Protein 3JU8 (pdb70)

Radius of gyration: 29.82 Å; Cα contacts (8 Å, |Δi|>4): 2513; chains: 2; bounding box: 71×50×90 Å

B-factor: mean 33.15, std 13.59, range [12.82, 121.82]

Secondary structure (DSSP, 8-state):
--EEETTEEE---S-EEEEE-TTT--EEEEEEPP-HHHHHHHHHHHHHHHHHHHHS-HHHHHHHHHHHHHHHHHTHHHHHHHHHHHH---HHHHHHHHH--HHHHHHHHHHHHHS--EEEEETTEEEEEEEEE-SEEEEE--SSSTTHHHHHHHHHHHHHT-EEEEE--TT-HHHHHHHHHHHHHTTPPTTTEEE---SHHHHHHHHT-TT-SEEEE-S-HHHHHHHHHHTTT-TTSEEEE----EEEEE---S-HHHHHHHHHHHHHGGGG-STTSEEEEEEESSHHHHHHHHHHHHHHHH-----TT-SSPP----S-HHHHHHHHHHHHHHHHTT-EEEE----STTS-----EEEE-TT-SS-------SSEEEEEEESSHHHHHHHHH-SS--SEEEEE-S-HHHHHHHHHH--SSEEEESS-SS---TTSEE---GGG-SS--EETTHHHHHEEEEEEEE-SS----SSPPTT-/--EEETTEEE---S-EEEEE-TTT--EEEEEEPP-HHHHHHHHHHHHHHHHHHHHS-HHHHHHHHHHHHHHHHHTHHHHHHHHHHHH---HHHHHHHHH--HHHHHHHHHHHHHS--EEEEETTEEEEEEEEE-SEEEEE--SSSTTHHHHHHHHHHHHHT-EEEEE--TT-HHHHHHHHHHHHHTTPPTTSEEE---SHHHHHHHHT-TT-SEEEE-S-HHHHHHHHHHHTT-TTSEEEE----EEEEE---S-HHHHHHHHHHHHTGGGG-STT-EEEEEEESSHHHHHHHHHHHHHHTT-----TT-SSPP----S-HHHHHHHHHHHHHHHHTT-EEEE----STTS-----EEEE-TT-SS-------SSEEEEEEESSHHHHHHHHH-SS--SEEEEE-S-HHHHHHHHHH--SSEEEESS-SS---TTSEE---GGG-SS--EETTHHHHHEEEEEEEE-SS----SSPPTT-

GO terms:
  GO:0006527 L-arginine catabolic process (P, IDA)

InterPro domains:
  IPR015590 Aldehyde dehydrogenase domain [PF00171] (10-461)
  IPR016160 Aldehyde dehydrogenase, cysteine active site [PS00070] (271-282)
  IPR016161 Aldehyde/histidinol dehydrogenase [SSF53720] (3-456)
  IPR016162 Aldehyde dehydrogenase, N-terminal [G3DSA:3.40.605.10] (8-450)
  IPR016163 Aldehyde dehydrogenase, C-terminal [G3DSA:3.40.309.10] (248-438)
  IPR017649 Succinylglutamate-semialdehyde dehydrogenase [MF_01174] (2-487)
  IPR017649 Succinylglutamate-semialdehyde dehydrogenase [TIGR03240] (4-486)
  IPR017649 Succinylglutamate-semialdehyde dehydrogenase [cd07095] (39-470)
  IPR029510 Aldehyde dehydrogenase, glutamic acid active site [PS00687] (243-250)

Nearest PDB structures (foldseek):
  3vz2-assembly1_A  TM=9.328E-01  e=5.223E-36  Picosynechococcus sp. PCC 7002
  4ita-assembly1_A  TM=9.342E-01  e=5.526E-36  Picosynechococcus sp. PCC 7002
  3vz3-assembly1_B  TM=9.394E-01  e=2.023E-35  Picosynechococcus sp. PCC 7002
  3vz0-assembly2_D  TM=9.300E-01  e=1.912E-35  Gluconobacter oxydans 621H
  8qms-assembly1_B  TM=9.326E-01  e=7.491E-34  Escherichia coli K-12

Solvent-accessible surface area: 33726 Å² total

CATH classification: 3.40.605.10 (+1 more: 3.40.309.10)

Structure (mmCIF, N/CA/C/O backbone):
data_3JU8
#
_entry.id   3JU8
#
_cell.length_a   137.117
_cell.length_b   48.033
_cell.length_c   187.130
_cell.angle_alpha   90.00
_cell.angle_beta   107.43
_cell.angle_gamma   90.00
#
_symmetry.space_group_name_H-M   'C 1 2 1'
#
loop_
_entity.id
_entity.type
_entity.pdbx_description
1 polymer 'Succinylglutamic semialdehyde dehydrogenase'
2 non-polymer NICOTINAMIDE-ADENINE-DINUCLEOTIDE
3 non-polymer 'SULFATE ION'
4 non-polymer 'SUCCINIC ACID'
5 non-polymer GLYCEROL
6 non-polymer 'CHLORIDE ION'
7 non-polymer 'MAGNESIUM ION'
8 water water
#
loop_
_atom_site.group_PDB
_atom_site.id
_atom_site.type_symbol
_atom_site.label_atom_id
_atom_site.label_alt_id
_atom_site.label_comp_id
_atom_site.label_asym_id
_atom_site.label_entity_id
_atom_site.label_seq_id
_atom_site.pdbx_PDB_ins_code
_atom_site.Cartn_x
_atom_site.Cartn_y
_atom_site.Cartn_z
_atom_site.occupancy
_atom_site.B_iso_or_equiv
_atom_site.auth_seq_id
_atom_site.auth_comp_id
_atom_site.auth_asym_id
_atom_site.auth_atom_id
_atom_site.pdbx_PDB_model_num
ATOM 17 N N . SER A 1 6 ? 35.894 34.100 55.472 1.00 27.58 3 SER A N 1
ATOM 18 C CA . SER A 1 6 ? 35.335 33.694 54.219 1.00 25.00 3 SER A CA 1
ATOM 19 C C . SER A 1 6 ? 33.841 33.963 54.402 1.00 27.59 3 SER A C 1
ATOM 20 O O . SER A 1 6 ? 33.239 33.402 55.315 1.00 28.28 3 SER A O 1
ATOM 23 N N . THR A 1 7 ? 33.268 34.851 53.589 1.00 22.31 4 THR A N 1
ATOM 24 C CA . THR A 1 7 ? 31.919 35.329 53.882 1.00 20.59 4 THR A CA 1
ATOM 25 C C . THR A 1 7 ? 30.925 34.817 52.878 1.00 22.14 4 THR A C 1
ATOM 26 O O . THR A 1 7 ? 30.254 33.835 53.150 1.00 23.43 4 THR A O 1
ATOM 30 N N . HIS A 1 8 ? 30.829 35.453 51.705 1.00 22.41 5 HIS A N 1
ATOM 31 C CA . HIS A 1 8 ? 29.852 35.006 50.708 1.00 18.56 5 HIS A CA 1
ATOM 32 C C . HIS A 1 8 ? 30.565 34.251 49.621 1.00 21.46 5 HIS A C 1
ATOM 33 O O . HIS A 1 8 ? 31.723 34.559 49.314 1.00 21.94 5 HIS A O 1
ATOM 40 N N . TYR A 1 9 ? 29.885 33.276 49.028 1.00 22.50 6 TYR A N 1
ATOM 41 C CA . TYR A 1 9 ? 30.479 32.537 47.897 1.00 20.29 6 TYR A CA 1
ATOM 42 C C . TYR A 1 9 ? 29.541 32.679 46.731 1.00 21.28 6 TYR A C 1
ATOM 43 O O . TYR A 1 9 ? 28.417 32.150 46.741 1.00 21.86 6 TYR A O 1
ATOM 52 N N . ILE A 1 10 ? 29.977 33.453 45.746 1.00 22.61 7 ILE A N 1
ATOM 53 C CA . ILE A 1 10 ? 29.110 33.841 44.642 1.00 21.64 7 ILE A CA 1
ATOM 54 C C . ILE A 1 10 ? 29.865 33.680 43.346 1.00 21.38 7 ILE A C 1
ATOM 55 O O . ILE A 1 10 ? 30.994 34.180 43.215 1.00 22.28 7 ILE A O 1
ATOM 60 N N . ALA A 1 11 ? 29.255 32.959 42.415 1.00 18.00 8 ALA A N 1
ATOM 61 C CA . ALA A 1 11 ? 29.872 32.710 41.087 1.00 21.85 8 ALA A CA 1
ATOM 62 C C . ALA A 1 11 ? 31.312 32.182 41.226 1.00 25.88 8 ALA A C 1
ATOM 63 O O . ALA A 1 11 ? 32.242 32.614 40.515 1.00 21.91 8 ALA A O 1
ATOM 65 N N . GLY A 1 12 ? 31.513 31.237 42.131 1.00 24.29 9 GLY A N 1
ATOM 66 C CA . GLY A 1 12 ? 32.823 30.623 42.254 1.00 24.17 9 GLY A CA 1
ATOM 67 C C . GLY A 1 12 ? 33.880 31.436 42.983 1.00 27.75 9 GLY A C 1
ATOM 68 O O . GLY A 1 12 ? 35.041 31.065 42.929 1.00 27.27 9 GLY A O 1
ATOM 69 N N . GLN A 1 13 ? 33.518 32.536 43.634 1.00 22.31 10 GLN A N 1
ATOM 70 C CA . GLN A 1 13 ? 34.520 33.329 44.369 1.00 22.71 10 GLN A CA 1
ATOM 71 C C . GLN A 1 13 ? 34.026 33.715 45.782 1.00 19.60 10 GLN A C 1
ATOM 72 O O . GLN A 1 13 ? 32.834 33.942 45.982 1.00 20.67 10 GLN A O 1
ATOM 78 N N . TRP A 1 14 ? 34.964 33.839 46.717 1.00 19.63 11 TRP A N 1
ATOM 79 C CA . TRP A 1 14 ? 34.669 34.322 48.056 1.00 21.12 11 TRP A CA 1
ATOM 80 C C . TRP A 1 14 ? 34.645 35.848 48.001 1.00 24.26 11 TRP A C 1
ATOM 81 O O . TRP A 1 14 ? 35.548 36.464 47.442 1.00 24.61 11 TRP A O 1
ATOM 92 N N A LEU A 1 15 ? 33.573 36.455 48.508 0.70 20.77 12 LEU A N 1
ATOM 93 N N B LEU A 1 15 ? 33.644 36.424 48.658 0.30 22.55 12 LEU A N 1
ATOM 94 C CA A LEU A 1 15 ? 33.444 37.918 48.554 0.70 23.90 12 LEU A CA 1
ATOM 95 C CA B LEU A 1 15 ? 33.355 37.849 48.600 0.30 25.77 12 LEU A CA 1
ATOM 96 C C A LEU A 1 15 ? 33.139 38.391 49.976 0.70 26.01 12 LEU A C 1
ATOM 97 C C B LEU A 1 15 ? 33.102 38.396 50.006 0.30 25.87 12 LEU A C 1
ATOM 98 O O A LEU A 1 15 ? 32.366 37.760 50.700 0.70 24.35 12 LEU A O 1
ATOM 99 O O B LEU A 1 15 ? 32.340 37.799 50.768 0.30 25.15 12 LEU A O 1
ATOM 108 N N . ALA A 1 16 ? 33.711 39.530 50.352 1.00 24.01 13 ALA A N 1
ATOM 109 C CA . ALA A 1 16 ? 33.407 40.168 51.626 1.00 24.18 13 ALA A CA 1
ATOM 110 C C . ALA A 1 16 ? 32.004 40.780 51.565 1.00 25.36 13 ALA A C 1
ATOM 111 O O . ALA A 1 16 ? 31.540 41.152 50.476 1.00 23.74 13 ALA A O 1
ATOM 113 N N . GLY A 1 17 ? 31.340 40.917 52.718 1.00 22.45 14 GLY A N 1
ATOM 114 C CA . GLY A 1 17 ? 29.954 41.383 52.718 1.00 21.42 14 GLY A CA 1
ATOM 115 C C . GLY A 1 17 ? 29.931 42.904 52.717 1.00 23.07 14 GLY A C 1
ATOM 116 O O . GLY A 1 17 ? 30.909 43.530 53.115 1.00 24.37 14 GLY A O 1
ATOM 117 N N . GLN A 1 18 ? 28.851 43.489 52.225 1.00 24.51 15 GLN A N 1
ATOM 118 C CA . GLN A 1 18 ? 28.667 44.946 52.230 1.00 25.76 15 GLN A CA 1
ATOM 119 C C . GLN A 1 18 ? 27.519 45.331 53.167 1.00 31.63 15 GLN A C 1
ATOM 120 O O . GLN A 1 18 ? 27.304 46.507 53.441 1.00 30.90 15 GLN A O 1
ATOM 126 N N . GLY A 1 19 ? 26.791 44.340 53.675 1.00 26.23 16 GLY A N 1
ATOM 127 C CA . GLY A 1 19 ? 25.692 44.617 54.606 1.00 30.90 16 GLY A CA 1
ATOM 128 C C . GLY A 1 19 ? 26.109 44.757 56.077 1.00 32.92 16 GLY A C 1
ATOM 129 O O . GLY A 1 19 ? 27.260 45.028 56.414 1.00 31.13 16 GLY A O 1
ATOM 130 N N . GLU A 1 20 ? 25.155 44.560 56.984 1.00 34.50 17 GLU A N 1
ATOM 131 C CA . GLU A 1 20 ? 25.408 44.755 58.416 1.00 38.83 17 GLU A CA 1
ATOM 132 C C . GLU A 1 20 ? 26.348 43.695 58.978 1.00 36.10 17 GLU A C 1
ATOM 133 O O . GLU A 1 20 ? 26.259 42.536 58.592 1.00 27.65 17 GLU A O 1
ATOM 139 N N . THR A 1 21 ? 27.189 44.073 59.933 1.00 34.57 18 THR A N 1
ATOM 140 C CA . THR A 1 21 ? 28.013 43.117 60.660 1.00 37.34 18 THR A CA 1
ATOM 141 C C . THR A 1 21 ? 27.145 42.015 61.276 1.00 36.38 18 THR A C 1
ATOM 142 O O . THR A 1 21 ? 26.038 42.278 61.730 1.00 37.23 18 THR A O 1
ATOM 146 N N . LEU A 1 22 ? 27.630 40.778 61.256 1.00 30.54 19 LEU A N 1
ATOM 147 C CA . LEU A 1 22 ? 26.911 39.649 61.854 1.00 30.25 19 LEU A CA 1
ATOM 148 C C . LEU A 1 22 ? 27.977 38.864 62.591 1.00 30.02 19 LEU A C 1
ATOM 149 O O . LEU A 1 22 ? 29.026 38.606 62.028 1.00 27.21 19 LEU A O 1
ATOM 154 N N . GLU A 1 23 ? 27.738 38.520 63.858 1.00 28.39 20 GLU A N 1
ATOM 155 C CA . GLU A 1 23 ? 28.628 37.642 64.597 1.00 27.33 20 GLU A CA 1
ATOM 156 C C . GLU A 1 23 ? 27.812 36.478 65.098 1.00 26.25 20 GLU A C 1
ATOM 157 O O . GLU A 1 23 ? 26.658 36.676 65.492 1.00 27.15 20 GLU A O 1
ATOM 163 N N . SER A 1 24 ? 28.381 35.272 65.093 1.00 23.99 21 SER A N 1
ATOM 164 C CA . SER A 1 24 ? 27.737 34.194 65.851 1.00 24.83 21 SER A CA 1
ATOM 165 C C . SER A 1 24 ? 28.581 33.940 67.092 1.00 28.88 21 SER A C 1
ATOM 166 O O . SER A 1 24 ? 29.800 34.027 67.050 1.00 24.81 21 SER A O 1
ATOM 169 N N . LEU A 1 25 ? 27.911 33.625 68.190 1.00 21.86 22 LEU A N 1
ATOM 170 C CA . LEU A 1 25 ? 28.571 33.503 69.491 1.00 24.42 22 LEU A CA 1
ATOM 171 C C . LEU A 1 25 ? 28.383 32.102 70.038 1.00 28.43 22 LEU A C 1
ATOM 172 O O . LEU A 1 25 ? 27.317 31.511 69.887 1.00 23.50 22 LEU A O 1
ATOM 177 N N . ASP A 1 26 ? 29.421 31.578 70.677 1.00 24.64 23 ASP A N 1
ATOM 178 C CA . ASP A 1 26 ? 29.349 30.313 71.401 1.00 25.34 23 ASP A CA 1
ATOM 179 C C . ASP A 1 26 ? 28.215 30.453 72.439 1.00 25.85 23 ASP A C 1
ATOM 180 O O . ASP A 1 26 ? 28.233 31.364 73.277 1.00 26.60 23 ASP A O 1
ATOM 185 N N . PRO A 1 27 ? 27.224 29.548 72.399 1.00 22.46 24 PRO A N 1
ATOM 186 C CA . PRO A 1 27 ? 26.070 29.802 73.286 1.00 20.62 24 PRO A CA 1
ATOM 187 C C . PRO A 1 27 ? 26.416 29.700 74.777 1.00 25.64 24 PRO A C 1
ATOM 188 O O . PRO A 1 27 ? 25.652 30.177 75.626 1.00 24.31 24 PRO A O 1
ATOM 192 N N . VAL A 1 28 ? 27.545 29.086 75.110 1.00 22.20 25 VAL A N 1
ATOM 193 C CA . VAL A 1 28 ? 27.940 29.042 76.530 1.00 23.17 25 VAL A CA 1
ATOM 194 C C . VAL A 1 28 ? 28.862 30.204 76.876 1.00 28.11 25 VAL A C 1
ATOM 195 O O . VAL A 1 28 ? 28.482 31.108 77.626 1.00 29.19 25 VAL A O 1
ATOM 199 N N . GLY A 1 29 ? 30.062 30.191 76.309 1.00 26.89 26 GLY A N 1
ATOM 200 C CA . GLY A 1 29 ? 31.076 31.177 76.660 1.00 29.59 26 GLY A CA 1
ATOM 201 C C . GLY A 1 29 ? 30.885 32.557 76.044 1.00 33.34 26 GLY A C 1
ATOM 202 O O . GLY A 1 29 ? 31.508 33.524 76.508 1.00 29.43 26 GLY A O 1
ATOM 203 N N . GLN A 1 30 ? 30.064 32.638 74.986 1.00 24.85 27 GLN A N 1
ATOM 204 C CA . GLN A 1 30 ? 29.757 33.893 74.278 1.00 26.60 27 GLN A CA 1
ATOM 205 C C . GLN A 1 30 ? 30.895 34.437 73.415 1.00 30.24 27 GLN A C 1
ATOM 206 O O . GLN A 1 30 ? 30.792 35.547 72.896 1.00 31.29 27 GLN A O 1
ATOM 212 N N . GLY A 1 31 ? 31.970 33.669 73.270 1.00 25.85 28 GLY A N 1
ATOM 213 C CA . GLY A 1 31 ? 33.073 34.061 72.390 1.00 33.62 28 GLY A CA 1
ATOM 214 C C . GLY A 1 31 ? 32.627 34.107 70.939 1.00 29.25 28 GLY A C 1
ATOM 215 O O . GLY A 1 31 ? 31.788 33.302 70.541 1.00 26.48 28 GLY A O 1
ATOM 216 N N . VAL A 1 32 ? 33.181 35.033 70.143 1.00 25.62 29 VAL A N 1
ATOM 217 C CA . VAL A 1 32 ? 32.850 35.080 68.725 1.00 24.75 29 VAL A CA 1
ATOM 218 C C . VAL A 1 32 ? 33.369 33.853 67.981 1.00 30.30 29 VAL A C 1
ATOM 219 O O . VAL A 1 32 ? 34.558 33.528 68.021 1.00 31.94 29 VAL A O 1
ATOM 223 N N . VAL A 1 33 ? 32.462 33.163 67.312 1.00 24.30 30 VAL A N 1
ATOM 224 C CA . VAL A 1 33 ? 32.791 31.943 66.590 1.00 27.07 30 VAL A CA 1
ATOM 225 C C . VAL A 1 33 ? 32.979 32.269 65.114 1.00 29.03 30 VAL A C 1
ATOM 226 O O . VAL A 1 33 ? 33.770 31.626 64.412 1.00 29.15 30 VAL A O 1
ATOM 230 N N . TRP A 1 34 ? 32.240 33.268 64.645 1.00 27.45 31 TRP A N 1
ATOM 231 C CA . TRP A 1 34 ? 32.261 33.618 63.221 1.00 25.64 31 TRP A CA 1
ATOM 232 C C . TRP A 1 34 ? 31.886 35.082 63.104 1.00 27.03 31 TRP A C 1
ATOM 233 O O . TRP A 1 34 ? 31.094 35.594 63.891 1.00 24.58 31 TRP A O 1
ATOM 244 N N . SER A 1 35 ? 32.463 35.771 62.131 1.00 23.39 32 SER A N 1
ATOM 245 C CA . SER A 1 35 ? 32.152 37.165 62.007 1.00 23.82 32 SER A CA 1
ATOM 246 C C . SER A 1 35 ? 32.295 37.563 60.547 1.00 25.60 32 SER A C 1
ATOM 247 O O . SER A 1 35 ? 33.196 37.084 59.851 1.00 27.42 32 SER A O 1
ATOM 250 N N . GLY A 1 36 ? 31.413 38.452 60.097 1.00 23.74 33 GLY A N 1
ATOM 251 C CA . GLY A 1 36 ? 31.441 38.981 58.732 1.00 27.37 33 GLY A CA 1
ATOM 252 C C . GLY A 1 36 ? 30.370 40.052 58.550 1.00 30.75 33 GLY A C 1
ATOM 253 O O . GLY A 1 36 ? 29.643 40.377 59.510 1.00 31.19 33 GLY A O 1
ATOM 254 N N . ARG A 1 37 ? 30.270 40.611 57.340 1.00 26.13 34 ARG A N 1
ATOM 255 C CA . ARG A 1 37 ? 29.151 41.482 56.996 1.00 25.20 34 ARG A CA 1
ATOM 256 C C . ARG A 1 37 ? 28.154 40.713 56.160 1.00 23.90 34 ARG A C 1
ATOM 257 O O . ARG A 1 37 ? 28.542 39.961 55.256 1.00 25.73 34 ARG A O 1
ATOM 265 N N . GLY A 1 38 ? 26.876 40.934 56.422 1.00 24.35 35 GLY A N 1
ATOM 266 C CA . GLY A 1 38 ? 25.827 40.297 55.654 1.00 22.80 35 GLY A CA 1
ATOM 267 C C . GLY A 1 38 ? 25.827 40.686 54.182 1.00 27.30 35 GLY A C 1
ATOM 268 O O . GLY A 1 38 ? 26.443 41.678 53.775 1.00 25.67 35 GLY A O 1
ATOM 269 N N . ALA A 1 39 ? 25.149 39.898 53.358 1.00 23.42 36 ALA A N 1
ATOM 270 C CA . ALA A 1 39 ? 25.030 40.226 51.943 1.00 21.39 36 ALA A CA 1
ATOM 271 C C . ALA A 1 39 ? 23.967 41.293 51.763 1.00 28.11 36 ALA A C 1
ATOM 272 O O . ALA A 1 39 ? 22.830 41.111 52.218 1.00 29.24 36 ALA A O 1
ATOM 274 N N . ASP A 1 40 ? 24.315 42.417 51.137 1.00 27.20 37 ASP A N 1
ATOM 275 C CA . ASP A 1 40 ? 23.295 43.441 50.960 1.00 28.34 37 ASP A CA 1
ATOM 276 C C . ASP A 1 40 ? 22.456 43.060 49.728 1.00 31.67 37 ASP A C 1
ATOM 277 O O . ASP A 1 40 ? 22.674 42.005 49.124 1.00 24.86 37 ASP A O 1
ATOM 282 N N . ALA A 1 41 ? 21.502 43.900 49.353 1.00 29.40 38 ALA A N 1
ATOM 283 C CA . ALA A 1 41 ? 20.588 43.534 48.259 1.00 31.14 38 ALA A CA 1
ATOM 284 C C . ALA A 1 41 ? 21.332 43.327 46.922 1.00 30.05 38 ALA A C 1
ATOM 285 O O . ALA A 1 41 ? 20.980 42.440 46.119 1.00 24.69 38 ALA A O 1
ATOM 287 N N A THR A 1 42 ? 22.356 44.136 46.660 0.59 27.38 39 THR A N 1
ATOM 288 N N B THR A 1 42 ? 22.339 44.158 46.684 0.41 27.55 39 THR A N 1
ATOM 289 C CA A THR A 1 42 ? 23.084 43.990 45.400 0.59 25.89 39 THR A CA 1
ATOM 290 C CA B THR A 1 42 ? 23.144 44.043 45.480 0.41 28.56 39 THR A CA 1
ATOM 291 C C A THR A 1 42 ? 23.946 42.727 45.360 0.59 29.11 39 THR A C 1
ATOM 292 C C B THR A 1 42 ? 23.806 42.675 45.410 0.41 28.74 39 THR A C 1
ATOM 293 O O A THR A 1 42 ? 24.200 42.180 44.287 0.59 24.75 39 THR A O 1
ATOM 294 O O B THR A 1 42 ? 23.782 42.003 44.380 0.41 28.87 39 THR A O 1
ATOM 301 N N . GLN A 1 43 ? 24.400 42.268 46.524 1.00 25.13 40 GLN A N 1
ATOM 302 C CA . GLN A 1 43 ? 25.118 41.000 46.592 1.00 25.62 40 GLN A CA 1
ATOM 303 C C . GLN A 1 43 ? 24.135 39.823 46.466 1.00 24.39 40 GLN A C 1
ATOM 304 O O . GLN A 1 43 ? 24.431 38.806 45.847 1.00 24.85 40 GLN A O 1
ATOM 310 N N . VAL A 1 44 ? 22.948 39.966 47.039 1.00 24.56 41 VAL A N 1
ATOM 311 C CA . VAL A 1 44 ? 21.929 38.933 46.852 1.00 22.36 41 VAL A CA 1
ATOM 312 C C . VAL A 1 44 ? 21.580 38.827 45.365 1.00 23.68 41 VAL A C 1
ATOM 313 O O . VAL A 1 44 ? 21.493 37.731 44.816 1.00 24.26 41 VAL A O 1
ATOM 317 N N A ASP A 1 45 ? 21.397 39.962 44.704 0.68 22.84 42 ASP A N 1
ATOM 318 N N B ASP A 1 45 ? 21.399 39.985 44.728 0.32 23.45 42 ASP A N 1
ATOM 319 C CA A ASP A 1 45 ? 21.153 39.941 43.266 0.68 24.86 42 ASP A CA 1
ATOM 320 C CA B ASP A 1 45 ? 21.220 40.072 43.279 0.32 24.56 42 ASP A CA 1
ATOM 321 C C A ASP A 1 45 ? 22.302 39.258 42.509 0.68 25.48 42 ASP A C 1
ATOM 322 C C B ASP A 1 45 ? 22.293 39.269 42.554 0.32 25.04 42 ASP A C 1
ATOM 323 O O A ASP A 1 45 ? 22.063 38.526 41.524 0.68 23.52 42 ASP A O 1
ATOM 324 O O B ASP A 1 45 ? 22.001 38.478 41.648 0.32 25.63 42 ASP A O 1
ATOM 333 N N . ALA A 1 46 ? 23.544 39.505 42.939 1.00 25.09 43 ALA A N 1
ATOM 334 C CA . ALA A 1 46 ? 24.695 38.881 42.273 1.00 25.75 43 ALA A CA 1
ATOM 335 C C . ALA A 1 46 ? 24.649 37.360 42.426 1.00 23.86 43 ALA A C 1
ATOM 336 O O . ALA A 1 46 ? 24.943 36.626 41.487 1.00 25.60 43 ALA A O 1
ATOM 338 N N . ALA A 1 47 ? 24.203 36.896 43.588 1.00 22.86 44 ALA A N 1
ATOM 339 C CA . ALA A 1 47 ? 24.144 35.458 43.846 1.00 22.22 44 ALA A CA 1
ATOM 340 C C . ALA A 1 47 ? 23.038 34.806 43.012 1.00 24.23 44 ALA A C 1
ATOM 341 O O . ALA A 1 47 ? 23.230 33.732 42.466 1.00 21.62 44 ALA A O 1
ATOM 343 N N . VAL A 1 48 ? 21.880 35.457 42.925 1.00 19.02 45 VAL A N 1
ATOM 344 C CA . VAL A 1 48 ? 20.803 34.924 42.100 1.00 18.87 45 VAL A CA 1
ATOM 345 C C . VAL A 1 48 ? 21.232 34.894 40.625 1.00 24.30 45 VAL A C 1
ATOM 346 O O . VAL A 1 48 ? 21.039 33.896 39.920 1.00 24.81 45 VAL A O 1
ATOM 350 N N A CYS A 1 49 ? 21.828 35.981 40.162 0.71 23.72 46 CYS A N 1
ATOM 351 N N B CYS A 1 49 ? 21.845 35.983 40.167 0.29 24.18 46 CYS A N 1
ATOM 352 C CA A CYS A 1 49 ? 22.331 36.012 38.787 0.71 24.55 46 CYS A CA 1
ATOM 353 C CA B CYS A 1 49 ? 22.369 36.043 38.798 0.29 24.64 46 CYS A CA 1
ATOM 354 C C A CYS A 1 49 ? 23.391 34.937 38.501 0.71 26.47 46 CYS A C 1
ATOM 355 C C B CYS A 1 49 ? 23.363 34.918 38.520 0.29 25.96 46 CYS A C 1
ATOM 356 O O A CYS A 1 49 ? 23.444 34.368 37.388 0.71 25.07 46 CYS A O 1
ATOM 357 O O B CYS A 1 49 ? 23.355 34.314 37.439 0.29 26.21 46 CYS A O 1
ATOM 362 N N . ALA A 1 50 ? 24.233 34.652 39.490 1.00 26.10 47 ALA A N 1
ATOM 363 C CA . ALA A 1 50 ? 25.268 33.627 39.321 1.00 22.71 47 ALA A CA 1
ATOM 364 C C . ALA A 1 50 ? 24.649 32.257 39.111 1.00 23.93 47 ALA A C 1
ATOM 365 O O . ALA A 1 50 ? 25.091 31.485 38.237 1.00 25.71 47 ALA A O 1
ATOM 367 N N . ALA A 1 51 ? 23.652 31.953 39.937 1.00 22.50 48 ALA A N 1
ATOM 368 C CA . ALA A 1 51 ? 22.901 30.699 39.819 1.00 22.96 48 ALA A CA 1
ATOM 369 C C . ALA A 1 51 ? 22.218 30.645 38.471 1.00 23.89 48 ALA A C 1
ATOM 370 O O . ALA A 1 51 ? 22.216 29.606 37.836 1.00 22.32 48 ALA A O 1
ATOM 372 N N . ARG A 1 52 ? 21.615 31.764 38.049 1.00 18.54 49 ARG A N 1
ATOM 373 C CA . ARG A 1 52 ? 20.923 31.809 36.766 1.00 20.83 49 ARG A CA 1
ATOM 374 C C . ARG A 1 52 ? 21.892 31.535 35.600 1.00 25.87 49 ARG A C 1
ATOM 375 O O . ARG A 1 52 ? 21.579 30.785 34.675 1.00 23.52 49 ARG A O 1
ATOM 383 N N A GLU A 1 53 ? 23.068 32.149 35.645 0.50 27.60 50 GLU A N 1
ATOM 384 N N B GLU A 1 53 ? 23.064 32.152 35.679 0.50 27.73 50 GLU A N 1
ATOM 385 C CA A GLU A 1 53 ? 24.041 31.982 34.573 0.50 26.09 50 GLU A CA 1
ATOM 386 C CA B GLU A 1 53 ? 24.101 32.026 34.666 0.50 26.32 50 GLU A CA 1
ATOM 387 C C A GLU A 1 53 ? 24.538 30.540 34.539 0.50 27.50 50 GLU A C 1
ATOM 388 C C B GLU A 1 53 ? 24.543 30.574 34.560 0.50 27.37 50 GLU A C 1
ATOM 389 O O A GLU A 1 53 ? 24.796 30.010 33.468 0.50 26.78 50 GLU A O 1
ATOM 390 O O B GLU A 1 53 ? 24.750 30.069 33.466 0.50 26.29 50 GLU A O 1
ATOM 401 N N . ALA A 1 54 ? 24.687 29.911 35.704 1.00 23.81 51 ALA A N 1
ATOM 402 C CA . ALA A 1 54 ? 25.207 28.535 35.761 1.00 22.64 51 ALA A CA 1
ATOM 403 C C . ALA A 1 54 ? 24.173 27.466 35.403 1.00 24.15 51 ALA A C 1
ATOM 404 O O . ALA A 1 54 ? 24.537 26.333 35.069 1.00 25.13 51 ALA A O 1
ATOM 406 N N . PHE A 1 55 ? 22.890 27.810 35.514 1.00 24.89 52 PHE A N 1
ATOM 407 C CA . PHE A 1 55 ? 21.826 26.814 35.416 1.00 26.03 52 PHE A CA 1
ATOM 408 C C . PHE A 1 55 ? 21.760 26.030 34.093 1.00 24.88 52 PHE A C 1
ATOM 409 O O . PHE A 1 55 ? 21.705 24.784 34.109 1.00 23.19 52 PHE A O 1
ATOM 417 N N . PRO A 1 56 ? 21.822 26.730 32.932 1.00 25.72 53 PRO A N 1
ATOM 418 C CA . PRO A 1 56 ? 21.639 25.931 31.719 1.00 28.12 53 PRO A CA 1
ATOM 419 C C . PRO A 1 56 ? 22.658 24.814 31.587 1.00 27.45 53 PRO A C 1
ATOM 420 O O . PRO A 1 56 ? 22.241 23.691 31.293 1.00 26.99 53 PRO A O 1
ATOM 424 N N . ALA A 1 57 ? 23.938 25.099 31.838 1.00 23.26 54 ALA A N 1
ATOM 425 C CA . ALA A 1 57 ? 24.991 24.101 31.692 1.00 30.53 54 ALA A CA 1
ATOM 426 C C . ALA A 1 57 ? 24.874 22.992 32.721 1.00 28.30 54 ALA A C 1
ATOM 427 O O . ALA A 1 57 ? 25.163 21.825 32.434 1.00 27.22 54 ALA A O 1
ATOM 429 N N . TRP A 1 58 ? 24.487 23.361 33.940 1.00 26.29 55 TRP A N 1
ATOM 430 C CA . TRP A 1 58 ? 24.418 22.397 35.023 1.00 25.10 55 TRP A CA 1
ATOM 431 C C . TRP A 1 58 ? 23.230 21.460 34.766 1.00 26.18 55 TRP A C 1
ATOM 432 O O . TRP A 1 58 ? 23.324 20.238 34.908 1.00 25.82 55 TRP A O 1
ATOM 443 N N . ALA A 1 59 ? 22.134 22.036 34.320 1.00 22.57 56 ALA A N 1
ATOM 444 C CA . ALA A 1 59 ? 20.935 21.221 34.044 1.00 24.88 56 ALA A CA 1
ATOM 445 C C . ALA A 1 59 ? 21.135 20.269 32.824 1.00 31.36 56 ALA A C 1
ATOM 446 O O . ALA A 1 59 ? 20.613 19.153 32.829 1.00 29.54 56 ALA A O 1
ATOM 448 N N A ARG A 1 60 ? 21.865 20.761 31.813 0.67 33.33 57 ARG A N 1
ATOM 449 N N B ARG A 1 60 ? 21.889 20.688 31.811 0.33 34.11 57 ARG A N 1
ATOM 450 C CA A ARG A 1 60 ? 22.260 20.022 30.592 0.67 37.54 57 ARG A CA 1
ATOM 451 C CA B ARG A 1 60 ? 22.100 19.842 30.625 0.33 36.44 57 ARG A CA 1
ATOM 452 C C A ARG A 1 60 ? 23.102 18.794 30.874 0.67 37.56 57 ARG A C 1
ATOM 453 C C B ARG A 1 60 ? 23.200 18.794 30.793 0.33 37.33 57 ARG A C 1
ATOM 454 O O A ARG A 1 60 ? 22.992 17.793 30.167 0.67 40.53 57 ARG A O 1
ATOM 455 O O B ARG A 1 60 ? 23.329 17.896 29.963 0.33 38.48 57 ARG A O 1
ATOM 470 N N . ARG A 1 61 ? 24.010 18.925 31.835 1.00 30.63 58 ARG A N 1
ATOM 471 C CA . ARG A 1 61 ? 24.995 17.883 32.166 1.00 37.85 58 ARG A CA 1
ATOM 472 C C . ARG A 1 61 ? 24.284 16.569 32.322 1.00 39.18 58 ARG A C 1
ATOM 473 O O . ARG A 1 61 ? 23.165 16.543 32.819 1.00 36.06 58 ARG A O 1
ATOM 481 N N . PRO A 1 62 ? 24.946 15.468 31.952 1.00 34.17 59 PRO A N 1
ATOM 482 C CA . PRO A 1 62 ? 24.400 14.144 32.250 1.00 27.96 59 PRO A CA 1
ATOM 483 C C . PRO A 1 62 ? 24.201 13.949 33.762 1.00 26.03 59 PRO A C 1
ATOM 484 O O . PRO A 1 62 ? 25.038 14.375 34.570 1.00 31.77 59 PRO A O 1
ATOM 488 N N . LEU A 1 63 ? 23.091 13.326 34.124 1.00 31.52 60 LEU A N 1
ATOM 489 C CA . LEU A 1 63 ? 22.773 13.060 35.535 1.00 27.18 60 LEU A CA 1
ATOM 490 C C . LEU A 1 63 ? 23.971 12.427 36.221 1.00 28.48 60 LEU A C 1
ATOM 491 O O . LEU A 1 63 ? 24.296 12.741 37.358 1.00 28.07 60 LEU A O 1
ATOM 496 N N . GLU A 1 64 ? 24.630 11.503 35.530 1.00 29.25 61 GLU A N 1
ATOM 497 C CA . GLU A 1 64 ? 25.723 10.773 36.163 1.00 31.43 61 GLU A CA 1
ATOM 498 C C . GLU A 1 64 ? 26.862 11.702 36.603 1.00 30.97 61 GLU A C 1
ATOM 499 O O . GLU A 1 64 ? 27.579 11.418 37.581 1.00 30.30 61 GLU A O 1
ATOM 505 N N . GLN A 1 65 ? 27.024 12.816 35.894 1.00 26.17 62 GLN A N 1
ATOM 506 C CA . GLN A 1 65 ? 28.069 13.774 36.249 1.00 26.26 62 GLN A CA 1
ATOM 507 C C . GLN A 1 65 ? 27.663 14.586 37.460 1.00 25.54 62 GLN A C 1
ATOM 508 O O . GLN A 1 65 ? 28.523 14.944 38.255 1.00 26.83 62 GLN A O 1
ATOM 514 N N . ARG A 1 66 ? 26.359 14.894 37.599 1.00 23.51 63 ARG A N 1
ATOM 515 C CA . ARG A 1 66 ? 25.915 15.540 38.839 1.00 21.48 63 ARG A CA 1
ATOM 516 C C . ARG A 1 66 ? 26.054 14.570 40.001 1.00 24.07 63 ARG A C 1
ATOM 517 O O . ARG A 1 66 ? 26.467 14.966 41.070 1.00 24.12 63 ARG A O 1
ATOM 525 N N . ILE A 1 67 ? 25.735 13.291 39.784 1.00 26.45 64 ILE A N 1
ATOM 526 C CA . ILE A 1 67 ? 25.895 12.298 40.842 1.00 27.36 64 ILE A CA 1
ATOM 527 C C . ILE A 1 67 ? 27.365 12.223 41.325 1.00 26.16 64 ILE A C 1
ATOM 528 O O . ILE A 1 67 ? 27.634 12.204 42.529 1.00 26.74 64 ILE A O 1
ATOM 533 N N A GLU A 1 68 ? 28.310 12.220 40.392 0.55 26.48 65 GLU A N 1
ATOM 534 N N B GLU A 1 68 ? 28.287 12.213 40.366 0.45 26.51 65 GLU A N 1
ATOM 535 C CA A GLU A 1 68 ? 29.720 12.088 40.750 0.55 25.09 65 GLU A CA 1
ATOM 536 C CA B GLU A 1 68 ? 29.719 12.133 40.637 0.45 26.87 65 GLU A CA 1
ATOM 537 C C A GLU A 1 68 ? 30.175 13.254 41.624 0.55 24.34 65 GLU A C 1
ATOM 538 C C B GLU A 1 68 ? 30.157 13.241 41.588 0.45 24.58 65 GLU A C 1
ATOM 539 O O A GLU A 1 68 ? 30.947 13.083 42.576 0.55 26.21 65 GLU A O 1
ATOM 540 O O B GLU A 1 68 ? 30.902 13.015 42.547 0.45 27.06 65 GLU A O 1
ATOM 551 N N . LEU A 1 69 ? 29.690 14.453 41.323 1.00 22.85 66 LEU A N 1
ATOM 552 C CA . LEU A 1 69 ? 30.018 15.595 42.176 1.00 25.55 66 LEU A CA 1
ATOM 553 C C . LEU A 1 69 ? 29.441 15.426 43.590 1.00 26.14 66 LEU A C 1
ATOM 554 O O . LEU A 1 69 ? 30.124 15.686 44.605 1.00 24.21 66 LEU A O 1
ATOM 559 N N . LEU A 1 70 ? 28.173 15.015 43.664 1.00 25.20 67 LEU A N 1
ATOM 560 C CA . LEU A 1 70 ? 27.530 14.829 44.971 1.00 24.04 67 LEU A CA 1
ATOM 561 C C . LEU A 1 70 ? 28.225 13.741 45.779 1.00 21.48 67 LEU A C 1
ATOM 562 O O . LEU A 1 70 ? 28.378 13.854 46.995 1.00 25.57 67 LEU A O 1
ATOM 567 N N . GLU A 1 71 ? 28.640 12.666 45.111 1.00 24.19 68 GLU A N 1
ATOM 568 C CA . GLU A 1 71 ? 29.374 11.610 45.801 1.00 26.38 68 GLU A CA 1
ATOM 569 C C . GLU A 1 71 ? 30.740 12.097 46.280 1.00 22.02 68 GLU A C 1
ATOM 570 O O . GLU A 1 71 ? 31.152 11.759 47.377 1.00 27.53 68 GLU A O 1
ATOM 576 N N . ARG A 1 72 ? 31.432 12.894 45.467 1.00 25.93 69 ARG A N 1
ATOM 577 C CA . ARG A 1 72 ? 32.712 13.462 45.925 1.00 21.11 69 ARG A CA 1
ATOM 578 C C . ARG A 1 72 ? 32.473 14.359 47.145 1.00 23.00 69 ARG A C 1
ATOM 579 O O . ARG A 1 72 ? 33.278 14.393 48.063 1.00 24.88 69 ARG A O 1
ATOM 587 N N . PHE A 1 73 ? 31.350 15.067 47.154 1.00 22.86 70 PHE A N 1
ATOM 588 C CA . PHE A 1 73 ? 30.993 15.914 48.303 1.00 23.27 70 PHE A CA 1
ATOM 589 C C . PHE A 1 73 ? 30.799 15.080 49.577 1.00 25.68 70 PHE A C 1
ATOM 590 O O . PHE A 1 73 ? 31.341 15.410 50.647 1.00 24.04 70 PHE A O 1
ATOM 598 N N . ALA A 1 74 ? 30.055 13.980 49.464 1.00 24.61 71 ALA A N 1
ATOM 599 C CA . ALA A 1 74 ? 29.847 13.099 50.619 1.00 26.26 71 ALA A CA 1
ATOM 600 C C . ALA A 1 74 ? 31.176 12.564 51.127 1.00 24.28 71 ALA A C 1
ATOM 601 O O . ALA A 1 74 ? 31.424 12.481 52.345 1.00 24.71 71 ALA A O 1
ATOM 603 N N . ALA A 1 75 ? 32.042 12.175 50.201 1.00 27.38 72 ALA A N 1
ATOM 604 C CA . ALA A 1 75 ? 33.331 11.618 50.593 1.00 26.37 72 ALA A CA 1
ATOM 605 C C . ALA A 1 75 ? 34.196 12.688 51.266 1.00 27.97 72 ALA A C 1
ATOM 606 O O . ALA A 1 75 ? 35.024 12.382 52.135 1.00 27.17 72 ALA A O 1
ATOM 608 N N . THR A 1 76 ? 34.017 13.945 50.847 1.00 23.50 73 THR A N 1
ATOM 609 C CA . THR A 1 76 ? 34.756 15.064 51.440 1.00 26.76 73 THR A CA 1
ATOM 610 C C . THR A 1 76 ? 34.262 15.369 52.838 1.00 26.60 73 THR A C 1
ATOM 611 O O . THR A 1 76 ? 35.048 15.619 53.757 1.00 25.81 73 THR A O 1
ATOM 615 N N . LEU A 1 77 ? 32.944 15.325 53.034 1.00 21.75 74 LEU A N 1
ATOM 616 C CA . LEU A 1 77 ? 32.425 15.461 54.391 1.00 22.93 74 LEU A CA 1
ATOM 617 C C . LEU A 1 77 ? 32.988 14.367 55.258 1.00 25.32 74 LEU A C 1
ATOM 618 O O . LEU A 1 77 ? 33.371 14.627 56.391 1.00 27.54 74 LEU A O 1
ATOM 623 N N . LYS A 1 78 ? 33.026 13.131 54.752 1.00 25.86 75 LYS A N 1
ATOM 624 C CA . LYS A 1 78 ? 33.537 12.046 55.602 1.00 28.97 75 LYS A CA 1
ATOM 625 C C . LYS A 1 78 ? 34.978 12.303 56.030 1.00 30.47 75 LYS A C 1
ATOM 626 O O . LYS A 1 78 ? 35.342 12.044 57.175 1.00 30.11 75 LYS A O 1
ATOM 632 N N A SER A 1 79 ? 35.801 12.792 55.111 0.58 28.75 76 SER A N 1
ATOM 633 N N B SER A 1 79 ? 35.778 12.811 55.097 0.42 29.05 76 SER A N 1
ATOM 634 C CA A SER A 1 79 ? 37.204 13.038 55.430 0.58 29.68 76 SER A CA 1
ATOM 635 C CA B SER A 1 79 ? 37.191 13.094 55.336 0.42 29.93 76 SER A CA 1
ATOM 636 C C A SER A 1 79 ? 37.362 14.188 56.425 0.58 32.26 76 SER A C 1
ATOM 637 C C B SER A 1 79 ? 37.391 14.224 56.340 0.42 31.72 76 SER A C 1
ATOM 638 O O A SER A 1 79 ? 38.309 14.226 57.186 0.58 34.20 76 SER A O 1
ATOM 639 O O B SER A 1 79 ? 38.405 14.292 57.012 0.42 33.71 76 SER A O 1
ATOM 644 N N . ARG A 1 80 ? 36.416 15.114 56.437 1.00 27.93 77 ARG A N 1
ATOM 645 C CA . ARG A 1 80 ? 36.525 16.256 57.314 1.00 27.00 77 ARG A CA 1
ATOM 646 C C . ARG A 1 80 ? 35.529 16.143 58.463 1.00 28.30 77 ARG A C 1
ATOM 647 O O . ARG A 1 80 ? 35.148 17.143 59.063 1.00 26.87 77 ARG A O 1
ATOM 655 N N . ALA A 1 81 ? 35.146 14.915 58.800 1.00 24.59 78 ALA A N 1
ATOM 656 C CA . ALA A 1 81 ? 34.001 14.732 59.705 1.00 27.24 78 ALA A CA 1
ATOM 657 C C . ALA A 1 81 ? 34.287 15.297 61.095 1.00 26.71 78 ALA A C 1
ATOM 658 O O . ALA A 1 81 ? 33.401 15.914 61.718 1.00 27.59 78 ALA A O 1
ATOM 660 N N . ASP A 1 82 ? 35.511 15.089 61.597 1.00 27.66 79 ASP A N 1
ATOM 661 C CA . ASP A 1 82 ? 35.829 15.562 62.952 1.00 30.46 79 ASP A CA 1
ATOM 662 C C . ASP A 1 82 ? 35.784 17.076 62.972 1.00 29.72 79 ASP A C 1
ATOM 663 O O . ASP A 1 82 ? 35.210 17.657 63.869 1.00 28.35 79 ASP A O 1
ATOM 668 N N . GLU A 1 83 ? 36.407 17.706 61.972 1.00 28.05 80 GLU A N 1
ATOM 669 C CA . GLU A 1 83 ? 36.435 19.161 61.890 1.00 27.32 80 GLU A CA 1
ATOM 670 C C . GLU A 1 83 ? 35.003 19.738 61.862 1.00 26.82 80 GLU A C 1
ATOM 671 O O . GLU A 1 83 ? 34.692 20.710 62.567 1.00 27.33 80 GLU A O 1
ATOM 677 N N . LEU A 1 84 ? 34.141 19.152 61.027 1.00 24.08 81 LEU A N 1
ATOM 678 C CA . LEU A 1 84 ? 32.772 19.637 60.885 1.00 25.45 81 LEU A CA 1
ATOM 679 C C . LEU A 1 84 ? 31.964 19.405 62.171 1.00 24.02 81 LEU A C 1
ATOM 680 O O . LEU A 1 84 ? 31.211 20.275 62.601 1.00 21.65 81 LEU A O 1
ATOM 685 N N . ALA A 1 85 ? 32.138 18.263 62.821 1.00 23.07 82 ALA A N 1
ATOM 686 C CA . ALA A 1 85 ? 31.464 18.056 64.109 1.00 27.74 82 ALA A CA 1
ATOM 687 C C . ALA A 1 85 ? 31.855 19.092 65.166 1.00 26.03 82 ALA A C 1
ATOM 688 O O . ALA A 1 85 ? 31.023 19.508 65.982 1.00 24.73 82 ALA A O 1
ATOM 690 N N A ARG A 1 86 ? 33.119 19.496 65.189 0.53 22.03 83 ARG A N 1
ATOM 691 N N B ARG A 1 86 ? 33.124 19.489 65.169 0.47 22.14 83 ARG A N 1
ATOM 692 C CA A ARG A 1 86 ? 33.529 20.449 66.211 0.53 24.00 83 ARG A CA 1
ATOM 693 C CA B ARG A 1 86 ? 33.588 20.468 66.143 0.47 24.76 83 ARG A CA 1
ATOM 694 C C A ARG A 1 86 ? 32.988 21.845 65.921 0.53 23.89 83 ARG A C 1
ATOM 695 C C B ARG A 1 86 ? 32.921 21.801 65.908 0.47 23.88 83 ARG A C 1
ATOM 696 O O A ARG A 1 86 ? 32.701 22.590 66.843 0.53 24.13 83 ARG A O 1
ATOM 697 O O B ARG A 1 86 ? 32.508 22.467 66.844 0.47 24.50 83 ARG A O 1
ATOM 712 N N . VAL A 1 87 ? 32.862 22.205 64.646 1.00 23.15 84 VAL A N 1
ATOM 713 C CA . VAL A 1 87 ? 32.281 23.506 64.295 1.00 21.15 84 VAL A CA 1
ATOM 714 C C . VAL A 1 87 ? 30.757 23.513 64.589 1.00 21.61 84 VAL A C 1
ATOM 715 O O . VAL A 1 87 ? 30.205 24.488 65.089 1.00 21.76 84 VAL A O 1
ATOM 719 N N . ILE A 1 88 ? 30.091 22.411 64.308 1.00 19.72 85 ILE A N 1
ATOM 720 C CA . ILE A 1 88 ? 28.655 22.328 64.683 1.00 20.73 85 ILE A CA 1
ATOM 721 C C . ILE A 1 88 ? 28.561 22.481 66.211 1.00 24.91 85 ILE A C 1
ATOM 722 O O . ILE A 1 88 ? 27.733 23.246 66.742 1.00 23.93 85 ILE A O 1
ATOM 727 N N . GLY A 1 89 ? 29.426 21.762 66.928 1.00 22.59 86 GLY A N 1
ATOM 728 C CA . GLY A 1 89 ? 29.427 21.858 68.392 1.00 25.47 86 GLY A CA 1
ATOM 729 C C . GLY A 1 89 ? 29.685 23.275 68.887 1.00 29.61 86 GLY A C 1
ATOM 730 O O . GLY A 1 89 ? 28.982 23.774 69.774 1.00 25.09 86 GLY A O 1
ATOM 731 N N . GLU A 1 90 ? 30.706 23.916 68.327 1.00 23.71 87 GLU A N 1
ATOM 732 C CA . GLU A 1 90 ? 31.102 25.281 68.724 1.00 27.75 87 GLU A CA 1
ATOM 733 C C . GLU A 1 90 ? 29.954 26.252 68.595 1.00 25.50 87 GLU A C 1
ATOM 734 O O . GLU A 1 90 ? 29.708 27.081 69.467 1.00 28.65 87 GLU A O 1
ATOM 740 N N . GLU A 1 91 ? 29.256 26.174 67.476 1.00 23.64 88 GLU A N 1
ATOM 741 C CA . GLU A 1 91 ? 28.263 27.177 67.140 1.00 25.16 88 GLU A CA 1
ATOM 742 C C . GLU A 1 91 ? 26.899 26.899 67.740 1.00 26.58 88 GLU A C 1
ATOM 743 O O . GLU A 1 91 ? 26.178 27.842 68.082 1.00 25.95 88 GLU A O 1
ATOM 749 N N . THR A 1 92 ? 26.525 25.616 67.861 1.00 23.33 89 THR A N 1
ATOM 750 C CA . THR A 1 92 ? 25.193 25.269 68.349 1.00 22.91 89 THR A CA 1
ATOM 751 C C . THR A 1 92 ? 25.168 24.755 69.798 1.00 20.93 89 THR A C 1
ATOM 752 O O . THR A 1 92 ? 24.085 24.615 70.377 1.00 24.50 89 THR A O 1
ATOM 756 N N . GLY A 1 93 ? 26.335 24.429 70.340 1.00 22.35 90 GLY A N 1
ATOM 757 C CA . GLY A 1 93 ? 26.445 23.867 71.686 1.00 22.46 90 GLY A CA 1
ATOM 758 C C . GLY A 1 93 ? 26.241 22.356 71.704 1.00 21.13 90 GLY A C 1
ATOM 759 O O . GLY A 1 93 ? 26.382 21.731 72.735 1.00 23.23 90 GLY A O 1
ATOM 760 N N A LYS A 1 94 ? 25.838 21.764 70.579 0.54 21.53 91 LYS A N 1
ATOM 761 N N B LYS A 1 94 ? 25.912 21.782 70.549 0.46 20.96 91 LYS A N 1
ATOM 762 C CA A LYS A 1 94 ? 25.484 20.338 70.630 0.54 20.97 91 LYS A CA 1
ATOM 763 C CA B LYS A 1 94 ? 25.628 20.347 70.428 0.46 23.19 91 LYS A CA 1
ATOM 764 C C A LYS A 1 94 ? 26.719 19.489 70.913 0.54 22.56 91 LYS A C 1
ATOM 765 C C B LYS A 1 94 ? 26.824 19.491 70.913 0.46 23.50 91 LYS A C 1
ATOM 766 O O A LYS A 1 94 ? 27.774 19.679 70.291 0.54 24.16 91 LYS A O 1
ATOM 767 O O B LYS A 1 94 ? 27.957 19.697 70.459 0.46 22.12 91 LYS A O 1
ATOM 778 N N . PRO A 1 95 ? 26.594 18.533 71.844 1.00 23.87 92 PRO A N 1
ATOM 779 C CA . PRO A 1 95 ? 27.715 17.657 72.211 1.00 26.00 92 PRO A CA 1
ATOM 780 C C . PRO A 1 95 ? 28.365 17.016 70.989 1.00 26.25 92 PRO A C 1
ATOM 781 O O . PRO A 1 95 ? 27.699 16.731 69.996 1.00 22.51 92 PRO A O 1
ATOM 785 N N . LEU A 1 96 ? 29.664 16.767 71.082 1.00 26.10 93 LEU A N 1
ATOM 786 C CA . LEU A 1 96 ? 30.375 16.223 69.928 1.00 28.74 93 LEU A CA 1
ATOM 787 C C . LEU A 1 96 ? 29.785 14.900 69.450 1.00 28.76 93 LEU A C 1
ATOM 788 O O . LEU A 1 96 ? 29.771 14.629 68.243 1.00 30.35 93 LEU A O 1
ATOM 793 N N . TRP A 1 97 ? 29.327 14.061 70.377 1.00 28.45 94 TRP A N 1
ATOM 794 C CA . TRP A 1 97 ? 28.788 12.761 69.981 1.00 30.57 94 TRP A CA 1
ATOM 795 C C . TRP A 1 97 ? 27.579 12.956 69.089 1.00 31.56 94 TRP A C 1
ATOM 796 O O . TRP A 1 97 ? 27.357 12.197 68.155 1.00 26.53 94 TRP A O 1
ATOM 807 N N . GLU A 1 98 ? 26.791 13.977 69.397 1.00 25.00 95 GLU A N 1
ATOM 808 C CA . GLU A 1 98 ? 25.581 14.223 68.633 1.00 25.84 95 GLU A CA 1
ATOM 809 C C . GLU A 1 98 ? 25.899 14.964 67.346 1.00 23.20 95 GLU A C 1
ATOM 810 O O . GLU A 1 98 ? 25.283 14.722 66.293 1.00 24.12 95 GLU A O 1
ATOM 816 N N . SER A 1 99 ? 26.859 15.878 67.422 1.00 20.07 96 SER A N 1
ATOM 817 C CA . SER A 1 99 ? 27.304 16.595 66.228 1.00 20.32 96 SER A CA 1
ATOM 818 C C . SER A 1 99 ? 27.836 15.615 65.192 1.00 24.71 96 SER A C 1
ATOM 819 O O . SER A 1 99 ? 27.595 15.786 63.983 1.00 23.15 96 SER A O 1
ATOM 822 N N . ALA A 1 100 ? 28.504 14.556 65.661 1.00 20.03 97 ALA A N 1
ATOM 823 C CA . ALA A 1 100 ? 29.069 13.594 64.714 1.00 29.12 97 ALA A CA 1
ATOM 824 C C . ALA A 1 100 ? 27.946 12.889 63.970 1.00 26.41 97 ALA A C 1
ATOM 825 O O . ALA A 1 100 ? 28.085 12.565 62.787 1.00 24.88 97 ALA A O 1
ATOM 827 N N . THR A 1 101 ? 26.857 12.606 64.668 1.00 25.06 98 THR A N 1
ATOM 828 C CA . THR A 1 101 ? 25.714 11.987 63.997 1.00 21.19 98 THR A CA 1
ATOM 829 C C . THR A 1 101 ? 25.102 12.899 62.942 1.00 26.07 98 THR A C 1
ATOM 830 O O . THR A 1 101 ? 24.615 12.426 61.917 1.00 23.25 98 THR A O 1
ATOM 834 N N . GLU A 1 102 ? 25.095 14.206 63.192 1.00 22.34 99 GLU A N 1
ATOM 835 C CA . GLU A 1 102 ? 24.613 15.107 62.163 1.00 19.89 99 GLU A CA 1
ATOM 836 C C . GLU A 1 102 ? 25.462 15.024 60.889 1.00 20.27 99 GLU A C 1
ATOM 837 O O . GLU A 1 102 ? 24.939 15.029 59.783 1.00 19.84 99 GLU A O 1
ATOM 843 N N . VAL A 1 103 ? 26.787 14.975 61.033 1.00 22.05 100 VAL A N 1
ATOM 844 C CA . VAL A 1 103 ? 27.660 14.863 59.864 1.00 21.75 100 VAL A CA 1
ATOM 845 C C . VAL A 1 103 ? 27.394 13.563 59.118 1.00 24.57 100 VAL A C 1
ATOM 846 O O . VAL A 1 103 ? 27.328 13.536 57.894 1.00 22.47 100 VAL A O 1
ATOM 850 N N . THR A 1 104 ? 27.188 12.481 59.861 1.00 25.44 101 THR A N 1
ATOM 851 C CA . THR A 1 104 ? 26.883 11.209 59.213 1.00 24.89 101 THR A CA 1
ATOM 852 C C . THR A 1 104 ? 25.572 11.269 58.421 1.00 24.79 101 THR A C 1
ATOM 853 O O . THR A 1 104 ? 25.475 10.725 57.323 1.00 25.89 101 THR A O 1
ATOM 857 N N . SER A 1 105 ? 24.566 11.937 58.972 1.00 20.44 102 SER A N 1
ATOM 858 C CA . SER A 1 105 ? 23.311 12.125 58.231 1.00 20.31 102 SER A CA 1
ATOM 859 C C . SER A 1 105 ? 23.563 12.906 56.951 1.00 22.11 102 SER A C 1
ATOM 860 O O . SER A 1 105 ? 22.937 12.622 55.926 1.00 22.41 102 SER A O 1
ATOM 871 N N . VAL A 1 107 ? 26.402 12.994 55.098 1.00 24.53 104 VAL A N 1
ATOM 872 C CA . VAL A 1 107 ? 27.069 12.088 54.174 1.00 24.79 104 VAL A CA 1
ATOM 873 C C . VAL A 1 107 ? 26.018 11.139 53.554 1.00 26.24 104 VAL A C 1
ATOM 874 O O . VAL A 1 107 ? 25.979 10.928 52.336 1.00 24.48 104 VAL A O 1
ATOM 878 N N . ASN A 1 108 ? 25.170 10.568 54.395 1.00 23.32 105 ASN A N 1
ATOM 879 C CA . ASN A 1 108 ? 24.229 9.540 53.946 1.00 26.86 105 ASN A CA 1
ATOM 880 C C . ASN A 1 108 ? 23.126 10.075 53.042 1.00 21.81 105 ASN A C 1
ATOM 881 O O . ASN A 1 108 ? 22.491 9.316 52.313 1.00 24.00 105 ASN A O 1
ATOM 886 N N . LYS A 1 109 ? 22.911 11.383 53.089 1.00 20.50 106 LYS A N 1
ATOM 887 C CA . LYS A 1 109 ? 21.832 12.018 52.317 1.00 21.13 106 LYS A CA 1
ATOM 888 C C . LYS A 1 109 ? 22.026 11.841 50.806 1.00 25.64 106 LYS A C 1
ATOM 889 O O . LYS A 1 109 ? 21.054 11.773 50.037 1.00 20.87 106 LYS A O 1
ATOM 895 N N . VAL A 1 110 ? 23.276 11.785 50.357 1.00 23.33 107 VAL A N 1
ATOM 896 C CA . VAL A 1 110 ? 23.520 11.670 48.916 1.00 21.58 107 VAL A CA 1
ATOM 897 C C . VAL A 1 110 ? 22.994 10.369 48.321 1.00 23.12 107 VAL A C 1
ATOM 898 O O . VAL A 1 110 ? 22.214 10.395 47.363 1.00 22.35 107 VAL A O 1
ATOM 902 N N . ALA A 1 111 ? 23.369 9.228 48.889 1.00 21.96 108 ALA A N 1
ATOM 903 C CA . ALA A 1 111 ? 22.957 7.969 48.236 1.00 22.18 108 ALA A CA 1
ATOM 904 C C . ALA A 1 111 ? 21.427 7.816 48.315 1.00 23.58 108 ALA A C 1
ATOM 905 O O . ALA A 1 111 ? 20.806 7.298 47.395 1.00 22.50 108 ALA A O 1
ATOM 907 N N . ILE A 1 112 ? 20.833 8.239 49.435 1.00 23.52 109 ILE A N 1
ATOM 908 C CA . ILE A 1 112 ? 19.355 8.163 49.545 1.00 18.64 109 ILE A CA 1
ATOM 909 C C . ILE A 1 112 ? 18.667 9.122 48.563 1.00 21.92 109 ILE A C 1
ATOM 910 O O . ILE A 1 112 ? 17.632 8.775 47.972 1.00 24.48 109 ILE A O 1
ATOM 915 N N . SER A 1 113 ? 19.223 10.324 48.373 1.00 23.04 110 SER A N 1
ATOM 916 C CA . SER A 1 113 ? 18.637 11.252 47.395 1.00 20.49 110 SER A CA 1
ATOM 917 C C . SER A 1 113 ? 18.711 10.714 45.966 1.00 25.23 110 SER A C 1
ATOM 918 O O . SER A 1 113 ? 17.801 10.955 45.171 1.00 22.05 110 SER A O 1
ATOM 921 N N . VAL A 1 114 ? 19.792 10.014 45.629 1.00 22.25 111 VAL A N 1
ATOM 922 C CA . VAL A 1 114 ? 19.893 9.430 44.295 1.00 22.47 111 VAL A CA 1
ATOM 923 C C . VAL A 1 114 ? 18.824 8.344 44.155 1.00 25.16 111 VAL A C 1
ATOM 924 O O . VAL A 1 114 ? 18.172 8.251 43.130 1.00 22.26 111 VAL A O 1
ATOM 928 N N . GLN A 1 115 ? 18.637 7.537 45.202 1.00 21.42 112 GLN A N 1
ATOM 929 C CA . GLN A 1 115 ? 17.631 6.482 45.145 1.00 22.41 112 GLN A CA 1
ATOM 930 C C . GLN A 1 115 ? 16.242 7.111 44.985 1.00 24.53 112 GLN A C 1
ATOM 931 O O . GLN A 1 115 ? 15.436 6.668 44.176 1.00 24.02 112 GLN A O 1
ATOM 937 N N . ALA A 1 116 ? 15.965 8.140 45.779 1.00 21.55 113 ALA A N 1
ATOM 938 C CA . ALA A 1 116 ? 14.671 8.814 45.716 1.00 23.00 113 ALA A CA 1
ATOM 939 C C . ALA A 1 116 ? 14.432 9.461 44.354 1.00 24.62 113 ALA A C 1
ATOM 940 O O . ALA A 1 116 ? 13.316 9.421 43.823 1.00 25.80 113 ALA A O 1
ATOM 942 N N . PHE A 1 117 ? 15.484 10.047 43.771 1.00 19.75 114 PHE A N 1
ATOM 943 C CA . PHE A 1 117 ? 15.355 10.692 42.442 1.00 18.74 114 PHE A CA 1
ATOM 944 C C . PHE A 1 117 ? 14.925 9.662 41.379 1.00 24.25 114 PHE A C 1
ATOM 945 O O . PHE A 1 117 ? 14.013 9.897 40.560 1.00 23.01 114 PHE A O 1
ATOM 953 N N A ARG A 1 118 ? 15.589 8.513 41.394 0.49 23.67 115 ARG A N 1
ATOM 954 N N B ARG A 1 118 ? 15.583 8.510 41.371 0.51 23.80 115 ARG A N 1
ATOM 955 C CA A ARG A 1 118 ? 15.295 7.480 40.415 0.49 26.11 115 ARG A CA 1
ATOM 956 C CA B ARG A 1 118 ? 15.240 7.513 40.368 0.51 26.37 115 ARG A CA 1
ATOM 957 C C A ARG A 1 118 ? 13.872 6.948 40.610 0.49 27.95 115 ARG A C 1
ATOM 958 C C B ARG A 1 118 ? 13.829 6.980 40.600 0.51 28.34 115 ARG A C 1
ATOM 959 O O A ARG A 1 118 ? 13.174 6.639 39.640 0.49 27.12 115 ARG A O 1
ATOM 960 O O B ARG A 1 118 ? 13.100 6.691 39.646 0.51 26.61 115 ARG A O 1
ATOM 975 N N . GLU A 1 119 ? 13.438 6.858 41.864 1.00 25.65 116 GLU A N 1
ATOM 976 C CA . GLU A 1 119 ? 12.081 6.356 42.176 1.00 25.45 116 GLU A CA 1
ATOM 977 C C . GLU A 1 119 ? 10.968 7.358 41.849 1.00 26.96 116 GLU A C 1
ATOM 978 O O . GLU A 1 119 ? 9.958 6.997 41.266 1.00 27.79 116 GLU A O 1
ATOM 984 N N . ARG A 1 120 ? 11.143 8.608 42.254 1.00 21.58 117 ARG A N 1
ATOM 985 C CA . ARG A 1 120 ? 10.052 9.596 42.253 1.00 26.03 117 ARG A CA 1
ATOM 986 C C . ARG A 1 120 ? 10.121 10.559 41.094 1.00 24.96 117 ARG A C 1
ATOM 987 O O . ARG A 1 120 ? 9.102 11.148 40.728 1.00 23.10 117 ARG A O 1
ATOM 995 N N . THR A 1 121 ? 11.328 10.826 40.589 1.00 21.05 118 THR A N 1
ATOM 996 C CA . THR A 1 121 ? 11.456 11.788 39.502 1.00 22.65 118 THR A CA 1
ATOM 997 C C . THR A 1 121 ? 12.380 11.235 38.436 1.00 24.72 118 THR A C 1
ATOM 998 O O . THR A 1 121 ? 13.272 11.907 37.975 1.00 24.88 118 THR A O 1
ATOM 1002 N N . GLY A 1 122 ? 12.148 9.993 38.060 1.00 23.74 119 GLY A N 1
ATOM 1003 C CA . GLY A 1 122 ? 13.020 9.334 37.119 1.00 21.94 119 GLY A CA 1
ATOM 1004 C C . GLY A 1 122 ? 12.492 9.465 35.691 1.00 32.14 119 GLY A C 1
ATOM 1005 O O . GLY A 1 122 ? 11.810 10.424 35.319 1.00 30.48 119 GLY A O 1
ATOM 1006 N N . GLU A 1 123 ? 12.830 8.487 34.875 1.00 28.87 120 GLU A N 1
ATOM 1007 C CA . GLU A 1 123 ? 12.492 8.540 33.449 1.00 33.90 120 GLU A CA 1
ATOM 1008 C C . GLU A 1 123 ? 11.882 7.189 33.109 1.00 40.96 120 GLU A C 1
ATOM 1009 O O . GLU A 1 123 ? 12.390 6.168 33.550 1.00 50.15 120 GLU A O 1
ATOM 1015 N N . LYS A 1 124 ? 10.762 7.183 32.388 1.00 36.08 121 LYS A N 1
ATOM 1016 C CA . LYS A 1 124 ? 10.082 5.933 32.027 1.00 40.24 121 LYS A CA 1
ATOM 1017 C C . LYS A 1 124 ? 9.749 6.034 30.549 1.00 38.57 121 LYS A C 1
ATOM 1018 O O . LYS A 1 124 ? 9.459 7.115 30.065 1.00 32.87 121 LYS A O 1
ATOM 1024 N N . SER A 1 125 ? 9.769 4.921 29.830 1.00 35.56 122 SER A N 1
ATOM 1025 C CA . SER A 1 125 ? 9.460 4.996 28.414 1.00 34.32 122 SER A CA 1
ATOM 1026 C C . SER A 1 125 ? 8.711 3.737 27.999 1.00 47.06 122 SER A C 1
ATOM 1027 O O . SER A 1 125 ? 9.080 2.646 28.414 1.00 48.74 122 SER A O 1
ATOM 1030 N N . GLY A 1 126 ? 7.640 3.888 27.222 1.00 47.87 123 GLY A N 1
ATOM 1031 C CA . GLY A 1 126 ? 6.899 2.725 26.744 1.00 52.08 123 GLY A CA 1
ATOM 1032 C C . GLY A 1 126 ? 5.975 3.017 25.575 1.00 49.24 123 GLY A C 1
ATOM 1033 O O . GLY A 1 126 ? 5.700 4.176 25.291 1.00 39.86 123 GLY A O 1
ATOM 1034 N N . PRO A 1 127 ? 5.476 1.964 24.898 1.00 57.86 124 PRO A N 1
ATOM 1035 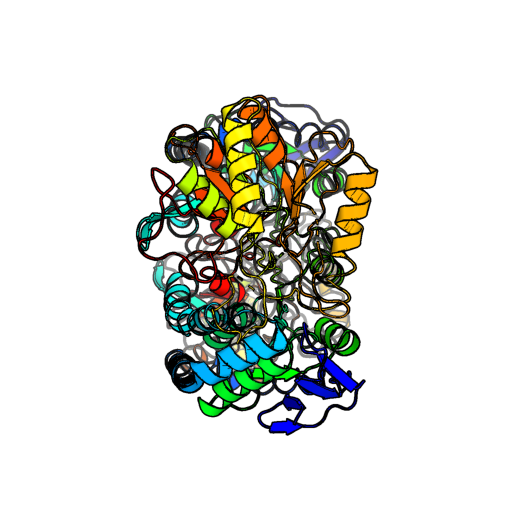C CA . PRO A 1 127 ? 4.615 2.191 23.737 1.00 56.22 124 PRO A CA 1
ATOM 1036 C C . PRO A 1 127 ? 3.236 2.647 24.174 1.00 55.87 124 PRO A C 1
ATOM 1037 O O . PRO A 1 127 ? 2.732 2.164 25.183 1.00 59.02 124 PRO A O 1
ATOM 1041 N N . LEU A 1 128 ? 2.639 3.572 23.429 1.00 57.76 125 LEU A N 1
ATOM 1042 C CA . LEU A 1 128 ? 1.263 3.995 23.664 1.00 58.11 125 LEU A CA 1
ATOM 1043 C C . LEU A 1 128 ? 0.642 4.283 22.305 1.00 65.17 125 LEU A C 1
ATOM 1044 O O . LEU A 1 128 ? 1.078 5.195 21.602 1.00 60.58 125 LEU A O 1
ATOM 1049 N N . ALA A 1 129 ? -0.372 3.501 21.942 1.00 71.79 126 ALA A N 1
ATOM 1050 C CA . ALA A 1 129 ? -0.885 3.506 20.577 1.00 74.51 126 ALA A CA 1
ATOM 1051 C C . ALA A 1 129 ? 0.275 3.297 19.610 1.00 72.73 126 ALA A C 1
ATOM 1052 O O . ALA A 1 129 ? 1.043 2.342 19.751 1.00 74.92 126 ALA A O 1
ATOM 1054 N N . ASP A 1 130 ? 0.417 4.203 18.647 1.00 69.22 127 ASP A N 1
ATOM 1055 C CA . ASP A 1 130 ? 1.473 4.090 17.643 1.00 78.35 127 ASP A CA 1
ATOM 1056 C C . ASP A 1 130 ? 2.606 5.091 17.898 1.00 67.49 127 ASP A C 1
ATOM 1057 O O . ASP A 1 130 ? 3.261 5.587 16.966 1.00 63.83 127 ASP A O 1
ATOM 1062 N N . ALA A 1 131 ? 2.839 5.378 19.171 1.00 53.94 128 ALA A N 1
ATOM 1063 C CA . ALA A 1 131 ? 3.851 6.345 19.547 1.00 48.97 128 ALA A CA 1
ATOM 1064 C C . ALA A 1 131 ? 4.551 5.839 20.811 1.00 43.40 128 ALA A C 1
ATOM 1065 O O . ALA A 1 131 ? 4.202 4.784 21.341 1.00 44.18 128 ALA A O 1
ATOM 1067 N N . THR A 1 132 ? 5.541 6.587 21.284 1.00 34.56 129 THR A N 1
ATOM 1068 C CA . THR A 1 132 ? 6.216 6.229 22.516 1.00 36.52 129 THR A CA 1
ATOM 1069 C C . THR A 1 132 ? 5.837 7.281 23.543 1.00 37.62 129 THR A C 1
ATOM 1070 O O . THR A 1 132 ? 5.938 8.472 23.272 1.00 37.12 129 THR A O 1
ATOM 1074 N N . ALA A 1 133 ? 5.360 6.841 24.701 1.00 36.83 130 ALA A N 1
ATOM 1075 C CA . ALA A 1 133 ? 5.114 7.760 25.802 1.00 34.45 130 ALA A CA 1
ATOM 1076 C C . ALA A 1 133 ? 6.352 7.770 26.682 1.00 33.14 130 ALA A C 1
ATOM 1077 O O . ALA A 1 133 ? 6.798 6.725 27.153 1.00 33.17 130 ALA A O 1
ATOM 1079 N N . VAL A 1 134 ? 6.904 8.956 26.900 1.00 29.19 131 VAL A N 1
ATOM 1080 C CA . VAL A 1 134 ? 8.101 9.086 27.731 1.00 29.93 131 VAL A CA 1
ATOM 1081 C C . VAL A 1 134 ? 7.790 10.038 28.874 1.00 28.00 131 VAL A C 1
ATOM 1082 O O . VAL A 1 134 ? 7.160 11.078 28.665 1.00 26.92 131 VAL A O 1
ATOM 1086 N N . LEU A 1 135 ? 8.213 9.672 30.079 1.00 26.67 132 LEU A N 1
ATOM 1087 C CA . LEU A 1 135 ? 8.113 10.570 31.241 1.00 22.64 132 LEU A CA 1
ATOM 1088 C C . LEU A 1 135 ? 9.532 10.960 31.630 1.00 27.20 132 LEU A C 1
ATOM 1089 O O . LEU A 1 135 ? 10.404 10.092 31.734 1.00 27.34 132 LEU A O 1
ATOM 1094 N N . ARG A 1 136 ? 9.781 12.262 31.733 1.00 23.65 133 ARG A N 1
ATOM 1095 C CA . ARG A 1 136 ? 11.068 12.781 32.220 1.00 25.56 133 ARG A CA 1
ATOM 1096 C C . ARG A 1 136 ? 10.753 13.760 33.336 1.00 25.16 133 ARG A C 1
ATOM 1097 O O . ARG A 1 136 ? 9.574 14.100 33.539 1.00 25.08 133 ARG A O 1
ATOM 1105 N N . HIS A 1 137 ? 11.781 14.205 34.066 1.00 22.01 134 HIS A N 1
ATOM 1106 C CA . HIS A 1 137 ? 11.590 15.250 35.090 1.00 20.99 134 HIS A CA 1
ATOM 1107 C C . HIS A 1 137 ? 12.689 16.269 34.911 1.00 27.05 134 HIS A C 1
ATOM 1108 O O . HIS A 1 137 ? 13.831 15.908 34.626 1.00 29.72 134 HIS A O 1
ATOM 1115 N N . LYS A 1 138 ? 12.327 17.537 35.025 1.00 22.46 135 LYS A N 1
ATOM 1116 C CA . LYS A 1 138 ? 13.277 18.629 34.801 1.00 23.45 135 LYS A CA 1
ATOM 1117 C C . LYS A 1 138 ? 13.379 19.529 36.011 1.00 22.79 135 LYS A C 1
ATOM 1118 O O . LYS A 1 138 ? 12.416 19.691 36.749 1.00 22.68 135 LYS A O 1
ATOM 1124 N N . PRO A 1 139 ? 14.545 20.149 36.211 1.00 20.45 136 PRO A N 1
ATOM 1125 C CA . PRO A 1 139 ? 14.669 21.078 37.340 1.00 21.58 136 PRO A CA 1
ATOM 1126 C C . PRO A 1 139 ? 13.951 22.391 37.060 1.00 19.22 136 PRO A C 1
ATOM 1127 O O . PRO A 1 139 ? 13.686 22.735 35.898 1.00 20.71 136 PRO A O 1
ATOM 1131 N N . HIS A 1 140 ? 13.646 23.118 38.131 1.00 18.24 137 HIS A N 1
ATOM 1132 C CA . HIS A 1 140 ? 12.916 24.379 38.044 1.00 24.58 137 HIS A CA 1
ATOM 1133 C C . HIS A 1 140 ? 13.801 25.505 37.561 1.00 22.29 137 HIS A C 1
ATOM 1134 O O . HIS A 1 140 ? 13.363 26.354 36.768 1.00 23.06 137 HIS A O 1
ATOM 1141 N N . GLY A 1 141 ? 15.020 25.559 38.096 1.00 20.53 138 GLY A N 1
ATOM 1142 C CA . GLY A 1 141 ? 15.945 26.634 37.748 1.00 22.67 138 GLY A CA 1
ATOM 1143 C C . GLY A 1 141 ? 16.769 27.066 38.952 1.00 24.50 138 GLY A C 1
ATOM 1144 O O . GLY A 1 141 ? 17.588 26.303 39.434 1.00 25.67 138 GLY A O 1
ATOM 1145 N N . VAL A 1 142 ? 16.542 28.283 39.432 1.00 22.63 139 VAL A N 1
ATOM 1146 C CA . VAL A 1 142 ? 17.266 28.811 40.591 1.00 21.86 139 VAL A CA 1
ATOM 1147 C C . VAL A 1 142 ? 16.399 28.678 41.826 1.00 20.52 139 VAL A C 1
ATOM 1148 O O . VAL A 1 142 ? 15.269 29.156 41.833 1.00 21.78 139 VAL A O 1
ATOM 1152 N N . VAL A 1 143 ? 16.918 28.008 42.847 1.00 18.22 140 VAL A N 1
ATOM 1153 C CA . VAL A 1 143 ? 16.133 27.878 44.077 1.00 20.57 140 VAL A CA 1
ATOM 1154 C C . VAL A 1 143 ? 16.901 28.471 45.264 1.00 20.28 140 VAL A C 1
ATOM 1155 O O . VAL A 1 143 ? 18.127 28.322 45.371 1.00 21.61 140 VAL A O 1
ATOM 1159 N N . ALA A 1 144 ? 16.178 29.175 46.137 1.00 16.96 141 ALA A N 1
ATOM 1160 C CA . ALA A 1 144 ? 16.791 29.619 47.389 1.00 21.12 141 ALA A CA 1
ATOM 1161 C C . ALA A 1 144 ? 16.584 28.539 48.436 1.00 21.39 141 ALA A C 1
ATOM 1162 O O . ALA A 1 144 ? 15.502 27.929 48.491 1.00 20.93 141 ALA A O 1
ATOM 1164 N N . VAL A 1 145 ? 17.591 28.328 49.286 1.00 18.94 142 VAL A N 1
ATOM 1165 C CA . VAL A 1 145 ? 17.443 27.454 50.439 1.00 20.50 142 VAL A CA 1
ATOM 1166 C C . VAL A 1 145 ? 17.684 28.262 51.706 1.00 21.45 142 VAL A C 1
ATOM 1167 O O . VAL A 1 145 ? 18.757 28.872 51.867 1.00 20.22 142 VAL A O 1
ATOM 1171 N N . PHE A 1 146 ? 16.666 28.304 52.570 1.00 17.96 143 PHE A N 1
ATOM 1172 C CA . PHE A 1 146 ? 16.782 28.961 53.878 1.00 19.33 143 PHE A CA 1
ATOM 1173 C C . PHE A 1 146 ? 17.014 27.931 54.968 1.00 22.57 143 PHE A C 1
ATOM 1174 O O . PHE A 1 146 ? 16.179 27.048 55.186 1.00 20.62 143 PHE A O 1
ATOM 1182 N N . GLY A 1 147 ? 18.170 28.040 55.635 1.00 20.10 144 GLY A N 1
ATOM 1183 C CA . GLY A 1 147 ? 18.588 27.060 56.616 1.00 19.94 144 GLY A CA 1
ATOM 1184 C C . GLY A 1 147 ? 18.132 27.441 58.030 1.00 19.69 144 GLY A C 1
ATOM 1185 O O . GLY A 1 147 ? 17.950 28.628 58.347 1.00 18.25 144 GLY A O 1
ATOM 1186 N N . PRO A 1 148 ? 17.916 26.429 58.876 1.00 17.69 145 PRO A N 1
ATOM 1187 C CA . PRO A 1 148 ? 17.624 26.648 60.300 1.00 17.38 145 PRO A CA 1
ATOM 1188 C C . PRO A 1 148 ? 18.892 26.537 61.160 1.00 19.11 145 PRO A C 1
ATOM 1189 O O . PRO A 1 148 ? 19.949 26.157 60.658 1.00 19.52 145 PRO A O 1
ATOM 1193 N N . TYR A 1 149 ? 18.792 26.802 62.459 1.00 19.23 146 TYR A N 1
ATOM 1194 C CA . TYR A 1 149 ? 19.985 26.658 63.290 1.00 19.55 146 TYR A CA 1
ATOM 1195 C C . TYR A 1 149 ? 20.107 25.310 64.006 1.00 23.00 146 TYR A C 1
ATOM 1196 O O . TYR A 1 149 ? 21.179 24.989 64.513 1.00 25.53 146 TYR A O 1
ATOM 1205 N N . ASN A 1 150 ? 19.024 24.546 64.099 1.00 21.61 147 ASN A N 1
ATOM 1206 C CA . ASN A 1 150 ? 19.067 23.379 64.989 1.00 21.23 147 ASN A CA 1
ATOM 1207 C C . ASN A 1 150 ? 19.866 22.195 64.400 1.00 22.55 147 ASN A C 1
ATOM 1208 O O . ASN A 1 150 ? 20.597 21.487 65.133 1.00 24.57 147 ASN A O 1
ATOM 1213 N N . PHE A 1 151 ? 19.701 22.009 63.087 1.00 20.87 148 PHE A N 1
ATOM 1214 C CA . PHE A 1 151 ? 20.542 21.093 62.279 1.00 22.91 148 PHE A CA 1
ATOM 1215 C C . PHE A 1 151 ? 21.132 21.929 61.140 1.00 21.95 148 PHE A C 1
ATOM 1216 O O . PHE A 1 151 ? 20.642 21.869 60.011 1.00 19.35 148 PHE A O 1
ATOM 1224 N N . PRO A 1 152 ? 22.161 22.720 61.448 1.00 21.41 149 PRO A N 1
ATOM 1225 C CA . PRO A 1 152 ? 22.711 23.731 60.545 1.00 20.94 149 PRO A CA 1
ATOM 1226 C C . PRO A 1 152 ? 23.466 23.121 59.370 1.00 22.37 149 PRO A C 1
ATOM 1227 O O . PRO A 1 152 ? 23.775 23.817 58.410 1.00 21.11 149 PRO A O 1
ATOM 1231 N N . GLY A 1 153 ? 23.746 21.827 59.436 1.00 17.60 150 GLY A N 1
ATOM 1232 C CA . GLY A 1 153 ? 24.285 21.163 58.267 1.00 18.75 150 GLY A CA 1
ATOM 1233 C C . GLY A 1 153 ? 23.301 20.215 57.630 1.00 21.50 150 GLY A C 1
ATOM 1234 O O . GLY A 1 153 ? 23.118 20.257 56.427 1.00 21.10 150 GLY A O 1
ATOM 1235 N N . HIS A 1 154 ? 22.669 19.345 58.426 1.00 20.74 151 HIS A N 1
ATOM 1236 C CA . HIS A 1 154 ? 21.806 18.309 57.851 1.00 23.60 151 HIS A CA 1
ATOM 1237 C C . HIS A 1 154 ? 20.529 18.842 57.146 1.00 21.04 151 HIS A C 1
ATOM 1238 O O . HIS A 1 154 ? 20.150 18.363 56.060 1.00 18.18 151 HIS A O 1
ATOM 1245 N N . LEU A 1 155 ? 19.829 19.807 57.760 1.00 20.61 152 LEU A N 1
ATOM 1246 C CA . LEU A 1 155 ? 18.542 20.197 57.182 1.00 19.10 152 LEU A CA 1
ATOM 1247 C C . LEU A 1 155 ? 18.700 21.017 55.870 1.00 20.09 152 LEU A C 1
ATOM 1248 O O . LEU A 1 155 ? 18.016 20.745 54.883 1.00 18.97 152 LEU A O 1
ATOM 1253 N N . PRO A 1 156 ? 19.647 21.985 55.825 1.00 16.50 153 PRO A N 1
ATOM 1254 C CA . PRO A 1 156 ? 19.825 22.627 54.506 1.00 17.81 153 PRO A CA 1
ATOM 1255 C C . PRO A 1 156 ? 20.342 21.620 53.468 1.00 19.66 153 PRO A C 1
ATOM 1256 O O . PRO A 1 156 ? 19.959 21.680 52.306 1.00 20.27 153 PRO A O 1
ATOM 1260 N N . ASN A 1 157 ? 21.208 20.702 53.883 1.00 18.96 154 ASN A N 1
ATOM 1261 C CA . ASN A 1 157 ? 21.774 19.684 52.979 1.00 18.64 154 ASN A CA 1
ATOM 1262 C C . ASN A 1 157 ? 20.643 18.848 52.397 1.00 20.78 154 ASN A C 1
ATOM 1263 O O . ASN A 1 157 ? 20.717 18.366 51.258 1.00 20.88 154 ASN A O 1
ATOM 1268 N N . GLY A 1 158 ? 19.582 18.658 53.188 1.00 18.93 155 GLY A N 1
ATOM 1269 C CA . GLY A 1 158 ? 18.428 17.887 52.748 1.00 21.01 155 GLY A CA 1
ATOM 1270 C C . GLY A 1 158 ? 17.613 18.574 51.669 1.00 23.39 155 GLY A C 1
ATOM 1271 O O . GLY A 1 158 ? 16.804 17.929 51.027 1.00 21.13 155 GLY A O 1
ATOM 1272 N N . HIS A 1 159 ? 17.777 19.889 51.494 1.00 18.18 156 HIS A N 1
ATOM 1273 C CA . HIS A 1 159 ? 17.210 20.578 50.319 1.00 17.51 156 HIS A CA 1
ATOM 1274 C C . HIS A 1 159 ? 18.266 20.695 49.214 1.00 20.52 156 HIS A C 1
ATOM 1275 O O . HIS A 1 159 ? 17.962 20.507 48.035 1.00 19.38 156 HIS A O 1
ATOM 1282 N N . ILE A 1 160 ? 19.499 21.031 49.597 1.00 19.86 157 ILE A N 1
ATOM 1283 C CA . ILE A 1 160 ? 20.557 21.323 48.617 1.00 15.79 157 ILE A CA 1
ATOM 1284 C C . ILE A 1 160 ? 20.940 20.101 47.804 1.00 18.67 157 ILE A C 1
ATOM 1285 O O . ILE A 1 160 ? 21.057 20.180 46.589 1.00 19.49 157 ILE A O 1
ATOM 1290 N N . VAL A 1 161 ? 21.141 18.968 48.463 1.00 18.21 158 VAL A N 1
ATOM 1291 C CA . VAL A 1 161 ? 21.512 17.762 47.707 1.00 18.37 158 VAL A CA 1
ATOM 1292 C C . VAL A 1 161 ? 20.468 17.369 46.640 1.00 18.47 158 VAL A C 1
ATOM 1293 O O . VAL A 1 161 ? 20.799 17.237 45.433 1.00 19.20 158 VAL A O 1
ATOM 1297 N N . PRO A 1 162 ? 19.209 17.170 47.047 1.00 18.04 159 PRO A N 1
ATOM 1298 C CA . PRO A 1 162 ? 18.260 16.791 45.983 1.00 19.44 159 PRO A CA 1
ATOM 1299 C C . PRO A 1 162 ? 18.057 17.897 44.952 1.00 20.06 159 PRO A C 1
ATOM 1300 O O . PRO A 1 162 ? 17.777 17.587 43.791 1.00 18.66 159 PRO A O 1
ATOM 1304 N N . ALA A 1 163 ? 18.171 19.165 45.352 1.00 16.89 160 ALA A N 1
ATOM 1305 C CA . ALA A 1 163 ? 17.979 20.246 44.383 1.00 20.36 160 ALA A CA 1
ATOM 1306 C C . ALA A 1 163 ? 19.115 20.234 43.337 1.00 18.89 160 ALA A C 1
ATOM 1307 O O . ALA A 1 163 ? 18.864 20.333 42.148 1.00 18.50 160 ALA A O 1
ATOM 1309 N N . LEU A 1 164 ? 20.360 20.143 43.784 1.00 18.43 161 LEU A N 1
ATOM 1310 C CA . LEU A 1 164 ? 21.468 20.101 42.817 1.00 20.91 161 LEU A CA 1
ATOM 1311 C C . LEU A 1 164 ? 21.404 18.841 41.966 1.00 21.90 161 LEU A C 1
ATOM 1312 O O . LEU A 1 164 ? 21.674 18.871 40.757 1.00 22.04 161 LEU A O 1
ATOM 1317 N N . LEU A 1 165 ? 21.084 17.724 42.602 1.00 20.06 162 LEU A N 1
ATOM 1318 C CA . LEU A 1 165 ? 20.975 16.456 41.869 1.00 21.50 162 LEU A CA 1
ATOM 1319 C C . LEU A 1 165 ? 20.018 16.574 40.682 1.00 25.30 162 LEU A C 1
ATOM 1320 O O . LEU A 1 165 ? 20.317 16.104 39.546 1.00 21.21 162 LEU A O 1
ATOM 1325 N N . ALA A 1 166 ? 18.873 17.212 40.917 1.00 21.44 163 ALA A N 1
ATOM 1326 C CA . ALA A 1 166 ? 17.877 17.346 39.833 1.00 21.68 163 ALA A CA 1
ATOM 1327 C C . ALA A 1 166 ? 18.307 18.332 38.754 1.00 27.28 163 ALA A C 1
ATOM 1328 O O . ALA A 1 166 ? 17.732 18.333 37.662 1.00 23.01 163 ALA A O 1
ATOM 1330 N N . GLY A 1 167 ? 19.296 19.173 39.054 1.00 20.51 164 GLY A N 1
ATOM 1331 C CA . GLY A 1 167 ? 19.817 20.077 38.029 1.00 19.65 164 GLY A CA 1
ATOM 1332 C C . GLY A 1 167 ? 19.473 21.533 38.301 1.00 25.08 164 GLY A C 1
ATOM 1333 O O . GLY A 1 167 ? 19.664 22.370 37.422 1.00 20.44 164 GLY A O 1
ATOM 1334 N N . ASN A 1 168 ? 18.955 21.849 39.498 1.00 19.26 165 ASN A N 1
ATOM 1335 C CA . ASN A 1 168 ? 18.760 23.261 39.856 1.00 16.72 165 ASN A CA 1
ATOM 1336 C C . ASN A 1 168 ? 20.083 23.884 40.259 1.00 22.03 165 ASN A C 1
ATOM 1337 O O . ASN A 1 168 ? 21.006 23.162 40.576 1.00 19.97 165 ASN A O 1
ATOM 1342 N N . CYS A 1 169 ? 20.156 25.218 40.305 1.00 18.14 166 CYS A N 1
ATOM 1343 C CA . CYS A 1 169 ? 21.285 25.858 40.982 1.00 17.45 166 CYS A CA 1
ATOM 1344 C C . CYS A 1 169 ? 20.703 26.551 42.198 1.00 17.07 166 CYS A C 1
ATOM 1345 O O . CYS A 1 169 ? 19.489 26.859 42.224 1.00 21.81 166 CYS A O 1
ATOM 1348 N N . VAL A 1 170 ? 21.548 26.751 43.195 1.00 17.80 167 VAL A N 1
ATOM 1349 C CA . VAL A 1 170 ? 21.072 27.127 44.540 1.00 18.24 167 VAL A CA 1
ATOM 1350 C C . VAL A 1 170 ? 21.694 28.417 45.085 1.00 20.22 167 VAL A C 1
ATOM 1351 O O . VAL A 1 170 ? 22.912 28.658 44.918 1.00 19.74 167 VAL A O 1
ATOM 1355 N N . VAL A 1 171 ? 20.867 29.191 45.800 1.00 18.89 168 VAL A N 1
ATOM 1356 C CA . VAL A 1 171 ? 21.362 30.270 46.637 1.00 19.37 168 VAL A CA 1
ATOM 1357 C C . VAL A 1 171 ? 20.970 29.907 48.083 1.00 17.50 168 VAL A C 1
ATOM 1358 O O . VAL A 1 171 ? 19.754 29.817 48.430 1.00 18.78 168 VAL A O 1
ATOM 1362 N N . PHE A 1 172 ? 21.987 29.673 48.920 1.00 19.14 169 PHE A N 1
ATOM 1363 C CA . PHE A 1 172 ? 21.804 29.187 50.298 1.00 16.85 169 PHE A CA 1
ATOM 1364 C C . PHE A 1 172 ? 21.971 30.352 51.268 1.00 18.48 169 PHE A C 1
ATOM 1365 O O . PHE A 1 172 ? 23.027 30.987 51.281 1.00 19.64 169 PHE A O 1
ATOM 1373 N N . LYS A 1 173 ? 20.919 30.624 52.053 1.00 15.88 170 LYS A N 1
ATOM 1374 C CA . LYS A 1 173 ? 20.960 31.647 53.082 1.00 19.79 170 LYS A CA 1
ATOM 1375 C C . LYS A 1 173 ? 20.836 30.911 54.430 1.00 16.86 170 LYS A C 1
ATOM 1376 O O . LYS A 1 173 ? 19.735 30.460 54.799 1.00 19.10 170 LYS A O 1
ATOM 1382 N N . PRO A 1 174 ? 21.958 30.706 55.112 1.00 17.53 171 PRO A N 1
ATOM 1383 C CA . PRO A 1 174 ? 21.909 29.976 56.388 1.00 16.69 171 PRO A CA 1
ATOM 1384 C C . PRO A 1 174 ? 21.303 30.814 57.485 1.00 19.25 171 PRO A C 1
ATOM 1385 O O . PRO A 1 174 ? 21.275 32.057 57.420 1.00 18.92 171 PRO A O 1
ATOM 1389 N N . SER A 1 175 ? 20.825 30.148 58.526 1.00 18.00 172 SER A N 1
ATOM 1390 C CA . SER A 1 175 ? 20.456 30.887 59.741 1.00 18.17 172 SER A CA 1
ATOM 1391 C C . SER A 1 175 ? 21.602 31.812 60.161 1.00 22.19 172 SER A C 1
ATOM 1392 O O . SER A 1 175 ? 22.756 31.407 60.159 1.00 18.53 172 SER A O 1
ATOM 1395 N N A GLU A 1 176 ? 21.273 33.044 60.547 0.48 20.75 173 GLU A N 1
ATOM 1396 N N B GLU A 1 176 ? 21.282 33.038 60.544 0.52 20.70 173 GLU A N 1
ATOM 1397 C CA A GLU A 1 176 ? 22.284 33.983 61.029 0.48 22.38 173 GLU A CA 1
ATOM 1398 C CA B GLU A 1 176 ? 22.316 33.954 60.986 0.52 21.81 173 GLU A CA 1
ATOM 1399 C C A GLU A 1 176 ? 22.939 33.479 62.323 0.48 22.15 173 GLU A C 1
ATOM 1400 C C B GLU A 1 176 ? 22.931 33.488 62.326 0.52 22.16 173 GLU A C 1
ATOM 1401 O O A GLU A 1 176 ? 23.959 34.008 62.763 0.48 21.18 173 GLU A O 1
ATOM 1402 O O B GLU A 1 176 ? 23.918 34.049 62.795 0.52 21.23 173 GLU A O 1
ATOM 1413 N N . LEU A 1 177 ? 22.353 32.446 62.920 1.00 20.42 174 LEU A N 1
ATOM 1414 C CA . LEU A 1 177 ? 22.890 31.892 64.182 1.00 19.50 174 LEU A CA 1
ATOM 1415 C C . LEU A 1 177 ? 23.925 30.812 63.911 1.00 21.64 174 LEU A C 1
ATOM 1416 O O . LEU A 1 177 ? 24.693 30.446 64.813 1.00 22.38 174 LEU A O 1
ATOM 1421 N N . THR A 1 178 ? 23.959 30.292 62.680 1.00 20.41 175 THR A N 1
ATOM 1422 C CA . THR A 1 178 ? 24.925 29.219 62.365 1.00 17.72 175 THR A CA 1
ATOM 1423 C C . THR A 1 178 ? 25.687 29.407 61.042 1.00 20.64 175 THR A C 1
ATOM 1424 O O . THR A 1 178 ? 25.763 28.499 60.188 1.00 20.95 175 THR A O 1
ATOM 1428 N N . PRO A 1 179 ? 26.246 30.609 60.848 1.00 19.72 176 PRO A N 1
ATOM 1429 C CA . PRO A 1 179 ? 27.000 30.838 59.605 1.00 17.71 176 PRO A CA 1
ATOM 1430 C C . PRO A 1 179 ? 28.300 30.015 59.441 1.00 20.51 176 PRO A C 1
ATOM 1431 O O . PRO A 1 179 ? 28.690 29.686 58.299 1.00 22.05 176 PRO A O 1
ATOM 1435 N N . LYS A 1 180 ? 28.981 29.699 60.544 1.00 22.17 177 LYS A N 1
ATOM 1436 C CA . LYS A 1 180 ? 30.285 29.010 60.423 1.00 22.45 177 LYS A CA 1
ATOM 1437 C C . LYS A 1 180 ? 30.054 27.597 59.904 1.00 19.04 177 LYS A C 1
ATOM 1438 O O . LYS A 1 180 ? 30.822 27.094 59.080 1.00 22.37 177 LYS A O 1
ATOM 1444 N N . VAL A 1 181 ? 28.961 26.967 60.348 1.00 18.77 178 VAL A N 1
ATOM 1445 C CA . VAL A 1 181 ? 28.686 25.621 59.863 1.00 17.24 178 VAL A CA 1
ATOM 1446 C C . VAL A 1 181 ? 28.480 25.700 58.340 1.00 22.94 178 VAL A C 1
ATOM 1447 O O . VAL A 1 181 ? 28.932 24.836 57.583 1.00 20.81 178 VAL A O 1
ATOM 1451 N N . ALA A 1 182 ? 27.803 26.749 57.873 1.00 19.44 179 ALA A N 1
ATOM 1452 C CA . ALA A 1 182 ? 27.510 26.829 56.426 1.00 20.20 179 ALA A CA 1
ATOM 1453 C C . ALA A 1 182 ? 28.786 27.111 55.638 1.00 17.50 179 ALA A C 1
ATOM 1454 O O . ALA A 1 182 ? 28.970 26.631 54.502 1.00 20.48 179 ALA A O 1
ATOM 1456 N N . GLU A 1 183 ? 29.651 27.919 56.226 1.00 20.93 180 GLU A N 1
ATOM 1457 C CA . GLU A 1 183 ? 30.924 28.232 55.564 1.00 19.67 180 GLU A CA 1
ATOM 1458 C C . GLU A 1 183 ? 31.723 26.938 55.327 1.00 19.29 180 GLU A C 1
ATOM 1459 O O . GLU A 1 183 ? 32.233 26.681 54.217 1.00 19.51 180 GLU A O 1
ATOM 1465 N N A LEU A 1 184 ? 31.850 26.124 56.362 0.55 21.56 181 LEU A N 1
ATOM 1466 N N B LEU A 1 184 ? 31.837 26.118 56.368 0.45 21.53 181 LEU A N 1
ATOM 1467 C CA A LEU A 1 184 ? 32.617 24.887 56.208 0.55 22.66 181 LEU A CA 1
ATOM 1468 C CA B LEU A 1 184 ? 32.609 24.871 56.266 0.45 22.53 181 LEU A CA 1
ATOM 1469 C C A LEU A 1 184 ? 31.938 23.911 55.265 0.55 21.40 181 LEU A C 1
ATOM 1470 C C B LEU A 1 184 ? 31.939 23.855 55.348 0.45 21.50 181 LEU A C 1
ATOM 1471 O O A LEU A 1 184 ? 32.605 23.195 54.501 0.55 22.06 181 LEU A O 1
ATOM 1472 O O B LEU A 1 184 ? 32.613 23.054 54.694 0.45 20.58 181 LEU A O 1
ATOM 1481 N N . THR A 1 185 ? 30.607 23.866 55.311 1.00 20.86 182 THR A N 1
ATOM 1482 C CA . THR A 1 185 ? 29.877 23.066 54.341 1.00 18.99 182 THR A CA 1
ATOM 1483 C C . THR A 1 185 ? 30.190 23.505 52.893 1.00 21.74 182 THR A C 1
ATOM 1484 O O . THR A 1 185 ? 30.449 22.681 52.014 1.00 21.06 182 THR A O 1
ATOM 1488 N N . LEU A 1 186 ? 30.174 24.814 52.641 1.00 21.75 183 LEU A N 1
ATOM 1489 C CA . LEU A 1 186 ? 30.524 25.306 51.316 1.00 20.66 183 LEU A CA 1
ATOM 1490 C C . LEU A 1 186 ? 31.980 24.914 50.977 1.00 19.91 183 LEU A C 1
ATOM 1491 O O . LEU A 1 186 ? 32.262 24.501 49.849 1.00 22.33 183 LEU A O 1
ATOM 1496 N N . LYS A 1 187 ? 32.888 25.000 51.951 1.00 20.02 184 LYS A N 1
ATOM 1497 C CA . LYS A 1 187 ? 34.289 24.630 51.662 1.00 19.97 184 LYS A CA 1
ATOM 1498 C C . LYS A 1 187 ? 34.410 23.167 51.213 1.00 25.90 184 LYS A C 1
ATOM 1499 O O . LYS A 1 187 ? 35.241 22.823 50.350 1.00 23.13 184 LYS A O 1
ATOM 1505 N N . ALA A 1 188 ? 33.553 22.311 51.762 1.00 25.88 185 ALA A N 1
ATOM 1506 C CA . ALA A 1 188 ? 33.521 20.917 51.332 1.00 25.72 185 ALA A CA 1
ATOM 1507 C C . ALA A 1 188 ? 32.975 20.773 49.915 1.00 26.34 185 ALA A C 1
ATOM 1508 O O . ALA A 1 188 ? 33.528 20.019 49.144 1.00 26.90 185 ALA A O 1
ATOM 1510 N N . TRP A 1 189 ? 31.875 21.462 49.583 1.00 21.97 186 TRP A N 1
ATOM 1511 C CA . TRP A 1 189 ? 31.336 21.454 48.231 1.00 22.23 186 TRP A CA 1
ATOM 1512 C C . TRP A 1 189 ? 32.403 21.948 47.241 1.00 24.93 186 TRP A C 1
ATOM 1513 O O . TRP A 1 189 ? 32.588 21.394 46.160 1.00 24.75 186 TRP A O 1
ATOM 1524 N N . ILE A 1 190 ? 33.127 22.980 47.650 1.00 22.65 187 ILE A N 1
ATOM 1525 C CA . ILE A 1 190 ? 34.154 23.569 46.774 1.00 20.07 187 ILE A CA 1
ATOM 1526 C C . ILE A 1 190 ? 35.313 22.577 46.532 1.00 23.99 187 ILE A C 1
ATOM 1527 O O . ILE A 1 190 ? 35.761 22.365 45.381 1.00 27.42 187 ILE A O 1
ATOM 1532 N N A GLN A 1 191 ? 35.788 21.965 47.610 0.56 24.63 188 GLN A N 1
ATOM 1533 N N B GLN A 1 191 ? 35.798 21.963 47.604 0.44 24.86 188 GLN A N 1
ATOM 1534 C CA A GLN A 1 191 ? 36.815 20.932 47.542 0.56 27.11 188 GLN A CA 1
ATOM 1535 C CA B GLN A 1 191 ? 36.816 20.928 47.490 0.44 27.92 188 GLN A CA 1
ATOM 1536 C C A GLN A 1 191 ? 36.364 19.735 46.695 0.56 31.89 188 GLN A C 1
ATOM 1537 C C B GLN A 1 191 ? 36.333 19.808 46.573 0.44 32.57 188 GLN A C 1
ATOM 1538 O O A GLN A 1 191 ? 37.178 19.097 46.004 0.56 33.56 188 GLN A O 1
ATOM 1539 O O B GLN A 1 191 ? 37.088 19.282 45.739 0.44 30.89 188 GLN A O 1
ATOM 1550 N N . ALA A 1 192 ? 35.062 19.463 46.714 1.00 27.73 189 ALA A N 1
ATOM 1551 C CA . ALA A 1 192 ? 34.472 18.379 45.942 1.00 32.17 189 ALA A CA 1
ATOM 1552 C C . ALA A 1 192 ? 34.404 18.705 44.444 1.00 33.02 189 ALA A C 1
ATOM 1553 O O . ALA A 1 192 ? 34.114 17.824 43.603 1.00 30.41 189 ALA A O 1
ATOM 1555 N N . GLY A 1 193 ? 34.630 19.970 44.095 1.00 27.52 190 GLY A N 1
ATOM 1556 C CA . GLY A 1 193 ? 34.659 20.341 42.684 1.00 31.86 190 GLY A CA 1
ATOM 1557 C C . GLY A 1 193 ? 33.436 21.058 42.153 1.00 29.79 190 GLY A C 1
ATOM 1558 O O . GLY A 1 193 ? 33.211 21.153 40.949 1.00 27.06 190 GLY A O 1
ATOM 1559 N N . LEU A 1 194 ? 32.629 21.599 43.051 1.00 29.98 191 LEU A N 1
ATOM 1560 C CA . LEU A 1 194 ? 31.422 22.274 42.588 1.00 33.98 191 LEU A CA 1
ATOM 1561 C C . LEU A 1 194 ? 31.758 23.393 41.611 1.00 28.66 191 LEU A C 1
ATOM 1562 O O . LEU A 1 194 ? 32.614 24.234 41.918 1.00 29.91 191 LEU A O 1
ATOM 1567 N N . PRO A 1 195 ? 31.078 23.418 40.448 1.00 29.70 192 PRO A N 1
ATOM 1568 C CA . PRO A 1 195 ? 31.244 24.429 39.393 1.00 31.35 192 PRO A CA 1
ATOM 1569 C C . PRO A 1 195 ? 30.779 25.812 39.830 1.00 28.38 192 PRO A C 1
ATOM 1570 O O . PRO A 1 195 ? 29.829 25.934 40.601 1.00 25.00 192 PRO A O 1
ATOM 1574 N N . ALA A 1 196 ? 31.448 26.855 39.345 1.00 27.36 193 ALA A N 1
ATOM 1575 C CA . ALA A 1 196 ? 31.104 28.218 39.752 1.00 25.17 193 ALA A CA 1
ATOM 1576 C C . ALA A 1 196 ? 29.612 28.488 39.542 1.00 23.47 193 ALA A C 1
ATOM 1577 O O . ALA A 1 196 ? 29.066 28.132 38.501 1.00 26.54 193 ALA A O 1
ATOM 1579 N N . GLY A 1 197 ? 28.944 29.058 40.542 1.00 23.83 194 GLY A N 1
ATOM 1580 C CA . GLY A 1 197 ? 27.549 29.505 40.396 1.00 21.76 194 GLY A CA 1
ATOM 1581 C C . GLY A 1 197 ? 26.519 28.434 40.689 1.00 21.97 194 GLY A C 1
ATOM 1582 O O . GLY A 1 197 ? 25.344 28.741 40.846 1.00 23.68 194 GLY A O 1
ATOM 1583 N N . VAL A 1 198 ? 26.933 27.172 40.767 1.00 20.21 195 VAL A N 1
ATOM 1584 C CA . VAL A 1 198 ? 25.956 26.087 40.972 1.00 19.22 195 VAL A CA 1
ATOM 1585 C C . VAL A 1 198 ? 25.412 26.108 42.416 1.00 21.16 195 VAL A C 1
ATOM 1586 O O . VAL A 1 198 ? 24.223 25.890 42.663 1.00 21.27 195 VAL A O 1
ATOM 1590 N N . LEU A 1 199 ? 26.302 26.378 43.375 1.00 19.22 196 LEU A N 1
ATOM 1591 C CA . LEU A 1 199 ? 25.839 26.637 44.756 1.00 19.74 196 LEU A CA 1
ATOM 1592 C C . LEU A 1 199 ? 26.470 27.918 45.242 1.00 22.19 196 LEU A C 1
ATOM 1593 O O . LEU A 1 199 ? 27.698 28.080 45.188 1.00 22.82 196 LEU A O 1
ATOM 1598 N N . ASN A 1 200 ? 25.641 28.842 45.686 1.00 17.83 197 ASN A N 1
ATOM 1599 C CA . ASN A 1 200 ? 26.094 30.144 46.161 1.00 16.91 197 ASN A CA 1
ATOM 1600 C C . ASN A 1 200 ? 25.664 30.337 47.594 1.00 19.22 197 ASN A C 1
ATOM 1601 O O . ASN A 1 200 ? 24.611 29.839 48.000 1.00 21.83 197 ASN A O 1
ATOM 1606 N N . LEU A 1 201 ? 26.449 31.094 48.354 1.00 17.76 198 LEU A N 1
ATOM 1607 C CA . LEU A 1 201 ? 26.243 31.201 49.816 1.00 16.78 198 LEU A CA 1
ATOM 1608 C C . LEU A 1 201 ? 26.124 32.694 50.113 1.00 17.64 198 LEU A C 1
ATOM 1609 O O . LEU A 1 201 ? 27.030 33.446 49.808 1.00 19.82 198 LEU A O 1
ATOM 1614 N N . VAL A 1 202 ? 25.003 33.138 50.649 1.00 19.46 199 VAL A N 1
ATOM 1615 C CA . VAL A 1 202 ? 24.893 34.515 51.114 1.00 15.69 199 VAL A CA 1
ATOM 1616 C C . VAL A 1 202 ? 24.577 34.457 52.597 1.00 19.17 199 VAL A C 1
ATOM 1617 O O . VAL A 1 202 ? 23.517 34.004 52.987 1.00 21.79 199 VAL A O 1
ATOM 1621 N N . GLN A 1 203 ? 25.536 34.891 53.403 1.00 17.12 200 GLN A N 1
ATOM 1622 C CA . GLN A 1 203 ? 25.331 34.979 54.851 1.00 16.97 200 GLN A CA 1
ATOM 1623 C C . GLN A 1 203 ? 24.587 36.278 55.230 1.00 19.23 200 GLN A C 1
ATOM 1624 O O . GLN A 1 203 ? 24.713 37.295 54.566 1.00 23.19 200 GLN A O 1
ATOM 1630 N N . GLY A 1 204 ? 23.852 36.264 56.339 1.00 21.48 201 GLY A N 1
ATOM 1631 C CA . GLY A 1 204 ? 23.306 37.525 56.827 1.00 23.74 201 GLY A CA 1
ATOM 1632 C C . GLY A 1 204 ? 22.112 37.317 57.744 1.00 24.94 201 GLY A C 1
ATOM 1633 O O . GLY A 1 204 ? 21.641 36.196 57.903 1.00 27.08 201 GLY A O 1
ATOM 1634 N N . GLY A 1 205 ? 21.594 38.420 58.267 1.00 24.28 202 GLY A N 1
ATOM 1635 C CA . GLY A 1 205 ? 20.395 38.383 59.085 1.00 23.62 202 GLY A CA 1
ATOM 1636 C C . GLY A 1 205 ? 19.166 38.624 58.217 1.00 28.41 202 GLY A C 1
ATOM 1637 O O . GLY A 1 205 ? 19.117 38.232 57.053 1.00 24.22 202 GLY A O 1
ATOM 1638 N N A ARG A 1 206 ? 18.177 39.292 58.806 0.58 22.38 203 ARG A N 1
ATOM 1639 N N B ARG A 1 206 ? 18.158 39.280 58.783 0.42 23.13 203 ARG A N 1
ATOM 1640 C CA A ARG A 1 206 ? 16.887 39.518 58.164 0.58 25.16 203 ARG A CA 1
ATOM 1641 C CA B ARG A 1 206 ? 16.884 39.444 58.087 0.42 23.82 203 ARG A CA 1
ATOM 1642 C C A ARG A 1 206 ? 16.993 40.307 56.870 0.58 25.88 203 ARG A C 1
ATOM 1643 C C B ARG A 1 206 ? 16.980 40.321 56.841 0.42 26.18 203 ARG A C 1
ATOM 1644 O O A ARG A 1 206 ? 16.241 40.057 55.932 0.58 28.55 203 ARG A O 1
ATOM 1645 O O B ARG A 1 206 ? 16.211 40.139 55.901 0.42 28.21 203 ARG A O 1
ATOM 1660 N N . GLU A 1 207 ? 17.901 41.284 56.845 1.00 24.11 204 GLU A N 1
ATOM 1661 C CA . GLU A 1 207 ? 18.153 42.125 55.662 1.00 31.07 204 GLU A CA 1
ATOM 1662 C C . GLU A 1 207 ? 18.381 41.240 54.438 1.00 29.82 204 GLU A C 1
ATOM 1663 O O . GLU A 1 207 ? 17.795 41.426 53.353 1.00 28.11 204 GLU A O 1
ATOM 1669 N N . THR A 1 208 ? 19.265 40.270 54.625 1.00 25.51 205 THR A N 1
ATOM 1670 C CA . THR A 1 208 ? 19.659 39.376 53.550 1.00 21.55 205 THR A CA 1
ATOM 1671 C C . THR A 1 208 ? 18.525 38.430 53.206 1.00 21.48 205 THR A C 1
ATOM 1672 O O . THR A 1 208 ? 18.244 38.214 52.041 1.00 21.37 205 THR A O 1
ATOM 1676 N N . GLY A 1 209 ? 17.874 37.863 54.213 1.00 21.54 206 GLY A N 1
ATOM 1677 C CA . GLY A 1 209 ? 16.833 36.862 53.973 1.00 24.17 206 GLY A CA 1
ATOM 1678 C C . GLY A 1 209 ? 15.642 37.492 53.284 1.00 25.61 206 GLY A C 1
ATOM 1679 O O . GLY A 1 209 ? 15.047 36.923 52.349 1.00 23.14 206 GLY A O 1
ATOM 1680 N N . VAL A 1 210 ? 15.298 38.705 53.708 1.00 22.37 207 VAL A N 1
ATOM 1681 C CA . VAL A 1 210 ? 14.210 39.437 53.048 1.00 25.66 207 VAL A CA 1
ATOM 1682 C C . VAL A 1 210 ? 14.507 39.754 51.563 1.00 24.61 207 VAL A C 1
ATOM 1683 O O . VAL A 1 210 ? 13.626 39.627 50.680 1.00 24.50 207 VAL A O 1
ATOM 1687 N N . ALA A 1 211 ? 15.742 40.177 51.285 1.00 23.18 208 ALA A N 1
ATOM 1688 C CA . ALA A 1 211 ? 16.139 40.490 49.905 1.00 22.48 208 ALA A CA 1
ATOM 1689 C C . ALA A 1 211 ? 16.067 39.239 49.034 1.00 22.23 208 ALA A C 1
ATOM 1690 O O . ALA A 1 211 ? 15.619 39.274 47.875 1.00 23.46 208 ALA A O 1
ATOM 1692 N N . LEU A 1 212 ? 16.514 38.117 49.581 1.00 22.58 209 LEU A N 1
ATOM 1693 C CA . LEU A 1 212 ? 16.539 36.895 48.774 1.00 19.58 209 LEU A CA 1
ATOM 1694 C C . LEU A 1 212 ? 15.105 36.400 48.508 1.00 22.28 209 LEU A C 1
ATOM 1695 O O . LEU A 1 212 ? 14.756 36.052 47.373 1.00 24.02 209 LEU A O 1
ATOM 1700 N N . ALA A 1 213 ? 14.289 36.323 49.553 1.00 20.67 210 ALA A N 1
ATOM 1701 C CA . ALA A 1 213 ? 12.922 35.824 49.409 1.00 21.43 210 ALA A CA 1
ATOM 1702 C C . ALA A 1 213 ? 12.129 36.688 48.437 1.00 26.33 210 ALA A C 1
ATOM 1703 O O . ALA A 1 213 ? 11.225 36.207 47.757 1.00 30.02 210 ALA A O 1
ATOM 1705 N N . ALA A 1 214 ? 12.487 37.958 48.344 1.00 23.80 211 ALA A N 1
ATOM 1706 C CA . ALA A 1 214 ? 11.784 38.873 47.450 1.00 29.75 211 ALA A CA 1
ATOM 1707 C C . ALA A 1 214 ? 12.266 38.852 45.997 1.00 31.01 211 ALA A C 1
ATOM 1708 O O . ALA A 1 214 ? 11.652 39.466 45.132 1.00 27.09 211 ALA A O 1
ATOM 1710 N N . HIS A 1 215 ? 13.357 38.152 45.715 1.00 27.17 212 HIS A N 1
ATOM 1711 C CA . HIS A 1 215 ? 13.997 38.313 44.423 1.00 26.19 212 HIS A CA 1
ATOM 1712 C C . HIS A 1 215 ? 13.205 37.619 43.333 1.00 28.53 212 HIS A C 1
ATOM 1713 O O . HIS A 1 215 ? 12.861 36.439 43.463 1.00 24.88 212 HIS A O 1
ATOM 1720 N N . ARG A 1 216 ? 12.917 38.356 42.264 1.00 28.60 213 ARG A N 1
ATOM 1721 C CA . ARG A 1 216 ? 12.063 37.844 41.195 1.00 35.45 213 ARG A CA 1
ATOM 1722 C C . ARG A 1 216 ? 12.724 36.751 40.363 1.00 32.15 213 ARG A C 1
ATOM 1723 O O . ARG A 1 216 ? 12.040 36.029 39.633 1.00 29.40 213 ARG A O 1
ATOM 1731 N N . GLY A 1 217 ? 14.044 36.637 40.479 1.00 22.57 214 GLY A N 1
ATOM 1732 C CA . GLY A 1 217 ? 14.812 35.622 39.766 1.00 25.43 214 GLY A CA 1
ATOM 1733 C C . GLY A 1 217 ? 14.703 34.203 40.305 1.00 25.57 214 GLY A C 1
ATOM 1734 O O . GLY A 1 217 ? 15.220 33.273 39.708 1.00 28.56 214 GLY A O 1
ATOM 1735 N N . LEU A 1 218 ? 14.086 34.029 41.467 1.00 21.55 215 LEU A N 1
ATOM 1736 C CA . LEU A 1 218 ? 13.931 32.688 42.014 1.00 25.93 215 LEU A CA 1
ATOM 1737 C C . LEU A 1 218 ? 12.809 31.952 41.316 1.00 23.05 215 LEU A C 1
ATOM 1738 O O . LEU A 1 218 ? 11.740 32.514 41.069 1.00 25.07 215 LEU A O 1
ATOM 1743 N N . ASP A 1 219 ? 13.019 30.661 41.093 1.00 20.04 216 ASP A N 1
ATOM 1744 C CA . ASP A 1 219 ? 11.942 29.764 40.673 1.00 21.68 216 ASP A CA 1
ATOM 1745 C C . ASP A 1 219 ? 11.392 28.948 41.825 1.00 22.98 216 ASP A C 1
ATOM 1746 O O . ASP A 1 219 ? 10.299 28.393 41.729 1.00 25.11 216 ASP A O 1
ATOM 1751 N N . GLY A 1 220 ? 12.122 28.898 42.941 1.00 21.11 217 GLY A N 1
ATOM 1752 C CA . GLY A 1 220 ? 11.667 28.099 44.071 1.00 20.75 217 GLY A CA 1
ATOM 1753 C C . GLY A 1 220 ? 12.321 28.602 45.339 1.00 20.71 217 GLY A C 1
ATOM 1754 O O . GLY A 1 220 ? 13.347 29.255 45.301 1.00 19.46 217 GLY A O 1
ATOM 1755 N N . LEU A 1 221 ? 11.686 28.335 46.458 1.00 16.46 218 LEU A N 1
ATOM 1756 C CA . LEU A 1 221 ? 12.252 28.719 47.754 1.00 18.53 218 LEU A CA 1
ATOM 1757 C C . LEU A 1 221 ? 11.945 27.571 48.683 1.00 22.80 218 LEU A C 1
ATOM 1758 O O . LEU A 1 221 ? 10.761 27.224 48.879 1.00 20.04 218 LEU A O 1
ATOM 1763 N N . PHE A 1 222 ? 13.004 26.971 49.238 1.00 20.25 219 PHE A N 1
ATOM 1764 C CA . PHE A 1 222 ? 12.869 25.826 50.121 1.00 19.54 219 PHE A CA 1
ATOM 1765 C C . PHE A 1 222 ? 13.291 26.272 51.519 1.00 22.27 219 PHE A C 1
ATOM 1766 O O . PHE A 1 222 ? 14.407 26.785 51.713 1.00 22.73 219 PHE A O 1
ATOM 1774 N N . PHE A 1 223 ? 12.387 26.109 52.483 1.00 18.44 220 PHE A N 1
ATOM 1775 C CA . PHE A 1 223 ? 12.538 26.741 53.787 1.00 18.48 220 PHE A CA 1
ATOM 1776 C C . PHE A 1 223 ? 12.403 25.721 54.891 1.00 19.89 220 PHE A C 1
ATOM 1777 O O . PHE A 1 223 ? 11.493 24.886 54.877 1.00 22.27 220 PHE A O 1
ATOM 1785 N N . THR A 1 224 ? 13.301 25.800 55.881 1.00 18.23 221 THR A N 1
ATOM 1786 C CA . THR A 1 224 ? 13.041 25.097 57.152 1.00 17.25 221 THR A CA 1
ATOM 1787 C C . THR A 1 224 ? 13.191 26.098 58.262 1.00 22.55 221 THR A C 1
ATOM 1788 O O . THR A 1 224 ? 14.203 26.792 58.322 1.00 21.48 221 THR A O 1
ATOM 1792 N N . GLY A 1 225 ? 12.210 26.176 59.150 1.00 19.71 222 GLY A N 1
ATOM 1793 C CA . GLY A 1 225 ? 12.282 27.168 60.208 1.00 21.59 222 GLY A CA 1
ATOM 1794 C C . GLY A 1 225 ? 10.943 27.266 60.899 1.00 21.86 222 GLY A C 1
ATOM 1795 O O . GLY A 1 225 ? 10.195 26.300 60.895 1.00 23.12 222 GLY A O 1
ATOM 1796 N N . SER A 1 226 ? 10.640 28.414 61.511 1.00 23.15 223 SER A N 1
ATOM 1797 C CA . SER A 1 226 ? 9.454 28.489 62.354 1.00 21.41 223 SER A CA 1
ATOM 1798 C C . SER A 1 226 ? 8.162 28.640 61.534 1.00 21.94 223 SER A C 1
ATOM 1799 O O . SER A 1 226 ? 8.201 29.087 60.368 1.00 24.80 223 SER A O 1
ATOM 1802 N N A SER A 1 227 ? 7.021 28.291 62.140 0.57 22.01 224 SER A N 1
ATOM 1803 N N B SER A 1 227 ? 7.024 28.298 62.145 0.43 22.35 224 SER A N 1
ATOM 1804 C CA A SER A 1 227 ? 5.736 28.562 61.500 0.57 24.46 224 SER A CA 1
ATOM 1805 C CA B SER A 1 227 ? 5.735 28.547 61.507 0.43 24.72 224 SER A CA 1
ATOM 1806 C C A SER A 1 227 ? 5.486 30.047 61.283 0.57 26.88 224 SER A C 1
ATOM 1807 C C B SER A 1 227 ? 5.496 30.038 61.281 0.43 26.59 224 SER A C 1
ATOM 1808 O O A SER A 1 227 ? 4.952 30.452 60.254 0.57 23.76 224 SER A O 1
ATOM 1809 O O B SER A 1 227 ? 4.970 30.435 60.244 0.43 24.28 224 SER A O 1
ATOM 1814 N N . ARG A 1 228 ? 5.880 30.872 62.241 1.00 27.79 225 ARG A N 1
ATOM 1815 C CA . ARG A 1 228 ? 5.685 32.304 62.055 1.00 27.45 225 ARG A CA 1
ATOM 1816 C C . ARG A 1 228 ? 6.361 32.790 60.771 1.00 26.79 225 ARG A C 1
ATOM 1817 O O . ARG A 1 228 ? 5.748 33.489 59.955 1.00 23.19 225 ARG A O 1
ATOM 1825 N N . THR A 1 229 ? 7.633 32.443 60.598 1.00 21.65 226 THR A N 1
ATOM 1826 C CA . THR A 1 229 ? 8.371 32.925 59.466 1.00 24.61 226 THR A CA 1
ATOM 1827 C C . THR A 1 229 ? 7.885 32.246 58.180 1.00 23.55 226 THR A C 1
ATOM 1828 O O . THR A 1 229 ? 7.733 32.898 57.166 1.00 23.86 226 THR A O 1
ATOM 1832 N N . GLY A 1 230 ? 7.689 30.933 58.222 1.00 19.76 227 GLY A N 1
ATOM 1833 C CA . GLY A 1 230 ? 7.186 30.259 57.025 1.00 22.26 227 GLY A CA 1
ATOM 1834 C C . GLY A 1 230 ? 5.845 30.815 56.557 1.00 22.71 227 GLY A C 1
ATOM 1835 O O . GLY A 1 230 ? 5.552 30.844 55.347 1.00 21.12 227 GLY A O 1
ATOM 1836 N N . ASN A 1 231 ? 4.989 31.227 57.501 1.00 21.73 228 ASN A N 1
ATOM 1837 C CA . ASN A 1 231 ? 3.648 31.695 57.124 1.00 24.23 228 ASN A CA 1
ATOM 1838 C C . ASN A 1 231 ? 3.765 33.026 56.456 1.00 23.83 228 ASN A C 1
ATOM 1839 O O . ASN A 1 231 ? 3.005 33.348 55.551 1.00 25.35 228 ASN A O 1
ATOM 1844 N N A LEU A 1 232 ? 4.721 33.831 56.908 0.57 21.25 229 LEU A N 1
ATOM 1845 N N B LEU A 1 232 ? 4.731 33.810 56.926 0.43 21.37 229 LEU A N 1
ATOM 1846 C CA A LEU A 1 232 ? 4.975 35.112 56.257 0.57 23.28 229 LEU A CA 1
ATOM 1847 C CA B LEU A 1 232 ? 5.055 35.085 56.308 0.43 24.07 229 LEU A CA 1
ATOM 1848 C C A LEU A 1 232 ? 5.471 34.927 54.812 0.57 25.95 229 LEU A C 1
ATOM 1849 C C B LEU A 1 232 ? 5.418 34.873 54.836 0.43 25.38 229 LEU A C 1
ATOM 1850 O O A LEU A 1 232 ? 5.102 35.685 53.914 0.57 25.09 229 LEU A O 1
ATOM 1851 O O B LEU A 1 232 ? 4.898 35.547 53.948 0.43 25.46 229 LEU A O 1
ATOM 1860 N N . LEU A 1 233 ? 6.325 33.931 54.593 1.00 22.72 230 LEU A N 1
ATOM 1861 C CA . LEU A 1 233 ? 6.770 33.609 53.254 1.00 25.18 230 LEU A CA 1
ATOM 1862 C C . LEU A 1 233 ? 5.588 33.125 52.416 1.00 25.83 230 LEU A C 1
ATOM 1863 O O . LEU A 1 233 ? 5.438 33.512 51.259 1.00 24.52 230 LEU A O 1
ATOM 1868 N N . HIS A 1 234 ? 4.755 32.267 52.996 1.00 21.48 231 HIS A N 1
ATOM 1869 C CA . HIS A 1 234 ? 3.588 31.783 52.262 1.00 26.35 231 HIS A CA 1
ATOM 1870 C C . HIS A 1 234 ? 2.658 32.940 51.861 1.00 26.27 231 HIS A C 1
ATOM 1871 O O . HIS A 1 234 ? 2.165 33.012 50.727 1.00 23.40 231 HIS A O 1
ATOM 1878 N N A SER A 1 235 ? 2.435 33.862 52.787 0.58 26.36 232 SER A N 1
ATOM 1879 N N B SER A 1 235 ? 2.450 33.856 52.794 0.42 26.10 232 SER A N 1
ATOM 1880 C CA A SER A 1 235 ? 1.644 35.063 52.493 0.58 24.66 232 SER A CA 1
ATOM 1881 C CA B SER A 1 235 ? 1.656 35.050 52.527 0.42 25.22 232 SER A CA 1
ATOM 1882 C C A SER A 1 235 ? 2.256 35.873 51.367 0.58 26.41 232 SER A C 1
ATOM 1883 C C B SER A 1 235 ? 2.253 35.870 51.391 0.42 26.09 232 SER A C 1
ATOM 1884 O O A SER A 1 235 ? 1.563 36.353 50.470 0.58 26.61 232 SER A O 1
ATOM 1885 O O B SER A 1 235 ? 1.542 36.347 50.508 0.42 26.60 232 SER A O 1
ATOM 1890 N N . GLN A 1 236 ? 3.572 36.031 51.416 1.00 22.75 233 GLN A N 1
ATOM 1891 C CA . GLN A 1 236 ? 4.253 36.822 50.424 1.00 22.13 233 GLN A CA 1
ATOM 1892 C C . GLN A 1 236 ? 4.110 36.231 49.026 1.00 27.09 233 GLN A C 1
ATOM 1893 O O . GLN A 1 236 ? 4.099 36.964 48.048 1.00 29.55 233 GLN A O 1
ATOM 1899 N N . PHE A 1 237 ? 4.017 34.903 48.932 1.00 22.13 234 PHE A N 1
ATOM 1900 C CA . PHE A 1 237 ? 3.938 34.241 47.625 1.00 23.08 234 PHE A CA 1
ATOM 1901 C C . PHE A 1 237 ? 2.482 34.036 47.152 1.00 23.22 234 PHE A C 1
ATOM 1902 O O . PHE A 1 237 ? 2.239 33.505 46.056 1.00 25.40 234 PHE A O 1
ATOM 1910 N N . GLY A 1 238 ? 1.532 34.508 47.932 1.00 26.89 235 GLY A N 1
ATOM 1911 C CA . GLY A 1 238 ? 0.143 34.344 47.530 1.00 30.47 235 GLY A CA 1
ATOM 1912 C C . GLY A 1 238 ? -0.104 35.094 46.245 1.00 33.89 235 GLY A C 1
ATOM 1913 O O . GLY A 1 238 ? 0.256 36.277 46.125 1.00 29.81 235 GLY A O 1
ATOM 1914 N N . GLY A 1 239 ? -0.735 34.421 45.276 1.00 27.77 236 GLY A N 1
ATOM 1915 C CA . GLY A 1 239 ? -0.883 35.012 43.958 1.00 31.03 236 GLY A CA 1
ATOM 1916 C C . GLY A 1 239 ? 0.284 34.749 43.020 1.00 34.68 236 GLY A C 1
ATOM 1917 O O . GLY A 1 239 ? 0.265 35.185 41.871 1.00 33.79 236 GLY A O 1
ATOM 1918 N N . GLN A 1 240 ? 1.305 34.047 43.498 1.00 27.69 237 GLN A N 1
ATOM 1919 C CA . GLN A 1 240 ? 2.466 33.740 42.653 1.00 25.66 237 GLN A CA 1
ATOM 1920 C C . GLN A 1 240 ? 2.727 32.256 42.602 1.00 28.19 237 GLN A C 1
ATOM 1921 O O . GLN A 1 240 ? 3.823 31.788 42.968 1.00 26.74 237 GLN A O 1
ATOM 1927 N N . PRO A 1 241 ? 1.730 31.500 42.124 1.00 27.13 238 PRO A N 1
ATOM 1928 C CA . PRO A 1 241 ? 1.840 30.032 42.035 1.00 28.66 238 PRO A CA 1
ATOM 1929 C C . PRO A 1 241 ? 3.005 29.591 41.125 1.00 25.21 238 PRO A C 1
ATOM 1930 O O . PRO A 1 241 ? 3.457 28.447 41.191 1.00 28.20 238 PRO A O 1
ATOM 1934 N N . GLN A 1 242 ? 3.524 30.480 40.290 1.00 23.40 239 GLN A N 1
ATOM 1935 C CA . GLN A 1 242 ? 4.621 30.093 39.431 1.00 27.20 239 GLN A CA 1
ATOM 1936 C C . GLN A 1 242 ? 5.911 29.770 40.216 1.00 29.87 239 GLN A C 1
ATOM 1937 O O . GLN A 1 242 ? 6.792 29.089 39.705 1.00 29.07 239 GLN A O 1
ATOM 1943 N N A LYS A 1 243 ? 6.011 30.266 41.439 0.48 29.62 240 LYS A N 1
ATOM 1944 N N B LYS A 1 243 ? 6.029 30.274 41.438 0.52 29.79 240 LYS A N 1
ATOM 1945 C CA A LYS A 1 243 ? 7.202 30.006 42.245 0.48 29.61 240 LYS A CA 1
ATOM 1946 C CA B LYS A 1 243 ? 7.238 30.003 42.232 0.52 29.44 240 LYS A CA 1
ATOM 1947 C C A LYS A 1 243 ? 6.883 28.833 43.156 0.48 26.66 240 LYS A C 1
ATOM 1948 C C B LYS A 1 243 ? 6.958 28.891 43.231 0.52 26.69 240 LYS A C 1
ATOM 1949 O O A LYS A 1 243 ? 5.850 28.832 43.799 0.48 26.07 240 LYS A O 1
ATOM 1950 O O B LYS A 1 243 ? 6.052 29.013 44.041 0.52 26.77 240 LYS A O 1
ATOM 1961 N N . ILE A 1 244 ? 7.733 27.809 43.183 1.00 20.21 241 ILE A N 1
ATOM 1962 C CA . ILE A 1 244 ? 7.437 26.691 44.049 1.00 18.92 241 ILE A CA 1
ATOM 1963 C C . ILE A 1 244 ? 7.992 26.990 45.469 1.00 23.71 241 ILE A C 1
ATOM 1964 O O . ILE A 1 244 ? 9.153 27.371 45.613 1.00 22.08 241 ILE A O 1
ATOM 1969 N N A LEU A 1 245 ? 7.168 26.801 46.492 0.64 20.06 242 LEU A N 1
ATOM 1970 N N B LEU A 1 245 ? 7.147 26.847 46.490 0.36 20.13 242 LEU A N 1
ATOM 1971 C CA A LEU A 1 245 ? 7.609 27.033 47.882 0.64 18.96 242 LEU A CA 1
ATOM 1972 C CA B LEU A 1 245 ? 7.617 26.964 47.878 0.36 19.51 242 LEU A CA 1
ATOM 1973 C C A LEU A 1 245 ? 7.473 25.720 48.664 0.64 19.91 242 LEU A C 1
ATOM 1974 C C B LEU A 1 245 ? 7.547 25.605 48.540 0.36 19.47 242 LEU A C 1
ATOM 1975 O O A LEU A 1 245 ? 6.411 25.083 48.605 0.64 18.70 242 LEU A O 1
ATOM 1976 O O B LEU A 1 245 ? 6.597 24.851 48.323 0.36 19.79 242 LEU A O 1
ATOM 1985 N N . ALA A 1 246 ? 8.536 25.307 49.373 1.00 17.97 243 ALA A N 1
ATOM 1986 C CA . ALA A 1 246 ? 8.475 24.115 50.222 1.00 21.38 243 ALA A CA 1
ATOM 1987 C C . ALA A 1 246 ? 8.769 24.567 51.631 1.00 23.15 243 ALA A C 1
ATOM 1988 O O . ALA A 1 246 ? 9.844 25.115 51.878 1.00 20.24 243 ALA A O 1
ATOM 1990 N N . LEU A 1 247 ? 7.815 24.347 52.543 1.00 16.00 244 LEU A N 1
ATOM 1991 C CA . LEU A 1 247 ? 7.918 24.925 53.872 1.00 20.60 244 LEU A CA 1
ATOM 1992 C C . LEU A 1 247 ? 7.929 23.807 54.893 1.00 25.43 244 LEU A C 1
ATOM 1993 O O . LEU A 1 247 ? 6.978 23.032 54.970 1.00 21.55 244 LEU A O 1
ATOM 1998 N N . GLU A 1 248 ? 9.011 23.711 55.663 1.00 20.94 245 GLU A N 1
ATOM 1999 C CA . GLU A 1 248 ? 9.087 22.686 56.693 1.00 22.79 245 GLU A CA 1
ATOM 2000 C C . GLU A 1 248 ? 9.154 23.451 57.996 1.00 23.99 245 GLU A C 1
ATOM 2001 O O . GLU A 1 248 ? 10.140 24.136 58.269 1.00 23.19 245 GLU A O 1
ATOM 2015 N N . GLY A 1 250 ? 7.595 24.095 62.313 1.00 29.62 247 GLY A N 1
ATOM 2016 C CA . GLY A 1 250 ? 7.745 23.370 63.563 1.00 28.08 247 GLY A CA 1
ATOM 2017 C C . GLY A 1 250 ? 6.494 22.617 63.953 1.00 20.31 247 GLY A C 1
ATOM 2018 O O . GLY A 1 250 ? 5.614 22.340 63.121 1.00 20.57 247 GLY A O 1
ATOM 2019 N N . GLY A 1 251 ? 6.400 22.239 65.223 1.00 19.12 248 GLY A N 1
ATOM 2020 C CA . GLY A 1 251 ? 5.214 21.557 65.662 1.00 18.69 248 GLY A CA 1
ATOM 2021 C C . GLY A 1 251 ? 5.005 21.740 67.158 1.00 18.49 248 GLY A C 1
ATOM 2022 O O . GLY A 1 251 ? 5.756 22.445 67.855 1.00 20.13 248 GLY A O 1
ATOM 2023 N N . ASN A 1 252 ? 3.940 21.111 67.615 1.00 18.22 249 ASN A N 1
ATOM 2024 C CA . ASN A 1 252 ? 3.608 21.024 69.036 1.00 18.88 249 ASN A CA 1
ATOM 2025 C C . ASN A 1 252 ? 3.309 19.549 69.264 1.00 16.20 249 ASN A C 1
ATOM 2026 O O . ASN A 1 252 ? 2.175 19.147 69.310 1.00 20.27 249 ASN A O 1
ATOM 2031 N N . ASN A 1 253 ? 4.361 18.733 69.322 1.00 15.78 250 ASN A N 1
ATOM 2032 C CA . ASN A 1 253 ? 4.173 17.286 69.157 1.00 15.02 250 ASN A CA 1
ATOM 2033 C C . ASN A 1 253 ? 3.798 16.581 70.432 1.00 19.10 250 ASN A C 1
ATOM 2034 O O . ASN A 1 253 ? 4.512 16.721 71.434 1.00 19.67 250 ASN A O 1
ATOM 2039 N N . PRO A 1 254 ? 2.720 15.751 70.386 1.00 18.76 251 PRO A N 1
ATOM 2040 C CA . PRO A 1 254 ? 2.317 15.046 71.597 1.00 17.39 251 PRO A CA 1
ATOM 2041 C C . PRO A 1 254 ? 2.897 13.651 71.656 1.00 18.50 251 PRO A C 1
ATOM 2042 O O . PRO A 1 254 ? 2.979 13.015 70.638 1.00 18.60 251 PRO A O 1
ATOM 2046 N N . LEU A 1 255 ? 3.268 13.191 72.839 1.00 19.38 252 LEU A N 1
ATOM 2047 C CA . LEU A 1 255 ? 3.662 11.798 73.035 1.00 15.99 252 LEU A CA 1
ATOM 2048 C C . LEU A 1 255 ? 2.724 11.251 74.091 1.00 24.04 252 LEU A C 1
ATOM 2049 O O . LEU A 1 255 ? 2.700 11.744 75.211 1.00 21.77 252 LEU A O 1
ATOM 2054 N N . VAL A 1 256 ? 1.939 10.239 73.738 1.00 24.38 253 VAL A N 1
ATOM 2055 C CA . VAL A 1 256 ? 0.979 9.661 74.681 1.00 21.85 253 VAL A CA 1
ATOM 2056 C C . VAL A 1 256 ? 1.625 8.467 75.337 1.00 26.38 253 VAL A C 1
ATOM 2057 O O . VAL A 1 256 ? 2.197 7.636 74.639 1.00 25.19 253 VAL A O 1
ATOM 2061 N N . VAL A 1 257 ? 1.559 8.373 76.671 1.00 21.23 254 VAL A N 1
ATOM 2062 C CA . VAL A 1 257 ? 2.180 7.254 77.355 1.00 22.95 254 VAL A CA 1
ATOM 2063 C C . VAL A 1 257 ? 1.140 6.480 78.155 1.00 34.88 254 VAL A C 1
ATOM 2064 O O . VAL A 1 257 ? 0.703 6.959 79.184 1.00 43.08 254 VAL A O 1
ATOM 2068 N N . GLU A 1 258 ? 0.773 5.280 77.718 1.00 24.63 255 GLU A N 1
ATOM 2069 C CA . GLU A 1 258 ? -0.129 4.448 78.543 1.00 24.65 255 GLU A CA 1
ATOM 2070 C C . GLU A 1 258 ? 0.684 3.683 79.555 1.00 27.53 255 GLU A C 1
ATOM 2071 O O . GLU A 1 258 ? 1.899 3.606 79.431 1.00 23.93 255 GLU A O 1
ATOM 2077 N N . GLU A 1 259 ? 0.019 3.070 80.535 1.00 24.78 256 GLU A N 1
ATOM 2078 C CA . GLU A 1 259 ? 0.754 2.217 81.454 1.00 25.78 256 GLU A CA 1
ATOM 2079 C C . GLU A 1 259 ? 1.400 1.071 80.673 1.00 26.16 256 GLU A C 1
ATOM 2080 O O . GLU A 1 259 ? 0.704 0.345 79.979 1.00 28.48 256 GLU A O 1
ATOM 2086 N N . VAL A 1 260 ? 2.722 0.938 80.764 1.00 25.83 257 VAL A N 1
ATOM 2087 C CA . VAL A 1 260 ? 3.452 -0.129 80.063 1.00 24.23 257 VAL A CA 1
ATOM 2088 C C . VAL A 1 260 ? 4.307 -0.908 81.063 1.00 31.80 257 VAL A C 1
ATOM 2089 O O . VAL A 1 260 ? 4.652 -0.391 82.113 1.00 30.24 257 VAL A O 1
ATOM 2093 N N . ALA A 1 261 ? 4.665 -2.143 80.727 1.00 26.38 258 ALA A N 1
ATOM 2094 C CA . ALA A 1 261 ? 5.421 -2.979 81.650 1.00 30.65 258 ALA A CA 1
ATOM 2095 C C . ALA A 1 261 ? 6.843 -2.484 81.928 1.00 32.15 258 ALA A C 1
ATOM 2096 O O . ALA A 1 261 ? 7.346 -2.624 83.038 1.00 32.64 258 ALA A O 1
ATOM 2098 N N . ASP A 1 262 ? 7.505 -1.925 80.920 1.00 27.37 259 ASP A N 1
ATOM 2099 C CA . ASP A 1 262 ? 8.906 -1.533 81.075 1.00 27.80 259 ASP A CA 1
ATOM 2100 C C . ASP A 1 262 ? 8.990 -0.047 81.421 1.00 26.40 259 ASP A C 1
ATOM 2101 O O . ASP A 1 262 ? 9.133 0.792 80.548 1.00 23.60 259 ASP A O 1
ATOM 2106 N N . LEU A 1 263 ? 8.846 0.277 82.708 1.00 26.41 260 LEU A N 1
ATOM 2107 C CA . LEU A 1 263 ? 8.845 1.676 83.120 1.00 25.65 260 LEU A CA 1
ATOM 2108 C C . LEU A 1 263 ? 10.168 2.377 82.797 1.00 22.93 260 LEU A C 1
ATOM 2109 O O . LEU A 1 263 ? 10.160 3.521 82.325 1.00 26.88 260 LEU A O 1
ATOM 2114 N N . ASP A 1 264 ? 11.307 1.709 83.040 1.00 24.50 261 ASP A N 1
ATOM 2115 C CA . ASP A 1 264 ? 12.615 2.298 82.760 1.00 27.37 261 ASP A CA 1
ATOM 2116 C C . ASP A 1 264 ? 12.733 2.655 81.289 1.00 26.97 261 ASP A C 1
ATOM 2117 O O . ASP A 1 264 ? 13.242 3.722 80.934 1.00 24.41 261 ASP A O 1
ATOM 2122 N N . ALA A 1 265 ? 12.318 1.725 80.434 1.00 24.25 262 ALA A N 1
ATOM 2123 C CA . ALA A 1 265 ? 12.420 1.972 78.977 1.00 25.64 262 ALA A CA 1
ATOM 2124 C C . ALA A 1 265 ? 11.513 3.126 78.580 1.00 21.08 262 ALA A C 1
ATOM 2125 O O . ALA A 1 265 ? 11.844 3.920 77.688 1.00 25.71 262 ALA A O 1
ATOM 2127 N N . ALA A 1 266 ? 10.367 3.241 79.247 1.00 20.08 263 ALA A N 1
ATOM 2128 C CA . ALA A 1 266 ? 9.432 4.309 78.910 1.00 21.78 263 ALA A CA 1
ATOM 2129 C C . ALA A 1 266 ? 10.064 5.639 79.234 1.00 22.35 263 ALA A C 1
ATOM 2130 O O . ALA A 1 266 ? 10.011 6.557 78.438 1.00 22.76 263 ALA A O 1
ATOM 2132 N N . VAL A 1 267 ? 10.634 5.755 80.436 1.00 20.59 264 VAL A N 1
ATOM 2133 C CA . VAL A 1 267 ? 11.281 6.996 80.855 1.00 19.44 264 VAL A CA 1
ATOM 2134 C C . VAL A 1 267 ? 12.412 7.378 79.905 1.00 21.59 264 VAL A C 1
ATOM 2135 O O . VAL A 1 267 ? 12.529 8.529 79.482 1.00 21.44 264 VAL A O 1
ATOM 2139 N N . TYR A 1 268 ? 13.234 6.402 79.530 1.00 21.06 265 TYR A N 1
ATOM 2140 C CA . TYR A 1 268 ? 14.354 6.671 78.633 1.00 21.92 265 TYR A CA 1
ATOM 2141 C C . TYR A 1 268 ? 13.831 7.187 77.305 1.00 23.31 265 TYR A C 1
ATOM 2142 O O . TYR A 1 268 ? 14.324 8.175 76.751 1.00 22.14 265 TYR A O 1
ATOM 2151 N N . THR A 1 269 ? 12.804 6.519 76.804 1.00 20.44 266 THR A N 1
ATOM 2152 C CA . THR A 1 269 ? 12.228 6.897 75.492 1.00 22.80 266 THR A CA 1
ATOM 2153 C C . THR A 1 269 ? 11.652 8.310 75.535 1.00 22.39 266 THR A C 1
ATOM 2154 O O . THR A 1 269 ? 11.759 9.080 74.578 1.00 22.93 266 THR A O 1
ATOM 2158 N N . ILE A 1 270 ? 11.045 8.662 76.670 1.00 19.59 267 ILE A N 1
ATOM 2159 C CA . ILE A 1 270 ? 10.513 10.018 76.814 1.00 18.10 267 ILE A CA 1
ATOM 2160 C C . ILE A 1 270 ? 11.625 11.060 76.834 1.00 21.36 267 ILE A C 1
ATOM 2161 O O . ILE A 1 270 ? 11.541 12.119 76.199 1.00 18.58 267 ILE A O 1
ATOM 2166 N N . ILE A 1 271 ? 12.647 10.790 77.624 1.00 19.31 268 ILE A N 1
ATOM 2167 C CA . ILE A 1 271 ? 13.818 11.684 77.639 1.00 19.39 268 ILE A CA 1
ATOM 2168 C C . ILE A 1 271 ? 14.421 11.874 76.240 1.00 21.86 268 ILE A C 1
ATOM 2169 O O . ILE A 1 271 ? 14.689 13.004 75.823 1.00 18.48 268 ILE A O 1
ATOM 2174 N N . GLN A 1 272 ? 14.606 10.793 75.497 1.00 18.40 269 GLN A N 1
ATOM 2175 C CA . GLN A 1 272 ? 15.157 10.943 74.121 1.00 23.44 269 GLN A CA 1
ATOM 2176 C C . GLN A 1 272 ? 14.217 11.761 73.246 1.00 25.26 269 GLN A C 1
ATOM 2177 O O . GLN A 1 272 ? 14.667 12.504 72.391 1.00 24.79 269 GLN A O 1
ATOM 2183 N N . SER A 1 273 ? 12.907 11.606 73.461 1.00 20.29 270 SER A N 1
ATOM 2184 C CA . SER A 1 273 ? 11.915 12.317 72.655 1.00 17.50 270 SER A CA 1
ATOM 2185 C C . SER A 1 273 ? 11.844 13.804 73.011 1.00 18.58 270 SER A C 1
ATOM 2186 O O . SER A 1 273 ? 11.660 14.638 72.132 1.00 20.58 270 SER A O 1
ATOM 2189 N N . ALA A 1 274 ? 11.986 14.127 74.292 1.00 19.22 271 ALA A N 1
ATOM 2190 C CA . ALA A 1 274 ? 11.740 15.505 74.761 1.00 20.03 271 ALA A CA 1
ATOM 2191 C C . ALA A 1 274 ? 12.989 16.383 74.843 1.00 21.73 271 ALA A C 1
ATOM 2192 O O . ALA A 1 274 ? 12.925 17.592 74.616 1.00 20.63 271 ALA A O 1
ATOM 2194 N N . PHE A 1 275 ? 14.111 15.783 75.226 1.00 20.66 272 PHE A N 1
ATOM 2195 C CA . PHE A 1 275 ? 15.285 16.574 75.669 1.00 17.22 272 PHE A CA 1
ATOM 2196 C C . PHE A 1 275 ? 16.546 16.368 74.819 1.00 21.03 272 PHE A C 1
ATOM 2197 O O . PHE A 1 275 ? 17.516 17.099 74.957 1.00 19.73 272 PHE A O 1
ATOM 2205 N N . ILE A 1 276 ? 16.531 15.416 73.898 1.00 20.22 273 ILE A N 1
ATOM 2206 C CA . ILE A 1 276 ? 17.703 15.292 73.019 1.00 20.62 273 ILE A CA 1
ATOM 2207 C C . ILE A 1 276 ? 17.864 16.620 72.289 1.00 24.14 273 ILE A C 1
ATOM 2208 O O . ILE A 1 276 ? 16.877 17.260 72.001 1.00 21.79 273 ILE A O 1
ATOM 2213 N N . SER A 1 277 ? 19.106 17.043 72.021 1.00 21.90 274 SER A N 1
ATOM 2214 C CA . SER A 1 277 ? 19.381 18.359 71.423 1.00 22.72 274 SER A CA 1
ATOM 2215 C C . SER A 1 277 ? 18.819 19.504 72.253 1.00 19.56 274 SER A C 1
ATOM 2216 O O . SER A 1 277 ? 18.521 20.571 71.701 1.00 21.75 274 SER A O 1
ATOM 2219 N N . ALA A 1 278 ? 18.728 19.310 73.561 1.00 19.51 275 ALA A N 1
ATOM 2220 C CA . ALA A 1 278 ? 18.114 20.290 74.437 1.00 23.54 275 ALA A CA 1
ATOM 2221 C C . ALA A 1 278 ? 16.724 20.692 73.935 1.00 19.94 275 ALA A C 1
ATOM 2222 O O . ALA A 1 278 ? 16.334 21.845 74.039 1.00 21.63 275 ALA A O 1
ATOM 2224 N N . GLY A 1 279 ? 15.985 19.737 73.380 1.00 17.27 276 GLY A N 1
ATOM 2225 C CA . GLY A 1 279 ? 14.627 20.005 72.910 1.00 18.81 276 GLY A CA 1
ATOM 2226 C C . GLY A 1 279 ? 14.538 20.841 71.634 1.00 21.87 276 GLY A C 1
ATOM 2227 O O . GLY A 1 279 ? 13.496 21.360 71.310 1.00 21.79 276 GLY A O 1
ATOM 2228 N N . GLN A 1 280 ? 15.635 20.953 70.898 1.00 21.39 277 GLN A N 1
ATOM 2229 C CA . GLN A 1 280 ? 15.613 21.782 69.697 1.00 18.61 277 GLN A CA 1
ATOM 2230 C C . GLN A 1 280 ? 15.421 21.004 68.408 1.00 25.82 277 GLN A C 1
ATOM 2231 O O . GLN A 1 280 ? 15.695 21.543 67.361 1.00 37.82 277 GLN A O 1
ATOM 2237 N N . ARG A 1 281 ? 14.981 19.754 68.443 1.00 19.05 278 ARG A N 1
ATOM 2238 C CA . ARG A 1 281 ? 14.606 19.134 67.149 1.00 16.31 278 ARG A CA 1
ATOM 2239 C C . ARG A 1 281 ? 13.156 19.441 66.843 1.00 20.71 278 ARG A C 1
ATOM 2240 O O . ARG A 1 281 ? 12.339 19.552 67.745 1.00 20.75 278 ARG A O 1
ATOM 2248 N N . CYS A 1 282 ? 12.795 19.573 65.562 1.00 17.72 279 CYS A N 1
ATOM 2249 C CA . CYS A 1 282 ? 11.396 19.900 65.337 1.00 16.88 279 CYS A CA 1
ATOM 2250 C C . CYS A 1 282 ? 10.512 18.710 65.713 1.00 18.56 279 CYS A C 1
ATOM 2251 O O . CYS A 1 282 ? 9.353 18.899 65.991 1.00 21.11 279 CYS A O 1
ATOM 2254 N N . THR A 1 283 ? 11.060 17.499 65.720 1.00 17.23 280 THR A N 1
ATOM 2255 C CA . THR A 1 283 ? 10.251 16.359 66.179 1.00 17.18 280 THR A CA 1
ATOM 2256 C C . THR A 1 283 ? 10.201 16.131 67.718 1.00 22.79 280 THR A C 1
ATOM 2257 O O . THR A 1 283 ? 9.595 15.153 68.157 1.00 21.31 280 THR A O 1
ATOM 2261 N N . CYS A 1 284 ? 10.837 16.980 68.520 1.00 19.58 281 CYS A N 1
ATOM 2262 C CA . CYS A 1 284 ? 10.823 16.723 69.987 1.00 15.86 281 CYS A CA 1
ATOM 2263 C C . CYS A 1 284 ? 9.399 16.709 70.547 1.00 19.64 281 CYS A C 1
ATOM 2264 O O . CYS A 1 284 ? 8.548 17.484 70.134 1.00 20.70 281 CYS A O 1
ATOM 2267 N N . ALA A 1 285 ? 9.152 15.847 71.531 1.00 20.04 282 ALA A N 1
ATOM 2268 C CA . ALA A 1 285 ? 7.852 15.869 72.218 1.00 18.61 282 ALA A CA 1
ATOM 2269 C C . ALA A 1 285 ? 7.736 17.193 72.961 1.00 18.25 282 ALA A C 1
ATOM 2270 O O . ALA A 1 285 ? 8.644 17.549 73.747 1.00 19.80 282 ALA A O 1
ATOM 2272 N N A ARG A 1 286 ? 6.640 17.907 72.745 0.64 18.82 283 ARG A N 1
ATOM 2273 N N B ARG A 1 286 ? 6.647 17.915 72.713 0.36 18.77 283 ARG A N 1
ATOM 2274 C CA A ARG A 1 286 ? 6.372 19.158 73.462 0.64 19.30 283 ARG A CA 1
ATOM 2275 C CA B ARG A 1 286 ? 6.349 19.170 73.409 0.36 19.74 283 ARG A CA 1
ATOM 2276 C C A ARG A 1 286 ? 5.342 18.952 74.549 0.64 19.56 283 ARG A C 1
ATOM 2277 C C B ARG A 1 286 ? 5.366 18.934 74.545 0.36 19.19 283 ARG A C 1
ATOM 2278 O O A ARG A 1 286 ? 5.272 19.726 75.508 0.64 19.33 283 ARG A O 1
ATOM 2279 O O B ARG A 1 286 ? 5.360 19.670 75.535 0.36 19.90 283 ARG A O 1
ATOM 2294 N N . ARG A 1 287 ? 4.513 17.922 74.385 1.00 16.01 284 ARG A N 1
ATOM 2295 C CA . ARG A 1 287 ? 3.435 17.651 75.344 1.00 18.25 284 ARG A CA 1
ATOM 2296 C C . ARG A 1 287 ? 3.462 16.155 75.613 1.00 22.90 284 ARG A C 1
ATOM 2297 O O . ARG A 1 287 ? 3.500 15.366 74.688 1.00 21.27 284 ARG A O 1
ATOM 2305 N N . LEU A 1 288 ? 3.501 15.797 76.887 1.00 16.65 285 LEU A N 1
ATOM 2306 C CA . LEU A 1 288 ? 3.474 14.394 77.336 1.00 16.92 285 LEU A CA 1
ATOM 2307 C C . LEU A 1 288 ? 2.113 14.144 77.957 1.00 19.14 285 LEU A C 1
ATOM 2308 O O . LEU A 1 288 ? 1.719 14.799 78.947 1.00 21.29 285 LEU A O 1
ATOM 2313 N N A LEU A 1 289 ? 1.384 13.193 77.385 0.49 17.04 286 LEU A N 1
ATOM 2314 N N B LEU A 1 289 ? 1.390 13.188 77.389 0.51 16.94 286 LEU A N 1
ATOM 2315 C CA A LEU A 1 289 ? 0.049 12.881 77.861 0.49 18.90 286 LEU A CA 1
ATOM 2316 C CA B LEU A 1 289 ? 0.057 12.876 77.861 0.51 18.94 286 LEU A CA 1
ATOM 2317 C C A LEU A 1 289 ? 0.148 11.633 78.714 0.49 19.96 286 LEU A C 1
ATOM 2318 C C B LEU A 1 289 ? 0.150 11.629 78.715 0.51 19.96 286 LEU A C 1
ATOM 2319 O O A LEU A 1 289 ? 0.546 10.578 78.223 0.49 21.60 286 LEU A O 1
ATOM 2320 O O B LEU A 1 289 ? 0.546 10.573 78.226 0.51 21.67 286 LEU A O 1
ATOM 2329 N N . VAL A 1 290 ? -0.202 11.767 79.990 1.00 16.41 287 VAL A N 1
ATOM 2330 C CA . VAL A 1 290 ? -0.014 10.693 80.983 1.00 18.19 287 VAL A CA 1
ATOM 2331 C C . VAL A 1 290 ? -1.333 10.388 81.661 1.00 17.15 287 VAL A C 1
ATOM 2332 O O . VAL A 1 290 ? -1.996 11.288 82.133 1.00 20.69 287 VAL A O 1
ATOM 2336 N N . PRO A 1 291 ? -1.706 9.108 81.724 1.00 20.36 288 PRO A N 1
ATOM 2337 C CA . PRO A 1 291 ? -3.003 8.802 82.315 1.00 19.39 288 PRO A CA 1
ATOM 2338 C C . PRO A 1 291 ? -3.065 9.256 83.787 1.00 21.89 288 PRO A C 1
ATOM 2339 O O . PRO A 1 291 ? -2.098 9.167 84.565 1.00 21.40 288 PRO A O 1
ATOM 2343 N N . GLN A 1 292 ? -4.223 9.761 84.174 1.00 20.97 289 GLN A N 1
ATOM 2344 C CA . GLN A 1 292 ? -4.494 9.980 85.602 1.00 23.12 289 GLN A CA 1
ATOM 2345 C C . GLN A 1 292 ? -4.281 8.712 86.410 1.00 26.72 289 GLN A C 1
ATOM 2346 O O . GLN A 1 292 ? -4.458 7.613 85.903 1.00 26.45 289 GLN A O 1
ATOM 2352 N N . GLY A 1 293 ? -3.911 8.857 87.676 1.00 24.83 290 GLY A N 1
ATOM 2353 C CA . GLY A 1 293 ? -3.835 7.693 88.530 1.00 26.53 290 GLY A CA 1
ATOM 2354 C C . GLY A 1 293 ? -2.423 7.380 88.980 1.00 21.30 290 GLY A C 1
ATOM 2355 O O . GLY A 1 293 ? -1.488 8.047 88.580 1.00 22.30 290 GLY A O 1
ATOM 2356 N N . ALA A 1 294 ? -2.302 6.355 89.823 1.00 21.68 291 ALA A N 1
ATOM 2357 C CA . ALA A 1 294 ? -1.050 6.040 90.536 1.00 21.58 291 ALA A CA 1
ATOM 2358 C C . ALA A 1 294 ? 0.115 5.707 89.606 1.00 25.97 291 ALA A C 1
ATOM 2359 O O . ALA A 1 294 ? 1.222 6.199 89.813 1.00 22.89 291 ALA A O 1
ATOM 2361 N N . TRP A 1 295 ? -0.125 4.886 88.573 1.00 21.69 292 TRP A N 1
ATOM 2362 C CA . TRP A 1 295 ? 0.971 4.498 87.684 1.00 22.13 292 TRP A CA 1
ATOM 2363 C C . TRP A 1 295 ? 1.508 5.743 86.977 1.00 23.45 292 TRP A C 1
ATOM 2364 O O . TRP A 1 295 ? 2.728 5.927 86.840 1.00 20.95 292 TRP A O 1
ATOM 2375 N N . GLY A 1 296 ? 0.598 6.588 86.490 1.00 20.88 293 GLY A N 1
ATOM 2376 C CA . GLY A 1 296 ? 1.031 7.803 85.812 1.00 23.33 293 GLY A CA 1
ATOM 2377 C C . GLY A 1 296 ? 1.803 8.713 86.748 1.00 21.69 293 GLY A C 1
ATOM 2378 O O . GLY A 1 296 ? 2.794 9.323 86.346 1.00 20.82 293 GLY A O 1
ATOM 2379 N N . ASP A 1 297 ? 1.353 8.831 88.002 1.00 19.32 294 ASP A N 1
ATOM 2380 C CA . ASP A 1 297 ? 2.120 9.607 88.986 1.00 21.14 294 ASP A CA 1
ATOM 2381 C C . ASP A 1 297 ? 3.521 9.033 89.161 1.00 21.67 294 ASP A C 1
ATOM 2382 O O . ASP A 1 297 ? 4.478 9.787 89.312 1.00 20.38 294 ASP A O 1
ATOM 2387 N N . ALA A 1 298 ? 3.643 7.706 89.165 1.00 21.26 295 ALA A N 1
ATOM 2388 C CA . ALA A 1 298 ? 4.966 7.069 89.325 1.00 21.49 295 ALA A CA 1
ATOM 2389 C C . ALA A 1 298 ? 5.883 7.298 88.122 1.00 21.50 295 ALA A C 1
ATOM 2390 O O . ALA A 1 298 ? 7.090 7.545 88.255 1.00 24.01 295 ALA A O 1
ATOM 2392 N N . LEU A 1 299 ? 5.309 7.168 86.929 1.00 18.95 296 LEU A N 1
ATOM 2393 C CA . LEU A 1 299 ? 6.053 7.424 85.706 1.00 20.41 296 LEU A CA 1
ATOM 2394 C C . LEU A 1 299 ? 6.667 8.814 85.784 1.00 25.52 296 LEU A C 1
ATOM 2395 O O . LEU A 1 299 ? 7.851 9.023 85.502 1.00 21.87 296 LEU A O 1
ATOM 2400 N N . LEU A 1 300 ? 5.867 9.774 86.217 1.00 21.15 297 LEU A N 1
ATOM 2401 C CA . LEU A 1 300 ? 6.326 11.167 86.262 1.00 19.98 297 LEU A CA 1
ATOM 2402 C C . LEU A 1 300 ? 7.354 11.384 87.362 1.00 20.53 297 LEU A C 1
ATOM 2403 O O . LEU A 1 300 ? 8.309 12.151 87.208 1.00 20.63 297 LEU A O 1
ATOM 2408 N N . ALA A 1 301 ? 7.162 10.706 88.486 1.00 18.03 298 ALA A N 1
ATOM 2409 C CA . ALA A 1 301 ? 8.141 10.810 89.563 1.00 16.73 298 ALA A CA 1
ATOM 2410 C C . ALA A 1 301 ? 9.493 10.300 89.095 1.00 23.39 298 ALA A C 1
ATOM 2411 O O . ALA A 1 301 ? 10.515 10.936 89.350 1.00 23.47 298 ALA A O 1
ATOM 2413 N N A ARG A 1 302 ? 9.502 9.159 88.400 0.63 22.57 299 ARG A N 1
ATOM 2414 N N B ARG A 1 302 ? 9.513 9.172 88.387 0.37 22.17 299 ARG A N 1
ATOM 2415 C CA A ARG A 1 302 ? 10.747 8.629 87.837 0.63 18.88 299 ARG A CA 1
ATOM 2416 C CA B ARG A 1 302 ? 10.784 8.661 87.878 0.37 19.84 299 ARG A CA 1
ATOM 2417 C C A ARG A 1 302 ? 11.323 9.551 86.761 0.63 21.53 299 ARG A C 1
ATOM 2418 C C B ARG A 1 302 ? 11.342 9.511 86.725 0.37 21.13 299 ARG A C 1
ATOM 2419 O O A ARG A 1 302 ? 12.515 9.860 86.768 0.63 21.43 299 ARG A O 1
ATOM 2420 O O B ARG A 1 302 ? 12.549 9.731 86.648 0.37 21.43 299 ARG A O 1
ATOM 2435 N N . LEU A 1 303 ? 10.470 10.005 85.847 1.00 20.80 300 LEU A N 1
ATOM 2436 C CA . LEU A 1 303 ? 10.916 10.909 84.786 1.00 20.59 300 LEU A CA 1
ATOM 2437 C C . LEU A 1 303 ? 11.609 12.138 85.364 1.00 20.55 300 LEU A C 1
ATOM 2438 O O . LEU A 1 303 ? 12.658 12.564 84.881 1.00 21.26 300 LEU A O 1
ATOM 2443 N N . VAL A 1 304 ? 11.033 12.697 86.423 1.00 21.28 301 VAL A N 1
ATOM 2444 C CA . VAL A 1 304 ? 11.608 13.879 87.057 1.00 25.12 301 VAL A CA 1
ATOM 2445 C C . VAL A 1 304 ? 12.951 13.540 87.680 1.00 27.84 301 VAL A C 1
ATOM 2446 O O . VAL A 1 304 ? 13.944 14.254 87.501 1.00 22.50 301 VAL A O 1
ATOM 2450 N N . ALA A 1 305 ? 12.997 12.428 88.403 1.00 22.77 302 ALA A N 1
ATOM 2451 C CA . ALA A 1 305 ? 14.247 12.075 89.070 1.00 24.79 302 ALA A CA 1
ATOM 2452 C C . ALA A 1 305 ? 15.377 11.866 88.066 1.00 26.89 302 ALA A C 1
ATOM 2453 O O . ALA A 1 305 ? 16.514 12.336 88.260 1.00 25.39 302 ALA A O 1
ATOM 2455 N N . VAL A 1 306 ? 15.080 11.155 86.989 1.00 21.62 303 VAL A N 1
ATOM 2456 C CA . VAL A 1 306 ? 16.098 10.890 85.964 1.00 22.89 303 VAL A CA 1
ATOM 2457 C C . VAL A 1 306 ? 16.465 12.152 85.208 1.00 26.58 303 VAL A C 1
ATOM 2458 O O . VAL A 1 306 ? 17.657 12.429 84.949 1.00 22.55 303 VAL A O 1
ATOM 2462 N N . SER A 1 307 ? 15.465 12.958 84.906 1.00 19.51 304 SER A N 1
ATOM 2463 C CA . SER A 1 307 ? 15.742 14.166 84.136 1.00 22.02 304 SER A CA 1
ATOM 2464 C C . SER A 1 307 ? 16.642 15.136 84.904 1.00 22.47 304 SER A C 1
ATOM 2465 O O . SER A 1 307 ? 17.442 15.856 84.290 1.00 25.54 304 SER A O 1
ATOM 2468 N N . ALA A 1 308 ? 16.483 15.187 86.227 1.00 24.74 305 ALA A N 1
ATOM 2469 C CA . ALA A 1 308 ? 17.305 16.052 87.070 1.00 22.80 305 ALA A CA 1
ATOM 2470 C C . ALA A 1 308 ? 18.787 15.638 87.054 1.00 27.97 305 ALA A C 1
ATOM 2471 O O . ALA A 1 308 ? 19.653 16.438 87.379 1.00 33.99 305 ALA A O 1
ATOM 2473 N N . THR A 1 309 ? 19.084 14.402 86.677 1.00 26.90 306 THR A N 1
ATOM 2474 C CA . THR A 1 309 ? 20.479 13.931 86.689 1.00 29.16 306 THR A CA 1
ATOM 2475 C C . THR A 1 309 ? 21.147 13.978 85.311 1.00 28.07 306 THR A C 1
ATOM 2476 O O . THR A 1 309 ? 22.342 13.697 85.187 1.00 30.10 306 THR A O 1
ATOM 2480 N N . LEU A 1 310 ? 20.396 14.310 84.255 1.00 23.53 307 LEU A N 1
ATOM 2481 C CA . LEU A 1 310 ? 20.989 14.381 82.922 1.00 21.93 307 LEU A CA 1
ATOM 2482 C C . LEU A 1 310 ? 22.118 15.399 82.881 1.00 26.72 307 LEU A C 1
ATOM 2483 O O . LEU A 1 310 ? 21.947 16.531 83.351 1.00 27.63 307 LEU A O 1
ATOM 2488 N N A ARG A 1 311 ? 23.263 15.007 82.316 0.61 22.70 308 ARG A N 1
ATOM 2489 N N B ARG A 1 311 ? 23.249 15.021 82.296 0.39 23.67 308 ARG A N 1
ATOM 2490 C CA A ARG A 1 311 ? 24.411 15.920 82.190 0.61 26.46 308 ARG A CA 1
ATOM 2491 C CA B ARG A 1 311 ? 24.379 15.940 82.198 0.39 26.07 308 ARG A CA 1
ATOM 2492 C C A ARG A 1 311 ? 24.177 16.998 81.122 0.61 25.72 308 ARG A C 1
ATOM 2493 C C B ARG A 1 311 ? 24.163 17.001 81.122 0.39 25.46 308 ARG A C 1
ATOM 2494 O O A ARG A 1 311 ? 23.895 16.684 79.976 0.61 22.69 308 ARG A O 1
ATOM 2495 O O B ARG A 1 311 ? 23.887 16.683 79.972 0.39 23.36 308 ARG A O 1
ATOM 2510 N N . VAL A 1 312 ? 24.279 18.264 81.514 1.00 24.34 309 VAL A N 1
ATOM 2511 C CA . VAL A 1 312 ? 24.106 19.383 80.584 1.00 19.97 309 VAL A CA 1
ATOM 2512 C C . VAL A 1 312 ? 25.405 20.166 80.600 1.00 23.94 309 VAL A C 1
ATOM 2513 O O . VAL A 1 312 ? 25.911 20.468 81.683 1.00 28.89 309 VAL A O 1
ATOM 2517 N N . GLY A 1 313 ? 25.983 20.489 79.443 1.00 21.25 310 GLY A N 1
ATOM 2518 C CA . GLY A 1 313 ? 27.329 21.046 79.474 1.00 22.20 310 GLY A CA 1
ATOM 2519 C C . GLY A 1 313 ? 27.865 21.491 78.131 1.00 24.09 310 GLY A C 1
ATOM 2520 O O . GLY A 1 313 ? 27.131 21.524 77.140 1.00 23.47 310 GLY A O 1
ATOM 2521 N N A ARG A 1 314 ? 29.151 21.839 78.092 0.61 24.57 311 ARG A N 1
ATOM 2522 N N B ARG A 1 314 ? 29.149 21.845 78.099 0.39 24.19 311 ARG A N 1
ATOM 2523 C CA A ARG A 1 314 ? 29.752 22.343 76.854 0.61 20.94 311 ARG A CA 1
ATOM 2524 C CA B ARG A 1 314 ? 29.780 22.342 76.875 0.39 22.75 311 ARG A CA 1
ATOM 2525 C C A ARG A 1 314 ? 29.924 21.223 75.847 0.61 24.50 311 ARG A C 1
ATOM 2526 C C B ARG A 1 314 ? 29.953 21.226 75.849 0.39 24.09 311 ARG A C 1
ATOM 2527 O O A ARG A 1 314 ? 30.044 20.042 76.221 0.61 24.38 311 ARG A O 1
ATOM 2528 O O B ARG A 1 314 ? 30.076 20.048 76.214 0.39 24.55 311 ARG A O 1
ATOM 2543 N N . PHE A 1 315 ? 29.980 21.600 74.569 1.00 21.25 312 PHE A N 1
ATOM 2544 C CA . PHE A 1 315 ? 29.997 20.619 73.482 1.00 21.01 312 PHE A CA 1
ATOM 2545 C C . PHE A 1 315 ? 31.134 19.627 73.568 1.00 28.12 312 PHE A C 1
ATOM 2546 O O . PHE A 1 315 ? 30.954 18.470 73.222 1.00 25.03 312 PHE A O 1
ATOM 2554 N N . ASP A 1 316 ? 32.283 20.071 74.073 1.00 24.58 313 ASP A N 1
ATOM 2555 C CA . ASP A 1 316 ? 33.480 19.228 74.102 1.00 29.96 313 ASP A CA 1
ATOM 2556 C C . ASP A 1 316 ? 33.883 18.801 75.511 1.00 33.50 313 ASP A C 1
ATOM 2557 O O . ASP A 1 316 ? 35.013 18.354 75.729 1.00 30.27 313 ASP A O 1
ATOM 2562 N N . GLU A 1 317 ? 32.962 18.959 76.458 1.00 27.99 314 GLU A N 1
ATOM 2563 C CA . GLU A 1 317 ? 33.177 18.547 77.841 1.00 28.22 314 GLU A CA 1
ATOM 2564 C C . GLU A 1 317 ? 33.374 17.027 77.905 1.00 31.82 314 GLU A C 1
ATOM 2565 O O . GLU A 1 317 ? 32.786 16.284 77.124 1.00 30.23 314 GLU A O 1
ATOM 2571 N N . GLN A 1 318 ? 34.182 16.570 78.858 1.00 34.05 315 GLN A N 1
ATOM 2572 C CA . GLN A 1 318 ? 34.300 15.146 79.164 1.00 40.25 315 GLN A CA 1
ATOM 2573 C C . GLN A 1 318 ? 34.202 15.064 80.675 1.00 42.69 315 GLN A C 1
ATOM 2574 O O . GLN A 1 318 ? 34.790 15.898 81.356 1.00 40.56 315 GLN A O 1
ATOM 2580 N N . PRO A 1 319 ? 33.396 14.119 81.215 1.00 38.90 316 PRO A N 1
ATOM 2581 C CA . PRO A 1 319 ? 32.551 13.140 80.526 1.00 31.68 316 PRO A CA 1
ATOM 2582 C C . PRO A 1 319 ? 31.548 13.875 79.626 1.00 28.51 316 PRO A C 1
ATOM 2583 O O . PRO A 1 319 ? 31.192 15.013 79.934 1.00 29.53 316 PRO A O 1
ATOM 2587 N N . ALA A 1 320 ? 31.134 13.247 78.531 1.00 27.62 317 ALA A N 1
ATOM 2588 C CA . ALA A 1 320 ? 30.266 13.895 77.540 1.00 26.03 317 ALA A CA 1
ATOM 2589 C C . ALA A 1 320 ? 28.900 14.195 78.143 1.00 30.14 317 ALA A C 1
ATOM 2590 O O . ALA A 1 320 ? 28.337 13.346 78.818 1.00 28.93 317 ALA A O 1
ATOM 2592 N N . PRO A 1 321 ? 28.374 15.413 77.917 1.00 26.42 318 PRO A N 1
ATOM 2593 C CA . PRO A 1 321 ? 26.998 15.701 78.348 1.00 24.73 318 PRO A CA 1
ATOM 2594 C C . PRO A 1 321 ? 25.958 15.022 77.455 1.00 21.64 318 PRO A C 1
ATOM 2595 O O . PRO A 1 321 ? 26.232 14.718 76.311 1.00 26.56 318 PRO A O 1
ATOM 2599 N N . PHE A 1 322 ? 24.784 14.775 78.024 1.00 23.67 319 PHE A N 1
ATOM 2600 C CA . PHE A 1 322 ? 23.654 14.344 77.208 1.00 22.01 319 PHE A CA 1
ATOM 2601 C C . PHE A 1 322 ? 23.212 15.466 76.295 1.00 21.95 319 PHE A C 1
ATOM 2602 O O . PHE A 1 322 ? 22.902 15.240 75.134 1.00 23.23 319 PHE A O 1
ATOM 2618 N N . GLY A 1 324 ? 23.434 19.939 75.283 1.00 23.57 321 GLY A N 1
ATOM 2619 C CA . GLY A 1 324 ? 24.178 21.180 75.389 1.00 20.12 321 GLY A CA 1
ATOM 2620 C C . GLY A 1 324 ? 23.237 22.360 75.569 1.00 22.48 321 GLY A C 1
ATOM 2621 O O . GLY A 1 324 ? 22.093 22.197 75.946 1.00 21.08 321 GLY A O 1
ATOM 2622 N N . ALA A 1 325 ? 23.749 23.553 75.312 1.00 20.64 322 ALA A N 1
ATOM 2623 C CA . ALA A 1 325 ? 23.011 24.800 75.465 1.00 21.94 322 ALA A CA 1
ATOM 2624 C C . ALA A 1 325 ? 21.918 24.946 74.427 1.00 25.86 322 ALA A C 1
ATOM 2625 O O . ALA A 1 325 ? 21.964 24.301 73.384 1.00 21.56 322 ALA A O 1
ATOM 2627 N N . VAL A 1 326 ? 20.935 25.807 74.685 1.00 20.02 323 VAL A N 1
ATOM 2628 C CA . VAL A 1 326 ? 20.114 26.261 73.554 1.00 19.35 323 VAL A CA 1
ATOM 2629 C C . VAL A 1 326 ? 20.905 27.328 72.792 1.00 17.45 323 VAL A C 1
ATOM 2630 O O . VAL A 1 326 ? 22.007 27.698 73.201 1.00 20.43 323 VAL A O 1
ATOM 2634 N N . ILE A 1 327 ? 20.351 27.805 71.676 1.00 18.73 324 ILE A N 1
ATOM 2635 C CA . ILE A 1 327 ? 21.201 28.396 70.613 1.00 19.40 324 ILE A CA 1
ATOM 2636 C C . ILE A 1 327 ? 21.740 29.771 71.016 1.00 22.84 324 ILE A C 1
ATOM 2637 O O . ILE A 1 327 ? 22.792 30.183 70.553 1.00 21.81 324 ILE A O 1
ATOM 2642 N N . SER A 1 328 ? 21.040 30.473 71.907 1.00 20.28 325 SER A N 1
ATOM 2643 C CA . SER A 1 328 ? 21.512 31.818 72.285 1.00 20.02 325 SER A CA 1
ATOM 2644 C C . SER A 1 328 ? 20.963 32.221 73.658 1.00 23.33 325 SER A C 1
ATOM 2645 O O . SER A 1 328 ? 19.997 31.641 74.144 1.00 22.84 325 SER A O 1
ATOM 2648 N N . LEU A 1 329 ? 21.561 33.240 74.276 1.00 21.38 326 LEU A N 1
ATOM 2649 C CA . LEU A 1 329 ? 21.001 33.773 75.523 1.00 22.22 326 LEU A CA 1
ATOM 2650 C C . LEU A 1 329 ? 19.564 34.262 75.345 1.00 23.83 326 LEU A C 1
ATOM 2651 O O . LEU A 1 329 ? 18.719 34.125 76.241 1.00 25.35 326 LEU A O 1
ATOM 2656 N N . SER A 1 330 ? 19.283 34.849 74.194 1.00 24.70 327 SER A N 1
ATOM 2657 C CA . SER A 1 330 ? 17.937 35.319 73.913 1.00 24.89 327 SER A CA 1
ATOM 2658 C C . SER A 1 330 ? 16.932 34.165 73.914 1.00 27.03 327 SER A C 1
ATOM 2659 O O . SER A 1 330 ? 15.846 34.273 74.470 1.00 22.54 327 SER A O 1
ATOM 2662 N N . ALA A 1 331 ? 17.294 33.064 73.272 1.00 22.64 328 ALA A N 1
ATOM 2663 C CA . ALA A 1 331 ? 16.431 31.899 73.230 1.00 21.74 328 ALA A CA 1
ATOM 2664 C C . ALA A 1 331 ? 16.181 31.372 74.638 1.00 18.20 328 ALA A C 1
ATOM 2665 O O . ALA A 1 331 ? 15.033 31.021 74.977 1.00 21.90 328 ALA A O 1
ATOM 2667 N N . ALA A 1 332 ? 17.250 31.315 75.449 1.00 18.84 329 ALA A N 1
ATOM 2668 C CA . ALA A 1 332 ? 17.156 30.841 76.844 1.00 18.53 329 ALA A CA 1
ATOM 2669 C C . ALA A 1 332 ? 16.209 31.718 77.641 1.00 23.04 329 ALA A C 1
ATOM 2670 O O . ALA A 1 332 ? 15.347 31.220 78.344 1.00 20.54 329 ALA A O 1
ATOM 2672 N N A GLU A 1 333 ? 16.309 33.040 77.526 0.41 23.17 330 GLU A N 1
ATOM 2673 N N B GLU A 1 333 ? 16.356 33.032 77.472 0.59 22.55 330 GLU A N 1
ATOM 2674 C CA A GLU A 1 333 ? 15.343 33.854 78.276 0.41 24.16 330 GLU A CA 1
ATOM 2675 C CA B GLU A 1 333 ? 15.459 34.012 78.093 0.59 24.03 330 GLU A CA 1
ATOM 2676 C C A GLU A 1 333 ? 13.904 33.694 77.794 0.41 24.87 330 GLU A C 1
ATOM 2677 C C B GLU A 1 333 ? 13.989 33.752 77.769 0.59 24.47 330 GLU A C 1
ATOM 2678 O O A GLU A 1 333 ? 12.970 33.708 78.604 0.41 23.17 330 GLU A O 1
ATOM 2679 O O B GLU A 1 333 ? 13.126 33.734 78.660 0.59 24.07 330 GLU A O 1
ATOM 2690 N N . HIS A 1 334 ? 13.709 33.565 76.486 1.00 23.41 331 HIS A N 1
ATOM 2691 C CA . HIS A 1 334 ? 12.370 33.347 75.981 1.00 21.21 331 HIS A CA 1
ATOM 2692 C C . HIS A 1 334 ? 11.782 32.082 76.599 1.00 23.39 331 HIS A C 1
ATOM 2693 O O . HIS A 1 334 ? 10.603 32.046 76.978 1.00 23.03 331 HIS A O 1
ATOM 2700 N N . LEU A 1 335 ? 12.593 31.044 76.728 1.00 18.69 332 LEU A N 1
ATOM 2701 C CA . LEU A 1 335 ? 12.062 29.782 77.266 1.00 19.21 332 LEU A CA 1
ATOM 2702 C C . LEU A 1 335 ? 11.719 29.916 78.752 1.00 20.52 332 LEU A C 1
ATOM 2703 O O . LEU A 1 335 ? 10.684 29.416 79.240 1.00 23.23 332 LEU A O 1
ATOM 2708 N N . LEU A 1 336 ? 12.638 30.529 79.495 1.00 20.31 333 LEU A N 1
ATOM 2709 C CA . LEU A 1 336 ? 12.393 30.765 80.922 1.00 21.58 333 LEU A CA 1
ATOM 2710 C C . LEU A 1 336 ? 11.149 31.630 81.135 1.00 22.84 333 LEU A C 1
ATOM 2711 O O . LEU A 1 336 ? 10.366 31.422 82.076 1.00 23.74 333 LEU A O 1
ATOM 2716 N N . LYS A 1 337 ? 10.998 32.662 80.315 1.00 22.43 334 LYS A N 1
ATOM 2717 C CA . LYS A 1 337 ? 9.787 33.478 80.434 1.00 25.74 334 LYS A CA 1
ATOM 2718 C C . LYS A 1 337 ? 8.558 32.638 80.178 1.00 26.43 334 LYS A C 1
ATOM 2719 O O . LYS A 1 337 ? 7.533 32.833 80.837 1.00 24.86 334 LYS A O 1
ATOM 2725 N N . ALA A 1 338 ? 8.637 31.737 79.208 1.00 22.34 335 ALA A N 1
ATOM 2726 C CA . ALA A 1 338 ? 7.489 30.875 78.903 1.00 22.16 335 ALA A CA 1
ATOM 2727 C C . ALA A 1 338 ? 7.141 29.994 80.101 1.00 22.56 335 ALA A C 1
ATOM 2728 O O . ALA A 1 338 ? 5.978 29.810 80.422 1.00 23.07 335 ALA A O 1
ATOM 2730 N N . GLN A 1 339 ? 8.147 29.429 80.744 1.00 21.83 336 GLN A N 1
ATOM 2731 C CA . GLN A 1 339 ? 7.916 28.637 81.942 1.00 22.65 336 GLN A CA 1
ATOM 2732 C C . GLN A 1 339 ? 7.275 29.491 83.052 1.00 23.48 336 GLN A C 1
ATOM 2733 O O . GLN A 1 339 ? 6.340 29.095 83.722 1.00 21.49 336 GLN A O 1
ATOM 2739 N N . GLU A 1 340 ? 7.828 30.670 83.277 1.00 23.48 337 GLU A N 1
ATOM 2740 C CA . GLU A 1 340 ? 7.278 31.550 84.313 1.00 21.35 337 GLU A CA 1
ATOM 2741 C C . GLU A 1 340 ? 5.797 31.862 84.038 1.00 23.77 337 GLU A C 1
ATOM 2742 O O . GLU A 1 340 ? 4.931 31.816 84.946 1.00 23.97 337 GLU A O 1
ATOM 2748 N N A HIS A 1 341 ? 5.494 32.179 82.783 0.59 22.27 338 HIS A N 1
ATOM 2749 N N B HIS A 1 341 ? 5.481 32.172 82.791 0.41 22.80 338 HIS A N 1
ATOM 2750 C CA A HIS A 1 341 ? 4.133 32.568 82.394 0.59 25.45 338 HIS A CA 1
ATOM 2751 C CA B HIS A 1 341 ? 4.119 32.590 82.476 0.41 24.76 338 HIS A CA 1
ATOM 2752 C C A HIS A 1 341 ? 3.157 31.419 82.636 0.59 22.44 338 HIS A C 1
ATOM 2753 C C B HIS A 1 341 ? 3.126 31.428 82.591 0.41 22.56 338 HIS A C 1
ATOM 2754 O O A HIS A 1 341 ? 2.083 31.594 83.234 0.59 23.29 338 HIS A O 1
ATOM 2755 O O B HIS A 1 341 ? 2.002 31.609 83.065 0.41 23.83 338 HIS A O 1
ATOM 2768 N N . LEU A 1 342 ? 3.547 30.227 82.204 1.00 19.63 339 LEU A N 1
ATOM 2769 C CA . LEU A 1 342 ? 2.702 29.046 82.392 1.00 22.46 339 LEU A CA 1
ATOM 2770 C C . LEU A 1 342 ? 2.416 28.754 83.887 1.00 22.88 339 LEU A C 1
ATOM 2771 O O . LEU A 1 342 ? 1.301 28.442 84.268 1.00 23.67 339 LEU A O 1
ATOM 2776 N N . ILE A 1 343 ? 3.444 28.821 84.719 1.00 20.54 340 ILE A N 1
ATOM 2777 C CA . ILE A 1 343 ? 3.251 28.573 86.167 1.00 21.45 340 ILE A CA 1
ATOM 2778 C C . ILE A 1 343 ? 2.368 29.659 86.757 1.00 26.85 340 ILE A C 1
ATOM 2779 O O . ILE A 1 343 ? 1.494 29.393 87.616 1.00 23.82 340 ILE A O 1
ATOM 2784 N N . GLY A 1 344 ? 2.573 30.881 86.284 1.00 23.60 341 GLY A N 1
ATOM 2785 C CA . GLY A 1 344 ? 1.684 31.978 86.654 1.00 22.59 341 GLY A CA 1
ATOM 2786 C C . GLY A 1 344 ? 0.223 31.668 86.405 1.00 27.37 341 GLY A C 1
ATOM 2787 O O . GLY A 1 344 ? -0.640 32.039 87.219 1.00 27.15 341 GLY A O 1
ATOM 2788 N N . LYS A 1 345 ? -0.058 30.998 85.280 1.00 25.91 342 LYS A N 1
ATOM 2789 C CA . LYS A 1 345 ? -1.414 30.632 84.899 1.00 22.35 342 LYS A CA 1
ATOM 2790 C C . LYS A 1 345 ? -1.886 29.331 85.514 1.00 27.49 342 LYS A C 1
ATOM 2791 O O . LYS A 1 345 ? -2.983 28.862 85.202 1.00 28.77 342 LYS A O 1
ATOM 2797 N N . GLY A 1 346 ? -1.077 28.725 86.373 1.00 23.95 343 GLY A N 1
ATOM 2798 C CA . GLY A 1 346 ? -1.566 27.540 87.062 1.00 20.89 343 GLY A CA 1
ATOM 2799 C C . GLY A 1 346 ? -0.825 26.244 86.803 1.00 24.22 343 GLY A C 1
ATOM 2800 O O . GLY A 1 346 ? -1.147 25.223 87.407 1.00 26.41 343 GLY A O 1
ATOM 2801 N N . ALA A 1 347 ? 0.173 26.279 85.931 1.00 21.61 344 ALA A N 1
ATOM 2802 C CA . ALA A 1 347 ? 0.971 25.070 85.676 1.00 22.99 344 ALA A CA 1
ATOM 2803 C C . ALA A 1 347 ? 1.775 24.743 86.926 1.00 26.01 344 ALA A C 1
ATOM 2804 O O . ALA A 1 347 ? 2.149 25.637 87.661 1.00 26.00 344 ALA A O 1
ATOM 2806 N N . GLN A 1 348 ? 2.026 23.462 87.199 1.00 18.61 345 GLN A N 1
ATOM 2807 C CA . GLN A 1 348 ? 2.789 23.080 88.381 1.00 21.64 345 GLN A CA 1
ATOM 2808 C C . GLN A 1 348 ? 4.158 22.583 87.928 1.00 24.69 345 GLN A C 1
ATOM 2809 O O . GLN A 1 348 ? 4.236 21.700 87.064 1.00 26.87 345 GLN A O 1
ATOM 2815 N N . PRO A 1 349 ? 5.238 23.158 88.478 1.00 25.47 346 PRO A N 1
ATOM 2816 C CA . PRO A 1 349 ? 6.585 22.713 88.091 1.00 21.61 346 PRO A CA 1
ATOM 2817 C C . PRO A 1 349 ? 6.925 21.346 88.680 1.00 25.21 346 PRO A C 1
ATOM 2818 O O . PRO A 1 349 ? 7.383 21.289 89.800 1.00 31.88 346 PRO A O 1
ATOM 2822 N N . LEU A 1 350 ? 6.750 20.259 87.942 1.00 20.75 347 LEU A N 1
ATOM 2823 C CA . LEU A 1 350 ? 7.245 18.968 88.440 1.00 22.23 347 LEU A CA 1
ATOM 2824 C C . LEU A 1 350 ? 8.786 18.988 88.496 1.00 22.76 347 LEU A C 1
ATOM 2825 O O . LEU A 1 350 ? 9.409 18.458 89.432 1.00 21.70 347 LEU A O 1
ATOM 2830 N N . LEU A 1 351 ? 9.404 19.618 87.501 1.00 22.65 348 LEU A N 1
ATOM 2831 C CA . LEU A 1 351 ? 10.834 19.875 87.514 1.00 19.84 348 LEU A CA 1
ATOM 2832 C C . LEU A 1 351 ? 11.046 21.230 86.874 1.00 19.43 348 LEU A C 1
ATOM 2833 O O . LEU A 1 351 ? 10.736 21.428 85.698 1.00 21.12 348 LEU A O 1
ATOM 2838 N N . ALA A 1 352 ? 11.461 22.204 87.672 1.00 20.39 349 ALA A N 1
ATOM 2839 C CA . ALA A 1 352 ? 11.639 23.542 87.106 1.00 21.97 349 ALA A CA 1
ATOM 2840 C C . ALA A 1 352 ? 12.901 23.603 86.245 1.00 20.08 349 ALA A C 1
ATOM 2841 O O . ALA A 1 352 ? 13.984 23.195 86.685 1.00 24.25 349 ALA A O 1
ATOM 2851 N N . THR A 1 354 ? 16.078 25.368 84.825 1.00 19.04 351 THR A N 1
ATOM 2852 C CA . THR A 1 354 ? 16.914 26.409 85.403 1.00 21.59 351 THR A CA 1
ATOM 2853 C C . THR A 1 354 ? 18.000 26.820 84.405 1.00 23.93 351 THR A C 1
ATOM 2854 O O . THR A 1 354 ? 18.247 26.116 83.446 1.00 24.14 351 THR A O 1
ATOM 2858 N N . GLN A 1 355 ? 18.667 27.939 84.684 1.00 23.89 352 GLN A N 1
ATOM 2859 C CA . GLN A 1 355 ? 19.808 28.396 83.888 1.00 21.53 352 GLN A CA 1
ATOM 2860 C C . GLN A 1 355 ? 20.949 28.453 84.875 1.00 26.22 352 GLN A C 1
ATOM 2861 O O . GLN A 1 355 ? 21.144 29.472 85.546 1.00 25.96 352 GLN A O 1
ATOM 2867 N N . PRO A 1 356 ? 21.656 27.327 85.030 1.00 24.08 353 PRO A N 1
ATOM 2868 C CA . PRO A 1 356 ? 22.543 27.170 86.184 1.00 31.10 353 PRO A CA 1
ATOM 2869 C C . PRO A 1 356 ? 23.740 28.109 86.122 1.00 32.20 353 PRO A C 1
ATOM 2870 O O . PRO A 1 356 ? 24.269 28.449 87.170 1.00 34.18 353 PRO A O 1
ATOM 2874 N N . ILE A 1 357 ? 24.153 28.532 84.931 1.00 29.10 354 ILE A N 1
ATOM 2875 C CA . ILE A 1 357 ? 25.342 29.389 84.823 1.00 33.93 354 ILE A CA 1
ATOM 2876 C C . ILE A 1 357 ? 24.976 30.746 84.253 1.00 35.22 354 ILE A C 1
ATOM 2877 O O . ILE A 1 357 ? 24.484 30.837 83.118 1.00 29.81 354 ILE A O 1
ATOM 2882 N N . ASP A 1 358 ? 25.203 31.803 85.030 1.00 32.77 355 ASP A N 1
ATOM 2883 C CA . ASP A 1 358 ? 24.803 33.133 84.590 1.00 38.34 355 ASP A CA 1
ATOM 2884 C C . ASP A 1 358 ? 25.610 33.444 83.360 1.00 33.64 355 ASP A C 1
ATOM 2885 O O . ASP A 1 358 ? 26.813 33.148 83.312 1.00 33.58 355 ASP A O 1
ATOM 2890 N N . GLY A 1 359 ? 24.955 34.051 82.379 1.00 30.96 356 GLY A N 1
ATOM 2891 C CA . GLY A 1 359 ? 25.629 34.453 81.156 1.00 32.98 356 GLY A CA 1
ATOM 2892 C C . GLY A 1 359 ? 25.847 33.360 80.117 1.00 30.93 356 GLY A C 1
ATOM 2893 O O . GLY A 1 359 ? 26.539 33.613 79.148 1.00 28.53 356 GLY A O 1
ATOM 2894 N N . ALA A 1 360 ? 25.306 32.158 80.343 1.00 26.22 357 ALA A N 1
ATOM 2895 C CA . ALA A 1 360 ? 25.465 31.011 79.433 1.00 25.92 357 ALA A CA 1
ATOM 2896 C C . ALA A 1 360 ? 24.081 30.474 79.126 1.00 24.17 357 ALA A C 1
ATOM 2897 O O . ALA A 1 360 ? 23.212 30.522 80.003 1.00 23.95 357 ALA A O 1
ATOM 2899 N N . ALA A 1 361 ? 23.872 29.999 77.885 1.00 24.76 358 ALA A N 1
ATOM 2900 C CA . ALA A 1 361 ? 22.551 29.536 77.459 1.00 23.12 358 ALA A CA 1
ATOM 2901 C C . ALA A 1 361 ? 22.309 28.061 77.795 1.00 25.80 358 ALA A C 1
ATOM 2902 O O . ALA A 1 361 ? 21.504 27.414 77.144 1.00 21.82 358 ALA A O 1
ATOM 2904 N N . LEU A 1 362 ? 23.006 27.534 78.806 1.00 22.55 359 LEU A N 1
ATOM 2905 C CA . LEU A 1 362 ? 22.728 26.189 79.298 1.00 25.26 359 LEU A CA 1
ATOM 2906 C C . LEU A 1 362 ? 21.427 26.225 80.102 1.00 24.03 359 LEU A C 1
ATOM 2907 O O . LEU A 1 362 ? 21.277 27.041 80.995 1.00 22.41 359 LEU A O 1
ATOM 2912 N N . LEU A 1 363 ? 20.500 25.333 79.771 1.00 21.68 360 LEU A N 1
ATOM 2913 C CA . LEU A 1 363 ? 19.258 25.182 80.517 1.00 19.96 360 LEU A CA 1
ATOM 2914 C C . LEU A 1 363 ? 19.094 23.730 80.932 1.00 23.10 360 LEU A C 1
ATOM 2915 O O . LEU A 1 363 ? 19.288 22.818 80.124 1.00 22.18 360 LEU A O 1
ATOM 2920 N N . THR A 1 364 ? 18.665 23.516 82.178 1.00 22.59 361 THR A N 1
ATOM 2921 C CA . THR A 1 364 ? 18.347 22.164 82.601 1.00 20.83 361 THR A CA 1
ATOM 2922 C C . THR A 1 364 ? 16.895 21.845 82.197 1.00 23.39 361 THR A C 1
ATOM 2923 O O . THR A 1 364 ? 16.083 22.740 82.024 1.00 21.73 361 THR A O 1
ATOM 2927 N N . PRO A 1 365 ? 16.552 20.561 82.070 1.00 22.84 362 PRO A N 1
ATOM 2928 C CA . PRO A 1 365 ? 15.217 20.212 81.542 1.00 22.44 362 PRO A CA 1
ATOM 2929 C C . PRO A 1 365 ? 14.068 20.701 82.434 1.00 20.53 362 PRO A C 1
ATOM 2930 O O . PRO A 1 365 ? 14.163 20.677 83.685 1.00 23.93 362 PRO A O 1
ATOM 2934 N N . GLY A 1 366 ? 12.977 21.114 81.795 1.00 22.00 363 GLY A N 1
ATOM 2935 C CA . GLY A 1 366 ? 11.761 21.497 82.491 1.00 20.67 363 GLY A CA 1
ATOM 2936 C C . GLY A 1 366 ? 10.628 20.498 82.262 1.00 22.05 363 GLY A C 1
ATOM 2937 O O . GLY A 1 366 ? 10.427 20.053 81.138 1.00 20.55 363 GLY A O 1
ATOM 2938 N N . ILE A 1 367 ? 9.879 20.150 83.316 1.00 19.82 364 ILE A N 1
ATOM 2939 C CA . ILE A 1 367 ? 8.661 19.339 83.155 1.00 19.22 364 ILE A CA 1
ATOM 2940 C C . ILE A 1 367 ? 7.546 20.056 83.935 1.00 22.68 364 ILE A C 1
ATOM 2941 O O . ILE A 1 367 ? 7.623 20.165 85.162 1.00 24.36 364 ILE A O 1
ATOM 2946 N N A LEU A 1 368 ? 6.537 20.549 83.215 0.89 22.28 365 LEU A N 1
ATOM 2947 N N B LEU A 1 368 ? 6.542 20.588 83.256 0.11 22.89 365 LEU A N 1
ATOM 2948 C CA A LEU A 1 368 ? 5.445 21.327 83.824 0.89 23.39 365 LEU A CA 1
ATOM 2949 C CA B LEU A 1 368 ? 5.494 21.277 84.004 0.11 23.01 365 LEU A CA 1
ATOM 2950 C C A LEU A 1 368 ? 4.120 20.641 83.624 0.89 21.03 365 LEU A C 1
ATOM 2951 C C B LEU A 1 368 ? 4.093 20.806 83.656 0.11 22.16 365 LEU A C 1
ATOM 2952 O O A LEU A 1 368 ? 3.774 20.338 82.490 0.89 22.01 365 LEU A O 1
ATOM 2953 O O B LEU A 1 368 ? 3.698 20.771 82.491 0.11 21.94 365 LEU A O 1
ATOM 2962 N N . ASP A 1 369 ? 3.359 20.430 84.696 1.00 21.73 366 ASP A N 1
ATOM 2963 C CA . ASP A 1 369 ? 2.018 19.905 84.557 1.00 22.49 366 ASP A CA 1
ATOM 2964 C C . ASP A 1 369 ? 1.070 21.054 84.234 1.00 26.31 366 ASP A C 1
ATOM 2965 O O . ASP A 1 369 ? 0.840 21.936 85.076 1.00 22.81 366 ASP A O 1
ATOM 2970 N N . VAL A 1 370 ? 0.543 21.064 83.015 1.00 22.98 367 VAL A N 1
ATOM 2971 C CA . VAL A 1 370 ? -0.299 22.184 82.574 1.00 23.64 367 VAL A CA 1
ATOM 2972 C C . VAL A 1 370 ? -1.780 21.825 82.602 1.00 21.12 367 VAL A C 1
ATOM 2973 O O . VAL A 1 370 ? -2.604 22.540 82.035 1.00 25.06 367 VAL A O 1
ATOM 2977 N N . SER A 1 371 ? -2.116 20.716 83.266 1.00 22.52 368 SER A N 1
ATOM 2978 C CA . SER A 1 371 ? -3.483 20.204 83.172 1.00 26.53 368 SER A CA 1
ATOM 2979 C C . SER A 1 371 ? -4.515 21.237 83.625 1.00 30.19 368 SER A C 1
ATOM 2980 O O . SER A 1 371 ? -5.615 21.302 83.068 1.00 30.68 368 SER A O 1
ATOM 2983 N N . ALA A 1 372 ? -4.149 22.032 84.627 1.00 25.79 369 ALA A N 1
ATOM 2984 C CA . ALA A 1 372 ? -5.081 22.987 85.237 1.00 31.90 369 ALA A CA 1
ATOM 2985 C C . ALA A 1 372 ? -5.054 24.346 84.559 1.00 35.07 369 ALA A C 1
ATOM 2986 O O . ALA A 1 372 ? -5.769 25.267 84.978 1.00 33.19 369 ALA A O 1
ATOM 2988 N N . VAL A 1 373 ? -4.234 24.482 83.520 1.00 24.57 370 VAL A N 1
ATOM 2989 C CA . VAL A 1 373 ? -4.110 25.768 82.848 1.00 24.68 370 VAL A CA 1
ATOM 2990 C C . VAL A 1 373 ? -5.299 25.910 81.889 1.00 33.83 370 VAL A C 1
ATOM 2991 O O . VAL A 1 373 ? -5.517 25.058 81.039 1.00 31.96 370 VAL A O 1
ATOM 2995 N N . ALA A 1 374 ? -6.057 26.989 82.054 1.00 30.36 371 ALA A N 1
ATOM 2996 C CA . ALA A 1 374 ? -7.279 27.220 81.294 1.00 39.97 371 ALA A CA 1
ATOM 2997 C C . ALA A 1 374 ? -7.110 27.239 79.776 1.00 42.60 371 ALA A C 1
ATOM 2998 O O . ALA A 1 374 ? -7.555 26.320 79.078 1.00 48.84 371 ALA A O 1
ATOM 3000 N N A GLU A 1 375 ? -6.496 28.292 79.247 0.38 42.16 372 GLU A N 1
ATOM 3001 N N B GLU A 1 375 ? -6.491 28.305 79.281 0.62 40.81 372 GLU A N 1
ATOM 3002 C CA A GLU A 1 375 ? -6.407 28.450 77.792 0.38 45.66 372 GLU A CA 1
ATOM 3003 C CA B GLU A 1 375 ? -6.325 28.492 77.846 0.62 45.88 372 GLU A CA 1
ATOM 3004 C C A GLU A 1 375 ? -4.978 28.236 77.326 0.38 45.60 372 GLU A C 1
ATOM 3005 C C B GLU A 1 375 ? -4.875 28.214 77.575 0.62 46.40 372 GLU A C 1
ATOM 3006 O O A GLU A 1 375 ? -4.251 29.193 77.063 0.38 49.02 372 GLU A O 1
ATOM 3007 O O B GLU A 1 375 ? -4.020 29.089 77.727 0.62 47.87 372 GLU A O 1
ATOM 3018 N N . ARG A 1 376 ? -4.576 26.975 77.234 1.00 39.72 373 ARG A N 1
ATOM 3019 C CA . ARG A 1 376 ? -3.202 26.648 76.964 1.00 38.75 373 ARG A CA 1
ATOM 3020 C C . ARG A 1 376 ? -2.817 27.059 75.569 1.00 42.54 373 ARG A C 1
ATOM 3021 O O . ARG A 1 376 ? -3.446 26.621 74.621 1.00 33.65 373 ARG A O 1
ATOM 3029 N N . PRO A 1 377 ? -1.797 27.927 75.464 1.00 51.47 374 PRO A N 1
ATOM 3030 C CA . PRO A 1 377 ? -1.108 28.333 74.235 1.00 52.18 374 PRO A CA 1
ATOM 3031 C C . PRO A 1 377 ? -0.847 27.111 73.363 1.00 38.49 374 PRO A C 1
ATOM 3032 O O . PRO A 1 377 ? -0.455 26.060 73.875 1.00 36.03 374 PRO A O 1
ATOM 3036 N N . ASP A 1 378 ? -1.066 27.253 72.070 1.00 33.39 375 ASP A N 1
ATOM 3037 C CA . ASP A 1 378 ? -0.766 26.174 71.124 1.00 26.17 375 ASP A CA 1
ATOM 3038 C C . ASP A 1 378 ? 0.471 26.669 70.444 1.00 28.93 375 ASP A C 1
ATOM 3039 O O . ASP A 1 378 ? 0.443 27.196 69.336 1.00 29.87 375 ASP A O 1
ATOM 3044 N N . GLU A 1 379 ? 1.576 26.558 71.158 1.00 24.04 376 GLU A N 1
ATOM 3045 C CA . GLU A 1 379 ? 2.736 27.307 70.776 1.00 33.03 376 GLU A CA 1
ATOM 3046 C C . GLU A 1 379 ? 3.916 26.372 70.826 1.00 36.93 376 GLU A C 1
ATOM 3047 O O . GLU A 1 379 ? 4.015 25.507 71.694 1.00 47.79 376 GLU A O 1
ATOM 3053 N N . GLU A 1 380 ? 4.828 26.569 69.911 1.00 28.34 377 GLU A N 1
ATOM 3054 C CA . GLU A 1 380 ? 6.022 25.752 69.959 1.00 40.08 377 GLU A CA 1
ATOM 3055 C C . GLU A 1 380 ? 7.095 26.415 70.828 1.00 32.75 377 GLU A C 1
ATOM 3056 O O . GLU A 1 380 ? 7.491 27.541 70.538 1.00 28.10 377 GLU A O 1
ATOM 3062 N N . PHE A 1 381 ? 7.514 25.732 71.893 1.00 39.38 378 PHE A N 1
ATOM 3063 C CA . PHE A 1 381 ? 8.612 26.197 72.748 1.00 32.42 378 PHE A CA 1
ATOM 3064 C C . PHE A 1 381 ? 9.826 25.390 72.319 1.00 38.22 378 PHE A C 1
ATOM 3065 O O . PHE A 1 381 ? 9.936 24.198 72.626 1.00 36.51 378 PHE A O 1
ATOM 3073 N N . PHE A 1 382 ? 10.726 26.034 71.585 1.00 30.71 379 PHE A N 1
ATOM 3074 C CA . PHE A 1 382 ? 11.899 25.366 71.031 1.00 31.96 379 PHE A CA 1
ATOM 3075 C C . PHE A 1 382 ? 13.057 25.211 72.055 1.00 22.29 379 PHE A C 1
ATOM 3076 O O . PHE A 1 382 ? 14.083 25.870 71.992 1.00 22.26 379 PHE A O 1
ATOM 3084 N N . GLY A 1 383 ? 12.892 24.297 72.988 1.00 23.24 380 GLY A N 1
ATOM 3085 C CA . GLY A 1 383 ? 13.895 24.128 74.029 1.00 17.77 380 GLY A CA 1
ATOM 3086 C C . GLY A 1 383 ? 13.402 22.997 74.914 1.00 17.25 380 GLY A C 1
ATOM 3087 O O . GLY A 1 383 ? 12.396 22.365 74.617 1.00 20.87 380 GLY A O 1
ATOM 3088 N N . PRO A 1 384 ? 14.124 22.732 76.008 1.00 18.69 381 PRO A N 1
ATOM 3089 C CA . PRO A 1 384 ? 13.829 21.531 76.794 1.00 18.77 381 PRO A CA 1
ATOM 3090 C C . PRO A 1 384 ? 12.761 21.790 77.871 1.00 20.58 381 PRO A C 1
ATOM 3091 O O . PRO A 1 384 ? 13.033 21.625 79.052 1.00 22.19 381 PRO A O 1
ATOM 3095 N N . LEU A 1 385 ? 11.562 22.158 77.441 1.00 23.12 382 LEU A N 1
ATOM 3096 C CA . LEU A 1 385 ? 10.459 22.478 78.352 1.00 20.51 382 LEU A CA 1
ATOM 3097 C C . LEU A 1 385 ? 9.296 21.593 77.973 1.00 24.23 382 LEU A C 1
ATOM 3098 O O . LEU A 1 385 ? 8.606 21.872 77.001 1.00 24.04 382 LEU A O 1
ATOM 3103 N N . LEU A 1 386 ? 9.100 20.504 78.716 1.00 18.75 383 LEU A N 1
ATOM 3104 C CA . LEU A 1 386 ? 8.063 19.531 78.382 1.00 19.50 383 LEU A CA 1
ATOM 3105 C C . LEU A 1 386 ? 6.773 19.785 79.166 1.00 19.11 383 LEU A C 1
ATOM 3106 O O . LEU A 1 386 ? 6.808 19.949 80.388 1.00 21.62 383 LEU A O 1
ATOM 3111 N N . GLN A 1 387 ? 5.632 19.866 78.476 1.00 17.05 384 GLN A N 1
ATOM 3112 C CA . GLN A 1 387 ? 4.377 20.123 79.152 1.00 18.79 384 GLN A CA 1
ATOM 3113 C C . GLN A 1 387 ? 3.662 18.798 79.348 1.00 22.81 384 GLN A C 1
ATOM 3114 O O . GLN A 1 387 ? 3.627 17.984 78.450 1.00 24.94 384 GLN A O 1
ATOM 3120 N N . VAL A 1 388 ? 3.091 18.597 80.532 1.00 19.08 385 VAL A N 1
ATOM 3121 C CA . VAL A 1 388 ? 2.435 17.330 80.841 1.00 15.44 385 VAL A CA 1
ATOM 3122 C C . VAL A 1 388 ? 0.947 17.593 80.988 1.00 20.40 385 VAL A C 1
ATOM 3123 O O . VAL A 1 388 ? 0.559 18.583 81.604 1.00 21.06 385 VAL A O 1
ATOM 3127 N N . ILE A 1 389 ? 0.118 16.745 80.387 1.00 16.95 386 ILE A N 1
ATOM 3128 C CA . ILE A 1 389 ? -1.354 16.825 80.555 1.00 17.14 386 ILE A CA 1
ATOM 3129 C C . ILE A 1 389 ? -1.790 15.462 81.014 1.00 21.55 386 ILE A C 1
ATOM 3130 O O . ILE A 1 389 ? -1.427 14.489 80.358 1.00 18.90 386 ILE A O 1
ATOM 3135 N N . ARG A 1 390 ? -2.546 15.381 82.124 1.00 16.84 387 ARG A N 1
ATOM 3136 C CA . ARG A 1 390 ? -3.028 14.100 82.664 1.00 18.66 387 ARG A CA 1
ATOM 3137 C C . ARG A 1 390 ? -4.382 13.836 82.049 1.00 27.22 387 ARG A C 1
ATOM 3138 O O . ARG A 1 390 ? -5.207 14.738 82.011 1.00 30.18 387 ARG A O 1
ATOM 3146 N N . TYR A 1 391 ? -4.639 12.624 81.564 1.00 25.26 388 TYR A N 1
ATOM 3147 C CA . TYR A 1 391 ? -5.897 12.406 80.860 1.00 22.83 388 TYR A CA 1
ATOM 3148 C C . TYR A 1 391 ? -6.729 11.319 81.500 1.00 25.80 388 TYR A C 1
ATOM 3149 O O . TYR A 1 391 ? -6.204 10.438 82.176 1.00 22.64 388 TYR A O 1
ATOM 3158 N N . SER A 1 392 ? -8.033 11.351 81.249 1.00 25.90 389 SER A N 1
ATOM 3159 C CA . SER A 1 392 ? -8.916 10.417 81.948 1.00 30.98 389 SER A CA 1
ATOM 3160 C C . SER A 1 392 ? -8.982 9.063 81.236 1.00 29.17 389 SER A C 1
ATOM 3161 O O . SER A 1 392 ? -8.979 8.022 81.870 1.00 39.66 389 SER A O 1
ATOM 3164 N N . ASP A 1 393 ? -9.093 9.074 79.916 1.00 24.29 390 ASP A N 1
ATOM 3165 C CA . ASP A 1 393 ? -9.196 7.842 79.146 1.00 28.46 390 ASP A CA 1
ATOM 3166 C C . ASP A 1 393 ? -8.564 8.033 77.802 1.00 28.29 390 ASP A C 1
ATOM 3167 O O . ASP A 1 393 ? -8.203 9.148 77.437 1.00 28.13 390 ASP A O 1
ATOM 3172 N N . PHE A 1 394 ? -8.405 6.946 77.070 1.00 26.49 391 PHE A N 1
ATOM 3173 C CA . PHE A 1 394 ? -7.649 7.018 75.822 1.00 27.70 391 PHE A CA 1
ATOM 3174 C C . PHE A 1 394 ? -8.297 8.011 74.856 1.00 30.76 391 PHE A C 1
ATOM 3175 O O . PHE A 1 394 ? -7.604 8.749 74.156 1.00 25.85 391 PHE A O 1
ATOM 3183 N N . ALA A 1 395 ? -9.627 8.079 74.842 1.00 28.71 392 ALA A N 1
ATOM 3184 C CA . ALA A 1 395 ? -10.270 8.991 73.891 1.00 30.05 392 ALA A CA 1
ATOM 3185 C C . ALA A 1 395 ? -9.888 10.442 74.225 1.00 26.26 392 ALA A C 1
ATOM 3186 O O . ALA A 1 395 ? -9.702 11.267 73.329 1.00 26.10 392 ALA A O 1
ATOM 3188 N N . ALA A 1 396 ? -9.771 10.735 75.522 1.00 25.86 393 ALA A N 1
ATOM 3189 C CA . ALA A 1 396 ? -9.349 12.064 75.965 1.00 24.35 393 ALA A CA 1
ATOM 3190 C C . ALA A 1 396 ? -7.909 12.321 75.557 1.00 25.25 393 ALA A C 1
ATOM 3191 O O . ALA A 1 396 ? -7.553 13.442 75.243 1.00 23.91 393 ALA A O 1
ATOM 3193 N N . ALA A 1 397 ? -7.081 11.283 75.581 1.00 23.00 394 ALA A N 1
ATOM 3194 C CA . ALA A 1 397 ? -5.675 11.453 75.174 1.00 23.83 394 ALA A CA 1
ATOM 3195 C C . ALA A 1 397 ? -5.578 11.826 73.697 1.00 25.00 394 ALA A C 1
ATOM 3196 O O . ALA A 1 397 ? -4.846 12.730 73.324 1.00 20.81 394 ALA A O 1
ATOM 3198 N N . ILE A 1 398 ? -6.329 11.121 72.858 1.00 23.16 395 ILE A N 1
ATOM 3199 C CA . ILE A 1 398 ? -6.378 11.422 71.426 1.00 24.37 395 ILE A CA 1
ATOM 3200 C C . ILE A 1 398 ? -6.893 12.835 71.149 1.00 24.34 395 ILE A C 1
ATOM 3201 O O . ILE A 1 398 ? -6.336 13.560 70.323 1.00 20.28 395 ILE A O 1
ATOM 3206 N N A ARG A 1 399 ? -7.977 13.209 71.823 0.61 23.34 396 ARG A N 1
ATOM 3207 N N B ARG A 1 399 ? -7.948 13.229 71.852 0.39 23.79 396 ARG A N 1
ATOM 3208 C CA A ARG A 1 399 ? -8.514 14.552 71.684 0.61 25.70 396 ARG A CA 1
ATOM 3209 C CA B ARG A 1 399 ? -8.525 14.549 71.652 0.39 25.10 396 ARG A CA 1
ATOM 3210 C C A ARG A 1 399 ? -7.430 15.576 71.979 0.61 22.04 396 ARG A C 1
ATOM 3211 C C B ARG A 1 399 ? -7.552 15.658 72.069 0.39 22.12 396 ARG A C 1
ATOM 3212 O O A ARG A 1 399 ? -7.168 16.494 71.182 0.61 20.59 396 ARG A O 1
ATOM 3213 O O B ARG A 1 399 ? -7.484 16.716 71.435 0.39 21.47 396 ARG A O 1
ATOM 3228 N N . GLU A 1 400 ? -6.787 15.423 73.127 1.00 20.73 397 GLU A N 1
ATOM 3229 C CA . GLU A 1 400 ? -5.759 16.400 73.508 1.00 21.87 397 GLU A CA 1
ATOM 3230 C C . GLU A 1 400 ? -4.609 16.341 72.516 1.00 19.22 397 GLU A C 1
ATOM 3231 O O . GLU A 1 400 ? -4.086 17.366 72.106 1.00 19.99 397 GLU A O 1
ATOM 3237 N N . ALA A 1 401 ? -4.210 15.144 72.092 1.00 16.93 398 ALA A N 1
ATOM 3238 C CA . ALA A 1 401 ? -3.063 15.049 71.162 1.00 18.20 398 ALA A CA 1
ATOM 3239 C C . ALA A 1 401 ? -3.366 15.886 69.917 1.00 22.21 398 ALA A C 1
ATOM 3240 O O . ALA A 1 401 ? -2.494 16.548 69.375 1.00 19.46 398 ALA A O 1
ATOM 3242 N N . ASN A 1 402 ? -4.628 15.880 69.495 1.00 20.07 399 ASN A N 1
ATOM 3243 C CA . ASN A 1 402 ? -4.995 16.496 68.217 1.00 18.48 399 ASN A CA 1
ATOM 3244 C C . ASN A 1 402 ? -5.433 17.958 68.376 1.00 20.47 399 ASN A C 1
ATOM 3245 O O . ASN A 1 402 ? -5.791 18.614 67.369 1.00 21.83 399 ASN A O 1
ATOM 3250 N N . ALA A 1 403 ? -5.455 18.437 69.616 1.00 19.25 400 ALA A N 1
ATOM 3251 C CA . ALA A 1 403 ? -5.880 19.812 69.897 1.00 19.51 400 ALA A CA 1
ATOM 3252 C C . ALA A 1 403 ? -4.730 20.763 69.654 1.00 21.32 400 ALA A C 1
ATOM 3253 O O . ALA A 1 403 ? -4.197 21.387 70.588 1.00 21.45 400 ALA A O 1
ATOM 3255 N N . THR A 1 404 ? -4.336 20.869 68.393 1.00 20.66 401 THR A N 1
ATOM 3256 C CA . THR A 1 404 ? -3.248 21.752 67.999 1.00 19.73 401 THR A CA 1
ATOM 3257 C C . THR A 1 404 ? -3.436 22.112 66.541 1.00 21.59 401 THR A C 1
ATOM 3258 O O . THR A 1 404 ? -3.988 21.316 65.784 1.00 21.15 401 THR A O 1
ATOM 3262 N N . GLN A 1 405 ? -2.987 23.310 66.148 1.00 19.85 402 GLN A N 1
ATOM 3263 C CA . GLN A 1 405 ? -2.969 23.653 64.728 1.00 21.63 402 GLN A CA 1
ATOM 3264 C C . GLN A 1 405 ? -1.808 22.932 63.988 1.00 21.28 402 GLN A C 1
ATOM 3265 O O . GLN A 1 405 ? -1.811 22.885 62.758 1.00 18.98 402 GLN A O 1
ATOM 3271 N N . TYR A 1 406 ? -0.832 22.380 64.730 1.00 18.39 403 TYR A N 1
ATOM 3272 C CA . TYR A 1 406 ? 0.387 21.794 64.124 1.00 17.14 403 TYR A CA 1
ATOM 3273 C C . TYR A 1 406 ? 0.123 20.338 63.801 1.00 19.16 403 TYR A C 1
ATOM 3274 O O . TYR A 1 406 ? -0.980 19.846 64.057 1.00 20.46 403 TYR A O 1
ATOM 3283 N N . GLY A 1 407 ? 1.110 19.658 63.215 1.00 16.55 404 GLY A N 1
ATOM 3284 C CA . GLY A 1 407 ? 0.893 18.279 62.770 1.00 16.34 404 GLY A CA 1
ATOM 3285 C C . GLY A 1 407 ? 2.170 17.615 62.316 1.00 17.57 404 GLY A C 1
ATOM 3286 O O . GLY A 1 407 ? 2.191 16.907 61.293 1.00 19.59 404 GLY A O 1
ATOM 3287 N N A LEU A 1 408 ? 3.253 17.802 63.069 0.60 17.64 405 LEU A N 1
ATOM 3288 N N B LEU A 1 408 ? 3.250 17.819 63.069 0.40 17.69 405 LEU A N 1
ATOM 3289 C CA A LEU A 1 408 ? 4.520 17.255 62.583 0.60 18.35 405 LEU A CA 1
ATOM 3290 C CA B LEU A 1 408 ? 4.540 17.290 62.630 0.40 18.27 405 LEU A CA 1
ATOM 3291 C C A LEU A 1 408 ? 4.694 15.804 63.045 0.60 18.54 405 LEU A C 1
ATOM 3292 C C B LEU A 1 408 ? 4.698 15.827 63.053 0.40 18.73 405 LEU A C 1
ATOM 3293 O O A LEU A 1 408 ? 4.731 14.902 62.224 0.60 19.35 405 LEU A O 1
ATOM 3294 O O B LEU A 1 408 ? 4.732 14.940 62.211 0.40 19.06 405 LEU A O 1
ATOM 3303 N N . ALA A 1 409 ? 4.777 15.580 64.362 1.00 17.78 406 ALA A N 1
ATOM 3304 C CA . ALA A 1 409 ? 5.048 14.234 64.859 1.00 15.61 406 ALA A CA 1
ATOM 3305 C C . ALA A 1 409 ? 4.097 13.903 66.011 1.00 20.59 406 ALA A C 1
ATOM 3306 O O . ALA A 1 409 ? 3.601 14.780 66.725 1.00 17.67 406 ALA A O 1
ATOM 3308 N N . ALA A 1 410 ? 3.842 12.626 66.207 1.00 17.12 407 ALA A N 1
ATOM 3309 C CA . ALA A 1 410 ? 3.049 12.250 67.362 1.00 16.32 407 ALA A CA 1
ATOM 3310 C C . ALA A 1 410 ? 3.504 10.836 67.712 1.00 22.03 407 ALA A C 1
ATOM 3311 O O . ALA A 1 410 ? 3.969 10.124 66.839 1.00 19.70 407 ALA A O 1
ATOM 3313 N N . GLY A 1 411 ? 3.388 10.418 68.966 1.00 21.39 408 GLY A N 1
ATOM 3314 C CA . GLY A 1 411 ? 3.739 9.036 69.255 1.00 19.76 408 GLY A CA 1
ATOM 3315 C C . GLY A 1 411 ? 2.964 8.447 70.408 1.00 21.44 408 GLY A C 1
ATOM 3316 O O . GLY A 1 411 ? 2.340 9.159 71.179 1.00 19.43 408 GLY A O 1
ATOM 3317 N N . LEU A 1 412 ? 2.992 7.122 70.508 1.00 18.20 409 LEU A N 1
ATOM 3318 C CA . LEU A 1 412 ? 2.293 6.423 71.564 1.00 20.93 409 LEU A CA 1
ATOM 3319 C C . LEU A 1 412 ? 3.259 5.421 72.182 1.00 21.92 409 LEU A C 1
ATOM 3320 O O . LEU A 1 412 ? 3.888 4.644 71.451 1.00 22.08 409 LEU A O 1
ATOM 3325 N N . LEU A 1 413 ? 3.364 5.413 73.511 1.00 19.54 410 LEU A N 1
ATOM 3326 C CA . LEU A 1 413 ? 4.035 4.311 74.173 1.00 22.53 410 LEU A CA 1
ATOM 3327 C C . LEU A 1 413 ? 2.915 3.456 74.727 1.00 22.01 410 LEU A C 1
ATOM 3328 O O . LEU A 1 413 ? 2.101 3.908 75.537 1.00 21.77 410 LEU A O 1
ATOM 3333 N N . SER A 1 414 ? 2.833 2.214 74.260 1.00 20.61 411 SER A N 1
ATOM 3334 C CA . SER A 1 414 ? 1.775 1.352 74.731 1.00 22.17 411 SER A CA 1
ATOM 3335 C C . SER A 1 414 ? 2.139 -0.079 74.403 1.00 20.43 411 SER A C 1
ATOM 3336 O O . SER A 1 414 ? 2.712 -0.340 73.353 1.00 24.64 411 SER A O 1
ATOM 3339 N N . ASP A 1 415 ? 1.776 -0.997 75.286 1.00 24.28 412 ASP A N 1
ATOM 3340 C CA . ASP A 1 415 ? 1.984 -2.416 75.001 1.00 23.43 412 ASP A CA 1
ATOM 3341 C C . ASP A 1 415 ? 0.881 -3.000 74.094 1.00 31.02 412 ASP A C 1
ATOM 3342 O O . ASP A 1 415 ? 0.944 -4.178 73.703 1.00 32.11 412 ASP A O 1
ATOM 3347 N N . SER A 1 416 ? -0.126 -2.195 73.756 1.00 25.96 413 SER A N 1
ATOM 3348 C CA . SER A 1 416 ? -1.274 -2.691 72.956 1.00 28.33 413 SER A CA 1
ATOM 3349 C C . SER A 1 416 ? -1.172 -2.356 71.459 1.00 28.83 413 SER A C 1
ATOM 3350 O O . SER A 1 416 ? -1.202 -1.193 71.074 1.00 25.53 413 SER A O 1
ATOM 3353 N N . ARG A 1 417 ? -1.035 -3.357 70.600 1.00 24.58 414 ARG A N 1
ATOM 3354 C CA . ARG A 1 417 ? -1.043 -3.063 69.163 1.00 28.76 414 ARG A CA 1
ATOM 3355 C C . ARG A 1 417 ? -2.369 -2.442 68.702 1.00 30.79 414 ARG A C 1
ATOM 3356 O O . ARG A 1 417 ? -2.396 -1.545 67.859 1.00 31.49 414 ARG A O 1
ATOM 3364 N N . GLU A 1 418 ? -3.468 -2.939 69.267 1.00 28.23 415 GLU A N 1
ATOM 3365 C CA . GLU A 1 418 ? -4.784 -2.398 69.003 1.00 32.43 415 GLU A CA 1
ATOM 3366 C C . GLU A 1 418 ? -4.858 -0.914 69.310 1.00 33.46 415 GLU A C 1
ATOM 3367 O O . GLU A 1 418 ? -5.415 -0.149 68.508 1.00 30.81 415 GLU A O 1
ATOM 3373 N N . ARG A 1 419 ? -4.305 -0.501 70.459 1.00 27.48 416 ARG A N 1
ATOM 3374 C CA . ARG A 1 419 ? -4.270 0.932 70.775 1.00 26.32 416 ARG A CA 1
ATOM 3375 C C . ARG A 1 419 ? -3.443 1.685 69.730 1.00 26.11 416 ARG A C 1
ATOM 3376 O O . ARG A 1 419 ? -3.787 2.813 69.357 1.00 27.77 416 ARG A O 1
ATOM 3384 N N . PHE A 1 420 ? -2.350 1.096 69.253 1.00 23.49 417 PHE A N 1
ATOM 3385 C CA . PHE A 1 420 ? -1.580 1.832 68.249 1.00 28.32 417 PHE A CA 1
ATOM 3386 C C . PHE A 1 420 ? -2.354 1.951 66.923 1.00 28.42 417 PHE A C 1
ATOM 3387 O O . PHE A 1 420 ? -2.322 2.996 66.267 1.00 23.65 417 PHE A O 1
ATOM 3395 N N A GLU A 1 421 ? -3.041 0.879 66.543 0.63 28.44 418 GLU A N 1
ATOM 3396 N N B GLU A 1 421 ? -3.047 0.886 66.537 0.37 29.15 418 GLU A N 1
ATOM 3397 C CA A GLU A 1 421 ? -3.851 0.896 65.331 0.63 32.20 418 GLU A CA 1
ATOM 3398 C CA B GLU A 1 421 ? -3.847 0.921 65.320 0.37 31.65 418 GLU A CA 1
ATOM 3399 C C A GLU A 1 421 ? -4.881 2.030 65.384 0.63 30.72 418 GLU A C 1
ATOM 3400 C C B GLU A 1 421 ? -4.855 2.062 65.390 0.37 30.69 418 GLU A C 1
ATOM 3401 O O A GLU A 1 421 ? -5.085 2.756 64.405 0.63 30.75 418 GLU A O 1
ATOM 3402 O O B GLU A 1 421 ? -5.032 2.814 64.427 0.37 30.66 418 GLU A O 1
ATOM 3413 N N . GLN A 1 422 ? -5.520 2.189 66.526 1.00 28.37 419 GLN A N 1
ATOM 3414 C CA . GLN A 1 422 ? -6.498 3.247 66.676 1.00 31.85 419 GLN A CA 1
ATOM 3415 C C . GLN A 1 422 ? -5.820 4.608 66.647 1.00 31.41 419 GLN A C 1
ATOM 3416 O O . GLN A 1 422 ? -6.315 5.558 66.028 1.00 28.35 419 GLN A O 1
ATOM 3422 N N . PHE A 1 423 ? -4.662 4.693 67.298 1.00 30.26 420 PHE A N 1
ATOM 3423 C CA . PHE A 1 423 ? -3.871 5.929 67.304 1.00 31.36 420 PHE A CA 1
ATOM 3424 C C . PHE A 1 423 ? -3.522 6.361 65.865 1.00 30.00 420 PHE A C 1
ATOM 3425 O O . PHE A 1 423 ? -3.618 7.549 65.512 1.00 27.38 420 PHE A O 1
ATOM 3433 N N A LEU A 1 424 ? -3.101 5.406 65.020 0.72 22.98 421 LEU A N 1
ATOM 3434 N N B LEU A 1 424 ? -3.146 5.382 65.056 0.28 25.51 421 LEU A N 1
ATOM 3435 C CA A LEU A 1 424 ? -2.803 5.721 63.619 0.72 27.35 421 LEU A CA 1
ATOM 3436 C CA B LEU A 1 424 ? -2.806 5.614 63.669 0.28 26.40 421 LEU A CA 1
ATOM 3437 C C A LEU A 1 424 ? -4.031 6.262 62.915 0.72 26.87 421 LEU A C 1
ATOM 3438 C C B LEU A 1 424 ? -3.990 6.168 62.885 0.28 26.72 421 LEU A C 1
ATOM 3439 O O A LEU A 1 424 ? -3.937 7.199 62.114 0.72 25.96 421 LEU A O 1
ATOM 3440 O O B LEU A 1 424 ? -3.833 7.043 62.031 0.28 25.81 421 LEU A O 1
ATOM 3449 N N . VAL A 1 425 ? -5.172 5.641 63.174 1.00 26.67 422 VAL A N 1
ATOM 3450 C CA . VAL A 1 425 ? -6.384 6.033 62.461 1.00 29.38 422 VAL A CA 1
ATOM 3451 C C . VAL A 1 425 ? -6.737 7.471 62.772 1.00 28.40 422 VAL A C 1
ATOM 3452 O O . VAL A 1 425 ? -7.096 8.234 61.881 1.00 26.64 422 VAL A O 1
ATOM 3456 N N . GLU A 1 426 ? -6.573 7.856 64.030 1.00 23.92 423 GLU A N 1
ATOM 3457 C CA . GLU A 1 426 ? -7.033 9.156 64.494 1.00 22.44 423 GLU A CA 1
ATOM 3458 C C . GLU A 1 426 ? -5.964 10.241 64.535 1.00 26.50 423 GLU A C 1
ATOM 3459 O O . GLU A 1 426 ? -6.281 11.409 64.738 1.00 24.92 423 GLU A O 1
ATOM 3465 N N A SER A 1 427 ? -4.710 9.857 64.305 0.60 26.86 424 SER A N 1
ATOM 3466 N N B SER A 1 427 ? -4.710 9.857 64.318 0.40 27.41 424 SER A N 1
ATOM 3467 C CA A SER A 1 427 ? -3.593 10.791 64.358 0.60 30.03 424 SER A CA 1
ATOM 3468 C CA B SER A 1 427 ? -3.609 10.811 64.382 0.40 29.43 424 SER A CA 1
ATOM 3469 C C A SER A 1 427 ? -3.638 11.811 63.224 0.60 25.15 424 SER A C 1
ATOM 3470 C C B SER A 1 427 ? -3.589 11.787 63.211 0.40 25.11 424 SER A C 1
ATOM 3471 O O A SER A 1 427 ? -4.265 11.590 62.179 0.60 24.38 424 SER A O 1
ATOM 3472 O O B SER A 1 427 ? -4.135 11.518 62.138 0.40 24.96 424 SER A O 1
ATOM 3477 N N . ARG A 1 428 ? -2.977 12.944 63.440 1.00 19.83 425 ARG A N 1
ATOM 3478 C CA . ARG A 1 428 ? -2.936 13.989 62.427 1.00 20.08 425 ARG A CA 1
ATOM 3479 C C . ARG A 1 428 ? -1.528 14.528 62.430 1.00 20.72 425 ARG A C 1
ATOM 3480 O O . ARG A 1 428 ? -1.277 15.653 62.870 1.00 23.48 425 ARG A O 1
ATOM 3488 N N . ALA A 1 429 ? -0.611 13.705 61.949 1.00 17.30 426 ALA A N 1
ATOM 3489 C CA . ALA A 1 429 ? 0.789 14.077 61.915 1.00 15.91 426 ALA A CA 1
ATOM 3490 C C . ALA A 1 429 ? 1.544 13.314 60.826 1.00 19.66 426 ALA A C 1
ATOM 3491 O O . ALA A 1 429 ? 1.134 12.236 60.426 1.00 22.79 426 ALA A O 1
ATOM 3493 N N . GLY A 1 430 ? 2.647 13.878 60.355 1.00 18.61 427 GLY A N 1
ATOM 3494 C CA . GLY A 1 430 ? 3.418 13.225 59.296 1.00 18.09 427 GLY A CA 1
ATOM 3495 C C . GLY A 1 430 ? 4.353 12.149 59.807 1.00 21.95 427 GLY A C 1
ATOM 3496 O O . GLY A 1 430 ? 4.865 11.341 59.032 1.00 21.03 427 GLY A O 1
ATOM 3497 N N . ILE A 1 431 ? 4.579 12.148 61.123 1.00 18.68 428 ILE A N 1
ATOM 3498 C CA . ILE A 1 431 ? 5.442 11.137 61.742 1.00 21.70 428 ILE A CA 1
ATOM 3499 C C . ILE A 1 431 ? 4.637 10.575 62.919 1.00 21.47 428 ILE A C 1
ATOM 3500 O O . ILE A 1 431 ? 4.151 11.324 63.756 1.00 21.42 428 ILE A O 1
ATOM 3505 N N . VAL A 1 432 ? 4.461 9.261 62.981 1.00 18.20 429 VAL A N 1
ATOM 3506 C CA . VAL A 1 432 ? 3.616 8.708 64.023 1.00 19.00 429 VAL A CA 1
ATOM 3507 C C . VAL A 1 432 ? 4.275 7.423 64.510 1.00 26.20 429 VAL A C 1
ATOM 3508 O O . VAL A 1 432 ? 4.272 6.441 63.796 1.00 24.89 429 VAL A O 1
ATOM 3512 N N . ASN A 1 433 ? 4.875 7.443 65.701 1.00 20.11 430 ASN A N 1
ATOM 3513 C CA . ASN A 1 433 ? 5.707 6.318 66.125 1.00 22.93 430 ASN A CA 1
ATOM 3514 C C . ASN A 1 433 ? 5.072 5.483 67.224 1.00 26.38 430 ASN A C 1
ATOM 3515 O O . ASN A 1 433 ? 4.260 5.985 68.013 1.00 25.31 430 ASN A O 1
ATOM 3520 N N . TRP A 1 434 ? 5.403 4.189 67.257 1.00 22.42 431 TRP A N 1
ATOM 3521 C CA . TRP A 1 434 ? 4.863 3.317 68.307 1.00 22.16 431 TRP A CA 1
ATOM 3522 C C . TRP A 1 434 ? 6.045 2.781 69.112 1.00 23.01 431 TRP A C 1
ATOM 3523 O O . TRP A 1 434 ? 6.908 2.076 68.564 1.00 22.59 431 TRP A O 1
ATOM 3534 N N . ASN A 1 435 ? 6.101 3.162 70.388 1.00 22.25 432 ASN A N 1
ATOM 3535 C CA . ASN A 1 435 ? 7.125 2.666 71.297 1.00 21.08 432 ASN A CA 1
ATOM 3536 C C . ASN A 1 435 ? 8.536 3.052 70.914 1.00 25.52 432 ASN A C 1
ATOM 3537 O O . ASN A 1 435 ? 9.478 2.420 71.361 1.00 26.19 432 ASN A O 1
ATOM 3542 N N . LYS A 1 436 ? 8.692 4.114 70.126 1.00 21.20 433 LYS A N 1
ATOM 3543 C CA . LYS A 1 436 ? 10.016 4.537 69.672 1.00 19.22 433 LYS A CA 1
ATOM 3544 C C . LYS A 1 436 ? 10.075 6.038 69.867 1.00 24.21 433 LYS A C 1
ATOM 3545 O O . LYS A 1 436 ? 9.062 6.691 69.732 1.00 25.65 433 LYS A O 1
ATOM 3551 N N . GLN A 1 437 ? 11.253 6.577 70.175 1.00 19.28 434 GLN A N 1
ATOM 3552 C CA . GLN A 1 437 ? 11.360 8.006 70.453 1.00 21.38 434 GLN A CA 1
ATOM 3553 C C . GLN A 1 437 ? 10.897 8.813 69.246 1.00 24.72 434 GLN A C 1
ATOM 3554 O O . GLN A 1 437 ? 11.028 8.359 68.109 1.00 21.81 434 GLN A O 1
ATOM 3560 N N A LEU A 1 438 ? 10.347 10.001 69.501 0.44 23.17 435 LEU A N 1
ATOM 3561 N N B LEU A 1 438 ? 10.346 10.005 69.477 0.56 22.64 435 LEU A N 1
ATOM 3562 C CA A LEU A 1 438 ? 9.770 10.832 68.450 0.44 25.89 435 LEU A CA 1
ATOM 3563 C CA B LEU A 1 438 ? 9.763 10.768 68.380 0.56 25.88 435 LEU A CA 1
ATOM 3564 C C A LEU A 1 438 ? 10.842 11.320 67.504 0.44 27.22 435 LEU A C 1
ATOM 3565 C C B LEU A 1 438 ? 10.843 11.340 67.490 0.56 27.37 435 LEU A C 1
ATOM 3566 O O A LEU A 1 438 ? 10.584 11.577 66.326 0.44 29.86 435 LEU A O 1
ATOM 3567 O O B LEU A 1 438 ? 10.588 11.678 66.328 0.56 30.13 435 LEU A O 1
ATOM 3576 N N . THR A 1 439 ? 12.043 11.465 68.050 1.00 23.99 436 THR A N 1
ATOM 3577 C CA . THR A 1 439 ? 13.154 12.087 67.384 1.00 22.73 436 THR A CA 1
ATOM 3578 C C . THR A 1 439 ? 13.900 11.111 66.478 1.00 36.29 436 THR A C 1
ATOM 3579 O O . THR A 1 439 ? 13.680 9.911 66.534 1.00 45.78 436 THR A O 1
ATOM 3583 N N . GLY A 1 440 ? 14.750 11.640 65.611 1.00 34.83 437 GLY A N 1
ATOM 3584 C CA . GLY A 1 440 ? 15.588 10.798 64.759 1.00 54.57 437 GLY A CA 1
ATOM 3585 C C . GLY A 1 440 ? 14.902 10.029 63.628 1.00 62.84 437 GLY A C 1
ATOM 3586 O O . GLY A 1 440 ? 15.056 8.809 63.517 1.00 68.81 437 GLY A O 1
ATOM 3587 N N . ALA A 1 441 ? 14.151 10.736 62.786 1.00 56.29 438 ALA A N 1
ATOM 3588 C CA . ALA A 1 441 ? 13.473 10.122 61.640 1.00 49.99 438 ALA A CA 1
ATOM 3589 C C . ALA A 1 441 ? 14.455 9.704 60.525 1.00 52.81 438 ALA A C 1
ATOM 3590 O O . ALA A 1 441 ? 15.491 10.347 60.336 1.00 53.17 438 ALA A O 1
ATOM 3592 N N . ALA A 1 442 ? 14.100 8.648 59.786 1.00 52.18 439 ALA A N 1
ATOM 3593 C CA . ALA A 1 442 ? 14.925 8.100 58.689 1.00 49.36 439 ALA A CA 1
ATOM 3594 C C . ALA A 1 442 ? 14.939 8.951 57.400 1.00 41.54 439 ALA A C 1
ATOM 3595 O O . ALA A 1 442 ? 13.891 9.398 56.952 1.00 33.05 439 ALA A O 1
ATOM 3597 N N . SER A 1 443 ? 16.113 9.156 56.796 1.00 36.35 440 SER A N 1
ATOM 3598 C CA . SER A 1 443 ? 16.164 9.849 55.510 1.00 33.56 440 SER A CA 1
ATOM 3599 C C . SER A 1 443 ? 15.485 9.016 54.436 1.00 24.04 440 SER A C 1
ATOM 3600 O O . SER A 1 443 ? 15.084 9.518 53.359 1.00 26.64 440 SER A O 1
ATOM 3603 N N . SER A 1 444 ? 15.349 7.718 54.678 1.00 22.94 441 SER A N 1
ATOM 3604 C CA . SER A 1 444 ? 14.731 6.868 53.665 1.00 28.53 441 SER A CA 1
ATOM 3605 C C . SER A 1 444 ? 13.187 7.011 53.587 1.00 27.02 441 SER A C 1
ATOM 3606 O O . SER A 1 444 ? 12.564 6.440 52.716 1.00 27.48 441 SER A O 1
ATOM 3609 N N . ALA A 1 445 ? 12.580 7.765 54.498 1.00 25.10 442 ALA A N 1
ATOM 3610 C CA . ALA A 1 445 ? 11.153 7.987 54.419 1.00 25.71 442 ALA A CA 1
ATOM 3611 C C . ALA A 1 445 ? 10.885 9.480 54.260 1.00 23.88 442 ALA A C 1
ATOM 3612 O O . ALA A 1 445 ? 11.755 10.306 54.572 1.00 18.80 442 ALA A O 1
ATOM 3614 N N . PRO A 1 446 ? 9.687 9.833 53.755 1.00 23.50 443 PRO A N 1
ATOM 3615 C CA . PRO A 1 446 ? 9.326 11.248 53.638 1.00 22.19 443 PRO A CA 1
ATOM 3616 C C . PRO A 1 446 ? 9.231 11.875 55.017 1.00 21.77 443 PRO A C 1
ATOM 3617 O O . PRO A 1 446 ? 8.959 11.195 56.005 1.00 23.24 443 PRO A O 1
ATOM 3621 N N . PHE A 1 447 ? 9.470 13.175 55.092 1.00 20.08 444 PHE A N 1
ATOM 3622 C CA . PHE A 1 447 ? 9.466 13.860 56.369 1.00 19.62 444 PHE A CA 1
ATOM 3623 C C . PHE A 1 447 ? 8.705 15.137 56.104 1.00 22.68 444 PHE A C 1
ATOM 3624 O O . PHE A 1 447 ? 9.254 16.097 55.577 1.00 24.10 444 PHE A O 1
ATOM 3632 N N . GLY A 1 448 ? 7.439 15.156 56.489 1.00 21.27 445 GLY A N 1
ATOM 3633 C CA . GLY A 1 448 ? 6.656 16.357 56.307 1.00 25.22 445 GLY A CA 1
ATOM 3634 C C . GLY A 1 448 ? 5.531 16.439 57.323 1.00 23.27 445 GLY A C 1
ATOM 3635 O O . GLY A 1 448 ? 4.803 15.476 57.543 1.00 22.83 445 GLY A O 1
ATOM 3636 N N . GLY A 1 449 ? 5.381 17.612 57.916 1.00 16.64 446 GLY A N 1
ATOM 3637 C CA . GLY A 1 449 ? 4.290 17.804 58.858 1.00 17.25 446 GLY A CA 1
ATOM 3638 C C . GLY A 1 449 ? 3.042 18.344 58.152 1.00 18.36 446 GLY A C 1
ATOM 3639 O O . GLY A 1 449 ? 3.133 18.953 57.068 1.00 21.58 446 GLY A O 1
ATOM 3640 N N . ILE A 1 450 ? 1.881 18.123 58.755 1.00 15.76 447 ILE A N 1
ATOM 3641 C CA . ILE A 1 450 ? 0.632 18.659 58.224 1.00 16.56 447 ILE A CA 1
ATOM 3642 C C . ILE A 1 450 ? 0.144 19.829 59.071 1.00 20.87 447 ILE A C 1
ATOM 3643 O O . ILE A 1 450 ? 0.835 20.225 60.006 1.00 17.91 447 ILE A O 1
ATOM 3648 N N . GLY A 1 451 ? -1.042 20.361 58.767 1.00 21.56 448 GLY A N 1
ATOM 3649 C CA . GLY A 1 451 ? -1.536 21.534 59.482 1.00 19.88 448 GLY A CA 1
ATOM 3650 C C . GLY A 1 451 ? -0.506 22.645 59.340 1.00 18.30 448 GLY A C 1
ATOM 3651 O O . GLY A 1 451 ? 0.058 22.831 58.288 1.00 18.66 448 GLY A O 1
ATOM 3652 N N . ALA A 1 452 ? -0.238 23.359 60.426 1.00 22.23 449 ALA A N 1
ATOM 3653 C CA . ALA A 1 452 ? 0.655 24.500 60.396 1.00 20.41 449 ALA A CA 1
ATOM 3654 C C . ALA A 1 452 ? 2.116 24.100 60.259 1.00 18.62 449 ALA A C 1
ATOM 3655 O O . ALA A 1 452 ? 2.990 24.950 60.133 1.00 17.21 449 ALA A O 1
ATOM 3657 N N . SER A 1 453 ? 2.397 22.799 60.286 1.00 16.82 450 SER A N 1
ATOM 3658 C CA . SER A 1 453 ? 3.788 22.343 60.212 1.00 15.14 450 SER A CA 1
ATOM 3659 C C . SER A 1 453 ? 4.356 22.186 58.800 1.00 16.89 450 SER A C 1
ATOM 3660 O O . SER A 1 453 ? 5.544 21.944 58.650 1.00 18.15 450 SER A O 1
ATOM 3663 N N . GLY A 1 454 ? 3.531 22.311 57.758 1.00 17.52 451 GLY A N 1
ATOM 3664 C CA . GLY A 1 454 ? 4.057 22.201 56.409 1.00 18.01 451 GLY A CA 1
ATOM 3665 C C . GLY A 1 454 ? 3.139 22.860 55.378 1.00 19.19 451 GLY A C 1
ATOM 3666 O O . GLY A 1 454 ? 2.145 23.496 55.741 1.00 19.41 451 GLY A O 1
ATOM 3667 N N . ASN A 1 455 ? 3.506 22.745 54.101 1.00 18.27 452 ASN A N 1
ATOM 3668 C CA . ASN A 1 455 ? 2.597 23.111 52.990 1.00 19.97 452 ASN A CA 1
ATOM 3669 C C . ASN A 1 455 ? 2.506 21.964 52.003 1.00 19.16 452 ASN A C 1
ATOM 3670 O O . ASN A 1 455 ? 2.501 22.170 50.799 1.00 20.29 452 ASN A O 1
ATOM 3675 N N A HIS A 1 456 ? 2.378 20.746 52.528 0.65 18.75 453 HIS A N 1
ATOM 3676 N N B HIS A 1 456 ? 2.373 20.755 52.549 0.35 18.75 453 HIS A N 1
ATOM 3677 C CA A HIS A 1 456 ? 2.163 19.566 51.684 0.65 19.00 453 HIS A CA 1
ATOM 3678 C CA B HIS A 1 456 ? 2.222 19.525 51.764 0.35 19.07 453 HIS A CA 1
ATOM 3679 C C A HIS A 1 456 ? 3.273 19.368 50.646 0.65 20.56 453 HIS A C 1
ATOM 3680 C C B HIS A 1 456 ? 3.272 19.368 50.675 0.35 20.32 453 HIS A C 1
ATOM 3681 O O A HIS A 1 456 ? 3.042 18.880 49.526 0.65 20.69 453 HIS A O 1
ATOM 3682 O O B HIS A 1 456 ? 2.995 18.934 49.550 0.35 21.13 453 HIS A O 1
ATOM 3695 N N . ARG A 1 457 ? 4.500 19.705 51.053 1.00 20.16 454 ARG A N 1
ATOM 3696 C CA . ARG A 1 457 ? 5.682 19.422 50.262 1.00 20.53 454 ARG A CA 1
ATOM 3697 C C . ARG A 1 457 ? 6.725 18.741 51.164 1.00 19.04 454 ARG A C 1
ATOM 3698 O O . ARG A 1 457 ? 7.732 19.317 51.487 1.00 18.30 454 ARG A O 1
ATOM 3706 N N . PRO A 1 458 ? 6.475 17.485 51.531 1.00 18.42 455 PRO A N 1
ATOM 3707 C CA . PRO A 1 458 ? 7.327 16.805 52.510 1.00 20.77 455 PRO A CA 1
ATOM 3708 C C . PRO A 1 458 ? 8.734 16.691 51.968 1.00 23.47 455 PRO A C 1
ATOM 3709 O O . PRO A 1 458 ? 8.904 16.624 50.745 1.00 24.99 455 PRO A O 1
ATOM 3713 N N . SER A 1 459 ? 9.720 16.687 52.847 1.00 21.51 456 SER A N 1
ATOM 3714 C CA . SER A 1 459 ? 11.104 16.632 52.402 1.00 22.00 456 SER A CA 1
ATOM 3715 C C . SER A 1 459 ? 11.665 15.250 52.746 1.00 21.41 456 SER A C 1
ATOM 3716 O O . SER A 1 459 ? 10.912 14.252 52.753 1.00 19.64 456 SER A O 1
ATOM 3719 N N . ALA A 1 460 ? 12.959 15.189 53.036 1.00 20.08 457 ALA A N 1
ATOM 3720 C CA . ALA A 1 460 ? 13.651 13.889 53.143 1.00 19.61 457 ALA A CA 1
ATOM 3721 C C . ALA A 1 460 ? 13.346 13.100 51.881 1.00 19.78 457 ALA A C 1
ATOM 3722 O O . ALA A 1 460 ? 13.599 13.619 50.780 1.00 21.59 457 ALA A O 1
ATOM 3724 N N . TYR A 1 461 ? 12.822 11.875 51.980 1.00 21.51 458 TYR A N 1
ATOM 3725 C CA . TYR A 1 461 ? 12.736 11.041 50.777 1.00 20.47 458 TYR A CA 1
ATOM 3726 C C . TYR A 1 461 ? 11.926 11.696 49.645 1.00 25.79 458 TYR A C 1
ATOM 3727 O O . TYR A 1 461 ? 12.274 11.571 48.475 1.00 21.67 458 TYR A O 1
ATOM 3736 N N . TYR A 1 462 ? 10.852 12.396 49.985 1.00 20.00 459 TYR A N 1
ATOM 3737 C CA . TYR A 1 462 ? 10.052 13.042 48.940 1.00 19.11 459 TYR A CA 1
ATOM 3738 C C . TYR A 1 462 ? 10.551 14.422 48.550 1.00 20.67 459 TYR A C 1
ATOM 3739 O O . TYR A 1 462 ? 9.882 15.105 47.771 1.00 21.13 459 TYR A O 1
ATOM 3748 N N . ALA A 1 463 ? 11.710 14.862 49.063 1.00 20.52 460 ALA A N 1
ATOM 3749 C CA . ALA A 1 463 ? 12.260 16.140 48.569 1.00 18.39 460 ALA A CA 1
ATOM 3750 C C . ALA A 1 463 ? 12.379 16.164 47.032 1.00 19.73 460 ALA A C 1
ATOM 3751 O O . ALA A 1 463 ? 12.204 17.206 46.381 1.00 19.43 460 ALA A O 1
ATOM 3753 N N . ALA A 1 464 ? 12.673 15.010 46.458 1.00 19.45 461 ALA A N 1
ATOM 3754 C CA . ALA A 1 464 ? 12.720 14.890 45.005 1.00 18.46 461 ALA A CA 1
ATOM 3755 C C . ALA A 1 464 ? 11.520 15.527 44.311 1.00 24.21 461 ALA A C 1
ATOM 3756 O O . ALA A 1 464 ? 11.670 16.197 43.269 1.00 21.03 461 ALA A O 1
ATOM 3758 N N . ASP A 1 465 ? 10.328 15.331 44.896 1.00 19.01 462 ASP A N 1
ATOM 3759 C CA . ASP A 1 465 ? 9.085 15.774 44.286 1.00 19.34 462 ASP A CA 1
ATOM 3760 C C . ASP A 1 465 ? 9.056 17.276 44.050 1.00 25.10 462 ASP A C 1
ATOM 3761 O O . ASP A 1 465 ? 8.498 17.727 43.063 1.00 24.36 462 ASP A O 1
ATOM 3766 N N . TYR A 1 466 ? 9.638 18.052 44.959 1.00 21.16 463 TYR A N 1
ATOM 3767 C CA . TYR A 1 466 ? 9.639 19.514 44.771 1.00 18.34 463 TYR A CA 1
ATOM 3768 C C . TYR A 1 466 ? 10.883 20.035 44.073 1.00 20.67 463 TYR A C 1
ATOM 3769 O O . TYR A 1 466 ? 10.970 21.240 43.793 1.00 23.28 463 TYR A O 1
ATOM 3778 N N . CYS A 1 467 ? 11.835 19.145 43.782 1.00 18.00 464 CYS A N 1
ATOM 3779 C CA . CYS A 1 467 ? 13.080 19.583 43.119 1.00 18.41 464 CYS A CA 1
ATOM 3780 C C . CYS A 1 467 ? 13.007 19.442 41.597 1.00 21.35 464 CYS A C 1
ATOM 3781 O O . CYS A 1 467 ? 13.861 19.980 40.881 1.00 20.27 464 CYS A O 1
ATOM 3784 N N . ALA A 1 468 ? 11.980 18.741 41.102 1.00 18.90 465 ALA A N 1
ATOM 3785 C CA . ALA A 1 468 ? 11.846 18.605 39.633 1.00 19.12 465 ALA A CA 1
ATOM 3786 C C . ALA A 1 468 ? 10.364 18.503 39.287 1.00 21.15 465 ALA A C 1
ATOM 3787 O O . ALA A 1 468 ? 9.566 18.060 40.136 1.00 22.54 465 ALA A O 1
ATOM 3789 N N . TYR A 1 469 ? 9.994 18.918 38.068 1.00 22.56 466 TYR A N 1
ATOM 3790 C CA . TYR A 1 469 ? 8.625 18.784 37.599 1.00 23.71 466 TYR A CA 1
ATOM 3791 C C . TYR A 1 469 ? 8.555 17.744 36.481 1.00 21.08 466 TYR A C 1
ATOM 3792 O O . TYR A 1 469 ? 9.518 17.575 35.730 1.00 21.38 466 TYR A O 1
ATOM 3801 N N . PRO A 1 470 ? 7.437 17.006 36.408 1.00 22.15 467 PRO A N 1
ATOM 3802 C CA . PRO A 1 470 ? 7.323 15.985 35.365 1.00 22.48 467 PRO A CA 1
ATOM 3803 C C . PRO A 1 470 ? 7.098 16.625 33.993 1.00 23.61 467 PRO A C 1
ATOM 3804 O O . PRO A 1 470 ? 6.420 17.653 33.883 1.00 22.65 467 PRO A O 1
ATOM 3808 N N . VAL A 1 471 ? 7.666 16.006 32.965 1.00 21.81 468 VAL A N 1
ATOM 3809 C CA . VAL A 1 471 ? 7.384 16.393 31.590 1.00 22.00 468 VAL A CA 1
ATOM 3810 C C . VAL A 1 471 ? 6.924 15.146 30.872 1.00 24.16 468 VAL A C 1
ATOM 3811 O O . VAL A 1 471 ? 7.691 14.183 30.770 1.00 25.62 468 VAL A O 1
ATOM 3815 N N . ALA A 1 472 ? 5.668 15.146 30.410 1.00 22.92 469 ALA A N 1
ATOM 3816 C CA . ALA A 1 472 ? 5.121 13.977 29.722 1.00 23.65 469 ALA A CA 1
ATOM 3817 C C . ALA A 1 472 ? 5.271 14.216 28.222 1.00 27.66 469 ALA A C 1
ATOM 3818 O O . ALA A 1 472 ? 4.930 15.288 27.727 1.00 27.46 469 ALA A O 1
ATOM 3820 N N . SER A 1 473 ? 5.765 13.214 27.517 1.00 24.58 470 SER A N 1
ATOM 3821 C CA . SER A 1 473 ? 5.996 13.365 26.059 1.00 28.89 470 SER A CA 1
ATOM 3822 C C . SER A 1 473 ? 5.381 12.208 25.311 1.00 33.39 470 SER A C 1
ATOM 3823 O O . SER A 1 473 ? 5.468 11.060 25.743 1.00 36.12 470 SER A O 1
ATOM 3826 N N A LEU A 1 474 ? 4.729 12.517 24.192 0.53 32.43 471 LEU A N 1
ATOM 3827 N N B LEU A 1 474 ? 4.738 12.505 24.189 0.47 32.43 471 LEU A N 1
ATOM 3828 C CA A LEU A 1 474 ? 4.370 11.503 23.226 0.53 31.66 471 LEU A CA 1
ATOM 3829 C CA B LEU A 1 474 ? 4.388 11.458 23.261 0.47 31.26 471 LEU A CA 1
ATOM 3830 C C A LEU A 1 474 ? 5.277 11.752 22.030 0.53 35.10 471 LEU A C 1
ATOM 3831 C C B LEU A 1 474 ? 5.230 11.726 22.020 0.47 35.03 471 LEU A C 1
ATOM 3832 O O A LEU A 1 474 ? 5.364 12.879 21.532 0.53 32.98 471 LEU A O 1
ATOM 3833 O O B LEU A 1 474 ? 5.236 12.842 21.493 0.47 33.18 471 LEU A O 1
ATOM 3842 N N . GLU A 1 475 ? 5.966 10.706 21.583 1.00 34.36 472 GLU A N 1
ATOM 3843 C CA . GLU A 1 475 ? 6.992 10.867 20.564 1.00 28.91 472 GLU A CA 1
ATOM 3844 C C . GLU A 1 475 ? 6.788 9.901 19.401 1.00 34.87 472 GLU A C 1
ATOM 3845 O O . GLU A 1 475 ? 6.474 8.729 19.601 1.00 38.19 472 GLU A O 1
ATOM 3851 N N . SER A 1 476 ? 6.988 10.422 18.199 1.00 32.47 473 SER A N 1
ATOM 3852 C CA . SER A 1 476 ? 7.004 9.599 16.986 1.00 31.67 473 SER A CA 1
ATOM 3853 C C . SER A 1 476 ? 8.079 10.169 16.065 1.00 38.08 473 SER A C 1
ATOM 3854 O O . SER A 1 476 ? 8.265 11.381 16.004 1.00 37.38 473 SER A O 1
ATOM 3857 N N . PRO A 1 477 ? 8.802 9.299 15.341 1.00 39.16 474 PRO A N 1
ATOM 3858 C CA . PRO A 1 477 ? 9.896 9.756 14.472 1.00 44.58 474 PRO A CA 1
ATOM 3859 C C . PRO A 1 477 ? 9.416 10.655 13.293 1.00 47.63 474 PRO A C 1
ATOM 3860 O O . PRO A 1 477 ? 10.221 11.381 12.687 1.00 41.48 474 PRO A O 1
ATOM 3864 N N . SER A 1 478 ? 8.128 10.620 12.966 1.00 38.91 475 SER A N 1
ATOM 3865 C CA . SER A 1 478 ? 7.609 11.555 11.967 1.00 34.35 475 SER A CA 1
ATOM 3866 C C . SER A 1 478 ? 6.117 11.727 12.136 1.00 38.01 475 SER A C 1
ATOM 3867 O O . SER A 1 478 ? 5.450 10.824 12.645 1.00 40.83 475 SER A O 1
ATOM 3870 N N . VAL A 1 479 ? 5.586 12.878 11.712 1.00 35.75 476 VAL A N 1
ATOM 3871 C CA . VAL A 1 479 ? 4.126 13.077 11.698 1.00 37.56 476 VAL A CA 1
ATOM 3872 C C . VAL A 1 479 ? 3.504 12.050 10.764 1.00 42.61 476 VAL A C 1
ATOM 3873 O O . VAL A 1 479 ? 4.104 11.681 9.755 1.00 40.16 476 VAL A O 1
ATOM 3877 N N . SER A 1 480 ? 2.305 11.591 11.074 1.00 41.03 477 SER A N 1
ATOM 3878 C CA . SER A 1 480 ? 1.626 10.681 10.160 1.00 43.29 477 SER A CA 1
ATOM 3879 C C . SER A 1 480 ? 0.136 10.837 10.304 1.00 45.02 477 SER A C 1
ATOM 3880 O O . SER A 1 480 ? -0.337 11.457 11.268 1.00 45.85 477 SER A O 1
ATOM 3883 N N . LEU A 1 481 ? -0.596 10.256 9.352 1.00 44.97 478 LEU A N 1
ATOM 3884 C CA . LEU A 1 481 ? -2.061 10.231 9.366 1.00 47.92 478 LEU A CA 1
ATOM 3885 C C . LEU A 1 481 ? -2.577 8.973 10.052 1.00 56.69 478 LEU A C 1
ATOM 3886 O O . LEU A 1 481 ? -1.962 7.913 9.961 1.00 59.47 478 LEU A O 1
ATOM 3891 N N . PRO A 1 482 ? -3.704 9.093 10.762 1.00 57.99 479 PRO A N 1
ATOM 3892 C CA . PRO A 1 482 ? -4.345 7.942 11.404 1.00 58.78 479 PRO A CA 1
ATOM 3893 C C . PRO A 1 482 ? -4.976 7.057 10.349 1.00 56.99 479 PRO A C 1
ATOM 3894 O O . PRO A 1 482 ? -5.268 7.538 9.250 1.00 57.81 479 PRO A O 1
ATOM 3898 N N . ALA A 1 483 ? -5.203 5.788 10.665 1.00 67.53 480 ALA A N 1
ATOM 3899 C CA . ALA A 1 483 ? -5.875 4.908 9.711 1.00 73.46 480 ALA A CA 1
ATOM 3900 C C . ALA A 1 483 ? -7.302 5.398 9.486 1.00 73.27 480 ALA A C 1
ATOM 3901 O O . ALA A 1 483 ? -7.859 5.255 8.401 1.00 71.05 480 ALA A O 1
ATOM 3903 N N . THR A 1 484 ? -7.885 5.989 10.524 1.00 72.64 481 THR A N 1
ATOM 3904 C CA . THR A 1 484 ? -9.184 6.634 10.398 1.00 69.78 481 THR A CA 1
ATOM 3905 C C . THR A 1 484 ? -9.119 8.062 10.912 1.00 53.96 481 THR A C 1
ATOM 3906 O O . THR A 1 484 ? -8.758 8.289 12.051 1.00 56.33 481 THR A O 1
ATOM 3910 N N . LEU A 1 485 ? -9.473 9.020 10.065 1.00 51.90 482 LEU A N 1
ATOM 3911 C CA . LEU A 1 485 ? -9.536 10.419 10.478 1.00 50.63 482 LEU A CA 1
ATOM 3912 C C . LEU A 1 485 ? -10.696 10.665 11.472 1.00 53.35 482 LEU A C 1
ATOM 3913 O O . LEU A 1 485 ? -11.714 9.961 11.430 1.00 51.34 482 LEU A O 1
ATOM 3918 N N . THR A 1 486 ? -10.557 11.658 12.354 1.00 44.86 483 THR A N 1
ATOM 3919 C CA . THR A 1 486 ? -11.715 12.153 13.093 1.00 45.43 483 THR A CA 1
ATOM 3920 C C . THR A 1 486 ? -12.846 12.547 12.130 1.00 44.75 483 THR A C 1
ATOM 3921 O O . THR A 1 486 ? -12.596 12.957 11.002 1.00 43.42 483 THR A O 1
ATOM 3925 N N . PRO A 1 487 ? -14.107 12.437 12.589 1.00 43.95 484 PRO A N 1
ATOM 3926 C CA . PRO A 1 487 ? -15.233 12.873 11.765 1.00 44.75 484 PRO A CA 1
ATOM 3927 C C . PRO A 1 487 ? -15.129 14.335 11.346 1.00 42.56 484 PRO A C 1
ATOM 3928 O O . PRO A 1 487 ? -14.466 15.141 11.998 1.00 44.36 484 PRO A O 1
ATOM 3932 N N . GLY A 1 488 ? -15.781 14.674 10.247 1.00 44.84 485 GLY A N 1
ATOM 3933 C CA . GLY A 1 488 ? -15.955 16.066 9.901 1.00 49.46 485 GLY A CA 1
ATOM 3934 C C . GLY A 1 488 ? -14.798 16.684 9.161 1.00 48.85 485 GLY A C 1
ATOM 3935 O O . GLY A 1 488 ? -14.808 17.892 8.903 1.00 47.73 485 GLY A O 1
ATOM 3936 N N . ILE A 1 489 ? -13.816 15.859 8.799 1.00 50.60 486 ILE A N 1
ATOM 3937 C CA . ILE A 1 489 ? -12.663 16.315 8.026 1.00 50.42 486 ILE A CA 1
ATOM 3938 C C . ILE A 1 489 ? -12.726 15.774 6.600 1.00 61.81 486 ILE A C 1
ATOM 3939 O O . ILE A 1 489 ? -12.996 16.522 5.667 1.00 70.71 486 ILE A O 1
ATOM 3952 N N . SER B 1 6 ? -34.739 19.096 42.368 1.00 38.28 3 SER B N 1
ATOM 3953 C CA . SER B 1 6 ? -33.631 18.272 42.854 1.00 37.07 3 SER B CA 1
ATOM 3954 C C . SER B 1 6 ? -32.339 18.817 42.274 1.00 34.64 3 SER B C 1
ATOM 3955 O O . SER B 1 6 ? -31.859 18.327 41.249 1.00 31.69 3 SER B O 1
ATOM 3958 N N . THR B 1 7 ? -31.795 19.830 42.944 1.00 27.66 4 THR B N 1
ATOM 3959 C CA . THR B 1 7 ? -30.668 20.604 42.416 1.00 30.29 4 THR B CA 1
ATOM 3960 C C . THR B 1 7 ? -29.342 20.261 43.075 1.00 26.32 4 THR B C 1
ATOM 3961 O O . THR B 1 7 ? -28.355 19.984 42.388 1.00 28.55 4 THR B O 1
ATOM 3965 N N . HIS B 1 8 ? -29.325 20.283 44.402 1.00 23.19 5 HIS B N 1
ATOM 3966 C CA . HIS B 1 8 ? -28.103 19.981 45.160 1.00 23.41 5 HIS B CA 1
ATOM 3967 C C . HIS B 1 8 ? -28.196 18.593 45.772 1.00 23.41 5 HIS B C 1
ATOM 3968 O O . HIS B 1 8 ? -29.295 18.100 46.038 1.00 24.88 5 HIS B O 1
ATOM 3975 N N . TYR B 1 9 ? -27.051 17.946 45.980 1.00 22.23 6 TYR B N 1
ATOM 3976 C CA . TYR B 1 9 ? -27.065 16.618 46.592 1.00 21.46 6 TYR B CA 1
ATOM 3977 C C . TYR B 1 9 ? -26.189 16.703 47.807 1.00 21.94 6 TYR B C 1
ATOM 3978 O O . TYR B 1 9 ? -24.970 16.885 47.687 1.00 21.64 6 TYR B O 1
ATOM 3987 N N . ILE B 1 10 ? -26.801 16.643 48.984 1.00 23.20 7 ILE B N 1
ATOM 3988 C CA . ILE B 1 10 ? -26.036 16.896 50.203 1.00 24.62 7 ILE B CA 1
ATOM 3989 C C . ILE B 1 10 ? -26.399 15.828 51.215 1.00 23.56 7 ILE B C 1
ATOM 3990 O O . ILE B 1 10 ? -27.591 15.591 51.455 1.00 21.40 7 ILE B O 1
ATOM 3995 N N . ALA B 1 11 ? -25.391 15.196 51.814 1.00 21.41 8 ALA B N 1
ATOM 3996 C CA . ALA B 1 11 ? -25.641 14.200 52.861 1.00 23.03 8 ALA B CA 1
ATOM 3997 C C . ALA B 1 11 ? -26.599 13.128 52.350 1.00 23.92 8 ALA B C 1
ATOM 3998 O O . ALA B 1 11 ? -27.448 12.633 53.113 1.00 24.28 8 ALA B O 1
ATOM 4000 N N . GLY B 1 12 ? -26.480 12.784 51.080 1.00 25.37 9 GLY B N 1
ATOM 4001 C CA . GLY B 1 12 ? -27.158 11.615 50.549 1.00 27.23 9 GLY B CA 1
ATOM 4002 C C . GLY B 1 12 ? -28.591 11.842 50.079 1.00 25.58 9 GLY B C 1
ATOM 4003 O O . GLY B 1 12 ? -29.277 10.877 49.768 1.00 23.81 9 GLY B O 1
ATOM 4004 N N . GLN B 1 13 ? -29.038 13.099 50.009 1.00 22.02 10 GLN B N 1
ATOM 4005 C CA . GLN B 1 13 ? -30.361 13.404 49.449 1.00 23.00 10 GLN B CA 1
ATOM 4006 C C . GLN B 1 13 ? -30.333 14.653 48.605 1.00 23.39 10 GLN B C 1
ATOM 4007 O O . GLN B 1 13 ? -29.505 15.534 48.813 1.00 24.19 10 GLN B O 1
ATOM 4013 N N . TRP B 1 14 ? -31.284 14.757 47.684 1.00 22.76 11 TRP B N 1
ATOM 4014 C CA . TRP B 1 14 ? -31.391 15.944 46.838 1.00 27.93 11 TRP B CA 1
ATOM 4015 C C . TRP B 1 14 ? -32.224 17.035 47.500 1.00 29.01 11 TRP B C 1
ATOM 4016 O O . TRP B 1 14 ? -33.154 16.759 48.278 1.00 25.85 11 TRP B O 1
ATOM 4027 N N . LEU B 1 15 ? -31.949 18.283 47.140 1.00 27.40 12 LEU B N 1
ATOM 4028 C CA . LEU B 1 15 ? -32.774 19.373 47.666 1.00 31.40 12 LEU B CA 1
ATOM 4029 C C . LEU B 1 15 ? -32.752 20.566 46.749 1.00 32.25 12 LEU B C 1
ATOM 4030 O O . LEU B 1 15 ? -31.844 20.702 45.929 1.00 27.66 12 LEU B O 1
ATOM 4035 N N . ALA B 1 16 ? -33.732 21.444 46.903 1.00 28.09 13 ALA B N 1
ATOM 4036 C CA . ALA B 1 16 ? -33.837 22.617 46.050 1.00 29.04 13 ALA B CA 1
ATOM 4037 C C . ALA B 1 16 ? -32.860 23.678 46.532 1.00 26.38 13 ALA B C 1
ATOM 4038 O O . ALA B 1 16 ? -32.518 23.741 47.714 1.00 27.57 13 ALA B O 1
ATOM 4040 N N . GLY B 1 17 ? -32.438 24.537 45.614 1.00 29.20 14 GLY B N 1
ATOM 4041 C CA . GLY B 1 17 ? -31.528 25.606 45.969 1.00 27.30 14 GLY B CA 1
ATOM 4042 C C . GLY B 1 17 ? -32.306 26.765 46.567 1.00 29.77 14 GLY B C 1
ATOM 4043 O O . GLY B 1 17 ? -33.525 26.901 46.332 1.00 28.88 14 GLY B O 1
ATOM 4044 N N A GLN B 1 18 ? -31.619 27.607 47.323 0.61 26.73 15 GLN B N 1
ATOM 4045 N N B GLN B 1 18 ? -31.603 27.595 47.332 0.39 27.87 15 GLN B N 1
ATOM 4046 C CA A GLN B 1 18 ? -32.243 28.803 47.863 0.61 32.12 15 GLN B CA 1
ATOM 4047 C CA B GLN B 1 18 ? -32.179 28.793 47.933 0.39 31.92 15 GLN B CA 1
ATOM 4048 C C A GLN B 1 18 ? -31.597 30.078 47.330 0.61 31.87 15 GLN B C 1
ATOM 4049 C C B GLN B 1 18 ? -31.549 30.074 47.395 0.39 31.95 15 GLN B C 1
ATOM 4050 O O A GLN B 1 18 ? -32.076 31.183 47.590 0.61 32.30 15 GLN B O 1
ATOM 4051 O O B GLN B 1 18 ? -31.995 31.177 47.715 0.39 32.68 15 GLN B O 1
ATOM 4062 N N . GLY B 1 19 ? -30.507 29.926 46.586 1.00 28.55 16 GLY B N 1
ATOM 4063 C CA . GLY B 1 19 ? -29.845 31.070 45.979 1.00 32.94 16 GLY B CA 1
ATOM 4064 C C . GLY B 1 19 ? -30.409 31.478 44.612 1.00 33.27 16 GLY B C 1
ATOM 4065 O O . GLY B 1 19 ? -31.544 31.150 44.260 1.00 30.13 16 GLY B O 1
ATOM 4066 N N . GLU B 1 20 ? -29.627 32.227 43.842 1.00 31.28 17 GLU B N 1
ATOM 4067 C CA . GLU B 1 20 ? -30.117 32.750 42.556 1.00 35.08 17 GLU B CA 1
ATOM 4068 C C . GLU B 1 20 ? -30.384 31.649 41.542 1.00 31.50 17 GLU B C 1
ATOM 4069 O O . GLU B 1 20 ? -29.618 30.697 41.458 1.00 33.17 17 GLU B O 1
ATOM 4075 N N . THR B 1 21 ? -31.477 31.761 40.794 1.00 30.37 18 THR B N 1
ATOM 4076 C CA . THR B 1 21 ? -31.754 30.813 39.710 1.00 36.19 18 THR B CA 1
ATOM 4077 C C . THR B 1 21 ? -30.591 30.834 38.709 1.00 38.95 18 THR B C 1
ATOM 4078 O O . THR B 1 21 ? -30.054 31.894 38.404 1.00 38.33 18 THR B O 1
ATOM 4082 N N . LEU B 1 22 ? -30.186 29.648 38.260 1.00 33.78 19 LEU B N 1
ATOM 4083 C CA . LEU B 1 22 ? -29.112 29.469 37.284 1.00 32.28 19 LEU B CA 1
ATOM 4084 C C . LEU B 1 22 ? -29.728 28.677 36.137 1.00 34.24 19 LEU B C 1
ATOM 4085 O O . LEU B 1 22 ? -30.456 27.726 36.370 1.00 34.24 19 LEU B O 1
ATOM 4090 N N . GLU B 1 23 ? -29.460 29.074 34.898 1.00 30.48 20 GLU B N 1
ATOM 4091 C CA . GLU B 1 23 ? -29.907 28.292 33.742 1.00 34.44 20 GLU B CA 1
ATOM 4092 C C . GLU B 1 23 ? -28.697 27.999 32.868 1.00 35.97 20 GLU B C 1
ATOM 4093 O O . GLU B 1 23 ? -27.844 28.868 32.693 1.00 38.38 20 GLU B O 1
ATOM 4099 N N . SER B 1 24 ? -28.605 26.789 32.323 1.00 32.46 21 SER B N 1
ATOM 4100 C CA . SER B 1 24 ? -27.613 26.570 31.276 1.00 32.17 21 SER B CA 1
ATOM 4101 C C . SER B 1 24 ? -28.357 26.478 29.958 1.00 37.76 21 SER B C 1
ATOM 4102 O O . SER B 1 24 ? -29.474 25.963 29.889 1.00 34.81 21 SER B O 1
ATOM 4105 N N . LEU B 1 25 ? -27.725 27.010 28.926 1.00 30.45 22 LEU B N 1
ATOM 4106 C CA . LEU B 1 25 ? -28.346 27.167 27.616 1.00 35.69 22 LEU B CA 1
ATOM 4107 C C . LEU B 1 25 ? -27.560 26.413 26.573 1.00 33.68 22 LEU B C 1
ATOM 4108 O O . LEU B 1 25 ? -26.344 26.459 26.559 1.00 36.73 22 LEU B O 1
ATOM 4113 N N . ASP B 1 26 ? -28.268 25.723 25.692 1.00 35.59 23 ASP B N 1
ATOM 4114 C CA . ASP B 1 26 ? -27.659 25.123 24.514 1.00 37.25 23 ASP B CA 1
ATOM 4115 C C . ASP B 1 26 ? -26.909 26.207 23.750 1.00 38.67 23 ASP B C 1
ATOM 4116 O O . ASP B 1 26 ? -27.507 27.209 23.358 1.00 38.15 23 ASP B O 1
ATOM 4121 N N . PRO B 1 27 ? -25.587 26.021 23.532 1.00 35.87 24 PRO B N 1
ATOM 4122 C CA . PRO B 1 27 ? -24.768 27.065 22.908 1.00 36.43 24 PRO B CA 1
ATOM 4123 C C . PRO B 1 27 ? -25.221 27.468 21.502 1.00 35.51 24 PRO B C 1
ATOM 4124 O O . PRO B 1 27 ? -24.896 28.565 21.049 1.00 36.09 24 PRO B O 1
ATOM 4128 N N . VAL B 1 28 ? -25.944 26.594 20.815 1.00 32.98 25 VAL B N 1
ATOM 4129 C CA . VAL B 1 28 ? -26.350 26.901 19.450 1.00 35.63 25 VAL B CA 1
ATOM 4130 C C . VAL B 1 28 ? -27.733 27.547 19.464 1.00 40.33 25 VAL B C 1
ATOM 4131 O O . VAL B 1 28 ? -27.856 28.739 19.166 1.00 41.40 25 VAL B O 1
ATOM 4135 N N . GLY B 1 29 ? -28.746 26.781 19.863 1.00 38.48 26 GLY B N 1
ATOM 4136 C CA . GLY B 1 29 ? -30.128 27.224 19.789 1.00 40.29 26 GLY B CA 1
ATOM 4137 C C . GLY B 1 29 ? -30.611 28.020 20.989 1.00 42.15 26 GLY B C 1
ATOM 4138 O O . GLY B 1 29 ? -31.721 28.539 20.972 1.00 43.29 26 GLY B O 1
ATOM 4139 N N . GLN B 1 30 ? -29.803 28.088 22.039 1.00 35.86 27 GLN B N 1
ATOM 4140 C CA . GLN B 1 30 ? -30.108 28.887 23.236 1.00 39.10 27 GLN B CA 1
ATOM 4141 C C . GLN B 1 30 ? -31.260 28.396 24.141 1.00 39.40 27 GLN B C 1
ATOM 4142 O O . GLN B 1 30 ? -31.595 29.058 25.122 1.00 39.84 27 GLN B O 1
ATOM 4148 N N . GLY B 1 31 ? -31.823 27.233 23.842 1.00 40.22 28 GLY B N 1
ATOM 4149 C CA . GLY B 1 31 ? -32.827 26.634 24.700 1.00 40.44 28 GLY B CA 1
ATOM 4150 C C . GLY B 1 31 ? -32.289 26.313 26.084 1.00 37.42 28 GLY B C 1
ATOM 4151 O O . GLY B 1 31 ? -31.102 25.986 26.269 1.00 36.80 28 GLY B O 1
ATOM 4152 N N . VAL B 1 32 ? -33.159 26.418 27.084 1.00 36.55 29 VAL B N 1
ATOM 4153 C CA . VAL B 1 32 ? -32.738 26.109 28.458 1.00 38.58 29 VAL B CA 1
ATOM 4154 C C . VAL B 1 32 ? -32.530 24.613 28.556 1.00 41.53 29 VAL B C 1
ATOM 4155 O O . VAL B 1 32 ? -33.416 23.833 28.222 1.00 37.86 29 VAL B O 1
ATOM 4159 N N . VAL B 1 33 ? -31.341 24.215 28.976 1.00 37.32 30 VAL B N 1
ATOM 4160 C CA . VAL B 1 33 ? -30.993 22.812 29.059 1.00 33.62 30 VAL B CA 1
ATOM 4161 C C . VAL B 1 33 ? -31.196 22.313 30.501 1.00 35.11 30 VAL B C 1
ATOM 4162 O O . VAL B 1 33 ? -31.491 21.143 30.726 1.00 32.04 30 VAL B O 1
ATOM 4166 N N . TRP B 1 34 ? -31.039 23.218 31.462 1.00 31.78 31 TRP B N 1
ATOM 4167 C CA . TRP B 1 34 ? -31.105 22.860 32.902 1.00 27.59 31 TRP B CA 1
ATOM 4168 C C . TRP B 1 34 ? -31.354 24.142 33.660 1.00 30.57 31 TRP B C 1
ATOM 4169 O O . TRP B 1 34 ? -30.885 25.207 33.244 1.00 30.56 31 TRP B O 1
ATOM 4180 N N . SER B 1 35 ? -32.114 24.077 34.754 1.00 33.22 32 SER B N 1
ATOM 4181 C CA . SER B 1 35 ? -32.190 25.245 35.603 1.00 31.04 32 SER B CA 1
ATOM 4182 C C . SER B 1 35 ? -32.418 24.799 37.018 1.00 31.63 32 SER B C 1
ATOM 4183 O O . SER B 1 35 ? -32.876 23.679 37.262 1.00 32.06 32 SER B O 1
ATOM 4186 N N . GLY B 1 36 ? -32.105 25.683 37.952 1.00 31.09 33 GLY B N 1
ATOM 4187 C CA . GLY B 1 36 ? -32.244 25.377 39.359 1.00 31.04 33 GLY B CA 1
ATOM 4188 C C . GLY B 1 36 ? -31.699 26.555 40.119 1.00 31.02 33 GLY B C 1
ATOM 4189 O O . GLY B 1 36 ? -31.018 27.403 39.534 1.00 37.10 33 GLY B O 1
ATOM 4190 N N . ARG B 1 37 ? -31.985 26.636 41.412 1.00 30.40 34 ARG B N 1
ATOM 4191 C CA . ARG B 1 37 ? -31.423 27.710 42.199 1.00 27.49 34 ARG B CA 1
ATOM 4192 C C . ARG B 1 37 ? -30.057 27.313 42.746 1.00 30.07 34 ARG B C 1
ATOM 4193 O O . ARG B 1 37 ? -29.876 26.200 43.228 1.00 31.72 34 ARG B O 1
ATOM 4201 N N . GLY B 1 38 ? -29.097 28.231 42.693 1.00 31.15 35 GLY B N 1
ATOM 4202 C CA . GLY B 1 38 ? -27.787 27.954 43.248 1.00 29.76 35 GLY B CA 1
ATOM 4203 C C . GLY B 1 38 ? -27.829 27.706 44.749 1.00 32.01 35 GLY B C 1
ATOM 4204 O O . GLY B 1 38 ? -28.805 28.034 45.426 1.00 29.45 35 GLY B O 1
ATOM 4205 N N . ALA B 1 39 ? -26.759 27.121 45.269 1.00 25.28 36 ALA B N 1
ATOM 4206 C CA . ALA B 1 39 ? -26.649 26.879 46.689 1.00 25.91 36 ALA B CA 1
ATOM 4207 C C . ALA B 1 39 ? -26.297 28.186 47.394 1.00 26.99 36 ALA B C 1
ATOM 4208 O O . ALA B 1 39 ? -25.312 28.818 47.039 1.00 26.87 36 ALA B O 1
ATOM 4210 N N . ASP B 1 40 ? -27.094 28.617 48.377 1.00 26.86 37 ASP B N 1
ATOM 4211 C CA . ASP B 1 40 ? -26.655 29.788 49.147 1.00 32.05 37 ASP B CA 1
ATOM 4212 C C . ASP B 1 40 ? -25.576 29.421 50.190 1.00 31.94 37 ASP B C 1
ATOM 4213 O O . ASP B 1 40 ? -25.197 28.248 50.310 1.00 27.77 37 ASP B O 1
ATOM 4218 N N . ALA B 1 41 ? -25.070 30.408 50.937 1.00 30.88 38 ALA B N 1
ATOM 4219 C CA . ALA B 1 41 ? -23.993 30.154 51.902 1.00 32.96 38 ALA B CA 1
ATOM 4220 C C . ALA B 1 41 ? -24.386 29.089 52.928 1.00 29.38 38 ALA B C 1
ATOM 4221 O O . ALA B 1 41 ? -23.568 28.242 53.308 1.00 30.04 38 ALA B O 1
ATOM 4223 N N . THR B 1 42 ? -25.639 29.122 53.363 1.00 27.95 39 THR B N 1
ATOM 4224 C CA . THR B 1 42 ? -26.135 28.140 54.311 1.00 30.61 39 THR B CA 1
ATOM 4225 C C . THR B 1 42 ? -26.061 26.707 53.7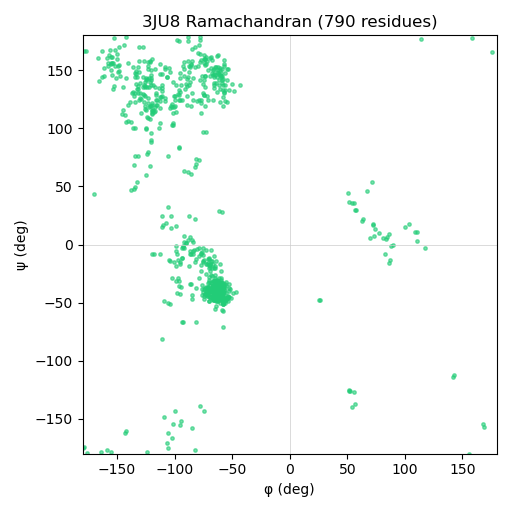64 1.00 31.97 39 THR B C 1
ATOM 4226 O O . THR B 1 42 ? -25.704 25.767 54.494 1.00 26.70 39 THR B O 1
ATOM 4230 N N . GLN B 1 43 ? -26.440 26.545 52.496 1.00 27.63 40 GLN B N 1
ATOM 4231 C CA . GLN B 1 43 ? -26.446 25.220 51.886 1.00 23.53 40 GLN B CA 1
ATOM 4232 C C . GLN B 1 43 ? -25.037 24.766 51.614 1.00 23.87 40 GLN B C 1
ATOM 4233 O O . GLN B 1 43 ? -24.727 23.573 51.719 1.00 23.48 40 GLN B O 1
ATOM 4239 N N . VAL B 1 44 ? -24.186 25.714 51.233 1.00 23.65 41 VAL B N 1
ATOM 4240 C CA . VAL B 1 44 ? -22.749 25.400 51.096 1.00 21.42 41 VAL B CA 1
ATOM 4241 C C . VAL B 1 44 ? -22.204 24.877 52.446 1.00 25.14 41 VAL B C 1
ATOM 4242 O O . VAL B 1 44 ? -21.495 23.861 52.496 1.00 25.50 41 VAL B O 1
ATOM 4246 N N A ASP B 1 45 ? -22.538 25.542 53.548 0.62 22.55 42 ASP B N 1
ATOM 4247 N N B ASP B 1 45 ? -22.557 25.578 53.526 0.38 22.78 42 ASP B N 1
ATOM 4248 C CA A ASP B 1 45 ? -22.085 25.031 54.848 0.62 22.03 42 ASP B CA 1
ATOM 4249 C CA B ASP B 1 45 ? -22.230 25.141 54.887 0.38 23.63 42 ASP B CA 1
ATOM 4250 C C A ASP B 1 45 ? -22.633 23.621 55.119 0.62 22.03 42 ASP B C 1
ATOM 4251 C C B ASP B 1 45 ? -22.648 23.685 55.110 0.38 22.21 42 ASP B C 1
ATOM 4252 O O A ASP B 1 45 ? -21.920 22.756 55.679 0.62 20.95 42 ASP B O 1
ATOM 4253 O O B ASP B 1 45 ? -21.873 22.861 55.628 0.38 21.97 42 ASP B O 1
ATOM 4262 N N . ALA B 1 46 ? -23.885 23.382 54.723 1.00 22.35 43 ALA B N 1
ATOM 4263 C CA . ALA B 1 46 ? -24.454 22.054 54.920 1.00 24.86 43 ALA B CA 1
ATOM 4264 C C . ALA B 1 46 ? -23.667 21.009 54.128 1.00 24.55 43 ALA B C 1
ATOM 4265 O O . ALA B 1 46 ? -23.461 19.892 54.620 1.00 22.86 43 ALA B O 1
ATOM 4267 N N . ALA B 1 47 ? -23.270 21.362 52.903 1.00 21.88 44 ALA B N 1
ATOM 4268 C CA . ALA B 1 47 ? -22.466 20.452 52.078 1.00 23.04 44 ALA B CA 1
ATOM 4269 C C . ALA B 1 47 ? -21.117 20.147 52.753 1.00 26.26 44 ALA B C 1
ATOM 4270 O O . ALA B 1 47 ? -20.703 18.994 52.838 1.00 20.11 44 ALA B O 1
ATOM 4272 N N . VAL B 1 48 ? -20.431 21.179 53.236 1.00 20.24 45 VAL B N 1
ATOM 4273 C CA . VAL B 1 48 ? -19.139 20.928 53.901 1.00 19.47 45 VAL B CA 1
ATOM 4274 C C . VAL B 1 48 ? -19.315 20.083 55.171 1.00 24.31 45 VAL B C 1
ATOM 4275 O O . VAL B 1 48 ? -18.544 19.146 55.425 1.00 21.02 45 VAL B O 1
ATOM 4279 N N A CYS B 1 49 ? -20.358 20.378 55.946 0.65 23.00 46 CYS B N 1
ATOM 4280 N N B CYS B 1 49 ? -20.359 20.399 55.944 0.35 22.74 46 CYS B N 1
ATOM 4281 C CA A CYS B 1 49 ? -20.606 19.626 57.170 0.65 19.90 46 CYS B CA 1
ATOM 4282 C CA B CYS B 1 49 ? -20.693 19.654 57.161 0.35 21.28 46 CYS B CA 1
ATOM 4283 C C A CYS B 1 49 ? -20.982 18.162 56.888 0.65 22.40 46 CYS B C 1
ATOM 4284 C C B CYS B 1 49 ? -20.944 18.176 56.863 0.35 22.31 46 CYS B C 1
ATOM 4285 O O A CYS B 1 49 ? -20.650 17.262 57.661 0.65 22.12 46 CYS B O 1
ATOM 4286 O O B CYS B 1 49 ? -20.539 17.291 57.624 0.35 21.93 46 CYS B O 1
ATOM 4291 N N . ALA B 1 50 ? -21.606 17.922 55.739 1.00 22.51 47 ALA B N 1
ATOM 4292 C CA . ALA B 1 50 ? -21.985 16.566 55.341 1.00 25.84 47 ALA B CA 1
ATOM 4293 C C . ALA B 1 50 ? -20.735 15.755 55.060 1.00 24.59 47 ALA B C 1
ATOM 4294 O O . ALA B 1 50 ? -20.609 14.604 55.492 1.00 23.46 47 ALA B O 1
ATOM 4296 N N . ALA B 1 51 ? -19.820 16.359 54.303 1.00 19.81 48 ALA B N 1
ATOM 4297 C CA . ALA B 1 51 ? -18.541 15.707 53.978 1.00 22.80 48 ALA B CA 1
ATOM 4298 C C . ALA B 1 51 ? -17.781 15.436 55.258 1.00 20.23 48 ALA B C 1
ATOM 4299 O O . ALA B 1 51 ? -17.251 14.331 55.455 1.00 20.24 48 ALA B O 1
ATOM 4301 N N . ARG B 1 52 ? -17.775 16.432 56.145 1.00 17.49 49 ARG B N 1
ATOM 4302 C CA . ARG B 1 52 ? -17.112 16.271 57.443 1.00 18.86 49 ARG B CA 1
ATOM 4303 C C . ARG B 1 52 ? -17.651 15.100 58.250 1.00 22.50 49 ARG B C 1
ATOM 4304 O O . ARG B 1 52 ? -16.884 14.330 58.860 1.00 20.38 49 ARG B O 1
ATOM 4312 N N A GLU B 1 53 ? -18.976 14.958 58.271 0.55 21.88 50 GLU B N 1
ATOM 4313 N N B GLU B 1 53 ? -18.979 14.970 58.263 0.45 21.91 50 GLU B N 1
ATOM 4314 C CA A GLU B 1 53 ? -19.599 13.901 59.059 0.55 22.35 50 GLU B CA 1
ATOM 4315 C CA B GLU B 1 53 ? -19.639 13.928 59.038 0.45 23.08 50 GLU B CA 1
ATOM 4316 C C A GLU B 1 53 ? -19.297 12.532 58.472 0.55 23.99 50 GLU B C 1
ATOM 4317 C C B GLU B 1 53 ? -19.317 12.550 58.472 0.45 23.78 50 GLU B C 1
ATOM 4318 O O A GLU B 1 53 ? -19.153 11.542 59.202 0.55 22.71 50 GLU B O 1
ATOM 4319 O O B GLU B 1 53 ? -19.170 11.575 59.217 0.45 23.02 50 GLU B O 1
ATOM 4330 N N . ALA B 1 54 ? -19.234 12.466 57.148 1.00 19.95 51 ALA B N 1
ATOM 4331 C CA . ALA B 1 54 ? -18.972 11.189 56.475 1.00 23.66 51 ALA B CA 1
ATOM 4332 C C . ALA B 1 54 ? -17.494 10.782 56.519 1.00 24.05 51 ALA B C 1
ATOM 4333 O O . ALA B 1 54 ? -17.172 9.612 56.317 1.00 23.38 51 ALA B O 1
ATOM 4335 N N . PHE B 1 55 ? -16.604 11.752 56.721 1.00 21.98 52 PHE B N 1
ATOM 4336 C CA . PHE B 1 55 ? -15.165 11.516 56.530 1.00 21.93 52 PHE B CA 1
ATOM 4337 C C . PHE B 1 55 ? -14.564 10.396 57.387 1.00 25.90 52 PHE B C 1
ATOM 4338 O O . PHE B 1 55 ? -13.917 9.479 56.851 1.00 23.25 52 PHE B O 1
ATOM 4346 N N . PRO B 1 56 ? -14.813 10.436 58.718 1.00 26.00 53 PRO B N 1
ATOM 4347 C CA . PRO B 1 56 ? -14.176 9.418 59.546 1.00 26.80 53 PRO B CA 1
ATOM 4348 C C . PRO B 1 56 ? -14.450 8.001 59.101 1.00 25.83 53 PRO B C 1
ATOM 4349 O O . PRO B 1 56 ? -13.492 7.228 59.034 1.00 26.18 53 PRO B O 1
ATOM 4353 N N . ALA B 1 57 ? -15.705 7.647 58.815 1.00 21.44 54 ALA B N 1
ATOM 4354 C CA . ALA B 1 57 ? -16.018 6.274 58.431 1.00 27.63 54 ALA B CA 1
ATOM 4355 C C . ALA B 1 57 ? -15.496 5.941 57.066 1.00 27.24 54 ALA B C 1
ATOM 4356 O O . ALA B 1 57 ? -15.051 4.816 56.814 1.00 27.03 54 ALA B O 1
ATOM 4358 N N . TRP B 1 58 ? -15.559 6.910 56.160 1.00 23.42 55 TRP B N 1
ATOM 4359 C CA . TRP B 1 58 ? -15.058 6.664 54.807 1.00 22.11 55 TRP B CA 1
ATOM 4360 C C . TRP B 1 58 ? -13.530 6.451 54.845 1.00 23.47 55 TRP B C 1
ATOM 4361 O O . TRP B 1 58 ? -13.005 5.535 54.222 1.00 26.25 55 TRP B O 1
ATOM 4372 N N . ALA B 1 59 ? -12.827 7.293 55.576 1.00 24.51 56 ALA B N 1
ATOM 4373 C CA . ALA B 1 59 ? -11.373 7.187 55.647 1.00 24.73 56 ALA B CA 1
ATOM 4374 C C . ALA B 1 59 ? -10.923 5.874 56.286 1.00 28.18 56 ALA B C 1
ATOM 4375 O O . ALA B 1 59 ? -9.902 5.321 55.914 1.00 29.20 56 ALA B O 1
ATOM 4377 N N . ARG B 1 60 ? -11.730 5.382 57.231 1.00 28.70 57 ARG B N 1
ATOM 4378 C CA . ARG B 1 60 ? -11.405 4.258 58.103 1.00 30.48 57 ARG B CA 1
ATOM 4379 C C . ARG B 1 60 ? -11.594 2.935 57.386 1.00 29.55 57 ARG B C 1
ATOM 4380 O O . ARG B 1 60 ? -10.934 1.936 57.700 1.00 31.59 57 ARG B O 1
ATOM 4388 N N . ARG B 1 61 ? -12.508 2.898 56.434 1.00 30.43 58 ARG B N 1
ATOM 4389 C CA . ARG B 1 61 ? -12.802 1.610 55.824 1.00 34.75 58 ARG B CA 1
ATOM 4390 C C . ARG B 1 61 ? -11.616 1.092 55.003 1.00 35.69 58 ARG B C 1
ATOM 4391 O O . ARG B 1 61 ? -10.717 1.860 54.635 1.00 31.22 58 ARG B O 1
ATOM 4399 N N . PRO B 1 62 ? -11.586 -0.224 54.764 1.00 27.90 59 PRO B N 1
ATOM 4400 C CA . PRO B 1 62 ? -10.499 -0.809 53.981 1.00 33.88 59 PRO B CA 1
ATOM 4401 C C . PRO B 1 62 ? -10.415 -0.207 52.584 1.00 32.75 59 PRO B C 1
ATOM 4402 O O . PRO B 1 62 ? -11.424 0.043 51.938 1.00 26.93 59 PRO B O 1
ATOM 4406 N N . LEU B 1 63 ? -9.201 -0.010 52.103 1.00 30.12 60 LEU B N 1
ATOM 4407 C CA . LEU B 1 63 ? -8.996 0.499 50.761 1.00 31.52 60 LEU B CA 1
ATOM 4408 C C . LEU B 1 63 ? -9.788 -0.267 49.691 1.00 34.22 60 LEU B C 1
ATOM 4409 O O . LEU B 1 63 ? -10.378 0.335 48.800 1.00 28.37 60 LEU B O 1
ATOM 4414 N N A GLU B 1 64 ? -9.803 -1.592 49.797 0.53 32.67 61 GLU B N 1
ATOM 4415 N N B GLU B 1 64 ? -9.800 -1.594 49.767 0.47 32.73 61 GLU B N 1
ATOM 4416 C CA A GLU B 1 64 ? -10.467 -2.423 48.805 0.53 33.58 61 GLU B CA 1
ATOM 4417 C CA B GLU B 1 64 ? -10.478 -2.370 48.735 0.47 32.69 61 GLU B CA 1
ATOM 4418 C C A GLU B 1 64 ? -11.965 -2.136 48.692 0.53 31.96 61 GLU B C 1
ATOM 4419 C C B GLU B 1 64 ? -11.975 -2.072 48.660 0.47 31.77 61 GLU B C 1
ATOM 4420 O O A GLU B 1 64 ? -12.562 -2.348 47.640 0.53 34.05 61 GLU B O 1
ATOM 4421 O O B GLU B 1 64 ? -12.584 -2.216 47.602 0.47 33.89 61 GLU B O 1
ATOM 4432 N N . GLN B 1 65 ? -12.575 -1.652 49.769 1.00 28.07 62 GLN B N 1
ATOM 4433 C CA . GLN B 1 65 ? -13.999 -1.289 49.733 1.00 25.82 62 GLN B CA 1
ATOM 4434 C C . GLN B 1 65 ? -14.212 0.020 48.978 1.00 27.91 62 GLN B C 1
ATOM 4435 O O . GLN B 1 65 ? -15.209 0.190 48.260 1.00 26.06 62 GLN B O 1
ATOM 4441 N N . ARG B 1 66 ? -13.294 0.963 49.168 1.00 24.99 63 ARG B N 1
ATOM 4442 C CA . ARG B 1 66 ? -13.350 2.177 48.371 1.00 25.16 63 ARG B CA 1
ATOM 4443 C C . ARG B 1 66 ? -13.094 1.830 46.902 1.00 26.39 63 ARG B C 1
ATOM 4444 O O . ARG B 1 66 ? -13.735 2.390 46.024 1.00 26.06 63 ARG B O 1
ATOM 4452 N N . ILE B 1 67 ? -12.145 0.926 46.630 1.00 25.55 64 ILE B N 1
ATOM 4453 C CA . ILE B 1 67 ? -11.864 0.531 45.232 1.00 28.92 64 ILE B CA 1
ATOM 4454 C C . ILE B 1 67 ? -13.118 -0.089 44.586 1.00 34.01 64 ILE B C 1
ATOM 4455 O O . ILE B 1 67 ? -13.515 0.292 43.485 1.00 28.68 64 ILE B O 1
ATOM 4460 N N . GLU B 1 68 ? -13.779 -0.999 45.301 1.00 30.13 65 GLU B N 1
ATOM 4461 C CA . GLU B 1 68 ? -14.995 -1.631 44.780 1.00 29.57 65 GLU B CA 1
ATOM 4462 C C . GLU B 1 68 ? -16.046 -0.608 44.373 1.00 29.94 65 GLU B C 1
ATOM 4463 O O . GLU B 1 68 ? -16.657 -0.717 43.323 1.00 29.00 65 GLU B O 1
ATOM 4469 N N A LEU B 1 69 ? -16.244 0.403 45.209 0.68 29.07 66 LEU B N 1
ATOM 4470 N N B LEU B 1 69 ? -16.265 0.393 45.202 0.32 29.02 66 LEU B N 1
ATOM 4471 C CA A LEU B 1 69 ? -17.233 1.439 44.908 0.68 27.78 66 LEU B CA 1
ATOM 4472 C CA B LEU B 1 69 ? -17.245 1.396 44.838 0.32 27.99 66 LEU B CA 1
ATOM 4473 C C A LEU B 1 69 ? -16.864 2.273 43.688 0.68 27.94 66 LEU B C 1
ATOM 4474 C C B LEU B 1 69 ? -16.824 2.153 43.585 0.32 27.56 66 LEU B C 1
ATOM 4475 O O A LEU B 1 69 ? -17.725 2.594 42.877 0.68 26.32 66 LEU B O 1
ATOM 4476 O O B LEU B 1 69 ? -17.611 2.311 42.653 0.32 28.23 66 LEU B O 1
ATOM 4485 N N . LEU B 1 70 ? -15.583 2.631 43.565 1.00 24.72 67 LEU B N 1
ATOM 4486 C CA . LEU B 1 70 ? -15.092 3.363 42.402 1.00 24.91 67 LEU B CA 1
ATOM 4487 C C . LEU B 1 70 ? -15.214 2.510 41.162 1.00 27.67 67 LEU B C 1
ATOM 4488 O O . LEU B 1 70 ? -15.573 2.993 40.075 1.00 27.34 67 LEU B O 1
ATOM 4493 N N . GLU B 1 71 ? -14.928 1.219 41.302 1.00 27.14 68 GLU B N 1
ATOM 4494 C CA . GLU B 1 71 ? -15.107 0.325 40.162 1.00 28.02 68 GLU B CA 1
ATOM 4495 C C . GLU B 1 71 ? -16.596 0.197 39.737 1.00 31.04 68 GLU B C 1
ATOM 4496 O O . GLU B 1 71 ? -16.914 0.124 38.553 1.00 28.64 68 GLU B O 1
ATOM 4502 N N . ARG B 1 72 ? -17.503 0.184 40.702 1.00 30.50 69 ARG B N 1
ATOM 4503 C CA . ARG B 1 72 ? -18.922 0.142 40.379 1.00 30.24 69 ARG B CA 1
ATOM 4504 C C . ARG B 1 72 ? -19.341 1.429 39.692 1.00 26.79 69 ARG B C 1
ATOM 4505 O O . ARG B 1 72 ? -20.186 1.417 38.812 1.00 26.83 69 ARG B O 1
ATOM 4513 N N . PHE B 1 73 ? -18.751 2.551 40.107 1.00 28.10 70 PHE B N 1
ATOM 4514 C CA . PHE B 1 73 ? -18.998 3.831 39.443 1.00 28.26 70 PHE B CA 1
ATOM 4515 C C . PHE B 1 73 ? -18.570 3.784 37.964 1.00 29.31 70 PHE B C 1
ATOM 4516 O O . PHE B 1 73 ? -19.353 4.123 37.073 1.00 29.24 70 PHE B O 1
ATOM 4524 N N . ALA B 1 74 ? -17.346 3.323 37.686 1.00 29.25 71 ALA B N 1
ATOM 4525 C CA . ALA B 1 74 ? -16.917 3.203 36.294 1.00 24.35 71 ALA B CA 1
ATOM 4526 C C . ALA B 1 74 ? -17.836 2.297 35.503 1.00 27.71 71 ALA B C 1
ATOM 4527 O O . ALA B 1 74 ? -18.156 2.582 34.358 1.00 28.16 71 ALA B O 1
ATOM 4529 N N . ALA B 1 75 ? -18.266 1.192 36.100 1.00 31.19 72 ALA B N 1
ATOM 4530 C CA . ALA B 1 75 ? -19.179 0.283 35.389 1.00 32.46 72 ALA B CA 1
ATOM 4531 C C . ALA B 1 75 ? -20.556 0.928 35.133 1.00 33.18 72 ALA B C 1
ATOM 4532 O O . ALA B 1 75 ? -21.245 0.631 34.132 1.00 31.82 72 ALA B O 1
ATOM 4534 N N . THR B 1 76 ? -20.973 1.805 36.042 1.00 32.20 73 THR B N 1
ATOM 4535 C CA . THR B 1 76 ? -22.272 2.471 35.902 1.00 29.28 73 THR B CA 1
ATOM 4536 C C . THR B 1 76 ? -22.184 3.509 34.801 1.00 29.14 73 THR B C 1
ATOM 4537 O O . THR B 1 76 ? -23.093 3.633 33.981 1.00 32.16 73 THR B O 1
ATOM 4541 N N . LEU B 1 77 ? -21.078 4.257 34.777 1.00 26.93 74 LEU B N 1
ATOM 4542 C CA . LEU B 1 77 ? -20.833 5.198 33.694 1.00 29.62 74 LEU B CA 1
ATOM 4543 C C . LEU B 1 77 ? -20.890 4.474 32.376 1.00 30.08 74 LEU B C 1
ATOM 4544 O O . LEU B 1 77 ? -21.477 4.953 31.403 1.00 34.53 74 LEU B O 1
ATOM 4549 N N . LYS B 1 78 ? -20.205 3.339 32.316 1.00 29.81 75 LYS B N 1
ATOM 4550 C CA . LYS B 1 78 ? -20.116 2.604 31.072 1.00 34.79 75 LYS B CA 1
ATOM 4551 C C . LYS B 1 78 ? -21.549 2.262 30.639 1.00 37.88 75 LYS B C 1
ATOM 4552 O O . LYS B 1 78 ? -21.945 2.438 29.473 1.00 33.88 75 LYS B O 1
ATOM 4558 N N . SER B 1 79 ? -22.356 1.795 31.581 1.00 33.25 76 SER B N 1
ATOM 4559 C CA . SER B 1 79 ? -23.718 1.374 31.194 1.00 34.96 76 SER B CA 1
ATOM 4560 C C . SER B 1 79 ? -24.623 2.552 30.809 1.00 35.38 76 SER B C 1
ATOM 4561 O O . SER B 1 79 ? -25.623 2.362 30.125 1.00 37.61 76 SER B O 1
ATOM 4564 N N . ARG B 1 80 ? -24.276 3.768 31.229 1.00 30.18 77 ARG B N 1
ATOM 4565 C CA . ARG B 1 80 ? -25.073 4.954 30.884 1.00 31.24 77 ARG B CA 1
ATOM 4566 C C . ARG B 1 80 ? -24.333 5.876 29.917 1.00 35.79 77 ARG B C 1
ATOM 4567 O O . ARG B 1 80 ? -24.582 7.093 29.872 1.00 32.31 77 ARG B O 1
ATOM 4575 N N . ALA B 1 81 ? -23.406 5.294 29.169 1.00 33.15 78 ALA B N 1
ATOM 4576 C CA . ALA B 1 81 ? -22.462 6.075 28.375 1.00 34.15 78 ALA B CA 1
ATOM 4577 C C . ALA B 1 81 ? -23.138 6.934 27.311 1.00 35.60 78 ALA B C 1
ATOM 4578 O O . ALA B 1 81 ? -22.771 8.103 27.126 1.00 31.12 78 ALA B O 1
ATOM 4580 N N . ASP B 1 82 ? -24.118 6.360 26.598 1.00 34.01 79 ASP B N 1
ATOM 4581 C CA . ASP B 1 82 ? -24.774 7.099 25.528 1.00 37.14 79 ASP B CA 1
ATOM 4582 C C . ASP B 1 82 ? -25.515 8.302 26.091 1.00 37.12 79 ASP B C 1
ATOM 4583 O O . ASP B 1 82 ? -25.437 9.398 25.553 1.00 33.01 79 ASP B O 1
ATOM 4588 N N . GLU B 1 83 ? -26.190 8.096 27.215 1.00 34.95 80 GLU B N 1
ATOM 4589 C CA . GLU B 1 83 ? -26.982 9.142 27.835 1.00 37.12 80 GLU B CA 1
ATOM 4590 C C . GLU B 1 83 ? -26.095 10.297 28.274 1.00 33.35 80 GLU B C 1
ATOM 4591 O O . GLU B 1 83 ? -26.429 11.471 28.064 1.00 30.18 80 GLU B O 1
ATOM 4597 N N . LEU B 1 84 ? -24.975 9.965 28.916 1.00 28.01 81 LEU B N 1
ATOM 4598 C CA . LEU B 1 84 ? -24.040 10.993 29.362 1.00 30.96 81 LEU B CA 1
ATOM 4599 C C . LEU B 1 84 ? -23.356 11.712 28.173 1.00 31.19 81 LEU B C 1
ATOM 4600 O O . LEU B 1 84 ? -23.155 12.931 28.205 1.00 28.78 81 LEU B O 1
ATOM 4605 N N . ALA B 1 85 ? -23.004 10.978 27.127 1.00 29.47 82 ALA B N 1
ATOM 4606 C CA . ALA B 1 85 ? -22.432 11.638 25.956 1.00 34.13 82 ALA B CA 1
ATOM 4607 C C . ALA B 1 85 ? -23.420 12.680 25.422 1.00 32.91 82 ALA B C 1
ATOM 4608 O O . ALA B 1 85 ? -23.051 13.793 25.032 1.00 30.32 82 ALA B O 1
ATOM 4610 N N . ARG B 1 86 ? -24.691 12.311 25.421 1.00 32.62 83 ARG B N 1
ATOM 4611 C CA . ARG B 1 86 ? -25.730 13.177 24.896 1.00 32.17 83 ARG B CA 1
ATOM 4612 C C . ARG B 1 86 ? -25.862 14.445 25.737 1.00 30.51 83 ARG B C 1
ATOM 4613 O O . ARG B 1 86 ? -26.010 15.534 25.204 1.00 31.88 83 ARG B O 1
ATOM 4621 N N . VAL B 1 87 ? -25.819 14.301 27.061 1.00 28.23 84 VAL B N 1
ATOM 4622 C CA . VAL B 1 87 ? -25.924 15.444 27.944 1.00 26.25 84 VAL B CA 1
ATOM 4623 C C . VAL B 1 87 ? -24.694 16.352 27.794 1.00 30.30 84 VAL B C 1
ATOM 4624 O O . VAL B 1 87 ? -24.813 17.582 27.742 1.00 28.28 84 VAL B O 1
ATOM 4628 N N . ILE B 1 88 ? -23.514 15.750 27.726 1.00 29.03 85 ILE B N 1
ATOM 4629 C CA . ILE B 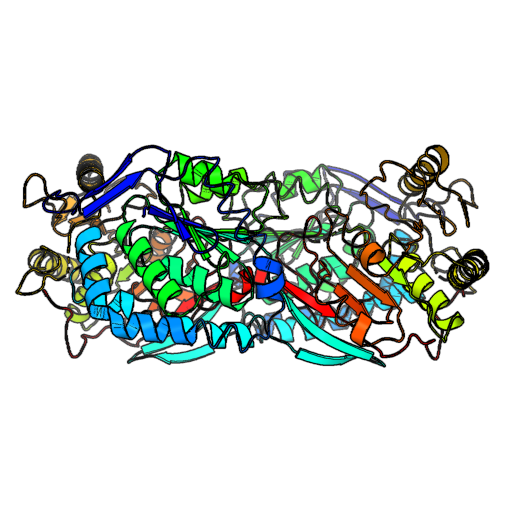1 88 ? -22.294 16.550 27.477 1.00 25.23 85 ILE B CA 1
ATOM 4630 C C . ILE B 1 88 ? -22.470 17.355 26.164 1.00 31.07 85 ILE B C 1
ATOM 4631 O O . ILE B 1 88 ? -22.210 18.560 26.121 1.00 29.19 85 ILE B O 1
ATOM 4636 N N . GLY B 1 89 ? -22.922 16.682 25.107 1.00 30.91 86 GLY B N 1
ATOM 4637 C CA . GLY B 1 89 ? -23.176 17.326 23.821 1.00 30.76 86 GLY B CA 1
ATOM 4638 C C . GLY B 1 89 ? -24.190 18.460 23.933 1.00 36.88 86 GLY B C 1
ATOM 4639 O O . GLY B 1 89 ? -23.935 19.579 23.482 1.00 35.17 86 GLY B O 1
ATOM 4640 N N . GLU B 1 90 ? -25.337 18.172 24.544 1.00 28.71 87 GLU B N 1
ATOM 4641 C CA . GLU B 1 90 ? -26.399 19.163 24.756 1.00 43.51 87 GLU B CA 1
ATOM 4642 C C . GLU B 1 90 ? -25.864 20.429 25.398 1.00 39.40 87 GLU B C 1
ATOM 4643 O O . GLU B 1 90 ? -26.195 21.542 24.986 1.00 37.13 87 GLU B O 1
ATOM 4649 N N . GLU B 1 91 ? -25.057 20.256 26.438 1.00 31.57 88 GLU B N 1
ATOM 4650 C CA . GLU B 1 91 ? -24.653 21.394 27.233 1.00 28.44 88 GLU B CA 1
ATOM 4651 C C . GLU B 1 91 ? -23.432 22.128 26.725 1.00 30.99 88 GLU B C 1
ATOM 4652 O O . GLU B 1 91 ? -23.331 23.340 26.884 1.00 35.11 88 GLU B O 1
ATOM 4658 N N . THR B 1 92 ? -22.486 21.395 26.144 1.00 29.80 89 THR B N 1
ATOM 4659 C CA . THR B 1 92 ? -21.229 21.984 25.699 1.00 28.76 89 THR B CA 1
ATOM 4660 C C . THR B 1 92 ? -21.166 22.176 24.185 1.00 30.11 89 THR B C 1
ATOM 4661 O O . THR B 1 92 ? -20.261 22.853 23.685 1.00 33.49 89 THR B O 1
ATOM 4665 N N . GLY B 1 93 ? -22.077 21.551 23.450 1.00 33.19 90 GLY B N 1
ATOM 4666 C CA . GLY B 1 93 ? -22.009 21.582 21.978 1.00 32.91 90 GLY B CA 1
ATOM 4667 C C . GLY B 1 93 ? -21.058 20.565 21.352 1.00 32.72 90 GLY B C 1
ATOM 4668 O O . GLY B 1 93 ? -21.038 20.385 20.131 1.00 33.18 90 GLY B O 1
ATOM 4669 N N . LYS B 1 94 ? -20.270 19.884 22.182 1.00 36.38 91 LYS B N 1
ATOM 4670 C CA . LYS B 1 94 ? -19.286 18.926 21.674 1.00 35.89 91 LYS B CA 1
ATOM 4671 C C . LYS B 1 94 ? -20.008 17.887 20.867 1.00 34.25 91 LYS B C 1
ATOM 4672 O O . LYS B 1 94 ? -21.010 17.357 21.312 1.00 32.63 91 LYS B O 1
ATOM 4678 N N . PRO B 1 95 ? -19.493 17.570 19.677 1.00 34.49 92 PRO B N 1
ATOM 4679 C CA . PRO B 1 95 ? -20.131 16.493 18.930 1.00 30.36 92 PRO B CA 1
ATOM 4680 C C . PRO B 1 95 ? -20.179 15.182 19.698 1.00 31.58 92 PRO B C 1
ATOM 4681 O O . PRO B 1 95 ? -19.334 14.904 20.535 1.00 36.19 92 PRO B O 1
ATOM 4685 N N . LEU B 1 96 ? -21.162 14.359 19.372 1.00 34.31 93 LEU B N 1
ATOM 4686 C CA . LEU B 1 96 ? -21.365 13.077 20.039 1.00 36.90 93 LEU B CA 1
ATOM 4687 C C . LEU B 1 96 ? -20.149 12.138 20.002 1.00 34.34 93 LEU B C 1
ATOM 4688 O O . LEU B 1 96 ? -19.865 11.443 20.982 1.00 31.24 93 LEU B O 1
ATOM 4693 N N A TRP B 1 97 ? -19.425 12.109 18.891 0.89 35.54 94 TRP B N 1
ATOM 4694 N N B TRP B 1 97 ? -19.446 12.111 18.875 0.11 36.78 94 TRP B N 1
ATOM 4695 C CA A TRP B 1 97 ? -18.254 11.240 18.815 0.89 39.33 94 TRP B CA 1
ATOM 4696 C CA B TRP B 1 97 ? -18.262 11.270 18.751 0.11 3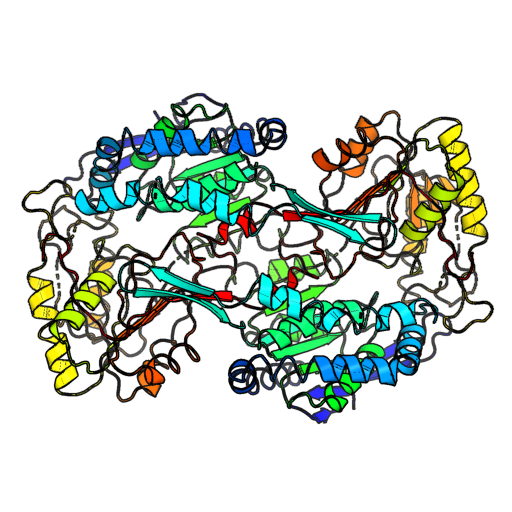7.27 94 TRP B CA 1
ATOM 4697 C C A TRP B 1 97 ? -17.232 11.682 19.835 0.89 35.03 94 TRP B C 1
ATOM 4698 C C B TRP B 1 97 ? -17.208 11.685 19.771 0.11 36.72 94 TRP B C 1
ATOM 4699 O O A TRP B 1 97 ? -16.569 10.860 20.453 0.89 38.85 94 TRP B O 1
ATOM 4700 O O B TRP B 1 97 ? -16.525 10.841 20.350 0.11 37.35 94 TRP B O 1
ATOM 4721 N N . GLU B 1 98 ? -17.085 12.990 19.988 1.00 33.29 95 GLU B N 1
ATOM 4722 C CA . GLU B 1 98 ? -16.076 13.526 20.909 1.00 29.80 95 GLU B CA 1
ATOM 4723 C C . GLU B 1 98 ? -16.520 13.395 22.386 1.00 30.94 95 GLU B C 1
ATOM 4724 O O . GLU B 1 98 ? -15.711 13.062 23.272 1.00 32.74 95 GLU B O 1
ATOM 4730 N N . SER B 1 99 ? -17.803 13.641 22.634 1.00 31.66 96 SER B N 1
ATOM 4731 C CA . SER B 1 99 ? -18.369 13.490 23.981 1.00 28.96 96 SER B CA 1
ATOM 4732 C C . SER B 1 99 ? -18.227 12.054 24.444 1.00 30.52 96 SER B C 1
ATOM 4733 O O . SER B 1 99 ? -18.000 11.809 25.618 1.00 28.55 96 SER B O 1
ATOM 4736 N N . ALA B 1 100 ? -18.432 11.098 23.525 1.00 32.61 97 ALA B N 1
ATOM 4737 C CA . ALA B 1 100 ? -18.246 9.686 23.863 1.00 34.59 97 ALA B CA 1
ATOM 4738 C C . ALA B 1 100 ? -16.826 9.391 24.351 1.00 33.62 97 ALA B C 1
ATOM 4739 O O . ALA B 1 100 ? -16.633 8.602 25.295 1.00 32.90 97 ALA B O 1
ATOM 4741 N N . THR B 1 101 ? -15.825 10.015 23.722 1.00 29.52 98 THR B N 1
ATOM 4742 C CA . THR B 1 101 ? -14.459 9.814 24.170 1.00 26.50 98 THR B CA 1
ATOM 4743 C C . THR B 1 101 ? -14.227 10.419 25.557 1.00 30.39 98 THR B C 1
ATOM 4744 O O . THR B 1 101 ? -13.421 9.882 26.330 1.00 33.25 98 THR B O 1
ATOM 4748 N N . GLU B 1 102 ? -14.900 11.529 25.876 1.00 29.03 99 GLU B N 1
ATOM 4749 C CA . GLU B 1 102 ? -14.852 12.054 27.261 1.00 27.15 99 GLU B CA 1
ATOM 4750 C C . GLU B 1 102 ? -15.383 11.032 28.272 1.00 26.58 99 GLU B C 1
ATOM 4751 O O . GLU B 1 102 ? -14.777 10.809 29.332 1.00 25.48 99 GLU B O 1
ATOM 4757 N N . VAL B 1 103 ? -16.490 10.371 27.937 1.00 26.56 100 VAL B N 1
ATOM 4758 C CA . VAL B 1 103 ? -17.065 9.393 28.864 1.00 31.04 100 VAL B CA 1
ATOM 4759 C C . VAL B 1 103 ? -16.102 8.228 29.063 1.00 27.43 100 VAL B C 1
ATOM 4760 O O . VAL B 1 103 ? -15.895 7.737 30.185 1.00 29.46 100 VAL B O 1
ATOM 4764 N N . THR B 1 104 ? -15.488 7.805 27.967 1.00 29.08 101 THR B N 1
ATOM 4765 C CA . THR B 1 104 ? -14.508 6.736 28.017 1.00 32.63 101 THR B CA 1
ATOM 4766 C C . THR B 1 104 ? -13.329 7.125 28.919 1.00 30.34 101 THR B C 1
ATOM 4767 O O . THR B 1 104 ? -12.860 6.314 29.709 1.00 29.03 101 THR B O 1
ATOM 4771 N N . SER B 1 105 ? -12.855 8.362 28.805 1.00 26.08 102 SER B N 1
ATOM 4772 C CA . SER B 1 105 ? -11.809 8.834 29.704 1.00 28.02 102 SER B CA 1
ATOM 4773 C C . SER B 1 105 ? -12.229 8.765 31.174 1.00 28.38 102 SER B C 1
ATOM 4774 O O . SER B 1 105 ? -11.391 8.450 32.056 1.00 26.04 102 SER B O 1
ATOM 4785 N N . VAL B 1 107 ? -14.411 6.646 32.546 1.00 27.27 104 VAL B N 1
ATOM 4786 C CA . VAL B 1 107 ? -14.410 5.233 32.924 1.00 28.82 104 VAL B CA 1
ATOM 4787 C C . VAL B 1 107 ? -12.992 4.756 33.216 1.00 26.76 104 VAL B C 1
ATOM 4788 O O . VAL B 1 107 ? -12.714 4.149 34.279 1.00 29.69 104 VAL B O 1
ATOM 4792 N N . ASN B 1 108 ? -12.076 5.083 32.312 1.00 26.61 105 ASN B N 1
ATOM 4793 C CA . ASN B 1 108 ? -10.704 4.624 32.414 1.00 26.89 105 ASN B CA 1
ATOM 4794 C C . ASN B 1 108 ? -9.943 5.215 33.600 1.00 29.85 105 ASN B C 1
ATOM 4795 O O . ASN B 1 108 ? -8.921 4.660 34.004 1.00 26.97 105 ASN B O 1
ATOM 4800 N N . LYS B 1 109 ? -10.425 6.344 34.130 1.00 27.20 106 LYS B N 1
ATOM 4801 C CA . LYS B 1 109 ? -9.727 7.078 35.203 1.00 26.48 106 LYS B CA 1
ATOM 4802 C C . LYS B 1 109 ? -9.636 6.223 36.462 1.00 27.82 106 LYS B C 1
ATOM 4803 O O . LYS B 1 109 ? -8.687 6.328 37.250 1.00 25.46 106 LYS B O 1
ATOM 4809 N N . VAL B 1 110 ? -10.623 5.355 36.668 1.00 24.23 107 VAL B N 1
ATOM 4810 C CA . VAL B 1 110 ? -10.617 4.589 37.925 1.00 22.49 107 VAL B CA 1
ATOM 4811 C C . VAL B 1 110 ? -9.400 3.628 38.005 1.00 24.09 107 VAL B C 1
ATOM 4812 O O . VAL B 1 110 ? -8.617 3.664 38.976 1.00 26.37 107 VAL B O 1
ATOM 4816 N N . ALA B 1 111 ? -9.243 2.760 37.009 1.00 26.71 108 ALA B N 1
ATOM 4817 C CA . ALA B 1 111 ? -8.184 1.757 37.105 1.00 26.07 108 ALA B CA 1
ATOM 4818 C C . ALA B 1 111 ? -6.812 2.437 37.172 1.00 26.52 108 ALA B C 1
ATOM 4819 O O . ALA B 1 111 ? -5.935 2.032 37.926 1.00 26.35 108 ALA B O 1
ATOM 4821 N N A ILE B 1 112 ? -6.657 3.506 36.409 0.54 27.83 109 ILE B N 1
ATOM 4822 N N B ILE B 1 112 ? -6.635 3.499 36.410 0.46 27.95 109 ILE B N 1
ATOM 4823 C CA A ILE B 1 112 ? -5.380 4.232 36.367 0.54 26.35 109 ILE B CA 1
ATOM 4824 C CA B ILE B 1 112 ? -5.329 4.161 36.396 0.46 26.36 109 ILE B CA 1
ATOM 4825 C C A ILE B 1 112 ? -5.091 4.906 37.707 0.54 28.48 109 ILE B C 1
ATOM 4826 C C B ILE B 1 112 ? -5.080 4.887 37.727 0.46 28.28 109 ILE B C 1
ATOM 4827 O O A ILE B 1 112 ? -3.935 4.987 38.163 0.54 25.80 109 ILE B O 1
ATOM 4828 O O B ILE B 1 112 ? -3.933 4.987 38.196 0.46 25.67 109 ILE B O 1
ATOM 4837 N N . SER B 1 113 ? -6.143 5.391 38.348 1.00 25.63 110 SER B N 1
ATOM 4838 C CA . SER B 1 113 ? -5.997 6.040 39.651 1.00 24.77 110 SER B CA 1
ATOM 4839 C C . SER B 1 113 ? -5.632 5.035 40.719 1.00 23.23 110 SER B C 1
ATOM 4840 O O . SER B 1 113 ? -4.884 5.353 41.647 1.00 24.30 110 SER B O 1
ATOM 4843 N N . VAL B 1 114 ? -6.204 3.840 40.634 1.00 22.35 111 VAL B N 1
ATOM 4844 C CA . VAL B 1 114 ? -5.839 2.783 41.558 1.00 26.63 111 VAL B CA 1
ATOM 4845 C C . VAL B 1 114 ? -4.356 2.435 41.395 1.00 27.99 111 VAL B C 1
ATOM 4846 O O . VAL B 1 114 ? -3.624 2.328 42.379 1.00 25.11 111 VAL B O 1
ATOM 4850 N N . GLN B 1 115 ? -3.914 2.254 40.160 1.00 22.62 112 GLN B N 1
ATOM 4851 C CA . GLN B 1 115 ? -2.482 1.985 39.897 1.00 25.54 112 GLN B CA 1
ATOM 4852 C C . GLN B 1 115 ? -1.588 3.089 40.461 1.00 24.72 112 GLN B C 1
ATOM 4853 O O . GLN B 1 115 ? -0.581 2.813 41.131 1.00 24.85 112 GLN B O 1
ATOM 4859 N N . ALA B 1 116 ? -1.948 4.348 40.197 1.00 23.44 113 ALA B N 1
ATOM 4860 C CA . ALA B 1 116 ? -1.172 5.493 40.693 1.00 23.09 113 ALA B CA 1
ATOM 4861 C C . ALA B 1 116 ? -1.144 5.534 42.240 1.00 23.87 113 ALA B C 1
ATOM 4862 O O . ALA B 1 116 ? -0.149 5.862 42.864 1.00 23.35 113 ALA B O 1
ATOM 4864 N N . PHE B 1 117 ? -2.260 5.202 42.860 1.00 22.65 114 PHE B N 1
ATOM 4865 C CA . PHE B 1 117 ? -2.342 5.247 44.326 1.00 20.70 114 PHE B CA 1
ATOM 4866 C C . PHE B 1 117 ? -1.356 4.229 44.916 1.00 23.70 114 PHE B C 1
ATOM 4867 O O . PHE B 1 117 ? -0.567 4.544 45.817 1.00 25.74 114 PHE B O 1
ATOM 4875 N N . ARG B 1 118 ? -1.380 3.003 44.402 1.00 25.11 115 ARG B N 1
ATOM 4876 C CA . ARG B 1 118 ? -0.445 2.000 44.899 1.00 26.79 115 ARG B CA 1
ATOM 4877 C C . ARG B 1 118 ? 1.015 2.401 44.672 1.00 30.91 115 ARG B C 1
ATOM 4878 O O . ARG B 1 118 ? 1.889 2.134 45.507 1.00 27.22 115 ARG B O 1
ATOM 4886 N N . GLU B 1 119 ? 1.284 3.054 43.553 1.00 26.32 116 GLU B N 1
ATOM 4887 C CA . GLU B 1 119 ? 2.645 3.485 43.247 1.00 23.05 116 GLU B CA 1
ATOM 4888 C C . GLU B 1 119 ? 3.144 4.691 44.046 1.00 24.74 116 GLU B C 1
ATOM 4889 O O . GLU B 1 119 ? 4.278 4.696 44.530 1.00 26.90 116 GLU B O 1
ATOM 4895 N N . ARG B 1 120 ? 2.320 5.729 44.125 1.00 22.67 117 ARG B N 1
ATOM 4896 C CA . ARG B 1 120 ? 2.721 7.056 44.628 1.00 21.86 117 ARG B CA 1
ATOM 4897 C C . ARG B 1 120 ? 2.380 7.275 46.101 1.00 23.08 117 ARG B C 1
ATOM 4898 O O . ARG B 1 120 ? 3.043 8.051 46.795 1.00 22.06 117 ARG B O 1
ATOM 4906 N N . THR B 1 121 ? 1.291 6.658 46.557 1.00 21.97 118 THR B N 1
ATOM 4907 C CA . THR B 1 121 ? 0.788 6.869 47.927 1.00 19.17 118 THR B CA 1
ATOM 4908 C C . THR B 1 121 ? 0.351 5.539 48.569 1.00 20.24 118 THR B C 1
ATOM 4909 O O . THR B 1 121 ? -0.734 5.448 49.161 1.00 20.24 118 THR B O 1
ATOM 4913 N N . GLY B 1 122 ? 1.209 4.533 48.437 1.00 19.24 119 GLY B N 1
ATOM 4914 C CA . GLY B 1 122 ? 0.894 3.197 48.897 1.00 24.74 119 GLY B CA 1
ATOM 4915 C C . GLY B 1 122 ? 1.455 2.961 50.298 1.00 32.22 119 GLY B C 1
ATOM 4916 O O . GLY B 1 122 ? 1.696 3.892 51.067 1.00 29.33 119 GLY B O 1
ATOM 4917 N N . GLU B 1 123 ? 1.691 1.700 50.620 1.00 25.30 120 GLU B N 1
ATOM 4918 C CA . GLU B 1 123 ? 2.164 1.337 51.953 1.00 28.59 120 GLU B CA 1
ATOM 4919 C C . GLU B 1 123 ? 3.448 0.511 51.785 1.00 36.01 120 GLU B C 1
ATOM 4920 O O . GLU B 1 123 ? 3.507 -0.347 50.896 1.00 36.05 120 GLU B O 1
ATOM 4926 N N . LYS B 1 124 ? 4.487 0.798 52.585 1.00 26.77 121 LYS B N 1
ATOM 4927 C CA . LYS B 1 124 ? 5.764 0.078 52.510 1.00 26.54 121 LYS B CA 1
ATOM 4928 C C . LYS B 1 124 ? 6.221 -0.234 53.930 1.00 34.32 121 LYS B C 1
ATOM 4929 O O . LYS B 1 124 ? 5.904 0.492 54.858 1.00 28.88 121 LYS B O 1
ATOM 4935 N N . SER B 1 125 ? 6.984 -1.304 54.080 1.00 32.52 122 SER B N 1
ATOM 4936 C CA . SER B 1 125 ? 7.455 -1.676 55.394 1.00 37.91 122 SER B CA 1
ATOM 4937 C C . SER B 1 125 ? 8.827 -2.328 55.278 1.00 42.56 122 SER B C 1
ATOM 4938 O O . SER B 1 125 ? 9.104 -3.023 54.298 1.00 37.45 122 SER B O 1
ATOM 4941 N N . GLY B 1 126 ? 9.688 -2.096 56.263 1.00 35.36 123 GLY B N 1
ATOM 4942 C CA . GLY B 1 126 ? 11.052 -2.589 56.193 1.00 36.23 123 GLY B CA 1
ATOM 4943 C C . GLY B 1 126 ? 11.741 -2.486 57.545 1.00 33.82 123 GLY B C 1
ATOM 4944 O O . GLY B 1 126 ? 11.292 -1.725 58.402 1.00 32.36 123 GLY B O 1
ATOM 4945 N N . PRO B 1 127 ? 12.826 -3.249 57.745 1.00 36.33 124 PRO B N 1
ATOM 4946 C CA . PRO B 1 127 ? 13.551 -3.165 59.019 1.00 36.21 124 PRO B CA 1
ATOM 4947 C C . PRO B 1 127 ? 14.324 -1.878 59.075 1.00 39.44 124 PRO B C 1
ATOM 4948 O O . PRO B 1 127 ? 14.807 -1.400 58.051 1.00 37.69 124 PRO B O 1
ATOM 4952 N N . LEU B 1 128 ? 14.422 -1.309 60.265 1.00 32.38 125 LEU B N 1
ATOM 4953 C CA . LEU B 1 128 ? 15.297 -0.183 60.498 1.00 38.42 125 LEU B CA 1
ATOM 4954 C C . LEU B 1 128 ? 15.869 -0.392 61.889 1.00 42.36 125 LEU B C 1
ATOM 4955 O O . LEU B 1 128 ? 15.167 -0.244 62.892 1.00 36.64 125 LEU B O 1
ATOM 4960 N N . ALA B 1 129 ? 17.133 -0.792 61.931 1.00 38.01 126 ALA B N 1
ATOM 4961 C CA . ALA B 1 129 ? 17.756 -1.211 63.173 1.00 45.64 126 ALA B CA 1
ATOM 4962 C C . ALA B 1 129 ? 16.866 -2.255 63.832 1.00 44.64 126 ALA B C 1
ATOM 4963 O O . ALA B 1 129 ? 16.471 -3.238 63.204 1.00 48.09 126 ALA B O 1
ATOM 4965 N N . ASP B 1 130 ? 16.524 -1.995 65.086 1.00 44.77 127 ASP B N 1
ATOM 4966 C CA . ASP B 1 130 ? 15.797 -2.929 65.934 1.00 51.94 127 ASP B CA 1
ATOM 4967 C C . ASP B 1 130 ? 14.286 -2.870 65.699 1.00 49.20 127 ASP B C 1
ATOM 4968 O O . ASP B 1 130 ? 13.531 -3.653 66.271 1.00 52.63 127 ASP B O 1
ATOM 4973 N N . ALA B 1 131 ? 13.842 -1.939 64.860 1.00 38.79 128 ALA B N 1
ATOM 4974 C CA . ALA B 1 131 ? 12.433 -1.629 64.787 1.00 30.54 128 ALA B CA 1
ATOM 4975 C C . ALA B 1 131 ? 11.948 -1.801 63.348 1.00 29.73 128 ALA B C 1
ATOM 4976 O O . ALA B 1 131 ? 12.714 -2.236 62.466 1.00 30.18 128 ALA B O 1
ATOM 4978 N N . THR B 1 132 ? 10.677 -1.513 63.117 1.00 27.14 129 THR B N 1
ATOM 4979 C CA . THR B 1 132 ? 10.153 -1.611 61.755 1.00 30.07 129 THR B CA 1
ATOM 4980 C C . THR B 1 132 ? 9.724 -0.240 61.273 1.00 29.87 129 THR B C 1
ATOM 4981 O O . THR B 1 132 ? 8.982 0.429 61.968 1.00 27.48 129 THR B O 1
ATOM 4985 N N . ALA B 1 133 ? 10.189 0.173 60.091 1.00 25.30 130 ALA B N 1
ATOM 4986 C CA . ALA B 1 133 ? 9.789 1.456 59.515 1.00 28.10 130 ALA B CA 1
ATOM 4987 C C . ALA B 1 133 ? 8.644 1.173 58.549 1.00 29.33 130 ALA B C 1
ATOM 4988 O O . ALA B 1 133 ? 8.796 0.362 57.632 1.00 27.74 130 ALA B O 1
ATOM 4990 N N . VAL B 1 134 ? 7.507 1.840 58.747 1.00 22.57 131 VAL B N 1
ATOM 4991 C CA . VAL B 1 134 ? 6.351 1.654 57.884 1.00 21.42 131 VAL B CA 1
ATOM 4992 C C . VAL B 1 134 ? 6.046 2.983 57.246 1.00 25.01 131 VAL B C 1
ATOM 4993 O O . VAL B 1 134 ? 6.111 4.012 57.924 1.00 21.05 131 VAL B O 1
ATOM 4997 N N . LEU B 1 135 ? 5.736 2.973 55.942 1.00 23.14 132 LEU B N 1
ATOM 4998 C CA . LEU B 1 135 ? 5.207 4.174 55.322 1.00 23.47 132 LEU B CA 1
ATOM 4999 C C . LEU B 1 135 ? 3.746 3.927 54.963 1.00 22.71 132 LEU B C 1
ATOM 5000 O O . LEU B 1 135 ? 3.400 2.908 54.357 1.00 23.87 132 LEU B O 1
ATOM 5005 N N . ARG B 1 136 ? 2.895 4.877 55.321 1.00 21.86 133 ARG B N 1
ATOM 5006 C CA . ARG B 1 136 ? 1.475 4.849 54.920 1.00 20.73 133 ARG B CA 1
ATOM 5007 C C . ARG B 1 136 ? 1.132 6.210 54.350 1.00 23.21 133 ARG B C 1
ATOM 5008 O O . ARG B 1 136 ? 1.926 7.140 54.437 1.00 21.85 133 ARG B O 1
ATOM 5016 N N . HIS B 1 137 ? -0.041 6.324 53.742 1.00 19.77 134 HIS B N 1
ATOM 5017 C CA . HIS B 1 137 ? -0.527 7.633 53.295 1.00 18.21 134 HIS B CA 1
ATOM 5018 C C . HIS B 1 137 ? -1.973 7.772 53.761 1.00 23.35 134 HIS B C 1
ATOM 5019 O O . HIS B 1 137 ? -2.736 6.792 53.759 1.00 25.67 134 HIS B O 1
ATOM 5026 N N . LYS B 1 138 ? -2.355 8.988 54.127 1.00 18.49 135 LYS B N 1
ATOM 5027 C CA . LYS B 1 138 ? -3.678 9.224 54.714 1.00 13.72 135 LYS B CA 1
ATOM 5028 C C . LYS B 1 138 ? -4.343 10.400 54.009 1.00 19.68 135 LYS B C 1
ATOM 5029 O O . LYS B 1 138 ? -3.668 11.268 53.495 1.00 20.16 135 LYS B O 1
ATOM 5035 N N . PRO B 1 139 ? -5.680 10.422 53.985 1.00 20.38 136 PRO B N 1
ATOM 5036 C CA . PRO B 1 139 ? -6.405 11.490 53.279 1.00 17.57 136 PRO B CA 1
ATOM 5037 C C . PRO B 1 139 ? -6.394 12.752 54.104 1.00 15.44 136 PRO B C 1
ATOM 5038 O O . PRO B 1 139 ? -6.238 12.698 55.344 1.00 17.83 136 PRO B O 1
ATOM 5042 N N . HIS B 1 140 ? -6.600 13.883 53.441 1.00 17.55 137 HIS B N 1
ATOM 5043 C CA . HIS B 1 140 ? -6.639 15.174 54.142 1.00 20.46 137 HIS B CA 1
ATOM 5044 C C . HIS B 1 140 ? -7.914 15.417 54.982 1.00 18.47 137 HIS B C 1
ATOM 5045 O O . HIS B 1 140 ? -7.837 15.946 56.094 1.00 19.87 137 HIS B O 1
ATOM 5052 N N . GLY B 1 141 ? -9.071 15.062 54.427 1.00 17.42 138 GLY B N 1
ATOM 5053 C CA . GLY B 1 141 ? -10.356 15.297 55.086 1.00 18.57 138 GLY B CA 1
ATOM 5054 C C . GLY B 1 141 ? -11.383 15.704 54.052 1.00 21.19 138 GLY B C 1
ATOM 5055 O O . GLY B 1 141 ? -11.703 14.933 53.186 1.00 20.79 138 GLY B O 1
ATOM 5056 N N . VAL B 1 142 ? -11.866 16.934 54.132 1.00 20.83 139 VAL B N 1
ATOM 5057 C CA . VAL B 1 142 ? -12.856 17.439 53.185 1.00 19.10 139 VAL B CA 1
ATOM 5058 C C . VAL B 1 142 ? -12.207 18.295 52.117 1.00 21.64 139 VAL B C 1
ATOM 5059 O O . VAL B 1 142 ? -11.496 19.246 52.441 1.00 22.21 139 VAL B O 1
ATOM 5063 N N . VAL B 1 143 ? -12.476 17.984 50.849 1.00 20.25 140 VAL B N 1
ATOM 5064 C CA . VAL B 1 143 ? -11.863 18.727 49.767 1.00 19.23 140 VAL B CA 1
ATOM 5065 C C . VAL B 1 143 ? -12.940 19.263 48.830 1.00 22.09 140 VAL B C 1
ATOM 5066 O O . VAL B 1 143 ? -13.909 18.580 48.538 1.00 21.12 140 VAL B O 1
ATOM 5070 N N . ALA B 1 144 ? -12.797 20.515 48.410 1.00 18.52 141 ALA B N 1
ATOM 5071 C CA . ALA B 1 144 ? -13.678 21.057 47.400 1.00 19.12 141 ALA B CA 1
ATOM 5072 C C . ALA B 1 144 ? -13.075 20.797 46.002 1.00 18.61 141 ALA B C 1
ATOM 5073 O O . ALA B 1 144 ? -11.851 20.948 45.804 1.00 21.47 141 ALA B O 1
ATOM 5075 N N . VAL B 1 145 ? -13.920 20.411 45.043 1.00 17.94 142 VAL B N 1
ATOM 5076 C CA . VAL B 1 145 ? -13.492 20.294 43.647 1.00 20.42 142 VAL B CA 1
ATOM 5077 C C . VAL B 1 145 ? -14.261 21.320 42.838 1.00 24.11 142 VAL B C 1
ATOM 5078 O O . VAL B 1 145 ? -15.489 21.301 42.827 1.00 21.83 142 VAL B O 1
ATOM 5082 N N . PHE B 1 146 ? -13.540 22.235 42.194 1.00 18.57 143 PHE B N 1
ATOM 5083 C CA . PHE B 1 146 ? -14.130 23.204 41.275 1.00 22.23 143 PHE B CA 1
ATOM 5084 C C . PHE B 1 146 ? -13.946 22.746 39.828 1.00 24.42 143 PHE B C 1
ATOM 5085 O O . PHE B 1 146 ? -12.816 22.585 39.365 1.00 23.39 143 PHE B O 1
ATOM 5093 N N . GLY B 1 147 ? -15.054 22.534 39.120 1.00 20.93 144 GLY B N 1
ATOM 5094 C CA . GLY B 1 147 ? -15.010 22.016 37.758 1.00 19.37 144 GLY B CA 1
ATOM 5095 C C . GLY B 1 147 ? -14.985 23.111 36.705 1.00 22.50 144 GLY B C 1
ATOM 5096 O O . GLY B 1 147 ? -15.495 24.218 36.938 1.00 23.51 144 GLY B O 1
ATOM 5097 N N . PRO B 1 148 ? -14.411 22.804 35.528 1.00 23.50 145 PRO B N 1
ATOM 5098 C CA . PRO B 1 148 ? -14.446 23.704 34.381 1.00 20.74 145 PRO B CA 1
ATOM 5099 C C . PRO B 1 148 ? -15.563 23.284 33.438 1.00 27.03 145 PRO B C 1
ATOM 5100 O O . PRO B 1 148 ? -16.216 22.243 33.625 1.00 26.58 145 PRO B O 1
ATOM 5104 N N . TYR B 1 149 ? -15.775 24.062 32.384 1.00 25.92 146 TYR B N 1
ATOM 5105 C CA . TYR B 1 149 ? -16.831 23.702 31.441 1.00 24.94 146 TYR B CA 1
ATOM 5106 C C . TYR B 1 149 ? -16.365 22.906 30.225 1.00 30.92 146 TYR B C 1
ATOM 5107 O O . TYR B 1 149 ? -17.195 22.337 29.504 1.00 30.64 146 TYR B O 1
ATOM 5116 N N . ASN B 1 150 ? -15.054 22.883 29.965 1.00 28.97 147 ASN B N 1
ATOM 5117 C CA . ASN B 1 150 ? -14.580 22.277 28.712 1.00 31.31 147 ASN B CA 1
ATOM 5118 C C . ASN B 1 150 ? -14.600 20.741 28.672 1.00 32.01 147 ASN B C 1
ATOM 5119 O O . ASN B 1 150 ? -14.913 20.145 27.627 1.00 32.79 147 ASN B O 1
ATOM 5124 N N . PHE B 1 151 ? -14.211 20.110 29.777 1.00 26.41 148 PHE B N 1
ATOM 5125 C CA . PHE B 1 151 ? -14.417 18.674 29.979 1.00 27.46 148 PHE B CA 1
ATOM 5126 C C . PHE B 1 151 ? -15.234 18.582 31.285 1.00 29.54 148 PHE B C 1
ATOM 5127 O O . PHE B 1 151 ? -14.662 18.347 32.361 1.00 25.73 148 PHE B O 1
ATOM 5135 N N . PRO B 1 152 ? -16.543 18.809 31.191 1.00 27.64 149 PRO B N 1
ATOM 5136 C CA . PRO B 1 152 ? -17.368 18.927 32.394 1.00 27.48 149 PRO B CA 1
ATOM 5137 C C . PRO B 1 152 ? -17.548 17.616 33.127 1.00 26.26 149 PRO B C 1
ATOM 5138 O O . PRO B 1 152 ? -18.056 17.628 34.238 1.00 25.17 149 PRO B O 1
ATOM 5142 N N . GLY B 1 153 ? -17.166 16.506 32.521 1.00 24.93 150 GLY B N 1
ATOM 5143 C CA . GLY B 1 153 ? -17.165 15.243 33.228 1.00 24.20 150 GLY B CA 1
ATOM 5144 C C . GLY B 1 153 ? -15.759 14.795 33.583 1.00 25.98 150 GLY B C 1
ATOM 5145 O O . GLY B 1 153 ? -15.472 14.452 34.726 1.00 24.55 150 GLY B O 1
ATOM 5146 N N . HIS B 1 154 ? -14.868 14.793 32.590 1.00 24.86 151 HIS B N 1
ATOM 5147 C CA . HIS B 1 154 ? -13.562 14.155 32.773 1.00 23.24 151 HIS B CA 1
ATOM 5148 C C . HIS B 1 154 ? -12.651 14.900 33.720 1.00 24.06 151 HIS B C 1
ATOM 5149 O O . HIS B 1 154 ? -11.922 14.282 34.516 1.00 23.01 151 HIS B O 1
ATOM 5156 N N . LEU B 1 155 ? -12.642 16.226 33.654 1.00 24.41 152 LEU B N 1
ATOM 5157 C CA . LEU B 1 155 ? -11.669 16.931 34.484 1.00 26.85 152 LEU B CA 1
ATOM 5158 C C . LEU B 1 155 ? -12.061 16.933 35.984 1.00 25.66 152 LEU B C 1
ATOM 5159 O O . LEU B 1 155 ? -11.217 16.638 36.825 1.00 23.82 152 LEU B O 1
ATOM 5164 N N . PRO B 1 156 ? -13.339 17.205 36.317 1.00 20.80 153 PRO B N 1
ATOM 5165 C CA . PRO B 1 156 ? -13.646 17.051 37.751 1.00 21.91 153 PRO B CA 1
ATOM 5166 C C . PRO B 1 156 ? -13.439 15.607 38.205 1.00 25.27 153 PRO B C 1
ATOM 5167 O O . PRO B 1 156 ? -13.011 15.359 39.340 1.00 21.27 153 PRO B O 1
ATOM 5171 N N . ASN B 1 157 ? -13.774 14.664 37.337 1.00 23.53 154 ASN B N 1
ATOM 5172 C CA . ASN B 1 157 ? -13.629 13.249 37.663 1.00 24.34 154 ASN B CA 1
ATOM 5173 C C . ASN B 1 157 ? -12.166 12.919 38.002 1.00 25.74 154 ASN B C 1
ATOM 5174 O O . ASN B 1 157 ? -11.903 12.064 38.855 1.00 25.82 154 ASN B O 1
ATOM 5179 N N . GLY B 1 158 ? -11.233 13.624 37.336 1.00 20.87 155 GLY B N 1
ATOM 5180 C CA . GLY B 1 158 ? -9.785 13.458 37.526 1.00 22.71 155 GLY B CA 1
ATOM 5181 C C . GLY B 1 158 ? -9.334 13.959 38.899 1.00 23.36 155 GLY B C 1
ATOM 5182 O O . GLY B 1 158 ? -8.226 13.649 39.342 1.00 22.95 155 GLY B O 1
ATOM 5183 N N . HIS B 1 159 ? -10.168 14.752 39.567 1.00 20.74 156 HIS B N 1
ATOM 5184 C CA . HIS B 1 159 ? -9.906 15.073 40.984 1.00 20.93 156 HIS B CA 1
ATOM 5185 C C . HIS B 1 159 ? -10.717 14.186 41.922 1.00 21.76 156 HIS B C 1
ATOM 5186 O O . HIS B 1 159 ? -10.237 13.755 42.977 1.00 20.50 156 HIS B O 1
ATOM 5193 N N . ILE B 1 160 ? -11.983 13.960 41.560 1.00 21.24 157 ILE B N 1
ATOM 5194 C CA . ILE B 1 160 ? -12.914 13.297 42.474 1.00 19.17 157 ILE B CA 1
ATOM 5195 C C . ILE B 1 160 ? -12.478 11.849 42.682 1.00 20.04 157 ILE B C 1
ATOM 5196 O O . ILE B 1 160 ? -12.385 11.378 43.809 1.00 21.44 157 ILE B O 1
ATOM 5201 N N . VAL B 1 161 ? -12.160 11.151 41.601 1.00 19.62 158 VAL B N 1
ATOM 5202 C CA . VAL B 1 161 ? -11.761 9.749 41.718 1.00 21.10 158 VAL B CA 1
ATOM 5203 C C . VAL B 1 161 ? -10.538 9.541 42.640 1.00 21.65 158 VAL B C 1
ATOM 5204 O O . VAL B 1 161 ? -10.647 8.818 43.630 1.00 21.32 158 VAL B O 1
ATOM 5208 N N . PRO B 1 162 ? -9.383 10.191 42.351 1.00 22.99 159 PRO B N 1
ATOM 5209 C CA . PRO B 1 162 ? -8.265 9.959 43.291 1.00 19.34 159 PRO B CA 1
ATOM 5210 C C . PRO B 1 162 ? -8.563 10.508 44.679 1.00 22.91 159 PRO B C 1
ATOM 5211 O O . PRO B 1 162 ? -8.050 9.954 45.636 1.00 22.40 159 PRO B O 1
ATOM 5215 N N . ALA B 1 163 ? -9.374 11.563 44.810 1.00 19.91 160 ALA B N 1
ATOM 5216 C CA . ALA B 1 163 ? -9.640 12.088 46.164 1.00 21.68 160 ALA B CA 1
ATOM 5217 C C . ALA B 1 163 ? -10.445 11.085 47.001 1.00 17.48 160 ALA B C 1
ATOM 5218 O O . ALA B 1 163 ? -10.117 10.812 48.152 1.00 20.62 160 ALA B O 1
ATOM 5220 N N . LEU B 1 164 ? -11.491 10.512 46.408 1.00 22.14 161 LEU B N 1
ATOM 5221 C CA . LEU B 1 164 ? -12.309 9.552 47.133 1.00 21.14 161 LEU B CA 1
ATOM 5222 C C . LEU B 1 164 ? -11.530 8.274 47.376 1.00 20.81 161 LEU B C 1
ATOM 5223 O O . LEU B 1 164 ? -11.693 7.641 48.405 1.00 20.07 161 LEU B O 1
ATOM 5228 N N . LEU B 1 165 ? -10.740 7.857 46.383 1.00 19.70 162 LEU B N 1
ATOM 5229 C CA . LEU B 1 165 ? -9.893 6.671 46.530 1.00 21.88 162 LEU B CA 1
ATOM 5230 C C . LEU B 1 165 ? -9.019 6.745 47.791 1.00 22.16 162 LEU B C 1
ATOM 5231 O O . LEU B 1 165 ? -8.891 5.770 48.545 1.00 22.55 162 LEU B O 1
ATOM 5236 N N . ALA B 1 166 ? -8.406 7.897 48.029 1.00 19.66 163 ALA B N 1
ATOM 5237 C CA . ALA B 1 166 ? -7.513 8.063 49.180 1.00 21.73 163 ALA B CA 1
ATOM 5238 C C . ALA B 1 166 ? -8.259 8.134 50.516 1.00 23.39 163 ALA B C 1
ATOM 5239 O O . ALA B 1 166 ? -7.633 7.995 51.567 1.00 20.55 163 ALA B O 1
ATOM 5241 N N . GLY B 1 167 ? -9.575 8.377 50.470 1.00 20.53 164 GLY B N 1
ATOM 5242 C CA . GLY B 1 167 ? -10.373 8.445 51.679 1.00 18.36 164 GLY B CA 1
ATOM 5243 C C . GLY B 1 167 ? -10.837 9.847 52.021 1.00 19.45 164 GLY B C 1
ATOM 5244 O O . GLY B 1 167 ? -11.359 10.043 53.105 1.00 20.25 164 GLY B O 1
ATOM 5245 N N . ASN B 1 168 ? -10.683 10.814 51.115 1.00 20.08 165 ASN B N 1
ATOM 5246 C CA . ASN B 1 168 ? -11.260 12.142 51.374 1.00 20.07 165 ASN B CA 1
ATOM 5247 C C . ASN B 1 168 ? -12.762 12.112 51.062 1.00 21.00 165 ASN B C 1
ATOM 5248 O O . ASN B 1 168 ? -13.239 11.183 50.405 1.00 22.78 165 ASN B O 1
ATOM 5253 N N . CYS B 1 169 ? -13.494 13.126 51.526 1.00 19.38 166 CYS B N 1
ATOM 5254 C CA . CYS B 1 169 ? -14.878 13.328 51.105 1.00 17.84 166 CYS B CA 1
ATOM 5255 C C . CYS B 1 169 ? -14.896 14.657 50.390 1.00 24.49 166 CYS B C 1
ATOM 5256 O O . CYS B 1 169 ? -14.091 15.520 50.692 1.00 21.46 166 CYS B O 1
ATOM 5259 N N . VAL B 1 170 ? -15.806 14.813 49.429 1.00 18.40 167 VAL B N 1
ATOM 5260 C CA . VAL B 1 170 ? -15.706 15.902 48.449 1.00 19.35 167 VAL B CA 1
ATOM 5261 C C . VAL B 1 170 ? -16.978 16.757 48.417 1.00 21.57 167 VAL B C 1
ATOM 5262 O O . VAL B 1 170 ? -18.100 16.230 48.512 1.00 20.38 167 VAL B O 1
ATOM 5266 N N . VAL B 1 171 ? -16.804 18.062 48.262 1.00 19.57 168 VAL B N 1
ATOM 5267 C CA . VAL B 1 171 ? -17.913 18.946 47.862 1.00 20.97 168 VAL B CA 1
ATOM 5268 C C . VAL B 1 171 ? -17.569 19.442 46.464 1.00 21.56 168 VAL B C 1
ATOM 5269 O O . VAL B 1 171 ? -16.517 20.071 46.237 1.00 20.80 168 VAL B O 1
ATOM 5273 N N . PHE B 1 172 ? -18.403 19.096 45.504 1.00 19.03 169 PHE B N 1
ATOM 5274 C CA . PHE B 1 172 ? -18.131 19.362 44.077 1.00 18.36 169 PHE B CA 1
ATOM 5275 C C . PHE B 1 172 ? -18.967 20.562 43.633 1.00 23.00 169 PHE B C 1
ATOM 5276 O O . PHE B 1 172 ? -20.184 20.559 43.747 1.00 21.70 169 PHE B O 1
ATOM 5284 N N . LYS B 1 173 ? -18.303 21.617 43.187 1.00 18.38 170 LYS B N 1
ATOM 5285 C CA . LYS B 1 173 ? -18.995 22.770 42.643 1.00 18.94 170 LYS B CA 1
ATOM 5286 C C . LYS B 1 173 ? -18.641 22.808 41.131 1.00 21.31 170 LYS B C 1
ATOM 5287 O O . LYS B 1 173 ? -17.499 23.176 40.750 1.00 23.70 170 LYS B O 1
ATOM 5293 N N . PRO B 1 174 ? -19.582 22.411 40.259 1.00 19.60 171 PRO B N 1
ATOM 5294 C CA . PRO B 1 174 ? -19.352 22.388 38.809 1.00 20.64 171 PRO B CA 1
ATOM 5295 C C . PRO B 1 174 ? -19.359 23.811 38.278 1.00 24.83 171 PRO B C 1
ATOM 5296 O O . PRO B 1 174 ? -19.896 24.726 38.929 1.00 23.43 171 PRO B O 1
ATOM 5300 N N . SER B 1 175 ? -18.759 23.995 37.112 1.00 22.90 172 SER B N 1
ATOM 5301 C CA . SER B 1 175 ? -18.920 25.230 36.352 1.00 24.15 172 SER B CA 1
ATOM 5302 C C . SER B 1 175 ? -20.402 25.544 36.234 1.00 27.84 172 SER B C 1
ATOM 5303 O O . SER B 1 175 ? -21.195 24.641 35.971 1.00 25.17 172 SER B O 1
ATOM 5306 N N . GLU B 1 176 ? -20.775 26.815 36.390 1.00 28.05 173 GLU B N 1
ATOM 5307 C CA . GLU B 1 176 ? -22.184 27.201 36.203 1.00 26.92 173 GLU B CA 1
ATOM 5308 C C . GLU B 1 176 ? -22.641 27.017 34.765 1.00 32.36 173 GLU B C 1
ATOM 5309 O O . GLU B 1 176 ? -23.838 27.121 34.476 1.00 26.74 173 GLU B O 1
ATOM 5315 N N . LEU B 1 177 ? -21.693 26.754 33.861 1.00 28.11 174 LEU B N 1
ATOM 5316 C CA . LEU B 1 177 ? -22.040 26.523 32.488 1.00 27.46 174 LEU B CA 1
ATOM 5317 C C . LEU B 1 177 ? -22.365 25.060 32.188 1.00 25.72 174 LEU B C 1
ATOM 5318 O O . LEU B 1 177 ? -22.957 24.769 31.163 1.00 28.08 174 LEU B O 1
ATOM 5323 N N . THR B 1 178 ? -21.964 24.126 33.040 1.00 24.14 175 THR B N 1
ATOM 5324 C CA . THR B 1 178 ? -22.243 22.711 32.738 1.00 24.74 175 THR B CA 1
ATOM 5325 C C . THR B 1 178 ? -22.831 21.964 33.950 1.00 28.91 175 THR B C 1
ATOM 5326 O O . THR B 1 178 ? -22.299 20.931 34.372 1.00 28.10 175 THR B O 1
ATOM 5330 N N . PRO B 1 179 ? -23.932 22.494 34.532 1.00 26.54 176 PRO B N 1
ATOM 5331 C CA . PRO B 1 179 ? -24.513 21.810 35.692 1.00 24.33 176 PRO B CA 1
ATOM 5332 C C . PRO B 1 179 ? -25.175 20.486 35.374 1.00 24.34 176 PRO B C 1
ATOM 5333 O O . PRO B 1 179 ? -25.186 19.600 36.239 1.00 24.65 176 PRO B O 1
ATOM 5337 N N . LYS B 1 180 ? -25.760 20.341 34.178 1.00 24.05 177 LYS B N 1
ATOM 5338 C CA . LYS B 1 180 ? -26.505 19.112 33.881 1.00 24.54 177 LYS B CA 1
ATOM 5339 C C . LYS B 1 180 ? -25.574 17.898 33.795 1.00 28.56 177 LYS B C 1
ATOM 5340 O O . LYS B 1 180 ? -25.903 16.798 34.246 1.00 24.08 177 LYS B O 1
ATOM 5346 N N . VAL B 1 181 ? -24.392 18.102 33.220 1.00 27.19 178 VAL B N 1
ATOM 5347 C CA . VAL B 1 181 ? -23.404 17.030 33.162 1.00 24.81 178 VAL B CA 1
ATOM 5348 C C . VAL B 1 181 ? -23.055 16.564 34.598 1.00 23.05 178 VAL B C 1
ATOM 5349 O O . VAL B 1 181 ? -22.949 15.369 34.886 1.00 24.99 178 VAL B O 1
ATOM 5353 N N . ALA B 1 182 ? -22.851 17.518 35.484 1.00 21.87 179 ALA B N 1
ATOM 5354 C CA . ALA B 1 182 ? -22.504 17.197 36.884 1.00 21.92 179 ALA B CA 1
ATOM 5355 C C . ALA B 1 182 ? -23.639 16.449 37.586 1.00 24.79 179 ALA B C 1
ATOM 5356 O O . ALA B 1 182 ? -23.425 15.511 38.376 1.00 22.45 179 ALA B O 1
ATOM 5358 N N . GLU B 1 183 ? -24.859 16.895 37.334 1.00 20.06 180 GLU B N 1
ATOM 5359 C CA . GLU B 1 183 ? -26.011 16.243 37.919 1.00 23.01 180 GLU B CA 1
ATOM 5360 C C . GLU B 1 183 ? -26.026 14.768 37.493 1.00 26.73 180 GLU B C 1
ATOM 5361 O O . GLU B 1 183 ? -26.163 13.883 38.334 1.00 23.34 180 GLU B O 1
ATOM 5367 N N . LEU B 1 184 ? -25.917 14.505 36.187 1.00 26.42 181 LEU B N 1
ATOM 5368 C CA . LEU B 1 184 ? -25.897 13.114 35.706 1.00 27.96 181 LEU B CA 1
ATOM 5369 C C . LEU B 1 184 ? -24.695 12.306 36.238 1.00 27.71 181 LEU B C 1
ATOM 5370 O O . LEU B 1 184 ? -24.804 11.096 36.496 1.00 24.42 181 LEU B O 1
ATOM 5375 N N . THR B 1 185 ? -23.547 12.966 36.404 1.00 23.41 182 THR B N 1
ATOM 5376 C CA . THR B 1 185 ? -22.389 12.285 36.945 1.00 23.95 182 THR B CA 1
ATOM 5377 C C . THR B 1 185 ? -22.682 11.848 38.380 1.00 22.90 182 THR B C 1
ATOM 5378 O O . THR B 1 185 ? -22.408 10.709 38.768 1.00 22.63 182 THR B O 1
ATOM 5382 N N . LEU B 1 186 ? -23.260 12.749 39.170 1.00 22.07 183 LEU B N 1
ATOM 5383 C CA . LEU B 1 186 ? -23.676 12.380 40.525 1.00 22.82 183 LEU B CA 1
ATOM 5384 C C . LEU B 1 186 ? -24.658 11.200 40.508 1.00 22.93 183 LEU B C 1
ATOM 5385 O O . LEU B 1 186 ? -24.554 10.303 41.342 1.00 25.22 183 LEU B O 1
ATOM 5390 N N . LYS B 1 187 ? -25.607 11.199 39.565 1.00 23.84 184 LYS B N 1
ATOM 5391 C CA . LYS B 1 187 ? -26.539 10.083 39.469 1.00 20.03 184 LYS B CA 1
ATOM 5392 C C . LYS B 1 187 ? -25.821 8.753 39.256 1.00 27.08 184 LYS B C 1
ATOM 5393 O O . LYS B 1 187 ? -26.240 7.728 39.811 1.00 26.83 184 LYS B O 1
ATOM 5399 N N . ALA B 1 188 ? -24.727 8.769 38.491 1.00 23.81 185 ALA B N 1
ATOM 5400 C CA . ALA B 1 188 ? -23.941 7.558 38.359 1.00 26.10 185 ALA B CA 1
ATOM 5401 C C . ALA B 1 188 ? -23.278 7.149 39.682 1.00 20.42 185 ALA B C 1
ATOM 5402 O O . ALA B 1 188 ? -23.354 5.985 40.066 1.00 24.03 185 ALA B O 1
ATOM 5404 N N . TRP B 1 189 ? -22.618 8.087 40.381 1.00 20.87 186 TRP B N 1
ATOM 5405 C CA . TRP B 1 189 ? -22.085 7.789 41.721 1.00 22.14 186 TRP B CA 1
ATOM 5406 C C . TRP B 1 189 ? -23.136 7.222 42.677 1.00 27.01 186 TRP B C 1
ATOM 5407 O O . TRP B 1 189 ? -22.873 6.296 43.430 1.00 24.85 186 TRP B O 1
ATOM 5418 N N . ILE B 1 190 ? -24.300 7.848 42.686 1.00 22.94 187 ILE B N 1
ATOM 5419 C CA . ILE B 1 190 ? -25.410 7.413 43.561 1.00 23.67 187 ILE B CA 1
ATOM 5420 C C . ILE B 1 190 ? -25.853 5.998 43.211 1.00 25.15 187 ILE B C 1
ATOM 5421 O O . ILE B 1 190 ? -25.960 5.138 44.090 1.00 27.48 187 ILE B O 1
ATOM 5426 N N . GLN B 1 191 ? -26.073 5.744 41.919 1.00 24.48 188 GLN B N 1
ATOM 5427 C CA . GLN B 1 191 ? -26.473 4.412 41.456 1.00 28.03 188 GLN B CA 1
ATOM 5428 C C . GLN B 1 191 ? -25.431 3.351 41.857 1.00 31.72 188 GLN B C 1
ATOM 5429 O O . GLN B 1 191 ? -25.766 2.210 42.164 1.00 29.86 188 GLN B O 1
ATOM 5435 N N . ALA B 1 192 ? -24.165 3.751 41.892 1.00 28.80 189 ALA B N 1
ATOM 5436 C CA . ALA B 1 192 ? -23.068 2.844 42.198 1.00 32.03 189 ALA B CA 1
ATOM 5437 C C . ALA B 1 192 ? -22.955 2.527 43.681 1.00 32.10 189 ALA B C 1
ATOM 5438 O O . ALA B 1 192 ? -22.152 1.693 44.075 1.00 36.49 189 ALA B O 1
ATOM 5440 N N . GLY B 1 193 ? -23.743 3.197 44.509 1.00 28.14 190 GLY B N 1
ATOM 5441 C CA . GLY B 1 193 ? -23.708 2.943 45.945 1.00 28.49 190 GLY B CA 1
ATOM 5442 C C . GLY B 1 193 ? -22.923 3.901 46.823 1.00 26.49 190 GLY B C 1
ATOM 5443 O O . GLY B 1 193 ? -22.652 3.619 48.000 1.00 26.92 190 GLY B O 1
ATOM 5444 N N . LEU B 1 194 ? -22.562 5.065 46.312 1.00 26.50 191 LEU B N 1
ATOM 5445 C CA . LEU B 1 194 ? -21.707 5.922 47.141 1.00 29.97 191 LEU B CA 1
ATOM 5446 C C . LEU B 1 194 ? -22.419 6.281 48.436 1.00 31.53 191 LEU B C 1
ATOM 5447 O O . LEU B 1 194 ? -23.593 6.635 48.410 1.00 30.55 191 LEU B O 1
ATOM 5452 N N . PRO B 1 195 ? -21.720 6.176 49.585 1.00 33.46 192 PRO B N 1
ATOM 5453 C CA . PRO B 1 195 ? -22.336 6.478 50.885 1.00 31.25 192 PRO B CA 1
ATOM 5454 C C . PRO B 1 195 ? -22.727 7.953 51.047 1.00 31.72 192 PRO B C 1
ATOM 5455 O O . PRO B 1 195 ? -22.048 8.809 50.506 1.00 25.16 192 PRO B O 1
ATOM 5459 N N . ALA B 1 196 ? -23.814 8.227 51.769 1.00 25.85 193 ALA B N 1
ATOM 5460 C CA . ALA B 1 196 ? -24.245 9.591 52.058 1.00 28.13 193 ALA B CA 1
ATOM 5461 C C . ALA B 1 196 ? -23.094 10.457 52.572 1.00 25.94 193 ALA B C 1
ATOM 5462 O O . ALA B 1 196 ? -22.361 10.055 53.483 1.00 25.44 193 ALA B O 1
ATOM 5464 N N . GLY B 1 197 ? -22.961 11.650 51.994 1.00 23.67 194 GLY B N 1
ATOM 5465 C CA . GLY B 1 197 ? -21.983 12.624 52.464 1.00 21.86 194 GLY B CA 1
ATOM 5466 C C . GLY B 1 197 ? -20.597 12.478 51.888 1.00 21.96 194 GLY B C 1
ATOM 5467 O O . GLY B 1 197 ? -19.782 13.384 51.991 1.00 22.16 194 GLY B O 1
ATOM 5468 N N . VAL B 1 198 ? -20.300 11.335 51.292 1.00 21.59 195 VAL B N 1
ATOM 5469 C CA . VAL B 1 198 ? -18.982 11.149 50.679 1.00 21.82 195 VAL B CA 1
ATOM 5470 C C . VAL B 1 198 ? -18.698 12.074 49.492 1.00 25.33 195 VAL B C 1
ATOM 5471 O O . VAL B 1 198 ? -17.582 12.576 49.331 1.00 21.97 195 VAL B O 1
ATOM 5475 N N . LEU B 1 199 ? -19.710 12.291 48.665 1.00 20.05 196 LEU B N 1
ATOM 5476 C CA . LEU B 1 199 ? -19.635 13.240 47.568 1.00 21.61 196 LEU B CA 1
ATOM 5477 C C . LEU B 1 199 ? -20.887 14.077 47.565 1.00 25.95 196 LEU B C 1
ATOM 5478 O O . LEU B 1 199 ? -22.006 13.545 47.473 1.00 24.89 196 LEU B O 1
ATOM 5483 N N . ASN B 1 200 ? -20.711 15.389 47.651 1.00 18.69 197 ASN B N 1
ATOM 5484 C CA . ASN B 1 200 ? -21.841 16.324 47.724 1.00 19.19 197 ASN B CA 1
ATOM 5485 C C . ASN B 1 200 ? -21.740 17.267 46.544 1.00 20.21 197 ASN B C 1
ATOM 5486 O O . ASN B 1 200 ? -20.609 17.609 46.128 1.00 24.58 197 ASN B O 1
ATOM 5491 N N . LEU B 1 201 ? -22.887 17.643 45.962 1.00 19.78 198 LEU B N 1
ATOM 5492 C CA . LEU B 1 201 ? -22.920 18.475 44.750 1.00 19.60 198 LEU B CA 1
ATOM 5493 C C . LEU B 1 201 ? -23.601 19.796 45.116 1.00 22.72 198 LEU B C 1
ATOM 5494 O O . LEU B 1 201 ? -24.747 19.796 45.544 1.00 22.43 198 LEU B O 1
ATOM 5499 N N . VAL B 1 202 ? -22.910 20.912 44.956 1.00 21.66 199 VAL B N 1
ATOM 5500 C CA . VAL B 1 202 ? -23.570 22.201 45.092 1.00 17.08 199 VAL B CA 1
ATOM 5501 C C . VAL B 1 202 ? -23.445 22.975 43.772 1.00 23.41 199 VAL B C 1
ATOM 5502 O O . VAL B 1 202 ? -22.337 23.354 43.346 1.00 22.39 199 VAL B O 1
ATOM 5506 N N . GLN B 1 203 ? -24.585 23.213 43.137 1.00 23.32 200 GLN B N 1
ATOM 5507 C CA . GLN B 1 203 ? -24.622 23.899 41.852 1.00 21.05 200 GLN B CA 1
ATOM 5508 C C . GLN B 1 203 ? -24.685 25.396 42.121 1.00 22.76 200 GLN B C 1
ATOM 5509 O O . GLN B 1 203 ? -25.203 25.798 43.154 1.00 26.26 200 GLN B O 1
ATOM 5515 N N . GLY B 1 204 ? -24.206 26.221 41.198 1.00 23.73 201 GLY B N 1
ATOM 5516 C CA . GLY B 1 204 ? -24.456 27.646 41.326 1.00 26.44 201 GLY B CA 1
ATOM 5517 C C . GLY B 1 204 ? -23.405 28.461 40.593 1.00 28.88 201 GLY B C 1
ATOM 5518 O O . GLY B 1 204 ? -22.481 27.914 40.017 1.00 33.21 201 GLY B O 1
ATOM 5519 N N . GLY B 1 205 ? -23.550 29.775 40.655 1.00 29.62 202 GLY B N 1
ATOM 5520 C CA . GLY B 1 205 ? -22.609 30.662 40.023 1.00 34.99 202 GLY B CA 1
ATOM 5521 C C . GLY B 1 205 ? -21.615 31.207 41.035 1.00 38.42 202 GLY B C 1
ATOM 5522 O O . GLY B 1 205 ? -21.183 30.503 41.952 1.00 32.49 202 GLY B O 1
ATOM 5523 N N . ARG B 1 206 ? -21.244 32.469 40.845 1.00 41.48 203 ARG B N 1
ATOM 5524 C CA . ARG B 1 206 ? -20.196 33.106 41.635 1.00 47.59 203 ARG B CA 1
ATOM 5525 C C . ARG B 1 206 ? -20.407 33.008 43.139 1.00 41.49 203 ARG B C 1
ATOM 5526 O O . ARG B 1 206 ? -19.495 32.645 43.881 1.00 44.78 203 ARG B O 1
ATOM 5534 N N . GLU B 1 207 ? -21.602 33.338 43.600 1.00 39.29 204 GLU B N 1
ATOM 5535 C CA . GLU B 1 207 ? -21.851 33.364 45.030 1.00 47.99 204 GLU B CA 1
ATOM 5536 C C . GLU B 1 207 ? -21.609 31.996 45.674 1.00 41.15 204 GLU B C 1
ATOM 5537 O O . GLU B 1 207 ? -21.108 31.896 46.806 1.00 30.63 204 GLU B O 1
ATOM 5543 N N . THR B 1 208 ? -21.998 30.940 44.978 1.00 30.45 205 THR B N 1
ATOM 5544 C CA . THR B 1 208 ? -21.811 29.602 45.526 1.00 26.52 205 THR B CA 1
ATOM 5545 C C . THR B 1 208 ? -20.325 29.258 45.568 1.00 20.97 205 THR B C 1
ATOM 5546 O O . THR B 1 208 ? -19.853 28.719 46.567 1.00 24.47 205 THR B O 1
ATOM 5550 N N . GLY B 1 209 ? -19.616 29.547 44.477 1.00 23.54 206 GLY B N 1
ATOM 5551 C CA . GLY B 1 209 ? -18.188 29.267 44.394 1.00 28.35 206 GLY B CA 1
ATOM 5552 C C . GLY B 1 209 ? -17.414 30.057 45.458 1.00 28.28 206 GLY B C 1
ATOM 5553 O O . GLY B 1 209 ? -16.501 29.553 46.117 1.00 25.12 206 GLY B O 1
ATOM 5554 N N . VAL B 1 210 ? -17.755 31.330 45.601 1.00 26.99 207 VAL B N 1
ATOM 5555 C CA . VAL B 1 210 ? -17.131 32.151 46.621 1.00 30.47 207 VAL B CA 1
ATOM 5556 C C . VAL B 1 210 ? -17.360 31.589 48.039 1.00 30.57 207 VAL B C 1
ATOM 5557 O O . VAL B 1 210 ? -16.446 31.555 48.870 1.00 25.94 207 VAL B O 1
ATOM 5561 N N . ALA B 1 211 ? -18.576 31.139 48.331 1.00 28.11 208 ALA B N 1
ATOM 5562 C CA . ALA B 1 211 ? -18.874 30.688 49.690 1.00 27.56 208 ALA B CA 1
ATOM 5563 C C . ALA B 1 211 ? -18.112 29.415 49.990 1.00 27.59 208 ALA B C 1
ATOM 5564 O O . ALA B 1 211 ? -17.652 29.203 51.109 1.00 24.47 208 ALA B O 1
ATOM 5566 N N . LEU B 1 212 ? -18.001 28.544 48.997 1.00 22.51 209 LEU B N 1
ATOM 5567 C CA . LEU B 1 212 ? -17.332 27.257 49.238 1.00 23.14 209 LEU B CA 1
ATOM 5568 C C . LEU B 1 212 ? -15.831 27.501 49.433 1.00 19.08 209 LEU B C 1
ATOM 5569 O O . LEU B 1 212 ? -15.244 26.968 50.355 1.00 24.32 209 LEU B O 1
ATOM 5574 N N . ALA B 1 213 ? -15.220 28.268 48.525 1.00 21.85 210 ALA B N 1
ATOM 5575 C CA . ALA B 1 213 ? -13.758 28.536 48.585 1.00 24.39 210 ALA B CA 1
ATOM 5576 C C . ALA B 1 213 ? -13.367 29.168 49.929 1.00 29.18 210 ALA B C 1
ATOM 5577 O O . ALA B 1 213 ? -12.296 28.907 50.477 1.00 28.21 210 ALA B O 1
ATOM 5579 N N . ALA B 1 214 ? -14.252 30.004 50.456 1.00 30.17 211 ALA B N 1
ATOM 5580 C CA . ALA B 1 214 ? -14.006 30.698 51.725 1.00 32.76 211 ALA B CA 1
ATOM 5581 C C . ALA B 1 214 ? -14.247 29.834 52.976 1.00 32.91 211 ALA B C 1
ATOM 5582 O O . ALA B 1 214 ? -13.926 30.234 54.086 1.00 28.63 211 ALA B O 1
ATOM 5584 N N . HIS B 1 215 ? -14.823 28.654 52.808 1.00 24.63 212 HIS B N 1
ATOM 5585 C CA . HIS B 1 215 ? -15.260 27.895 53.963 1.00 24.88 212 HIS B CA 1
ATOM 5586 C C . HIS B 1 215 ? -14.117 27.304 54.763 1.00 26.42 212 HIS B C 1
ATOM 5587 O O . HIS B 1 215 ? -13.275 26.608 54.214 1.00 25.34 212 HIS B O 1
ATOM 5594 N N . ARG B 1 216 ? -14.101 27.553 56.081 1.00 26.76 213 ARG B N 1
ATOM 5595 C CA . ARG B 1 216 ? -12.974 27.148 56.915 1.00 34.94 213 ARG B CA 1
ATOM 5596 C C . ARG B 1 216 ? -12.942 25.649 57.176 1.00 26.25 213 ARG B C 1
ATOM 5597 O O . ARG B 1 216 ? -11.931 25.124 57.649 1.00 26.19 213 ARG B O 1
ATOM 5605 N N . GLY B 1 217 ? -14.046 24.968 56.868 1.00 22.96 214 GLY B N 1
ATOM 5606 C CA . GLY B 1 217 ? -14.121 23.519 57.041 1.00 24.59 214 GLY B CA 1
ATOM 5607 C C . GLY B 1 217 ? -13.391 22.708 55.949 1.00 23.42 214 GLY B C 1
ATOM 5608 O O . GLY B 1 217 ? -13.278 21.476 56.054 1.00 25.23 214 GLY B O 1
ATOM 5609 N N . LEU B 1 218 ? -12.927 23.377 54.894 1.00 22.74 215 LEU B N 1
ATOM 5610 C CA . LEU B 1 218 ? -12.161 22.679 53.848 1.00 23.32 215 LEU B CA 1
ATOM 5611 C C . LEU B 1 218 ? -10.752 22.362 54.295 1.00 24.39 215 LEU B C 1
ATOM 5612 O O . LEU B 1 218 ? -10.081 23.198 54.904 1.00 22.97 215 LEU B O 1
ATOM 5617 N N . ASP B 1 219 ? -10.280 21.163 53.969 1.00 19.50 216 ASP B N 1
ATOM 5618 C CA . ASP B 1 219 ? -8.871 20.834 54.112 1.00 21.29 216 ASP B CA 1
ATOM 5619 C C . ASP B 1 219 ? -8.129 20.959 52.800 1.00 23.14 216 ASP B C 1
ATOM 5620 O O . ASP B 1 219 ? -6.901 21.025 52.787 1.00 19.52 216 ASP B O 1
ATOM 5625 N N . GLY B 1 220 ? -8.854 20.960 51.688 1.00 18.41 217 GLY B N 1
ATOM 5626 C CA . GLY B 1 220 ? -8.183 21.141 50.402 1.00 19.11 217 GLY B CA 1
ATOM 5627 C C . GLY B 1 220 ? -9.155 21.714 49.390 1.00 21.86 217 GLY B C 1
ATOM 5628 O O . GLY B 1 220 ? -10.401 21.669 49.585 1.00 21.09 217 GLY B O 1
ATOM 5629 N N . LEU B 1 221 ? -8.595 22.285 48.327 1.00 16.34 218 LEU B N 1
ATOM 5630 C CA . LEU B 1 221 ? -9.398 22.771 47.218 1.00 20.70 218 LEU B CA 1
ATOM 5631 C C . LEU B 1 221 ? -8.682 22.399 45.918 1.00 23.27 218 LEU B C 1
ATOM 5632 O O . LEU B 1 221 ? -7.527 22.764 45.735 1.00 21.19 218 LEU B O 1
ATOM 5637 N N . PHE B 1 222 ? -9.366 21.661 45.042 1.00 19.40 219 PHE B N 1
ATOM 5638 C CA . PHE B 1 222 ? -8.749 21.186 43.813 1.00 21.48 219 PHE B CA 1
ATOM 5639 C C . PHE B 1 222 ? -9.502 21.880 42.682 1.00 23.66 219 PHE B C 1
ATOM 5640 O O . PHE B 1 222 ? -10.742 21.823 42.606 1.00 24.41 219 PHE B O 1
ATOM 5648 N N . PHE B 1 223 ? -8.764 22.573 41.830 1.00 17.96 220 PHE B N 1
ATOM 5649 C CA . PHE B 1 223 ? -9.366 23.517 40.881 1.00 22.42 220 PHE B CA 1
ATOM 5650 C C . PHE B 1 223 ? -8.840 23.310 39.475 1.00 23.09 220 PHE B C 1
ATOM 5651 O O . PHE B 1 223 ? -7.644 23.137 39.286 1.00 22.53 220 PHE B O 1
ATOM 5659 N N . THR B 1 224 ? -9.743 23.335 38.488 1.00 19.51 221 THR B N 1
ATOM 5660 C CA . THR B 1 224 ? -9.337 23.433 37.087 1.00 18.97 221 THR B CA 1
ATOM 5661 C C . THR B 1 224 ? -10.100 24.609 36.499 1.00 22.54 221 THR B C 1
ATOM 5662 O O . THR B 1 224 ? -11.310 24.706 36.666 1.00 23.86 221 THR B O 1
ATOM 5666 N N . GLY B 1 225 ? -9.401 25.524 35.849 1.00 23.49 222 GLY B N 1
ATOM 5667 C CA . GLY B 1 225 ? -10.048 26.692 35.276 1.00 26.48 222 GLY B CA 1
ATOM 5668 C C . GLY B 1 225 ? -9.020 27.703 34.846 1.00 26.77 222 GLY B C 1
ATOM 5669 O O . GLY B 1 225 ? -7.871 27.338 34.589 1.00 27.39 222 GLY B O 1
ATOM 5670 N N . SER B 1 226 ? -9.420 28.966 34.744 1.00 24.42 223 SER B N 1
ATOM 5671 C CA . SER B 1 226 ? -8.520 29.973 34.187 1.00 28.07 223 SER B CA 1
ATOM 5672 C C . SER B 1 226 ? -7.418 30.362 35.159 1.00 28.85 223 SER B C 1
ATOM 5673 O O . SER B 1 226 ? -7.564 30.234 36.387 1.00 27.65 223 SER B O 1
ATOM 5676 N N . SER B 1 227 ? -6.307 30.868 34.620 1.00 28.55 224 SER B N 1
ATOM 5677 C CA . SER B 1 227 ? -5.245 31.310 35.534 1.00 25.68 224 SER B CA 1
ATOM 5678 C C . SER B 1 227 ? -5.717 32.551 36.315 1.00 31.47 224 SER B C 1
ATOM 5679 O O . SER B 1 227 ? -5.318 32.767 37.468 1.00 31.12 224 SER B O 1
ATOM 5682 N N A ARG B 1 228 ? -6.583 33.358 35.707 0.45 33.83 225 ARG B N 1
ATOM 5683 N N B ARG B 1 228 ? -6.585 33.360 35.710 0.55 33.70 225 ARG B N 1
ATOM 5684 C CA A ARG B 1 228 ? -7.179 34.487 36.434 0.45 36.57 225 ARG B CA 1
ATOM 5685 C CA B ARG B 1 228 ? -7.171 34.493 36.444 0.55 36.77 225 ARG B CA 1
ATOM 5686 C C A ARG B 1 228 ? -7.898 34.050 37.720 0.45 31.59 225 ARG B C 1
ATOM 5687 C C B ARG B 1 228 ? -7.902 34.053 37.728 0.55 31.68 225 ARG B C 1
ATOM 5688 O O A ARG B 1 228 ? -7.676 34.597 38.819 0.45 29.19 225 ARG B O 1
ATOM 5689 O O B ARG B 1 228 ? -7.693 34.597 38.837 0.55 28.24 225 ARG B O 1
ATOM 5704 N N . THR B 1 229 ? -8.771 33.060 37.595 1.00 26.63 226 THR B N 1
ATOM 5705 C CA . THR B 1 229 ? -9.507 32.612 38.737 1.00 27.41 226 THR B CA 1
ATOM 5706 C C . THR B 1 229 ? -8.616 31.857 39.697 1.00 27.81 226 THR B C 1
ATOM 5707 O O . THR B 1 229 ? -8.750 31.994 40.915 1.00 26.09 226 THR B O 1
ATOM 5711 N N . GLY B 1 230 ? -7.714 31.043 39.167 1.00 24.82 227 GLY B N 1
ATOM 5712 C CA . GLY B 1 230 ? -6.890 30.239 40.056 1.00 25.20 227 GLY B CA 1
ATOM 5713 C C . GLY B 1 230 ? -5.908 31.128 40.803 1.00 25.32 227 GLY B C 1
ATOM 5714 O O . GLY B 1 230 ? -5.538 30.832 41.947 1.00 21.89 227 GLY B O 1
ATOM 5715 N N . ASN B 1 231 ? -5.477 32.235 40.194 1.00 27.47 228 ASN B N 1
ATOM 5716 C CA . ASN B 1 231 ? -4.605 33.183 40.934 1.00 26.48 228 ASN B CA 1
ATOM 5717 C C . ASN B 1 231 ? -5.313 33.882 42.091 1.00 31.10 228 ASN B C 1
ATOM 5718 O O . ASN B 1 231 ? -4.721 34.170 43.139 1.00 33.85 228 ASN B O 1
ATOM 5723 N N . LEU B 1 232 ? -6.587 34.176 41.897 1.00 27.27 229 LEU B N 1
ATOM 5724 C CA . LEU B 1 232 ? -7.387 34.736 42.960 1.00 26.97 229 LEU B CA 1
ATOM 5725 C C . LEU B 1 232 ? -7.446 33.764 44.113 1.00 27.98 229 LEU B C 1
ATOM 5726 O O . LEU B 1 232 ? -7.280 34.136 45.281 1.00 27.60 229 LEU B O 1
ATOM 5731 N N . LEU B 1 233 ? -7.696 32.505 43.794 1.00 23.31 230 LEU B N 1
ATOM 5732 C CA . LEU B 1 233 ? -7.761 31.499 44.836 1.00 21.92 230 LEU B CA 1
ATOM 5733 C C . LEU B 1 233 ? -6.411 31.376 45.539 1.00 24.68 230 LEU B C 1
ATOM 5734 O O . LEU B 1 233 ? -6.332 31.277 46.776 1.00 25.82 230 LEU B O 1
ATOM 5739 N N . HIS B 1 234 ? -5.345 31.381 44.754 1.00 24.13 231 HIS B N 1
ATOM 5740 C CA . HIS B 1 234 ? -4.017 31.272 45.371 1.00 23.48 231 HIS B CA 1
ATOM 5741 C C . HIS B 1 234 ? -3.748 32.458 46.312 1.00 25.75 231 HIS B C 1
ATOM 5742 O O . HIS B 1 234 ? -3.196 32.283 47.410 1.00 24.71 231 HIS B O 1
ATOM 5749 N N . SER B 1 235 ? -4.108 33.667 45.885 1.00 26.69 232 SER B N 1
ATOM 5750 C CA . SER B 1 235 ? -3.927 34.838 46.759 1.00 27.20 232 SER B CA 1
ATOM 5751 C C . SER B 1 235 ? -4.743 34.713 48.029 1.00 28.69 232 SER B C 1
ATOM 5752 O O . SER B 1 235 ? -4.292 35.101 49.119 1.00 25.50 232 SER B O 1
ATOM 5755 N N . GLN B 1 236 ? -5.967 34.212 47.878 1.00 24.47 233 GLN B N 1
ATOM 5756 C CA . GLN B 1 236 ? -6.867 34.024 48.994 1.00 25.10 233 GLN B CA 1
ATOM 5757 C C . GLN B 1 236 ? -6.291 33.060 50.032 1.00 26.40 233 GLN B C 1
ATOM 5758 O O . GLN B 1 236 ? -6.541 33.184 51.229 1.00 28.76 233 GLN B O 1
ATOM 5764 N N . PHE B 1 237 ? -5.529 32.082 49.577 1.00 24.54 234 PHE B N 1
ATOM 5765 C CA . PHE B 1 237 ? -4.995 31.074 50.487 1.00 23.39 234 PHE B CA 1
ATOM 5766 C C . PHE B 1 237 ? -3.596 31.457 51.042 1.00 25.83 234 PHE B C 1
ATOM 5767 O O . PHE B 1 237 ? -3.029 30.726 51.854 1.00 23.90 234 PHE B O 1
ATOM 5775 N N . GLY B 1 238 ? -3.047 32.583 50.599 1.00 25.97 235 GLY B N 1
ATOM 5776 C CA . GLY B 1 238 ? -1.726 33.012 51.052 1.00 22.89 235 GLY B CA 1
ATOM 5777 C C . GLY B 1 238 ? -1.701 33.156 52.571 1.00 30.84 235 GLY B C 1
ATOM 5778 O O . GLY B 1 238 ? -2.535 33.850 53.159 1.00 32.36 235 GLY B O 1
ATOM 5779 N N . GLY B 1 239 ? -0.738 32.512 53.223 1.00 28.64 236 GLY B N 1
ATOM 5780 C CA . GLY B 1 239 ? -0.680 32.562 54.683 1.00 30.68 236 GLY B CA 1
ATOM 5781 C C . GLY B 1 239 ? -1.471 31.447 55.345 1.00 29.01 236 GLY B C 1
ATOM 5782 O O . GLY B 1 239 ? -1.476 31.332 56.574 1.00 29.08 236 GLY B O 1
ATOM 5783 N N . GLN B 1 240 ? -2.111 30.601 54.539 1.00 24.01 237 GLN B N 1
ATOM 5784 C CA . GLN B 1 240 ? -2.813 29.420 55.049 1.00 23.03 237 GLN B CA 1
ATOM 5785 C C . GLN B 1 240 ? -2.265 28.139 54.435 1.00 20.78 237 GLN B C 1
ATOM 5786 O O . GLN B 1 240 ? -2.937 27.473 53.671 1.00 25.44 237 GLN B O 1
ATOM 5792 N N . PRO B 1 241 ? -1.019 27.803 54.764 1.00 25.26 238 PRO B N 1
ATOM 5793 C CA . PRO B 1 241 ? -0.404 26.632 54.128 1.00 27.38 238 PRO B CA 1
ATOM 5794 C C . PRO B 1 241 ? -1.102 25.372 54.607 1.00 22.42 238 PRO B C 1
ATOM 5795 O O . PRO B 1 241 ? -0.884 24.319 54.024 1.00 27.26 238 PRO B O 1
ATOM 5799 N N . GLN B 1 242 ? -1.896 25.454 55.676 1.00 24.32 239 GLN B N 1
ATOM 5800 C CA . GLN B 1 242 ? -2.527 24.251 56.211 1.00 19.90 239 GLN B CA 1
ATOM 5801 C C . GLN B 1 242 ? -3.555 23.631 55.210 1.00 27.29 239 GLN B C 1
ATOM 5802 O O . GLN B 1 242 ? -3.870 22.461 55.302 1.00 28.15 239 GLN B O 1
ATOM 5808 N N A LYS B 1 243 ? -4.072 24.427 54.278 0.52 25.50 240 LYS B N 1
ATOM 5809 N N B LYS B 1 243 ? -4.038 24.444 54.285 0.48 25.20 240 LYS B N 1
ATOM 5810 C CA A LYS B 1 243 ? -5.072 23.938 53.304 0.52 20.19 240 LYS B CA 1
ATOM 5811 C CA B LYS B 1 243 ? -4.998 23.996 53.284 0.48 20.42 240 LYS B CA 1
ATOM 5812 C C A LYS B 1 243 ? -4.436 23.693 51.937 0.52 20.52 240 LYS B C 1
ATOM 5813 C C B LYS B 1 243 ? -4.205 23.616 52.046 0.48 22.06 240 LYS B C 1
ATOM 5814 O O A LYS B 1 243 ? -3.895 24.604 51.323 0.52 22.11 240 LYS B O 1
ATOM 5815 O O B LYS B 1 243 ? -3.298 24.350 51.639 0.48 19.78 240 LYS B O 1
ATOM 5826 N N . ILE B 1 244 ? -4.495 22.458 51.465 1.00 19.32 241 ILE B N 1
ATOM 5827 C CA . ILE B 1 244 ? -3.780 22.093 50.234 1.00 17.41 241 ILE B CA 1
ATOM 5828 C C . ILE B 1 244 ? -4.558 22.610 49.047 1.00 20.83 241 ILE B C 1
ATOM 5829 O O . ILE B 1 244 ? -5.777 22.384 48.944 1.00 21.99 241 ILE B O 1
ATOM 5834 N N A LEU B 1 245 ? -3.879 23.316 48.149 0.66 19.61 242 LEU B N 1
ATOM 5835 N N B LEU B 1 245 ? -3.864 23.340 48.172 0.34 19.90 242 LEU B N 1
ATOM 5836 C CA A LEU B 1 245 ? -4.542 23.842 46.952 0.66 22.43 242 LEU B CA 1
ATOM 5837 C CA B LEU B 1 245 ? -4.444 23.797 46.908 0.34 22.26 242 LEU B CA 1
ATOM 5838 C C A LEU B 1 245 ? -3.855 23.264 45.717 0.66 21.96 242 LEU B C 1
ATOM 5839 C C B LEU B 1 245 ? -3.822 23.049 45.768 0.34 21.07 242 LEU B C 1
ATOM 5840 O O A LEU B 1 245 ? -2.626 23.324 45.612 0.66 18.62 242 LEU B O 1
ATOM 5841 O O B LEU B 1 245 ? -2.611 22.825 45.748 0.34 22.40 242 LEU B O 1
ATOM 5850 N N . ALA B 1 246 ? -4.642 22.711 44.784 1.00 20.02 243 ALA B N 1
ATOM 5851 C CA . ALA B 1 246 ? -4.111 22.146 43.550 1.00 21.61 243 ALA B CA 1
ATOM 5852 C C . ALA B 1 246 ? -4.757 22.922 42.408 1.00 21.36 243 ALA B C 1
ATOM 5853 O O . ALA B 1 246 ? -5.965 22.906 42.274 1.00 23.14 243 ALA B O 1
ATOM 5855 N N . LEU B 1 247 ? -3.939 23.613 41.614 1.00 20.13 244 LEU B N 1
ATOM 5856 C CA . LEU B 1 247 ? -4.461 24.526 40.624 1.00 24.60 244 LEU B CA 1
ATOM 5857 C C . LEU B 1 247 ? -4.035 24.101 39.247 1.00 27.35 244 LEU B C 1
ATOM 5858 O O . LEU B 1 247 ? -2.856 24.110 38.945 1.00 25.27 244 LEU B O 1
ATOM 5863 N N . GLU B 1 248 ? -4.999 23.735 38.402 1.00 24.63 245 GLU B N 1
ATOM 5864 C CA . GLU B 1 248 ? -4.668 23.315 37.049 1.00 30.20 245 GLU B CA 1
ATOM 5865 C C . GLU B 1 248 ? -5.260 24.407 36.172 1.00 29.21 245 GLU B C 1
ATOM 5866 O O . GLU B 1 248 ? -6.477 24.549 36.120 1.00 27.89 245 GLU B O 1
ATOM 5880 N N . GLY B 1 250 ? -4.687 27.571 32.782 1.00 33.36 247 GLY B N 1
ATOM 5881 C CA . GLY B 1 250 ? -4.687 27.529 31.330 1.00 31.17 247 GLY B CA 1
ATOM 5882 C C . GLY B 1 250 ? -3.289 27.574 30.741 1.00 28.12 247 GLY B C 1
ATOM 5883 O O . GLY B 1 250 ? -2.281 27.410 31.454 1.00 27.47 247 GLY B O 1
ATOM 5884 N N . GLY B 1 251 ? -3.205 27.815 29.436 1.00 26.32 248 GLY B N 1
ATOM 5885 C CA . GLY B 1 251 ? -1.913 27.976 28.818 1.00 23.92 248 GLY B CA 1
ATOM 5886 C C . GLY B 1 251 ? -1.930 28.852 27.578 1.00 28.69 248 GLY B C 1
ATOM 5887 O O . GLY B 1 251 ? -2.967 29.382 27.172 1.00 30.09 248 GLY B O 1
ATOM 5888 N N . ASN B 1 252 ? -0.744 29.055 27.013 1.00 28.73 249 ASN B N 1
ATOM 5889 C CA . ASN B 1 252 ? -0.603 29.752 25.747 1.00 27.91 249 ASN B CA 1
ATOM 5890 C C . ASN B 1 252 ? 0.380 28.881 24.967 1.00 26.03 249 ASN B C 1
ATOM 5891 O O . ASN B 1 252 ? 1.556 29.195 24.877 1.00 29.43 249 ASN B O 1
ATOM 5896 N N . ASN B 1 253 ? -0.109 27.758 24.458 1.00 28.17 250 ASN B N 1
ATOM 5897 C CA . ASN B 1 253 ? 0.761 26.658 24.045 1.00 30.28 250 ASN B CA 1
ATOM 5898 C C . ASN B 1 253 ? 1.304 26.845 22.622 1.00 27.52 250 ASN B C 1
ATOM 5899 O O . ASN B 1 253 ? 0.514 27.019 21.685 1.00 28.70 250 ASN B O 1
ATOM 5904 N N . PRO B 1 254 ? 2.635 26.823 22.459 1.00 30.33 251 PRO B N 1
ATOM 5905 C CA . PRO B 1 254 ? 3.210 26.892 21.114 1.00 30.91 251 PRO B CA 1
ATOM 5906 C C . PRO B 1 254 ? 3.385 25.526 20.467 1.00 32.37 251 PRO B C 1
ATOM 5907 O O . PRO B 1 254 ? 3.736 24.557 21.139 1.00 29.59 251 PRO B O 1
ATOM 5911 N N . LEU B 1 255 ? 3.173 25.484 19.152 1.00 30.00 252 LEU B N 1
ATOM 5912 C CA . LEU B 1 255 ? 3.483 24.331 18.331 1.00 29.06 252 LEU B CA 1
ATOM 5913 C C . LEU B 1 255 ? 4.472 24.779 17.258 1.00 34.19 252 LEU B C 1
ATOM 5914 O O . LEU B 1 255 ? 4.178 25.676 16.466 1.00 32.35 252 LEU B O 1
ATOM 5919 N N . VAL B 1 256 ? 5.656 24.176 17.250 1.00 32.71 253 VAL B N 1
ATOM 5920 C CA . VAL B 1 256 ? 6.703 24.596 16.317 1.00 32.14 253 VAL B CA 1
ATOM 5921 C C . VAL B 1 256 ? 6.707 23.603 15.171 1.00 36.57 253 VAL B C 1
ATOM 5922 O O . VAL B 1 256 ? 6.789 22.395 15.383 1.00 35.07 253 VAL B O 1
ATOM 5926 N N . VAL B 1 257 ? 6.622 24.109 13.945 1.00 35.83 254 VAL B N 1
ATOM 5927 C CA . VAL B 1 257 ? 6.574 23.234 12.785 1.00 41.01 254 VAL B CA 1
ATOM 5928 C C . VAL B 1 257 ? 7.731 23.514 11.835 1.00 50.12 254 VAL B C 1
ATOM 5929 O O . VAL B 1 257 ? 7.621 24.402 11.005 1.00 63.11 254 VAL B O 1
ATOM 5933 N N . GLU B 1 258 ? 8.814 22.757 11.948 1.00 37.88 255 GLU B N 1
ATOM 5934 C CA . GLU B 1 258 ? 9.877 22.764 10.926 1.00 39.29 255 GLU B CA 1
ATOM 5935 C C . GLU B 1 258 ? 9.414 22.148 9.606 1.00 42.26 255 GLU B C 1
ATOM 5936 O O . GLU B 1 258 ? 8.443 21.396 9.562 1.00 42.04 255 GLU B O 1
ATOM 5942 N N . GLU B 1 259 ? 10.134 22.444 8.527 1.00 42.88 256 GLU B N 1
ATOM 5943 C CA . GLU B 1 259 ? 9.852 21.803 7.242 1.00 42.26 256 GLU B CA 1
ATOM 5944 C C . GLU B 1 259 ? 9.973 20.294 7.423 1.00 42.80 256 GLU B C 1
ATOM 5945 O O . GLU B 1 259 ? 11.052 19.791 7.785 1.00 44.76 256 GLU B O 1
ATOM 5951 N N . VAL B 1 260 ? 8.883 19.574 7.188 1.00 42.67 257 VAL B N 1
ATOM 5952 C CA . VAL B 1 260 ? 8.909 18.119 7.300 1.00 42.07 257 VAL B CA 1
ATOM 5953 C C . VAL B 1 260 ? 8.503 17.489 5.966 1.00 46.01 257 VAL B C 1
ATOM 5954 O O . VAL B 1 260 ? 7.828 18.123 5.149 1.00 47.99 257 VAL B O 1
ATOM 5958 N N . ALA B 1 261 ? 8.916 16.247 5.746 1.00 44.93 258 ALA B N 1
ATOM 5959 C CA . ALA B 1 261 ? 8.649 15.599 4.456 1.00 54.14 258 ALA B CA 1
ATOM 5960 C C . ALA B 1 261 ? 7.145 15.440 4.192 1.00 54.56 258 ALA B C 1
ATOM 5961 O O . ALA B 1 261 ? 6.670 15.732 3.085 1.00 47.49 258 ALA B O 1
ATOM 5963 N N . ASP B 1 262 ? 6.388 15.005 5.204 1.00 51.09 259 ASP B N 1
ATOM 5964 C CA . ASP B 1 262 ? 4.959 14.723 5.016 1.00 49.97 259 ASP B CA 1
ATOM 5965 C C . ASP B 1 262 ? 4.117 15.911 5.440 1.00 48.13 259 ASP B C 1
ATOM 5966 O O . ASP B 1 262 ? 3.617 15.986 6.580 1.00 46.00 259 ASP B O 1
ATOM 5971 N N . LEU B 1 263 ? 3.985 16.860 4.522 1.00 47.45 260 LEU B N 1
ATOM 5972 C CA . LEU B 1 263 ? 3.282 18.104 4.813 1.00 47.68 260 LEU B CA 1
ATOM 5973 C C . LEU B 1 263 ? 1.801 17.886 5.178 1.00 44.91 260 LEU B C 1
ATOM 5974 O O . LEU B 1 263 ? 1.293 18.505 6.120 1.00 42.04 260 LEU B O 1
ATOM 5979 N N . ASP B 1 264 ? 1.094 17.012 4.462 1.00 43.64 261 ASP B N 1
ATOM 5980 C CA . ASP B 1 264 ? -0.319 16.771 4.843 1.00 45.13 261 ASP B CA 1
ATOM 5981 C C . ASP B 1 264 ? -0.472 16.207 6.246 1.00 45.84 261 ASP B C 1
ATOM 5982 O O . ASP B 1 264 ? -1.444 16.526 6.935 1.00 45.30 261 ASP B O 1
ATOM 5987 N N . ALA B 1 265 ? 0.455 15.333 6.642 1.00 43.41 262 ALA B N 1
ATOM 5988 C CA . ALA B 1 265 ? 0.417 14.771 7.996 1.00 41.00 262 ALA B CA 1
ATOM 5989 C C . ALA B 1 265 ? 0.581 15.905 8.996 1.00 39.95 262 ALA B C 1
ATOM 5990 O O . ALA B 1 265 ? -0.092 15.927 10.032 1.00 41.62 262 ALA B O 1
ATOM 5992 N N . ALA B 1 266 ? 1.464 16.857 8.696 1.00 38.92 263 ALA B N 1
ATOM 5993 C CA . ALA B 1 266 ? 1.692 17.966 9.631 1.00 37.21 263 ALA B CA 1
ATOM 5994 C C . ALA B 1 266 ? 0.434 18.839 9.744 1.00 37.19 263 ALA B C 1
ATOM 5995 O O . ALA B 1 266 ? 0.054 19.252 10.835 1.00 36.43 263 ALA B O 1
ATOM 5997 N N . VAL B 1 267 ? -0.224 19.102 8.612 1.00 37.03 264 VAL B N 1
ATOM 5998 C CA . VAL B 1 267 ? -1.445 19.911 8.606 1.00 39.10 264 VAL B CA 1
ATOM 5999 C C . VAL B 1 267 ? -2.536 19.267 9.442 1.00 41.26 264 VAL B C 1
ATOM 6000 O O . VAL B 1 267 ? -3.231 19.935 10.241 1.00 40.26 264 VAL B O 1
ATOM 6004 N N . TYR B 1 268 ? -2.691 17.960 9.281 1.00 37.06 265 TYR B N 1
ATOM 6005 C CA . TYR B 1 268 ? -3.681 17.239 10.070 1.00 38.88 265 TYR B CA 1
ATOM 6006 C C . TYR B 1 268 ? -3.346 17.338 11.560 1.00 39.85 265 TYR B C 1
ATOM 6007 O O . TYR B 1 268 ? -4.228 17.562 12.418 1.00 37.26 265 TYR B O 1
ATOM 6016 N N . THR B 1 269 ? -2.071 17.162 11.874 1.00 38.28 266 THR B N 1
ATOM 6017 C CA . THR B 1 269 ? -1.627 17.215 13.261 1.00 37.38 266 THR B CA 1
ATOM 6018 C C . THR B 1 269 ? -1.880 18.606 13.845 1.00 35.69 266 THR B C 1
ATOM 6019 O O . THR B 1 269 ? -2.243 18.742 15.026 1.00 38.45 266 THR B O 1
ATOM 6023 N N . ILE B 1 270 ? -1.656 19.646 13.041 1.00 35.49 267 ILE B N 1
ATOM 6024 C CA . ILE B 1 270 ? -1.909 21.012 13.515 1.00 35.55 267 ILE B CA 1
ATOM 6025 C C . ILE B 1 270 ? -3.408 21.182 13.815 1.00 35.25 267 ILE B C 1
ATOM 6026 O O . ILE B 1 270 ? -3.799 21.685 14.866 1.00 32.31 267 ILE B O 1
ATOM 6031 N N . ILE B 1 271 ? -4.257 20.744 12.905 1.00 35.25 268 ILE B N 1
ATOM 6032 C CA . ILE B 1 271 ? -5.702 20.843 13.154 1.00 33.53 268 ILE B CA 1
ATOM 6033 C C . ILE B 1 271 ? -6.165 20.114 14.413 1.00 35.69 268 ILE B C 1
ATOM 6034 O O . ILE B 1 271 ? -6.953 20.653 15.219 1.00 34.51 268 ILE B O 1
ATOM 6039 N N . GLN B 1 272 ? -5.658 18.904 14.627 1.00 36.67 269 GLN B N 1
ATOM 6040 C CA . GLN B 1 272 ? -6.021 18.172 15.835 1.00 34.36 269 GLN B CA 1
ATOM 6041 C C . GLN B 1 272 ? -5.499 18.914 17.078 1.00 33.82 269 GLN B C 1
ATOM 6042 O O . GLN B 1 272 ? -6.117 18.872 18.141 1.00 33.43 269 GLN B O 1
ATOM 6048 N N . SER B 1 273 ? -4.364 19.596 16.936 1.00 35.13 270 SER B N 1
ATOM 6049 C CA . SER B 1 273 ? -3.790 20.345 18.045 1.00 30.79 270 SER B CA 1
ATOM 6050 C C . SER B 1 273 ? -4.528 21.654 18.368 1.00 30.79 270 SER B C 1
ATOM 6051 O O . SER B 1 273 ? -4.635 22.023 19.554 1.00 31.97 270 SER B O 1
ATOM 6054 N N . ALA B 1 274 ? -4.982 22.366 17.340 1.00 34.83 271 ALA B N 1
ATOM 6055 C CA . ALA B 1 274 ? -5.535 23.704 17.504 1.00 29.92 271 ALA B CA 1
ATOM 6056 C C . ALA B 1 274 ? -7.044 23.781 17.612 1.00 35.03 271 ALA B C 1
ATOM 6057 O O . ALA B 1 274 ? -7.559 24.632 18.342 1.00 32.23 271 ALA B O 1
ATOM 6059 N N . PHE B 1 275 ? -7.752 22.926 16.879 1.00 34.24 272 PHE B N 1
ATOM 6060 C CA . PHE B 1 275 ? -9.187 23.142 16.653 1.00 30.50 272 PHE B CA 1
ATOM 6061 C C . PHE B 1 275 ? -10.076 22.048 17.198 1.00 32.94 272 PHE B C 1
ATOM 6062 O O . PHE B 1 275 ? -11.294 22.212 17.249 1.00 32.66 272 PHE B O 1
ATOM 6070 N N . ILE B 1 276 ? -9.490 20.952 17.665 1.00 33.51 273 ILE B N 1
ATOM 6071 C CA . ILE B 1 276 ? -10.313 19.953 18.339 1.00 34.36 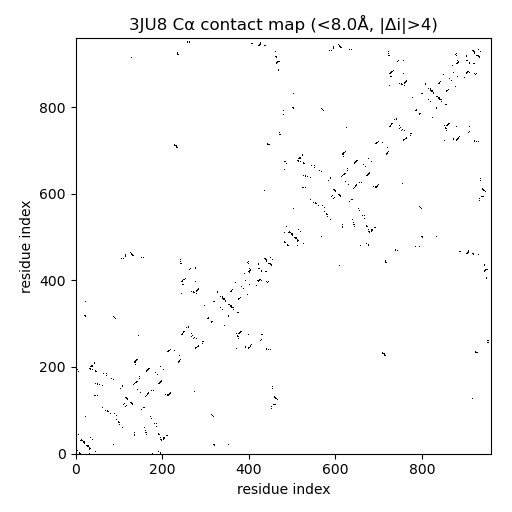273 ILE B CA 1
ATOM 6072 C C . ILE B 1 276 ? -11.039 20.594 19.537 1.00 33.20 273 ILE B C 1
ATOM 6073 O O . ILE B 1 276 ? -10.452 21.437 20.225 1.00 32.47 273 ILE B O 1
ATOM 6078 N N . SER B 1 277 ? -12.302 20.188 19.794 1.00 31.70 274 SER B N 1
ATOM 6079 C CA . SER B 1 277 ? -13.169 20.831 20.791 1.00 33.81 274 SER B CA 1
ATOM 6080 C C . SER B 1 277 ? -13.316 22.310 20.498 1.00 34.27 274 SER B C 1
ATOM 6081 O O . SER B 1 277 ? -13.476 23.105 21.419 1.00 39.88 274 SER B O 1
ATOM 6084 N N . ALA B 1 278 ? -13.228 22.699 19.240 1.00 29.99 275 ALA B N 1
ATOM 6085 C CA . ALA B 1 278 ? -13.348 24.118 18.918 1.00 38.21 275 ALA B CA 1
ATOM 6086 C C . ALA B 1 278 ? -12.310 24.924 19.710 1.00 35.80 275 ALA B C 1
ATOM 6087 O O . ALA B 1 278 ? -12.573 26.056 20.130 1.00 32.17 275 ALA B O 1
ATOM 6089 N N . GLY B 1 279 ? -11.128 24.344 19.901 1.00 31.66 276 GLY B N 1
ATOM 6090 C CA . GLY B 1 279 ? -10.047 25.056 20.565 1.00 29.73 276 GLY B CA 1
ATOM 6091 C C . GLY B 1 279 ? -10.236 25.240 22.085 1.00 30.23 276 GLY B C 1
ATOM 6092 O O . GLY B 1 279 ? -9.536 26.054 22.702 1.00 31.37 276 GLY B O 1
ATOM 6093 N N . GLN B 1 280 ? -11.125 24.466 22.697 1.00 27.83 277 GLN B N 1
ATOM 6094 C CA . GLN B 1 280 ? -11.398 24.629 24.128 1.00 29.64 277 GLN B CA 1
ATOM 6095 C C . GLN B 1 280 ? -10.737 23.566 25.011 1.00 37.71 277 GLN B C 1
ATOM 6096 O O . GLN B 1 280 ? -11.200 23.320 26.106 1.00 50.22 277 GLN B O 1
ATOM 6102 N N . ARG B 1 281 ? -9.648 22.939 24.563 1.00 30.94 278 ARG B N 1
ATOM 6103 C CA . ARG B 1 281 ? -8.849 22.127 25.517 1.00 27.70 278 ARG B CA 1
ATOM 6104 C C . ARG B 1 281 ? -7.696 22.958 26.068 1.00 27.25 278 ARG B C 1
ATOM 6105 O O . ARG B 1 281 ? -7.211 23.844 25.348 1.00 28.66 278 ARG B O 1
ATOM 6113 N N . CYS B 1 282 ? -7.311 22.705 27.341 1.00 26.64 279 CYS B N 1
ATOM 6114 C CA . CYS B 1 282 ? -6.190 23.399 28.013 1.00 24.85 279 CYS B CA 1
ATOM 6115 C C . CYS B 1 282 ? -4.949 23.301 27.127 1.00 26.73 279 CYS B C 1
ATOM 6116 O O . CYS B 1 282 ? -4.141 24.255 27.019 1.00 28.64 279 CYS B O 1
ATOM 6119 N N . THR B 1 283 ? -4.820 22.138 26.501 1.00 27.11 280 THR B N 1
ATOM 6120 C CA . THR B 1 283 ? -3.613 21.799 25.742 1.00 26.17 280 THR B CA 1
ATOM 6121 C C . THR B 1 283 ? -3.645 22.206 24.266 1.00 33.67 280 THR B C 1
ATOM 6122 O O . THR B 1 283 ? -2.705 21.924 23.543 1.00 29.84 280 THR B O 1
ATOM 6126 N N . CYS B 1 284 ? -4.717 22.841 23.809 1.00 30.10 281 CYS B N 1
ATOM 6127 C CA . CYS B 1 284 ? -4.751 23.244 22.395 1.00 29.18 281 CYS B CA 1
ATOM 6128 C C . CYS B 1 284 ? -3.604 24.182 22.049 1.00 33.63 281 CYS B C 1
ATOM 6129 O O . CYS B 1 284 ? -3.211 25.022 22.859 1.00 30.86 281 CYS B O 1
ATOM 6132 N N . ALA B 1 285 ? -3.088 24.045 20.832 1.00 31.05 282 ALA B N 1
ATOM 6133 C CA . ALA B 1 285 ? -2.084 24.947 20.297 1.00 29.56 282 ALA B CA 1
ATOM 6134 C C . ALA B 1 285 ? -2.711 26.321 20.125 1.00 35.86 282 ALA B C 1
ATOM 6135 O O . ALA B 1 285 ? -3.751 26.462 19.500 1.00 33.96 282 ALA B O 1
ATOM 6137 N N A ARG B 1 286 ? -2.068 27.332 20.702 0.65 32.43 283 ARG B N 1
ATOM 6138 N N B ARG B 1 286 ? -2.047 27.338 20.653 0.35 32.37 283 ARG B N 1
ATOM 6139 C CA A ARG B 1 286 ? -2.516 28.720 20.624 0.65 30.00 283 ARG B CA 1
ATOM 6140 C CA B ARG B 1 286 ? -2.547 28.699 20.570 0.35 30.69 283 ARG B CA 1
ATOM 6141 C C A ARG B 1 286 ? -1.654 29.520 19.655 0.65 32.40 283 ARG B C 1
ATOM 6142 C C B ARG B 1 286 ? -1.628 29.574 19.719 0.35 32.09 283 ARG B C 1
ATOM 6143 O O A ARG B 1 286 ? -2.108 30.497 19.058 0.65 34.17 283 ARG B O 1
ATOM 6144 O O B ARG B 1 286 ? -2.031 30.633 19.234 0.35 32.73 283 ARG B O 1
ATOM 6159 N N . ARG B 1 287 ? -0.385 29.127 19.551 1.00 29.29 284 ARG B N 1
ATOM 6160 C CA . ARG B 1 287 ? 0.550 29.782 18.644 1.00 33.76 284 ARG B CA 1
ATOM 6161 C C . ARG B 1 287 ? 1.243 28.737 17.807 1.00 37.83 284 ARG B C 1
ATOM 6162 O O . ARG B 1 287 ? 1.760 27.742 18.326 1.00 34.11 284 ARG B O 1
ATOM 6170 N N . LEU B 1 288 ? 1.265 28.990 16.503 1.00 32.60 285 LEU B N 1
ATOM 6171 C CA . LEU B 1 288 ? 1.874 28.086 15.554 1.00 32.82 285 LEU B CA 1
ATOM 6172 C C . LEU B 1 288 ? 3.083 28.808 14.999 1.00 37.73 285 LEU B C 1
ATOM 6173 O O . LEU B 1 288 ? 2.956 29.875 14.390 1.00 37.29 285 LEU B O 1
ATOM 6178 N N A LEU B 1 289 ? 4.254 28.225 15.210 0.42 35.31 286 LEU B N 1
ATOM 6179 N N B LEU B 1 289 ? 4.257 28.229 15.209 0.58 35.19 286 LEU B N 1
ATOM 6180 C CA A LEU B 1 289 ? 5.491 28.796 14.704 0.42 35.84 286 LEU B CA 1
ATOM 6181 C CA B LEU B 1 289 ? 5.501 28.810 14.717 0.58 35.71 286 LEU B CA 1
ATOM 6182 C C A LEU B 1 289 ? 5.903 28.071 13.443 0.42 35.51 286 LEU B C 1
ATOM 6183 C C B LEU B 1 289 ? 5.887 28.078 13.451 0.58 35.27 286 LEU B C 1
ATOM 6184 O O A LEU B 1 289 ? 6.132 26.861 13.462 0.42 35.82 286 LEU B O 1
ATOM 6185 O O B LEU B 1 289 ? 6.088 26.863 13.479 0.58 35.70 286 LEU B O 1
ATOM 6194 N N . VAL B 1 290 ? 6.002 28.830 12.357 1.00 37.04 287 VAL B N 1
ATOM 6195 C CA . VAL B 1 290 ? 6.231 28.283 11.010 1.00 37.33 287 VAL B CA 1
ATOM 6196 C C . VAL B 1 290 ? 7.393 29.024 10.377 1.00 40.52 287 VAL B C 1
ATOM 6197 O O . VAL B 1 290 ? 7.403 30.254 10.354 1.00 39.78 287 VAL B O 1
ATOM 6201 N N . PRO B 1 291 ? 8.373 28.284 9.840 1.00 44.28 288 PRO B N 1
ATOM 6202 C CA . PRO B 1 291 ? 9.560 28.976 9.340 1.00 42.74 288 PRO B CA 1
ATOM 6203 C C . PRO B 1 291 ? 9.229 29.859 8.143 1.00 43.32 288 PRO B C 1
ATOM 6204 O O . PRO B 1 291 ? 8.334 29.522 7.359 1.00 45.39 288 PRO B O 1
ATOM 6208 N N A GLN B 1 292 ? 9.961 30.961 7.998 0.62 47.48 289 GLN B N 1
ATOM 6209 N N B GLN B 1 292 ? 9.926 30.980 7.996 0.38 47.36 289 GLN B N 1
ATOM 6210 C CA A GLN B 1 292 ? 9.880 31.793 6.798 0.62 49.90 289 GLN B CA 1
ATOM 6211 C CA B GLN B 1 292 ? 9.753 31.789 6.794 0.38 49.63 289 GLN B CA 1
ATOM 6212 C C A GLN B 1 292 ? 10.254 30.994 5.564 0.62 48.96 289 GLN B C 1
ATOM 6213 C C B GLN B 1 292 ? 10.243 31.025 5.576 0.38 49.28 289 GLN B C 1
ATOM 6214 O O A GLN B 1 292 ? 11.035 30.044 5.648 0.62 49.45 289 GLN B O 1
ATOM 6215 O O B GLN B 1 292 ? 11.089 30.136 5.683 0.38 49.39 289 GLN B O 1
ATOM 6226 N N . GLY B 1 293 ? 9.686 31.377 4.423 1.00 50.57 290 GLY B N 1
ATOM 6227 C CA . GLY B 1 293 ? 10.083 30.812 3.135 1.00 52.43 290 GLY B CA 1
ATOM 6228 C C . GLY B 1 293 ? 8.943 30.041 2.499 1.00 48.51 290 GLY B C 1
ATOM 6229 O O . GLY B 1 293 ? 7.851 29.936 3.063 1.00 47.24 290 GLY B O 1
ATOM 6230 N N . ALA B 1 294 ? 9.238 29.469 1.342 1.00 51.00 291 ALA B N 1
ATOM 6231 C CA . ALA B 1 294 ? 8.263 28.834 0.478 1.00 51.40 291 ALA B CA 1
ATOM 6232 C C . ALA B 1 294 ? 7.566 27.660 1.133 1.00 45.49 291 ALA B C 1
ATOM 6233 O O . ALA B 1 294 ? 6.348 27.543 1.033 1.00 43.98 291 ALA B O 1
ATOM 6235 N N . TRP B 1 295 ? 8.324 26.775 1.780 1.00 44.29 292 TRP B N 1
ATOM 6236 C CA . TRP B 1 295 ? 7.700 25.591 2.377 1.00 45.08 292 TRP B CA 1
ATOM 6237 C C . TRP B 1 295 ? 6.684 26.002 3.455 1.00 42.84 292 TRP B C 1
ATOM 6238 O O . TRP B 1 295 ? 5.541 25.518 3.498 1.00 43.83 292 TRP B O 1
ATOM 6249 N N . GLY B 1 296 ? 7.110 26.908 4.319 1.00 39.39 293 GLY B N 1
ATOM 6250 C CA . GLY B 1 296 ? 6.232 27.417 5.363 1.00 43.12 293 GLY B CA 1
ATOM 6251 C C . GLY B 1 296 ? 4.959 27.996 4.770 1.00 43.88 293 GLY B C 1
ATOM 6252 O O . GLY B 1 296 ? 3.864 27.801 5.323 1.00 44.44 293 GLY B O 1
ATOM 6253 N N . ASP B 1 297 ? 5.096 28.684 3.638 1.00 48.56 294 ASP B N 1
ATOM 6254 C CA . ASP B 1 297 ? 3.933 29.275 2.969 1.00 48.92 294 ASP B CA 1
ATOM 6255 C C . ASP B 1 297 ? 2.986 28.197 2.496 1.00 49.21 294 ASP B C 1
ATOM 6256 O O . ASP B 1 297 ? 1.762 28.346 2.584 1.00 45.64 294 ASP B O 1
ATOM 6261 N N . ALA B 1 298 ? 3.550 27.123 1.956 1.00 44.55 295 ALA B N 1
ATOM 6262 C CA . ALA B 1 298 ? 2.738 26.026 1.453 1.00 43.39 295 ALA B CA 1
ATOM 6263 C C . ALA B 1 298 ? 2.023 25.336 2.587 1.00 41.39 295 ALA B C 1
ATOM 6264 O O . ALA B 1 298 ? 0.832 24.985 2.471 1.00 41.50 295 ALA B O 1
ATOM 6266 N N . LEU B 1 299 ? 2.750 25.150 3.692 1.00 40.05 296 LEU B N 1
ATOM 6267 C CA . LEU B 1 299 ? 2.171 24.576 4.897 1.00 36.30 296 LEU B CA 1
ATOM 6268 C C . LEU B 1 299 ? 0.961 25.380 5.354 1.00 42.87 296 LEU B C 1
ATOM 6269 O O . LEU B 1 299 ? -0.110 24.813 5.609 1.00 39.91 296 LEU B O 1
ATOM 6274 N N . LEU B 1 300 ? 1.130 26.698 5.454 1.00 41.25 297 LEU B N 1
ATOM 6275 C CA . LEU B 1 300 ? 0.043 27.563 5.917 1.00 42.18 297 LEU B CA 1
ATOM 6276 C C . LEU B 1 300 ? -1.129 27.560 4.955 1.00 41.85 297 LEU B C 1
ATOM 6277 O O . LEU B 1 300 ? -2.282 27.437 5.360 1.00 43.98 297 LEU B O 1
ATOM 6282 N N . ALA B 1 301 ? -0.847 27.696 3.665 1.00 43.04 298 ALA B N 1
ATOM 6283 C CA . ALA B 1 301 ? -1.941 27.735 2.706 1.00 41.35 298 ALA B CA 1
ATOM 6284 C C . ALA B 1 301 ? -2.735 26.435 2.701 1.00 41.96 298 ALA B C 1
ATOM 6285 O O . ALA B 1 301 ? -3.936 26.450 2.554 1.00 43.32 298 ALA B O 1
ATOM 6287 N N . ARG B 1 302 ? -2.070 25.300 2.830 1.00 44.57 299 ARG B N 1
ATOM 6288 C CA . ARG B 1 302 ? -2.787 24.034 2.924 1.00 42.83 299 ARG B CA 1
ATOM 6289 C C . ARG B 1 302 ? -3.622 23.962 4.224 1.00 47.33 299 ARG B C 1
ATOM 6290 O O . ARG B 1 302 ? -4.764 23.493 4.220 1.00 42.36 299 ARG B O 1
ATOM 6298 N N . LEU B 1 303 ? -3.028 24.408 5.335 1.00 43.01 300 LEU B N 1
ATOM 6299 C CA . LEU B 1 303 ? -3.743 24.484 6.602 1.00 43.92 300 LEU B CA 1
ATOM 6300 C C . LEU B 1 303 ? -5.003 25.334 6.468 1.00 42.27 300 LEU B C 1
ATOM 6301 O O . LEU B 1 303 ? -6.093 24.942 6.903 1.00 39.32 300 LEU B O 1
ATOM 6306 N N . VAL B 1 304 ? -4.862 26.511 5.872 1.00 42.27 301 VAL B N 1
ATOM 6307 C CA . VAL B 1 304 ? -6.014 27.389 5.704 1.00 41.50 301 VAL B CA 1
ATOM 6308 C C . VAL B 1 304 ? -7.089 26.720 4.839 1.00 48.06 301 VAL B C 1
ATOM 6309 O O . VAL B 1 304 ? -8.271 26.748 5.175 1.00 46.04 301 VAL B O 1
ATOM 6313 N N . ALA B 1 305 ? -6.682 26.114 3.719 1.00 42.49 302 ALA B N 1
ATOM 6314 C CA . ALA B 1 305 ? -7.643 25.434 2.850 1.00 48.17 302 ALA B CA 1
ATOM 6315 C C . ALA B 1 305 ? -8.389 24.288 3.538 1.00 39.30 302 ALA B C 1
ATOM 6316 O O . ALA B 1 305 ? -9.593 24.168 3.407 1.00 43.47 302 ALA B O 1
ATOM 6318 N N . VAL B 1 306 ? -7.668 23.449 4.275 1.00 41.85 303 VAL B N 1
ATOM 6319 C CA . VAL B 1 306 ? -8.300 22.319 4.957 1.00 40.38 303 VAL B CA 1
ATOM 6320 C C . VAL B 1 306 ? -9.143 22.785 6.134 1.00 40.93 303 VAL B C 1
ATOM 6321 O O . VAL B 1 306 ? -10.245 22.256 6.359 1.00 42.02 303 VAL B O 1
ATOM 6325 N N . SER B 1 307 ? -8.648 23.775 6.876 1.00 37.36 304 SER B N 1
ATOM 6326 C CA . SER B 1 307 ? -9.409 24.303 8.016 1.00 39.52 304 SER B CA 1
ATOM 6327 C C . SER B 1 307 ? -10.733 24.938 7.595 1.00 41.88 304 SER B C 1
ATOM 6328 O O . SER B 1 307 ? -11.699 24.879 8.336 1.00 41.41 304 SER B O 1
ATOM 6331 N N . ALA B 1 308 ? -10.774 25.524 6.397 1.00 42.66 305 ALA B N 1
ATOM 6332 C CA . ALA B 1 308 ? -11.995 26.142 5.892 1.00 39.42 305 ALA B CA 1
ATOM 6333 C C . ALA B 1 308 ? -13.060 25.099 5.560 1.00 47.19 305 ALA B C 1
ATOM 6334 O O . ALA B 1 308 ? -14.232 25.423 5.413 1.00 46.89 305 ALA B O 1
ATOM 6336 N N . THR B 1 309 ? -12.648 23.849 5.410 1.00 47.73 306 THR B N 1
ATOM 6337 C CA . THR B 1 309 ? -13.580 22.792 5.030 1.00 53.03 306 THR B CA 1
ATOM 6338 C C . THR B 1 309 ? -14.077 21.991 6.243 1.00 48.93 306 THR B C 1
ATOM 6339 O O . THR B 1 309 ? -14.981 21.149 6.120 1.00 45.54 306 THR B O 1
ATOM 6343 N N . LEU B 1 310 ? -13.478 22.241 7.407 1.00 41.20 307 LEU B N 1
ATOM 6344 C CA . LEU B 1 310 ? -13.860 21.525 8.622 1.00 38.89 307 LEU B CA 1
ATOM 6345 C C . LEU B 1 310 ? -15.344 21.718 8.907 1.00 42.72 307 LEU B C 1
ATOM 6346 O O . LEU B 1 310 ? -15.845 22.844 8.899 1.00 42.76 307 LEU B O 1
ATOM 6351 N N . ARG B 1 311 ? -16.031 20.615 9.174 1.00 38.67 308 ARG B N 1
ATOM 6352 C CA . ARG B 1 311 ? -17.458 20.668 9.532 1.00 40.34 308 ARG B CA 1
ATOM 6353 C C . ARG B 1 311 ? -17.676 21.200 10.961 1.00 38.99 308 ARG B C 1
ATOM 6354 O O . ARG B 1 311 ? -17.209 20.611 11.943 1.00 36.73 308 ARG B O 1
ATOM 6362 N N . VAL B 1 312 ? -18.397 22.312 11.079 1.00 35.51 309 VAL B N 1
ATOM 6363 C CA . VAL B 1 312 ? -18.729 22.882 12.385 1.00 34.63 309 VAL B CA 1
ATOM 6364 C C . VAL B 1 312 ? -20.237 22.811 12.531 1.00 41.21 309 VAL B C 1
ATOM 6365 O O . VAL B 1 312 ? -20.958 23.301 11.669 1.00 41.83 309 VAL B O 1
ATOM 6369 N N . GLY B 1 313 ? -20.752 22.194 13.584 1.00 39.19 310 GLY B N 1
ATOM 6370 C CA . GLY B 1 313 ? -22.207 22.079 13.630 1.00 39.09 310 GLY B CA 1
ATOM 6371 C C . GLY B 1 313 ? -22.752 21.690 14.981 1.00 37.31 310 GLY B C 1
ATOM 6372 O O . GLY B 1 313 ? -22.051 21.779 16.002 1.00 35.06 310 GLY B O 1
ATOM 6373 N N A ARG B 1 314 ? -24.011 21.266 15.002 0.47 37.75 311 ARG B N 1
ATOM 6374 N N B ARG B 1 314 ? -23.996 21.225 14.986 0.53 37.67 311 ARG B N 1
ATOM 6375 C CA A ARG B 1 314 ? -24.666 20.899 16.252 0.47 35.52 311 ARG B CA 1
ATOM 6376 C CA B ARG B 1 314 ? -24.661 20.834 16.220 0.53 35.23 311 ARG B CA 1
ATOM 6377 C C A ARG B 1 314 ? -24.167 19.531 16.733 0.47 34.11 311 ARG B C 1
ATOM 6378 C C B ARG B 1 314 ? -24.122 19.511 16.735 0.53 33.64 311 ARG B C 1
ATOM 6379 O O A ARG B 1 314 ? -23.736 18.696 15.931 0.47 35.07 311 ARG B O 1
ATOM 6380 O O B ARG B 1 314 ? -23.644 18.675 15.959 0.53 35.17 311 ARG B O 1
ATOM 6395 N N . PHE B 1 315 ? -24.237 19.309 18.046 1.00 34.67 312 PHE B N 1
ATOM 6396 C CA . PHE B 1 315 ? -23.629 18.145 18.675 1.00 34.77 312 PHE B CA 1
ATOM 6397 C C . PHE B 1 315 ? -24.099 16.826 18.075 1.00 36.78 312 PHE B C 1
ATOM 6398 O O . PHE B 1 315 ? -23.302 15.885 17.930 1.00 36.57 312 PHE B O 1
ATOM 6406 N N . ASP B 1 316 ? -25.377 16.777 17.687 1.00 36.97 313 ASP B N 1
ATOM 6407 C CA . ASP B 1 316 ? -25.994 15.545 17.205 1.00 41.25 313 ASP B CA 1
ATOM 6408 C C . ASP B 1 316 ? -26.300 15.608 15.706 1.00 43.73 313 ASP B C 1
ATOM 6409 O O . ASP B 1 316 ? -27.099 14.821 15.170 1.00 42.17 313 ASP B O 1
ATOM 6414 N N . GLU B 1 317 ? -25.673 16.561 15.030 1.00 37.56 314 GLU B N 1
ATOM 6415 C CA . GLU B 1 317 ? -25.841 16.720 13.567 1.00 38.76 314 GLU B CA 1
ATOM 6416 C C . GLU B 1 317 ? -25.247 15.532 12.809 1.00 42.65 314 GLU B C 1
ATOM 6417 O O . GLU B 1 317 ? -24.274 14.899 13.257 1.00 38.87 314 GLU B O 1
ATOM 6423 N N . GLN B 1 318 ? -25.827 15.237 11.643 1.00 45.47 315 GLN B N 1
ATOM 6424 C CA . GLN B 1 318 ? -25.333 14.199 10.759 1.00 53.15 315 GLN B CA 1
ATOM 6425 C C . GLN B 1 318 ? -25.367 14.785 9.356 1.00 53.27 315 GLN B C 1
ATOM 6426 O O . GLN B 1 318 ? -26.388 15.357 8.960 1.00 47.36 315 GLN B O 1
ATOM 6432 N N . PRO B 1 319 ? -24.261 14.656 8.606 1.00 47.56 316 PRO B N 1
ATOM 6433 C CA . PRO B 1 319 ? -23.004 13.995 8.975 1.00 47.23 316 PRO B CA 1
ATOM 6434 C C . PRO B 1 319 ? -22.365 14.658 10.199 1.00 45.24 316 PRO B C 1
ATOM 6435 O O . PRO B 1 319 ? -22.574 15.852 10.408 1.00 43.63 316 PRO B O 1
ATOM 6439 N N . ALA B 1 320 ? -21.636 13.885 10.999 1.00 42.80 317 ALA B N 1
ATOM 6440 C CA . ALA B 1 320 ? -21.052 14.407 12.241 1.00 40.93 317 ALA B CA 1
ATOM 6441 C C . ALA B 1 320 ? -20.078 15.545 11.969 1.00 41.00 317 ALA B C 1
ATOM 6442 O O . ALA B 1 320 ? -19.273 15.458 11.053 1.00 43.46 317 ALA B O 1
ATOM 6444 N N . PRO B 1 321 ? -20.131 16.611 12.777 1.00 43.21 318 PRO B N 1
ATOM 6445 C CA . PRO B 1 321 ? -19.176 17.714 12.623 1.00 38.39 318 PRO B CA 1
ATOM 6446 C C . PRO B 1 321 ? -17.837 17.343 13.230 1.00 35.48 318 PRO B C 1
ATOM 6447 O O . PRO B 1 321 ? -17.757 16.464 14.083 1.00 36.88 318 PRO B O 1
ATOM 6451 N N . PHE B 1 322 ? -16.779 18.003 12.781 1.00 35.02 319 PHE B N 1
ATOM 6452 C CA . PHE B 1 322 ? -15.500 17.903 13.482 1.00 32.76 319 PHE B CA 1
ATOM 6453 C C . PHE B 1 322 ? -15.527 18.618 14.821 1.00 38.23 319 PHE B C 1
ATOM 6454 O O . PHE B 1 322 ? -14.932 18.155 15.818 1.00 37.19 319 PHE B O 1
ATOM 6470 N N . GLY B 1 324 ? -17.878 21.590 17.499 1.00 35.19 321 GLY B N 1
ATOM 6471 C CA . GLY B 1 324 ? -19.149 22.208 17.839 1.00 32.82 321 GLY B CA 1
ATOM 6472 C C . GLY B 1 324 ? -18.923 23.658 18.204 1.00 36.37 321 GLY B C 1
ATOM 6473 O O . GLY B 1 324 ? -17.888 24.248 17.848 1.00 33.08 321 GLY B O 1
ATOM 6474 N N . ALA B 1 325 ? -19.894 24.226 18.911 1.00 33.62 322 ALA B N 1
ATOM 6475 C CA . ALA B 1 325 ? -19.875 25.617 19.330 1.00 35.38 322 ALA B CA 1
ATOM 6476 C C . ALA B 1 325 ? -18.901 25.834 20.466 1.00 32.77 322 ALA B C 1
ATOM 6477 O O . ALA B 1 325 ? -18.486 24.888 21.153 1.00 34.02 322 ALA B O 1
ATOM 6479 N N . VAL B 1 326 ? -18.557 27.094 20.691 1.00 33.22 323 VAL B N 1
ATOM 6480 C CA . VAL B 1 326 ? -17.941 27.444 21.958 1.00 28.14 323 VAL B CA 1
ATOM 6481 C C . VAL B 1 326 ? -19.047 27.528 22.994 1.00 32.29 323 VAL B C 1
ATOM 6482 O O . VAL B 1 326 ? -20.228 27.449 22.658 1.00 34.68 323 VAL B O 1
ATOM 6486 N N . ILE B 1 327 ? -18.667 27.673 24.259 1.00 32.57 324 ILE B N 1
ATOM 6487 C CA . ILE B 1 327 ? -19.596 27.349 25.355 1.00 32.46 324 ILE B CA 1
ATOM 6488 C C . ILE B 1 327 ? -20.792 28.307 25.445 1.00 35.42 324 ILE B C 1
ATOM 6489 O O . ILE B 1 327 ? -21.862 27.914 25.889 1.00 34.98 324 ILE B O 1
ATOM 6494 N N . SER B 1 328 ? -20.635 29.551 24.992 1.00 35.61 325 SER B N 1
ATOM 6495 C CA . SER B 1 328 ? -21.733 30.509 25.091 1.00 35.21 325 SER B CA 1
ATOM 6496 C C . SER B 1 328 ? -21.618 31.620 24.065 1.00 40.37 325 SER B C 1
ATOM 6497 O O . SER B 1 328 ? -20.573 31.800 23.468 1.00 35.20 325 SER B O 1
ATOM 6500 N N . LEU B 1 329 ? -22.694 32.390 23.905 1.00 33.22 326 LEU B N 1
ATOM 6501 C CA . LEU B 1 329 ? -22.682 33.551 23.012 1.00 36.80 326 LEU B CA 1
ATOM 6502 C C . LEU B 1 329 ? -21.660 34.564 23.491 1.00 40.22 326 LEU 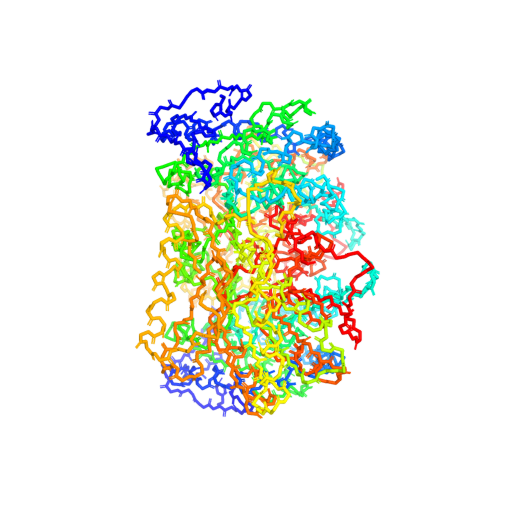B C 1
ATOM 6503 O O . LEU B 1 329 ? -20.992 35.234 22.692 1.00 41.97 326 LEU B O 1
ATOM 6508 N N . SER B 1 330 ? -21.539 34.662 24.811 1.00 43.71 327 SER B N 1
ATOM 6509 C CA . SER B 1 330 ? -20.611 35.586 25.423 1.00 42.63 327 SER B CA 1
ATOM 6510 C C . SER B 1 330 ? -19.176 35.217 25.043 1.00 39.78 327 SER B C 1
ATOM 6511 O O . SER B 1 330 ? -18.372 36.074 24.674 1.00 40.01 327 SER B O 1
ATOM 6514 N N . ALA B 1 331 ? -18.860 33.934 25.121 1.00 34.70 328 ALA B N 1
ATOM 6515 C CA . ALA B 1 331 ? -17.516 33.490 24.792 1.00 33.40 328 ALA B CA 1
ATOM 6516 C C . ALA B 1 331 ? -17.242 33.721 23.311 1.00 35.07 328 ALA B C 1
ATOM 6517 O O . ALA B 1 331 ? -16.128 34.099 22.939 1.00 34.62 328 ALA B O 1
ATOM 6519 N N . ALA B 1 332 ? -18.248 33.503 22.463 1.00 39.46 329 ALA B N 1
ATOM 6520 C CA . ALA B 1 332 ? -18.045 33.668 21.024 1.00 42.18 329 ALA B CA 1
ATOM 6521 C C . ALA B 1 332 ? -17.840 35.139 20.708 1.00 44.57 329 ALA B C 1
ATOM 6522 O O . ALA B 1 332 ? -17.007 35.494 19.875 1.00 38.20 329 ALA B O 1
ATOM 6524 N N A GLU B 1 333 ? -18.599 36.002 21.376 0.47 44.18 330 GLU B N 1
ATOM 6525 N N B GLU B 1 333 ? -18.610 35.994 21.371 0.53 44.09 330 GLU B N 1
ATOM 6526 C CA A GLU B 1 333 ? -18.482 37.438 21.139 0.47 46.22 330 GLU B CA 1
ATOM 6527 C CA B GLU B 1 333 ? -18.480 37.428 21.165 0.53 46.18 330 GLU B CA 1
ATOM 6528 C C A GLU B 1 333 ? -17.141 37.981 21.639 0.47 46.03 330 GLU B C 1
ATOM 6529 C C B GLU B 1 333 ? -17.084 37.882 21.567 0.53 46.21 330 GLU B C 1
ATOM 6530 O O A GLU B 1 333 ? -16.578 38.905 21.047 0.47 46.67 330 GLU B O 1
ATOM 6531 O O B GLU B 1 333 ? -16.436 38.649 20.850 0.53 45.82 330 GLU B O 1
ATOM 6542 N N . HIS B 1 334 ? -16.615 37.392 22.711 1.00 42.21 331 HIS B N 1
ATOM 6543 C CA . HIS B 1 334 ? -15.303 37.774 23.224 1.00 48.57 331 HIS B CA 1
ATOM 6544 C C . HIS B 1 334 ? -14.172 37.347 22.278 1.00 44.19 331 HIS B C 1
ATOM 6545 O O . HIS B 1 334 ? -13.163 38.042 22.119 1.00 41.86 331 HIS B O 1
ATOM 6552 N N . LEU B 1 335 ? -14.329 36.194 21.652 1.00 38.89 332 LEU B N 1
ATOM 6553 C CA . LEU B 1 335 ? -13.300 35.726 20.730 1.00 41.21 332 LEU B CA 1
ATOM 6554 C C . LEU B 1 335 ? -13.308 36.582 19.459 1.00 41.95 332 LEU B C 1
ATOM 6555 O O . LEU B 1 335 ? -12.254 36.880 18.877 1.00 43.61 332 LEU B O 1
ATOM 6560 N N . LEU B 1 336 ? -14.493 36.981 19.013 1.00 43.63 333 LEU B N 1
ATOM 6561 C CA . LEU B 1 336 ? -14.563 37.744 17.771 1.00 45.52 333 LEU B CA 1
ATOM 6562 C C . LEU B 1 336 ? -13.947 39.123 17.966 1.00 47.25 333 LEU B C 1
ATOM 6563 O O . LEU B 1 336 ? -13.365 39.671 17.046 1.00 50.15 333 LEU B O 1
ATOM 6568 N N . LYS B 1 337 ? -14.085 39.674 19.169 1.00 49.15 334 LYS B N 1
ATOM 6569 C CA . LYS B 1 337 ? -13.426 40.929 19.522 1.00 56.16 334 LYS B CA 1
ATOM 6570 C C . LYS B 1 337 ? -11.910 40.788 19.633 1.00 52.47 334 LYS B C 1
ATOM 6571 O O . LYS B 1 337 ? -11.182 41.726 19.335 1.00 53.83 334 LYS B O 1
ATOM 6577 N N . ALA B 1 338 ? -11.432 39.643 20.111 1.00 45.88 335 ALA B N 1
ATOM 6578 C CA . ALA B 1 338 ? -9.988 39.425 20.168 1.00 46.71 335 ALA B CA 1
ATOM 6579 C C . ALA B 1 338 ? -9.433 39.410 18.750 1.00 46.75 335 ALA B C 1
ATOM 6580 O O . ALA B 1 338 ? -8.373 39.984 18.461 1.00 44.62 335 ALA B O 1
ATOM 6582 N N . GLN B 1 339 ? -10.159 38.758 17.848 1.00 38.70 336 GLN B N 1
ATOM 6583 C CA . GLN B 1 339 ? -9.709 38.690 16.453 1.00 39.29 336 GLN B CA 1
ATOM 6584 C C . GLN B 1 339 ? -9.697 40.073 15.840 1.00 44.10 336 GLN B C 1
ATOM 6585 O O . GLN B 1 339 ? -8.723 40.484 15.226 1.00 46.36 336 GLN B O 1
ATOM 6591 N N . GLU B 1 340 ? -10.796 40.791 16.015 1.00 50.97 337 GLU B N 1
ATOM 6592 C CA . GLU B 1 340 ? -10.898 42.159 15.535 1.00 56.84 337 GLU B CA 1
ATOM 6593 C C . GLU B 1 340 ? -9.749 42.997 16.091 1.00 57.17 337 GLU B C 1
ATOM 6594 O O . GLU B 1 340 ? -9.097 43.739 15.358 1.00 55.34 337 GLU B O 1
ATOM 6600 N N . HIS B 1 341 ? -9.492 42.865 17.389 1.00 56.94 338 HIS B N 1
ATOM 6601 C CA . HIS B 1 341 ? -8.489 43.697 18.055 1.00 59.22 338 HIS B CA 1
ATOM 6602 C C . HIS B 1 341 ? -7.075 43.456 17.516 1.00 53.14 338 HIS B C 1
ATOM 6603 O O . HIS B 1 341 ? -6.341 44.405 17.228 1.00 49.84 338 HIS B O 1
ATOM 6610 N N . LEU B 1 342 ? -6.712 42.185 17.369 1.00 46.97 339 LEU B N 1
ATOM 6611 C CA . LEU B 1 342 ? -5.420 41.811 16.821 1.00 47.16 339 LEU B CA 1
ATOM 6612 C C . LEU B 1 342 ? -5.263 42.339 15.410 1.00 51.95 339 LEU B C 1
ATOM 6613 O O . LEU B 1 342 ? -4.221 42.900 15.066 1.00 49.98 339 LEU B O 1
ATOM 6618 N N . ILE B 1 343 ? -6.290 42.151 14.587 1.00 49.70 340 ILE B N 1
ATOM 6619 C CA . ILE B 1 343 ? -6.245 42.656 13.226 1.00 53.36 340 ILE B CA 1
ATOM 6620 C C . ILE B 1 343 ? -6.027 44.164 13.227 1.00 57.96 340 ILE B C 1
ATOM 6621 O O . ILE B 1 343 ? -5.293 44.691 12.396 1.00 63.72 340 ILE B O 1
ATOM 6626 N N . GLY B 1 344 ? -6.652 44.850 14.174 1.00 58.89 341 GLY B N 1
ATOM 6627 C CA . GLY B 1 344 ? -6.441 46.275 14.353 1.00 61.35 341 GLY B CA 1
ATOM 6628 C C . GLY B 1 344 ? -4.997 46.644 14.645 1.00 58.21 341 GLY B C 1
ATOM 6629 O O . GLY B 1 344 ? -4.542 47.715 14.279 1.00 64.51 341 GLY B O 1
ATOM 6630 N N . LYS B 1 345 ? -4.272 45.749 15.296 1.00 54.32 342 LYS B N 1
ATOM 6631 C CA . LYS B 1 345 ? -2.870 45.984 15.613 1.00 52.68 342 LYS B CA 1
ATOM 6632 C C . LYS B 1 345 ? -1.935 45.459 14.530 1.00 56.97 342 LYS B C 1
ATOM 6633 O O . LYS B 1 345 ? -0.715 45.447 14.698 1.00 63.26 342 LYS B O 1
ATOM 6639 N N . GLY B 1 346 ? -2.504 45.013 13.418 1.00 55.07 343 GLY B N 1
ATOM 6640 C CA . GLY B 1 346 ? -1.699 44.634 12.271 1.00 57.23 343 GLY B CA 1
ATOM 6641 C C . GLY B 1 346 ? -1.646 43.159 11.936 1.00 54.75 343 GLY B C 1
ATOM 6642 O O . GLY B 1 346 ? -0.941 42.766 11.016 1.00 56.13 343 GLY B O 1
ATOM 6643 N N . ALA B 1 347 ? -2.386 42.339 12.669 1.00 51.99 344 ALA B N 1
ATOM 6644 C CA . ALA B 1 347 ? -2.458 40.920 12.365 1.00 47.69 344 ALA B CA 1
ATOM 6645 C C . ALA B 1 347 ? -3.139 40.707 11.016 1.00 50.77 344 ALA B C 1
ATOM 6646 O O . ALA B 1 347 ? -4.072 41.425 10.657 1.00 57.48 344 ALA B O 1
ATOM 6648 N N . GLN B 1 348 ? -2.681 39.705 10.278 1.00 44.44 345 GLN B N 1
ATOM 6649 C CA . GLN B 1 348 ? -3.246 39.409 8.957 1.00 49.88 345 GLN B CA 1
ATOM 6650 C C . GLN B 1 348 ? -4.075 38.127 9.007 1.00 53.43 345 GLN B C 1
ATOM 6651 O O . GLN B 1 348 ? -3.567 37.073 9.372 1.00 49.70 345 GLN B O 1
ATOM 6657 N N . PRO B 1 349 ? -5.356 38.205 8.623 1.00 54.90 346 PRO B N 1
ATOM 6658 C CA . PRO B 1 349 ? -6.220 37.023 8.700 1.00 52.62 346 PRO B CA 1
ATOM 6659 C C . PRO B 1 349 ? -5.926 36.032 7.582 1.00 54.66 346 PRO B C 1
ATOM 6660 O O . PRO B 1 349 ? -6.449 36.216 6.496 1.00 61.00 346 PRO B O 1
ATOM 6664 N N . LEU B 1 350 ? -5.125 35.004 7.835 1.00 50.06 347 LEU B N 1
ATOM 6665 C CA . LEU B 1 350 ? -4.931 33.941 6.862 1.00 47.27 347 LEU B CA 1
ATOM 6666 C C . LEU B 1 350 ? -6.236 33.168 6.625 1.00 49.52 347 LEU B C 1
ATOM 6667 O O . LEU B 1 350 ? -6.508 32.721 5.500 1.00 46.12 347 LEU B O 1
ATOM 6672 N N . LEU B 1 351 ? -7.021 33.000 7.685 1.00 44.00 348 LEU B N 1
ATOM 6673 C CA . LEU B 1 351 ? -8.391 32.488 7.580 1.00 40.67 348 LEU B CA 1
ATOM 6674 C C . LEU B 1 351 ? -9.206 33.179 8.653 1.00 46.56 348 LEU B C 1
ATOM 6675 O O . LEU B 1 351 ? -8.988 32.928 9.830 1.00 47.75 348 LEU B O 1
ATOM 6680 N N . ALA B 1 352 ? -10.147 34.038 8.290 1.00 45.60 349 ALA B N 1
ATOM 6681 C CA . ALA B 1 352 ? -10.852 34.753 9.355 1.00 51.93 349 ALA B CA 1
ATOM 6682 C C . ALA B 1 352 ? -11.915 33.891 10.046 1.00 45.49 349 ALA B C 1
ATOM 6683 O O . ALA B 1 352 ? -12.714 33.216 9.394 1.00 46.00 349 ALA B O 1
ATOM 6693 N N . THR B 1 354 ? -15.352 33.133 11.666 1.00 40.13 351 THR B N 1
ATOM 6694 C CA . THR B 1 354 ? -16.688 33.696 11.458 1.00 45.75 351 THR B CA 1
ATOM 6695 C C . THR B 1 354 ? -17.710 33.068 12.390 1.00 47.62 351 THR B C 1
ATOM 6696 O O . THR B 1 354 ? -17.455 32.032 12.986 1.00 41.96 351 THR B O 1
ATOM 6700 N N . GLN B 1 355 ? -18.878 33.697 12.480 1.00 47.09 352 GLN B N 1
ATOM 6701 C CA . GLN B 1 355 ? -20.002 33.175 13.243 1.00 43.39 352 GLN B CA 1
ATOM 6702 C C . GLN B 1 355 ? -21.124 33.010 12.237 1.00 47.07 352 GLN B C 1
ATOM 6703 O O . GLN B 1 355 ? -21.874 33.943 11.999 1.00 55.32 352 GLN B O 1
ATOM 6709 N N . PRO B 1 356 ? -21.206 31.830 11.603 1.00 43.04 353 PRO B N 1
ATOM 6710 C CA . PRO B 1 356 ? -22.094 31.534 10.473 1.00 48.36 353 PRO B CA 1
ATOM 6711 C C . PRO B 1 356 ? -23.601 31.571 10.781 1.00 52.46 353 PRO B C 1
ATOM 6712 O O . PRO B 1 356 ? -24.410 31.828 9.876 1.00 52.75 353 PRO B O 1
ATOM 6716 N N . ILE B 1 357 ? -23.987 31.324 12.026 1.00 49.13 354 ILE B N 1
ATOM 6717 C CA . ILE B 1 357 ? -25.396 31.394 12.395 1.00 50.80 354 ILE B CA 1
ATOM 6718 C C . ILE B 1 357 ? -25.620 32.477 13.453 1.00 53.53 354 ILE B C 1
ATOM 6719 O O . ILE B 1 357 ? -25.122 32.384 14.593 1.00 48.99 354 ILE B O 1
ATOM 6724 N N . ASP B 1 358 ? -26.355 33.514 13.065 1.00 52.84 355 ASP B N 1
ATOM 6725 C CA . ASP B 1 358 ? -26.634 34.620 13.963 1.00 60.08 355 ASP B CA 1
ATOM 6726 C C . ASP B 1 358 ? -27.288 34.071 15.229 1.00 55.05 355 ASP B C 1
ATOM 6727 O O . ASP B 1 358 ? -28.205 33.252 15.153 1.00 49.94 355 ASP B O 1
ATOM 6732 N N . GLY B 1 359 ? -26.801 34.508 16.385 1.00 48.45 356 GLY B N 1
ATOM 6733 C CA . GLY B 1 359 ? -27.381 34.093 17.649 1.00 48.92 356 GLY B CA 1
ATOM 6734 C C . GLY B 1 359 ? -27.059 32.669 18.069 1.00 48.87 356 GLY B C 1
ATOM 6735 O O . GLY B 1 359 ? -27.703 32.126 18.969 1.00 45.84 356 GLY B O 1
ATOM 6736 N N . ALA B 1 360 ? -26.085 32.051 17.403 1.00 42.77 357 ALA B N 1
ATOM 6737 C CA . ALA B 1 360 ? -25.543 30.768 17.843 1.00 40.58 357 ALA B CA 1
ATOM 6738 C C . ALA B 1 360 ? -24.053 30.952 18.094 1.00 38.13 357 ALA B C 1
ATOM 6739 O O . ALA B 1 360 ? -23.398 31.737 17.395 1.00 41.50 357 ALA B O 1
ATOM 6741 N N . ALA B 1 361 ? -23.519 30.236 19.085 1.00 37.70 358 ALA B N 1
ATOM 6742 C CA . ALA B 1 361 ? -22.109 30.318 19.432 1.00 35.35 358 ALA B CA 1
ATOM 6743 C C . ALA B 1 361 ? -21.203 29.452 18.537 1.00 40.41 358 ALA B C 1
ATOM 6744 O O . ALA B 1 361 ? -20.084 29.099 18.927 1.00 38.53 358 ALA B O 1
ATOM 6746 N N . LEU B 1 362 ? -21.671 29.119 17.343 1.00 38.39 359 LEU B N 1
ATOM 6747 C CA . LEU B 1 362 ? -20.820 28.392 16.395 1.00 39.10 359 LEU B CA 1
ATOM 6748 C C . LEU B 1 362 ? -19.814 29.357 15.811 1.00 39.96 359 LEU B C 1
ATOM 6749 O O . LEU B 1 362 ? -20.194 30.445 15.352 1.00 44.98 359 LEU B O 1
ATOM 6754 N N . LEU B 1 363 ? -18.537 28.959 15.827 1.00 37.12 360 LEU B N 1
ATOM 6755 C CA . LEU B 1 363 ? -17.460 29.724 15.185 1.00 35.85 360 LEU B CA 1
ATOM 6756 C C . LEU B 1 363 ? -16.640 28.800 14.302 1.00 37.67 360 LEU B C 1
ATOM 6757 O O . LEU B 1 363 ? -16.320 27.677 14.702 1.00 38.05 360 LEU B O 1
ATOM 6762 N N . THR B 1 364 ? -16.274 29.290 13.122 1.00 35.78 361 THR B N 1
ATOM 6763 C CA . THR B 1 364 ? -15.390 28.574 12.193 1.00 37.89 361 THR B CA 1
ATOM 6764 C C . THR B 1 364 ? -13.943 28.892 12.579 1.00 44.60 361 THR B C 1
ATOM 6765 O O . THR B 1 364 ? -13.701 29.922 13.185 1.00 41.31 361 THR B O 1
ATOM 6769 N N . PRO B 1 365 ? -12.978 28.006 12.255 1.00 40.72 362 PRO B N 1
ATOM 6770 C CA . PRO B 1 365 ? -11.612 28.208 12.757 1.00 39.15 362 PRO B CA 1
ATOM 6771 C C . PRO B 1 365 ? -11.003 29.535 12.305 1.00 41.96 362 PRO B C 1
ATOM 6772 O O . PRO B 1 365 ? -11.281 30.023 11.206 1.00 42.38 362 PRO B O 1
ATOM 6776 N N . GLY B 1 366 ? -10.153 30.111 13.145 1.00 40.27 363 GLY B N 1
ATOM 6777 C CA . GLY B 1 366 ? -9.456 31.329 12.778 1.00 37.70 363 GLY B CA 1
ATOM 6778 C C . GLY B 1 366 ? -7.960 31.091 12.738 1.00 34.95 363 GLY B C 1
ATOM 6779 O O . GLY B 1 366 ? -7.417 30.449 13.626 1.00 35.56 363 GLY B O 1
ATOM 6780 N N . ILE B 1 367 ? -7.290 31.596 11.699 1.00 40.14 364 ILE B N 1
ATOM 6781 C CA . ILE B 1 367 ? -5.828 31.515 11.642 1.00 39.26 364 ILE B CA 1
ATOM 6782 C C . ILE B 1 367 ? -5.292 32.910 11.348 1.00 39.51 364 ILE B C 1
ATOM 6783 O O . ILE B 1 367 ? -5.536 33.445 10.301 1.00 43.99 364 ILE B O 1
ATOM 6788 N N . LEU B 1 368 ? -4.595 33.512 12.302 1.00 41.08 365 LEU B N 1
ATOM 6789 C CA . LEU B 1 368 ? -4.156 34.901 12.160 1.00 36.46 365 LEU B CA 1
ATOM 6790 C C . LEU B 1 368 ? -2.639 34.992 12.227 1.00 41.18 365 LEU B C 1
ATOM 6791 O O . LEU B 1 368 ? -2.056 34.627 13.231 1.00 40.65 365 LEU B O 1
ATOM 6796 N N . ASP B 1 369 ? -2.008 35.527 11.195 1.00 43.74 366 ASP B N 1
ATOM 6797 C CA . ASP B 1 369 ? -0.560 35.754 11.233 1.00 47.29 366 ASP B CA 1
ATOM 6798 C C . ASP B 1 369 ? -0.313 37.001 12.076 1.00 49.65 366 ASP B C 1
ATOM 6799 O O . ASP B 1 369 ? -0.714 38.095 11.695 1.00 53.50 366 ASP B O 1
ATOM 6804 N N . VAL B 1 370 ? 0.319 36.835 13.239 1.00 47.82 367 VAL B N 1
ATOM 6805 C CA . VAL B 1 370 ? 0.567 37.969 14.131 1.00 44.31 367 VAL B CA 1
ATOM 6806 C C . VAL B 1 370 ? 2.038 38.356 14.141 1.00 45.64 367 VAL B C 1
ATOM 6807 O O . VAL B 1 370 ? 2.500 39.044 15.047 1.00 45.76 367 VAL B O 1
ATOM 6811 N N . SER B 1 371 ? 2.765 37.912 13.126 1.00 46.63 368 SER B N 1
ATOM 6812 C CA . SER B 1 371 ? 4.200 38.181 13.039 1.00 52.58 368 SER B CA 1
ATOM 6813 C C . SER B 1 371 ? 4.512 39.673 13.113 1.00 56.66 368 SER B C 1
ATOM 6814 O O . SER B 1 371 ? 5.529 40.074 13.688 1.00 52.68 368 SER B O 1
ATOM 6817 N N . ALA B 1 372 ? 3.635 40.487 12.530 1.00 51.95 369 ALA B N 1
ATOM 6818 C CA . ALA B 1 372 ? 3.879 41.925 12.416 1.00 54.42 369 ALA B CA 1
ATOM 6819 C C . ALA B 1 372 ? 3.290 42.722 13.573 1.00 56.66 369 ALA B C 1
ATOM 6820 O O . ALA B 1 372 ? 3.425 43.944 13.620 1.00 62.54 369 ALA B O 1
ATOM 6822 N N . VAL B 1 373 ? 2.620 42.041 14.495 1.00 49.03 370 VAL B N 1
ATOM 6823 C CA . VAL B 1 373 ? 2.052 42.726 15.658 1.00 51.81 370 VAL B CA 1
ATOM 6824 C C . VAL B 1 373 ? 3.160 43.029 16.672 1.00 56.84 370 VAL B C 1
ATOM 6825 O O . VAL B 1 373 ? 3.857 42.119 17.145 1.00 57.70 370 VAL B O 1
ATOM 6829 N N . ALA B 1 374 ? 3.318 44.309 16.996 1.00 55.73 371 ALA B N 1
ATOM 6830 C CA . ALA B 1 374 ? 4.420 44.739 17.855 1.00 61.67 371 ALA B CA 1
ATOM 6831 C C . ALA B 1 374 ? 4.376 44.023 19.192 1.00 63.04 371 ALA B C 1
ATOM 6832 O O . ALA B 1 374 ? 5.219 43.167 19.476 1.00 63.64 371 ALA B O 1
ATOM 6834 N N . GLU B 1 375 ? 3.395 44.388 20.008 1.00 65.11 372 GLU B N 1
ATOM 6835 C CA . GLU B 1 375 ? 3.254 43.812 21.341 1.00 72.39 372 GLU B CA 1
ATOM 6836 C C . GLU B 1 375 ? 2.152 42.759 21.356 1.00 64.62 372 GLU B C 1
ATOM 6837 O O . GLU B 1 375 ? 0.968 43.091 21.357 1.00 66.98 372 GLU B O 1
ATOM 6843 N N . ARG B 1 376 ? 2.530 41.488 21.352 1.00 54.92 373 ARG B N 1
ATOM 6844 C CA . ARG B 1 376 ? 1.523 40.429 21.322 1.00 58.07 373 ARG B CA 1
ATOM 6845 C C . ARG B 1 376 ? 1.073 40.004 22.709 1.00 61.96 373 ARG B C 1
ATOM 6846 O O . ARG B 1 376 ? 1.896 39.642 23.537 1.00 53.38 373 ARG B O 1
ATOM 6854 N N . PRO B 1 377 ? -0.246 39.992 22.939 1.00 71.27 374 PRO B N 1
ATOM 6855 C CA . PRO B 1 377 ? -0.785 39.660 24.260 1.00 73.47 374 PRO B CA 1
ATOM 6856 C C . PRO B 1 377 ? -0.287 38.289 24.693 1.00 64.00 374 PRO B C 1
ATOM 6857 O O . PRO B 1 377 ? -0.248 37.387 23.861 1.00 61.54 374 PRO B O 1
ATOM 6861 N N . ASP B 1 378 ? 0.106 38.139 25.955 1.00 59.46 375 ASP B N 1
ATOM 6862 C CA . ASP B 1 378 ? 0.396 36.815 26.489 1.00 51.92 375 ASP B CA 1
ATOM 6863 C C . ASP B 1 378 ? -0.900 36.321 27.089 1.00 45.04 375 ASP B C 1
ATOM 6864 O O . ASP B 1 378 ? -1.016 36.126 28.293 1.00 44.73 375 ASP B O 1
ATOM 6869 N N . GLU B 1 379 ? -1.895 36.149 26.241 1.00 44.45 376 GLU B N 1
ATOM 6870 C CA . GLU B 1 379 ? -3.227 35.908 26.738 1.00 46.88 376 GLU B CA 1
ATOM 6871 C C . GLU B 1 379 ? -3.724 34.605 26.183 1.00 45.56 376 GLU B C 1
ATOM 6872 O O . GLU B 1 379 ? -3.470 34.260 25.030 1.00 49.19 376 GLU B O 1
ATOM 6878 N N . GLU B 1 380 ? -4.456 33.886 27.001 1.00 43.61 377 GLU B N 1
ATOM 6879 C CA . GLU B 1 380 ? -5.091 32.683 26.522 1.00 50.08 377 GLU B CA 1
ATOM 6880 C C . GLU B 1 380 ? -6.448 32.986 25.866 1.00 49.20 377 GLU B C 1
ATOM 6881 O O . GLU B 1 380 ? -7.331 33.528 26.508 1.00 41.74 377 GLU B O 1
ATOM 6887 N N . PHE B 1 381 ? -6.592 32.664 24.580 1.00 52.59 378 PHE B N 1
ATOM 6888 C CA . PHE B 1 381 ? -7.876 32.797 23.892 1.00 45.27 378 PHE B CA 1
ATOM 6889 C C . PHE B 1 381 ? -8.507 31.423 23.792 1.00 48.35 378 PHE B C 1
ATOM 6890 O O . PHE B 1 381 ? -8.111 30.616 22.940 1.00 45.85 378 PHE B O 1
ATOM 6898 N N . PHE B 1 382 ? -9.495 31.173 24.651 1.00 39.77 379 PHE B N 1
ATOM 6899 C CA . PHE B 1 382 ? -10.137 29.868 24.765 1.00 40.24 379 PHE B CA 1
ATOM 6900 C C . PHE B 1 382 ? -11.185 29.549 23.674 1.00 33.83 379 PHE B C 1
ATOM 6901 O O . PHE B 1 382 ? -12.390 29.512 23.926 1.00 38.08 379 PHE B O 1
ATOM 6909 N N . GLY B 1 383 ? -10.704 29.285 22.457 1.00 29.87 380 GLY B N 1
ATOM 6910 C CA . GLY B 1 383 ? -11.608 29.051 21.334 1.00 25.69 380 GLY B CA 1
ATOM 6911 C C . GLY B 1 383 ? -10.733 28.749 20.137 1.00 30.72 380 GLY B C 1
ATOM 6912 O O . GLY B 1 383 ? -9.516 28.652 20.267 1.00 33.30 380 GLY B O 1
ATOM 6913 N N . PRO B 1 384 ? -11.352 28.620 18.944 1.00 36.35 381 PRO B N 1
ATOM 6914 C CA . PRO B 1 384 ? -10.618 28.180 17.755 1.00 32.22 381 PRO B CA 1
ATOM 6915 C C . PRO B 1 384 ? -9.937 29.337 17.026 1.00 36.85 381 PRO B C 1
ATOM 6916 O O . PRO B 1 384 ? -10.217 29.602 15.862 1.00 39.22 381 PRO B O 1
ATOM 6920 N N . LEU B 1 385 ? -9.040 30.024 17.709 1.00 35.47 382 LEU B N 1
ATOM 6921 C CA . LEU B 1 385 ? -8.341 31.147 17.115 1.00 39.47 382 LEU B CA 1
ATOM 6922 C C . LEU B 1 385 ? -6.833 30.914 17.230 1.00 40.84 382 LEU B C 1
ATOM 6923 O O . LEU B 1 385 ? -6.239 31.106 18.284 1.00 38.10 382 LEU B O 1
ATOM 6928 N N . LEU B 1 386 ? -6.219 30.466 16.143 1.00 35.42 383 LEU B N 1
ATOM 6929 C CA . LEU B 1 386 ? -4.804 30.116 16.131 1.00 38.87 383 LEU B CA 1
ATOM 6930 C C . LEU B 1 386 ? -3.935 31.273 15.645 1.00 39.33 383 LEU B C 1
ATOM 6931 O O . LEU B 1 386 ? -4.126 31.758 14.556 1.00 38.15 383 LEU B O 1
ATOM 6936 N N . GLN B 1 387 ? -2.952 31.689 16.438 1.00 37.01 384 GLN B N 1
ATOM 6937 C CA . GLN B 1 387 ? -2.062 32.758 16.012 1.00 32.31 384 GLN B CA 1
ATOM 6938 C C . GLN B 1 387 ? -0.826 32.154 15.390 1.00 35.15 384 GLN B C 1
ATOM 6939 O O . GLN B 1 387 ? -0.267 31.202 15.928 1.00 38.69 384 GLN B O 1
ATOM 6945 N N . VAL B 1 388 ? -0.374 32.727 14.278 1.00 39.14 385 VAL B N 1
ATOM 6946 C CA . VAL B 1 388 ? 0.795 32.199 13.581 1.00 35.44 385 VAL B CA 1
ATOM 6947 C C . VAL B 1 388 ? 1.962 33.156 13.698 1.00 37.47 385 VAL B C 1
ATOM 6948 O O . VAL B 1 388 ? 1.782 34.359 13.568 1.00 36.51 385 VAL B O 1
ATOM 6952 N N . ILE B 1 389 ? 3.151 32.633 13.998 1.00 37.02 386 ILE B N 1
ATOM 6953 C CA . ILE B 1 389 ? 4.332 33.468 14.006 1.00 38.06 386 ILE B CA 1
ATOM 6954 C C . ILE B 1 389 ? 5.357 32.887 13.036 1.00 39.08 386 ILE B C 1
ATOM 6955 O O . ILE B 1 389 ? 5.659 31.697 13.098 1.00 41.09 386 ILE B O 1
ATOM 6960 N N . ARG B 1 390 ? 5.846 33.698 12.099 1.00 37.27 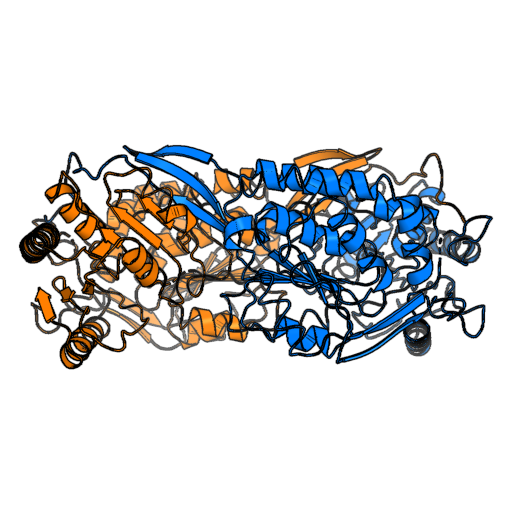387 ARG B N 1
ATOM 6961 C CA . ARG B 1 390 ? 6.863 33.195 11.183 1.00 39.21 387 ARG B CA 1
ATOM 6962 C C . ARG B 1 390 ? 8.244 33.439 11.793 1.00 43.93 387 ARG B C 1
ATOM 6963 O O . ARG B 1 390 ? 8.506 34.509 12.339 1.00 49.66 387 ARG B O 1
ATOM 6971 N N . TYR B 1 391 ? 9.125 32.451 11.708 1.00 44.35 388 TYR B N 1
ATOM 6972 C CA . TYR B 1 391 ? 10.442 32.588 12.338 1.00 42.32 388 TYR B CA 1
ATOM 6973 C C . TYR B 1 391 ? 11.607 32.406 11.376 1.00 44.28 388 TYR B C 1
ATOM 6974 O O . TYR B 1 391 ? 11.486 31.743 10.357 1.00 45.25 388 TYR B O 1
ATOM 6983 N N . SER B 1 392 ? 12.730 33.018 11.708 1.00 44.90 389 SER B N 1
ATOM 6984 C CA . SER B 1 392 ? 13.892 33.003 10.836 1.00 49.72 389 SER B CA 1
ATOM 6985 C C . SER B 1 392 ? 14.748 31.751 11.018 1.00 50.17 389 SER B C 1
ATOM 6986 O O . SER B 1 392 ? 15.176 31.145 10.042 1.00 55.74 389 SER B O 1
ATOM 6989 N N . ASP B 1 393 ? 15.035 31.383 12.256 1.00 47.90 390 ASP B N 1
ATOM 6990 C CA . ASP B 1 393 ? 15.759 30.143 12.514 1.00 47.15 390 ASP B CA 1
ATOM 6991 C C . ASP B 1 393 ? 15.255 29.466 13.775 1.00 45.43 390 ASP B C 1
ATOM 6992 O O . ASP B 1 393 ? 14.451 30.033 14.529 1.00 43.76 390 ASP B O 1
ATOM 6997 N N . PHE B 1 394 ? 15.732 28.249 14.011 1.00 46.27 391 PHE B N 1
ATOM 6998 C CA . PHE B 1 394 ? 15.197 27.415 15.081 1.00 42.46 391 PHE B CA 1
ATOM 6999 C C . PHE B 1 394 ? 15.372 28.040 16.472 1.00 44.41 391 PHE B C 1
ATOM 7000 O O . PHE B 1 394 ? 14.535 27.836 17.341 1.00 41.61 391 PHE B O 1
ATOM 7008 N N . ALA B 1 395 ? 16.471 28.785 16.677 1.00 41.27 392 ALA B N 1
ATOM 7009 C CA . ALA B 1 395 ? 16.698 29.453 17.949 1.00 42.92 392 ALA B CA 1
ATOM 7010 C C . ALA B 1 395 ? 15.663 30.532 18.202 1.00 38.60 392 ALA B C 1
ATOM 7011 O O . ALA B 1 395 ? 15.271 30.759 19.331 1.00 40.16 392 ALA B O 1
ATOM 7013 N N . ALA B 1 396 ? 15.247 31.221 17.152 1.00 42.27 393 ALA B N 1
ATOM 7014 C CA . ALA B 1 396 ? 14.201 32.226 17.284 1.00 43.55 393 ALA B CA 1
ATOM 7015 C C . ALA B 1 396 ? 12.841 31.573 17.552 1.00 43.86 393 ALA B C 1
ATOM 7016 O O . ALA B 1 396 ? 12.006 32.151 18.242 1.00 42.74 393 ALA B O 1
ATOM 7018 N N . ALA B 1 397 ? 12.617 30.382 16.996 1.00 43.05 394 ALA B N 1
ATOM 7019 C CA . ALA B 1 397 ? 11.378 29.642 17.260 1.00 41.64 394 ALA B CA 1
ATOM 7020 C C . ALA B 1 397 ? 11.321 29.294 18.734 1.00 38.15 394 ALA B C 1
ATOM 7021 O O . ALA B 1 397 ? 10.282 29.468 19.395 1.00 37.17 394 ALA B O 1
ATOM 7023 N N . ILE B 1 398 ? 12.429 28.766 19.251 1.00 34.54 395 ILE B N 1
ATOM 7024 C CA . ILE B 1 398 ? 12.446 28.359 20.652 1.00 38.13 395 ILE B CA 1
ATOM 7025 C C . ILE B 1 398 ? 12.253 29.576 21.528 1.00 37.14 395 ILE B C 1
ATOM 7026 O O . ILE B 1 398 ? 11.545 29.512 22.522 1.00 33.00 395 ILE B O 1
ATOM 7031 N N . ARG B 1 399 ? 12.891 30.688 21.169 1.00 38.13 396 ARG B N 1
ATOM 7032 C CA . ARG B 1 399 ? 12.751 31.920 21.948 1.00 36.46 396 ARG B CA 1
ATOM 7033 C C . ARG B 1 399 ? 11.292 32.332 22.021 1.00 38.42 396 ARG B C 1
ATOM 7034 O O . ARG B 1 399 ? 10.768 32.627 23.095 1.00 36.77 396 ARG B O 1
ATOM 7042 N N . GLU B 1 400 ? 10.635 32.359 20.868 1.00 33.82 397 GLU B N 1
ATOM 7043 C CA . GLU B 1 400 ? 9.223 32.720 20.815 1.00 29.98 397 GLU B CA 1
ATOM 7044 C C . GLU B 1 400 ? 8.352 31.732 21.560 1.00 31.99 397 GLU B C 1
ATOM 7045 O O . GLU B 1 400 ? 7.418 32.123 22.262 1.00 34.46 397 GLU B O 1
ATOM 7051 N N . ALA B 1 401 ? 8.626 30.442 21.397 1.00 33.68 398 ALA B N 1
ATOM 7052 C CA . ALA B 1 401 ? 7.793 29.433 22.060 1.00 31.08 398 ALA B CA 1
ATOM 7053 C C . ALA B 1 401 ? 7.849 29.671 23.576 1.00 28.68 398 ALA B C 1
ATOM 7054 O O . ALA B 1 401 ? 6.850 29.524 24.294 1.00 29.16 398 ALA B O 1
ATOM 7056 N N . ASN B 1 402 ? 9.021 30.077 24.069 1.00 32.57 399 ASN B N 1
ATOM 7057 C CA . ASN B 1 402 ? 9.190 30.330 25.508 1.00 34.95 399 ASN B CA 1
ATOM 7058 C C . ASN B 1 402 ? 8.749 31.719 25.982 1.00 30.43 399 ASN B C 1
ATOM 7059 O O . ASN B 1 402 ? 8.748 32.002 27.189 1.00 32.90 399 ASN B O 1
ATOM 7064 N N . ALA B 1 403 ? 8.377 32.587 25.050 1.00 31.00 400 ALA B N 1
ATOM 7065 C CA . ALA B 1 403 ? 7.993 33.942 25.420 1.00 35.25 400 ALA B CA 1
ATOM 7066 C C . ALA B 1 403 ? 6.547 34.006 25.917 1.00 35.02 400 ALA B C 1
ATOM 7067 O O . ALA B 1 403 ? 5.668 34.569 25.263 1.00 35.05 400 ALA B O 1
ATOM 7069 N N . THR B 1 404 ? 6.326 33.431 27.095 1.00 29.53 401 THR B N 1
ATOM 7070 C CA . THR B 1 404 ? 4.998 33.376 27.722 1.00 30.21 401 THR B CA 1
ATOM 7071 C C . THR B 1 404 ? 5.217 33.084 29.207 1.00 30.35 401 THR B C 1
ATOM 7072 O O . THR B 1 404 ? 6.218 32.466 29.569 1.00 31.81 401 THR B O 1
ATOM 7076 N N . GLN B 1 405 ? 4.300 33.541 30.044 1.00 32.51 402 GLN B N 1
ATOM 7077 C CA . GLN B 1 405 ? 4.331 33.275 31.488 1.00 31.70 402 GLN B CA 1
ATOM 7078 C C . GLN B 1 405 ? 3.738 31.877 31.766 1.00 29.12 402 GLN B C 1
ATOM 7079 O O . GLN B 1 405 ? 3.848 31.356 32.870 1.00 27.56 402 GLN B O 1
ATOM 7085 N N . TYR B 1 406 ? 3.083 31.294 30.761 1.00 25.46 403 TYR B N 1
ATOM 7086 C CA . TYR B 1 406 ? 2.396 30.020 30.917 1.00 26.81 403 TYR B CA 1
ATOM 7087 C C . TYR B 1 406 ? 3.342 28.884 30.631 1.00 27.21 403 TYR B C 1
ATOM 7088 O O . TYR B 1 406 ? 4.492 29.115 30.263 1.00 26.83 403 TYR B O 1
ATOM 7097 N N . GLY B 1 407 ? 2.891 27.645 30.824 1.00 24.71 404 GLY B N 1
ATOM 7098 C CA . GLY B 1 407 ? 3.793 26.509 30.623 1.00 26.08 404 GLY B CA 1
ATOM 7099 C C . GLY B 1 407 ? 3.089 25.168 30.649 1.00 30.09 404 GLY B C 1
ATOM 7100 O O . GLY B 1 407 ? 3.584 24.201 31.227 1.00 23.44 404 GLY B O 1
ATOM 7101 N N . LEU B 1 408 ? 1.936 25.083 29.989 1.00 24.59 405 LEU B N 1
ATOM 7102 C CA . LEU B 1 408 ? 1.210 23.835 29.996 1.00 23.54 405 LEU B CA 1
ATOM 7103 C C . LEU B 1 408 ? 1.748 22.813 28.975 1.00 25.77 405 LEU B C 1
ATOM 7104 O O . LEU B 1 408 ? 2.248 21.762 29.372 1.00 28.00 405 LEU B O 1
ATOM 7109 N N . ALA B 1 409 ? 1.605 23.108 27.675 1.00 28.12 406 ALA B N 1
ATOM 7110 C CA . ALA B 1 409 ? 2.045 22.207 26.624 1.00 24.78 406 ALA B CA 1
ATOM 7111 C C . ALA B 1 409 ? 2.893 22.924 25.555 1.00 28.29 406 ALA B C 1
ATOM 7112 O O . ALA B 1 409 ? 2.778 24.131 25.372 1.00 27.53 406 ALA B O 1
ATOM 7114 N N . ALA B 1 410 ? 3.699 22.146 24.836 1.00 27.62 407 ALA B N 1
ATOM 7115 C CA . ALA B 1 410 ? 4.486 22.623 23.704 1.00 25.74 407 ALA B CA 1
ATOM 7116 C C . ALA B 1 410 ? 4.767 21.428 22.796 1.00 30.86 407 ALA B C 1
ATOM 7117 O O . ALA B 1 410 ? 4.764 20.275 23.238 1.00 30.25 407 ALA B O 1
ATOM 7119 N N . GLY B 1 411 ? 5.018 21.682 21.522 1.00 27.84 408 GLY B N 1
ATOM 7120 C CA . GLY B 1 411 ? 5.227 20.551 20.639 1.00 28.81 408 GLY B CA 1
ATOM 7121 C C . GLY B 1 411 ? 6.100 20.951 19.480 1.00 29.79 408 GLY B C 1
ATOM 7122 O O . GLY B 1 411 ? 6.181 22.129 19.140 1.00 32.98 408 GLY B O 1
ATOM 7123 N N . LEU B 1 412 ? 6.761 19.966 18.894 1.00 32.85 409 LEU B N 1
ATOM 7124 C CA . LEU B 1 412 ? 7.607 20.194 17.733 1.00 30.88 409 LEU B CA 1
ATOM 7125 C C . LEU B 1 412 ? 7.216 19.173 16.679 1.00 34.31 409 LEU B C 1
ATOM 7126 O O . LEU B 1 412 ? 7.088 17.991 16.988 1.00 34.29 409 LEU B O 1
ATOM 7131 N N . LEU B 1 413 ? 6.983 19.638 15.449 1.00 34.39 410 LEU B N 1
ATOM 7132 C CA . LEU B 1 413 ? 6.880 18.753 14.302 1.00 33.44 410 LEU B CA 1
ATOM 7133 C C . LEU B 1 413 ? 8.189 18.908 13.545 1.00 35.74 410 LEU B C 1
ATOM 7134 O O . LEU B 1 413 ? 8.536 20.007 13.080 1.00 38.29 410 LEU B O 1
ATOM 7139 N N . SER B 1 414 ? 8.933 17.812 13.451 1.00 37.25 411 SER B N 1
ATOM 7140 C CA . SER B 1 414 ? 10.257 17.855 12.862 1.00 38.48 411 SER B CA 1
ATOM 7141 C C . SER B 1 414 ? 10.727 16.442 12.568 1.00 42.59 411 SER B C 1
ATOM 7142 O O . SER B 1 414 ? 10.494 15.527 13.350 1.00 41.00 411 SER B O 1
ATOM 7145 N N . ASP B 1 415 ? 11.393 16.253 11.432 1.00 42.82 412 ASP B N 1
ATOM 7146 C CA . ASP B 1 415 ? 11.954 14.946 11.111 1.00 41.99 412 ASP B CA 1
ATOM 7147 C C . ASP B 1 415 ? 13.249 14.677 11.844 1.00 44.95 412 ASP B C 1
ATOM 7148 O O . ASP B 1 415 ? 13.802 13.581 11.749 1.00 45.77 412 ASP B O 1
ATOM 7153 N N . SER B 1 416 ? 13.710 15.667 12.607 1.00 42.65 413 SER B N 1
ATOM 7154 C CA . SER B 1 416 ? 15.014 15.601 13.249 1.00 46.86 413 SER B CA 1
ATOM 7155 C C . SER B 1 416 ? 14.945 15.237 14.729 1.00 44.11 413 SER B C 1
ATOM 7156 O O . SER B 1 416 ? 14.440 16.011 15.547 1.00 44.40 413 SER B O 1
ATOM 7159 N N . ARG B 1 417 ? 15.454 14.058 15.075 1.00 41.91 414 ARG B N 1
ATOM 7160 C CA . ARG B 1 417 ? 15.519 13.651 16.476 1.00 42.19 414 ARG B CA 1
ATOM 7161 C C . ARG B 1 417 ? 16.428 14.591 17.262 1.00 42.42 414 ARG B C 1
ATOM 7162 O O . ARG B 1 417 ? 16.189 14.866 18.434 1.00 39.75 414 ARG B O 1
ATOM 7170 N N . GLU B 1 418 ? 17.486 15.071 16.622 1.00 41.58 415 GLU B N 1
ATOM 7171 C CA . GLU B 1 418 ? 18.412 15.985 17.283 1.00 40.82 415 GLU B CA 1
ATOM 7172 C C . GLU B 1 418 ? 17.713 17.275 17.662 1.00 38.58 415 GLU B C 1
ATOM 7173 O O . GLU B 1 418 ? 17.946 17.830 18.740 1.00 38.05 415 GLU B O 1
ATOM 7179 N N . ARG B 1 419 ? 16.859 17.734 16.760 1.00 41.50 416 ARG B N 1
ATOM 7180 C CA . ARG B 1 419 ? 16.077 18.935 16.975 1.00 39.61 416 ARG B CA 1
ATOM 7181 C C . ARG B 1 419 ? 15.102 18.745 18.136 1.00 38.02 416 ARG B C 1
ATOM 7182 O O . ARG B 1 419 ? 14.920 19.654 18.927 1.00 37.94 416 ARG B O 1
ATOM 7190 N N . PHE B 1 420 ? 14.458 17.585 18.226 1.00 34.31 417 PHE B N 1
ATOM 7191 C CA . PHE B 1 420 ? 13.561 17.377 19.345 1.00 35.87 417 PHE B CA 1
ATOM 7192 C C . PHE B 1 420 ? 14.337 17.314 20.658 1.00 37.59 417 PHE B C 1
ATOM 7193 O O . PHE B 1 420 ? 13.890 17.845 21.678 1.00 35.53 417 PHE B O 1
ATOM 7201 N N A GLU B 1 421 ? 15.500 16.673 20.636 0.59 37.42 418 GLU B N 1
ATOM 7202 N N B GLU B 1 421 ? 15.498 16.665 20.643 0.41 37.51 418 GLU B N 1
ATOM 7203 C CA A GLU B 1 421 ? 16.296 16.570 21.849 0.59 37.03 418 GLU B CA 1
ATOM 7204 C CA B GLU B 1 421 ? 16.300 16.576 21.856 0.41 37.34 418 GLU B CA 1
ATOM 7205 C C A GLU B 1 421 ? 16.674 17.963 22.364 0.59 37.58 418 GLU B C 1
ATOM 7206 C C B GLU B 1 421 ? 16.634 17.976 22.364 0.41 37.51 418 GLU B C 1
ATOM 7207 O O A GLU B 1 421 ? 16.687 18.210 23.574 0.59 36.56 418 GLU B O 1
ATOM 7208 O O B GLU B 1 421 ? 16.591 18.239 23.569 0.41 36.79 418 GLU B O 1
ATOM 7219 N N . GLN B 1 422 ? 16.967 18.876 21.446 1.00 39.11 419 GLN B N 1
ATOM 7220 C CA . GLN B 1 422 ? 17.245 20.251 21.831 1.00 35.64 419 GLN B CA 1
ATOM 7221 C C . GLN B 1 422 ? 15.989 20.901 22.378 1.00 32.92 419 GLN B C 1
ATOM 7222 O O . GLN B 1 422 ? 16.011 21.562 23.404 1.00 39.43 419 GLN B O 1
ATOM 7228 N N . PHE B 1 423 ? 14.866 20.679 21.687 1.00 34.80 420 PHE B N 1
ATOM 7229 C CA . PHE B 1 423 ? 13.582 21.218 22.128 1.00 34.93 420 PHE B CA 1
ATOM 7230 C C . PHE B 1 423 ? 13.254 20.789 23.583 1.00 34.77 420 PHE B C 1
ATOM 7231 O O . PHE B 1 423 ? 12.754 21.584 24.389 1.00 33.83 420 PHE B O 1
ATOM 7239 N N . LEU B 1 424 ? 13.519 19.528 23.922 1.00 33.10 421 LEU B N 1
ATOM 7240 C CA . LEU B 1 424 ? 13.225 19.041 25.260 1.00 36.15 421 LEU B CA 1
ATOM 7241 C C . LEU B 1 424 ? 14.053 19.849 26.247 1.00 34.36 421 LEU B C 1
ATOM 7242 O O . LEU B 1 424 ? 13.553 20.280 27.306 1.00 33.02 421 LEU B O 1
ATOM 7247 N N . VAL B 1 425 ? 15.314 20.048 25.888 1.00 37.24 422 VAL B N 1
ATOM 7248 C CA . VAL B 1 425 ? 16.269 20.700 26.784 1.00 36.97 422 VAL B CA 1
ATOM 7249 C C . VAL B 1 425 ? 15.817 22.114 27.067 1.00 31.61 422 VAL B C 1
ATOM 7250 O O . VAL B 1 425 ? 15.854 22.540 28.210 1.00 35.73 422 VAL B O 1
ATOM 7254 N N . GLU B 1 426 ? 15.312 22.801 26.045 1.00 30.29 423 GLU B N 1
ATOM 7255 C CA . GLU B 1 426 ? 14.988 24.226 26.162 1.00 30.44 423 GLU B CA 1
ATOM 7256 C C . GLU B 1 426 ? 13.525 24.545 26.456 1.00 39.51 423 GLU B C 1
ATOM 7257 O O . GLU B 1 426 ? 13.191 25.683 26.825 1.00 36.05 423 GLU B O 1
ATOM 7263 N N . SER B 1 427 ? 12.665 23.541 26.308 1.00 36.08 424 SER B N 1
ATOM 7264 C CA . SER B 1 427 ? 11.247 23.688 26.656 1.00 38.73 424 SER B CA 1
ATOM 7265 C C . SER B 1 427 ? 10.934 23.983 28.125 1.00 31.60 424 SER B C 1
ATOM 7266 O O . SER B 1 427 ? 11.679 23.597 29.082 1.00 32.68 424 SER B O 1
ATOM 7269 N N . ARG B 1 428 ? 9.793 24.657 28.315 1.00 27.25 425 ARG B N 1
ATOM 7270 C CA . ARG B 1 428 ? 9.354 25.052 29.649 1.00 24.46 425 ARG B CA 1
ATOM 7271 C C . ARG B 1 428 ? 7.869 24.729 29.736 1.00 28.57 425 ARG B C 1
ATOM 7272 O O . ARG B 1 428 ? 7.027 25.630 29.762 1.00 29.82 425 ARG B O 1
ATOM 7280 N N . ALA B 1 429 ? 7.574 23.435 29.735 1.00 24.81 426 ALA B N 1
ATOM 7281 C CA . ALA B 1 429 ? 6.196 22.975 29.739 1.00 24.10 426 ALA B CA 1
ATOM 7282 C C . ALA B 1 429 ? 6.058 21.595 30.349 1.00 25.60 426 ALA B C 1
ATOM 7283 O O . ALA B 1 429 ? 7.016 20.799 30.307 1.00 27.37 426 ALA B O 1
ATOM 7285 N N . GLY B 1 430 ? 4.838 21.314 30.839 1.00 23.47 427 GLY B N 1
ATOM 7286 C CA . GLY B 1 430 ? 4.488 20.044 31.450 1.00 23.25 427 GLY B CA 1
ATOM 7287 C C . GLY B 1 430 ? 4.257 18.927 30.448 1.00 30.26 427 GLY B C 1
ATOM 7288 O O . GLY B 1 430 ? 4.374 17.747 30.789 1.00 25.81 427 GLY B O 1
ATOM 7289 N N . ILE B 1 431 ? 3.929 19.310 29.211 1.00 28.21 428 ILE B N 1
ATOM 7290 C CA . ILE B 1 431 ? 3.654 18.354 28.136 1.00 26.50 428 ILE B CA 1
ATOM 7291 C C . ILE B 1 431 ? 4.481 18.827 26.953 1.00 29.78 428 ILE B C 1
ATOM 7292 O O . ILE B 1 431 ? 4.409 19.995 26.569 1.00 28.82 428 ILE B O 1
ATOM 7297 N N . VAL B 1 432 ? 5.322 17.943 26.434 1.00 26.36 429 VAL B N 1
ATOM 7298 C CA . VAL B 1 432 ? 6.215 18.291 25.334 1.00 29.10 429 VAL B CA 1
ATOM 7299 C C . VAL B 1 432 ? 6.220 17.140 24.330 1.00 34.70 429 VAL B C 1
ATOM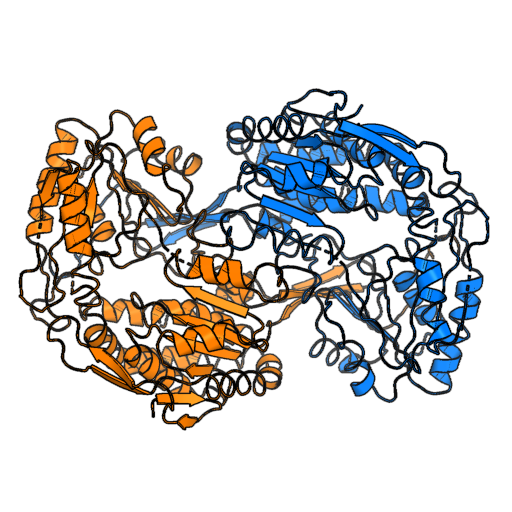 7300 O O . VAL B 1 432 ? 6.800 16.090 24.606 1.00 30.39 429 VAL B O 1
ATOM 7304 N N . ASN B 1 433 ? 5.552 17.334 23.185 1.00 30.29 430 ASN B N 1
ATOM 7305 C CA . ASN B 1 433 ? 5.376 16.250 22.214 1.00 33.87 430 ASN B CA 1
ATOM 7306 C C . ASN B 1 433 ? 6.197 16.444 20.971 1.00 34.95 430 ASN B C 1
ATOM 7307 O O . ASN B 1 433 ? 6.525 17.565 20.610 1.00 32.67 430 ASN B O 1
ATOM 7312 N N . TRP B 1 434 ? 6.530 15.322 20.340 1.00 30.44 431 TRP B N 1
ATOM 7313 C CA . TRP B 1 434 ? 7.294 15.320 19.099 1.00 34.16 431 TRP B CA 1
ATOM 7314 C C . TRP B 1 434 ? 6.468 14.654 18.018 1.00 32.34 431 TRP B C 1
ATOM 7315 O O . TRP B 1 434 ? 6.194 13.456 18.108 1.00 36.89 431 TRP B O 1
ATOM 7326 N N . ASN B 1 435 ? 6.054 15.421 17.012 1.00 29.81 432 ASN B N 1
ATOM 7327 C CA . ASN B 1 435 ? 5.316 14.848 15.861 1.00 32.47 432 ASN B CA 1
ATOM 7328 C C . ASN B 1 435 ? 3.983 14.220 16.226 1.00 36.81 432 ASN B C 1
ATOM 7329 O O . ASN B 1 435 ? 3.438 13.385 15.481 1.00 34.95 432 ASN B O 1
ATOM 7334 N N . LYS B 1 436 ? 3.447 14.605 17.379 1.00 37.25 433 LYS B N 1
ATOM 7335 C CA . LYS B 1 436 ? 2.122 14.156 17.792 1.00 34.33 433 LYS B CA 1
ATOM 7336 C C . LYS B 1 436 ? 1.328 15.386 18.230 1.00 38.03 433 LYS B C 1
ATOM 7337 O O . LYS B 1 436 ? 1.916 16.348 18.710 1.00 35.08 433 LYS B O 1
ATOM 7343 N N . GLN B 1 437 ? 0.009 15.376 18.043 1.00 32.13 434 GLN B N 1
ATOM 7344 C CA . GLN B 1 437 ? -0.814 16.529 18.386 1.00 31.13 434 GLN B CA 1
ATOM 7345 C C . GLN B 1 437 ? -0.705 16.863 19.886 1.00 33.16 434 GLN B C 1
ATOM 7346 O O . GLN B 1 437 ? -0.475 15.978 20.709 1.00 35.77 434 GLN B O 1
ATOM 7352 N N . LEU B 1 438 ? -0.900 18.135 20.234 1.00 35.30 435 LEU B N 1
ATOM 7353 C CA . LEU B 1 438 ? -0.686 18.600 21.608 1.00 34.79 435 LEU B CA 1
ATOM 7354 C C . LEU B 1 438 ? -1.754 18.042 22.521 1.00 38.07 435 LEU B C 1
ATOM 7355 O O . LEU B 1 438 ? -1.522 17.867 23.705 1.00 39.34 435 LEU B O 1
ATOM 7360 N N . THR B 1 439 ? -2.922 17.771 21.936 1.00 35.42 436 THR B N 1
ATOM 7361 C CA . THR B 1 439 ? -4.112 17.371 22.669 1.00 38.42 436 THR B CA 1
ATOM 7362 C C . THR B 1 439 ? -4.121 15.869 22.997 1.00 48.49 436 THR B C 1
ATOM 7363 O O . THR B 1 439 ? -3.266 15.116 22.523 1.00 57.97 436 THR B O 1
ATOM 7367 N N . GLY B 1 440 ? -5.067 15.451 23.837 1.00 42.81 437 GLY B N 1
ATOM 7368 C CA . GLY B 1 440 ? -5.218 14.044 24.205 1.00 56.52 437 GLY B CA 1
ATOM 7369 C C . GLY B 1 440 ? -4.106 13.405 25.045 1.00 64.49 437 GLY B C 1
ATOM 7370 O O . GLY B 1 440 ? -3.645 12.296 24.742 1.00 69.19 437 GLY B O 1
ATOM 7371 N N . ALA B 1 441 ? -3.664 14.099 26.091 1.00 58.81 438 ALA B N 1
ATOM 7372 C CA . ALA B 1 441 ? -2.696 13.532 27.042 1.00 55.38 438 ALA B CA 1
ATOM 7373 C C . ALA B 1 441 ? -3.345 12.367 27.789 1.00 53.74 438 ALA B C 1
ATOM 7374 O O . ALA B 1 441 ? -4.509 12.471 28.201 1.00 53.45 438 ALA B O 1
ATOM 7376 N N . ALA B 1 442 ? -2.603 11.271 27.968 1.00 55.89 439 ALA B N 1
ATOM 7377 C CA . ALA B 1 442 ? -3.146 10.069 28.622 1.00 56.57 439 ALA B CA 1
ATOM 7378 C C . ALA B 1 442 ? -3.077 10.122 30.149 1.00 42.10 439 ALA B C 1
ATOM 7379 O O . ALA B 1 442 ? -2.104 10.628 30.731 1.00 41.70 439 ALA B O 1
ATOM 7381 N N . SER B 1 443 ? -4.104 9.576 30.790 1.00 38.81 440 SER B N 1
ATOM 7382 C CA . SER B 1 443 ? -4.162 9.588 32.247 1.00 36.36 440 SER B CA 1
ATOM 7383 C C . SER B 1 443 ? -3.038 8.777 32.897 1.00 32.37 440 SER B C 1
ATOM 7384 O O . SER B 1 443 ? -2.802 8.911 34.097 1.00 30.47 440 SER B O 1
ATOM 7387 N N . SER B 1 444 ? -2.337 7.948 32.118 1.00 32.03 441 SER B N 1
ATOM 7388 C CA . SER B 1 444 ? -1.235 7.171 32.699 1.00 29.29 441 SER B CA 1
ATOM 7389 C C . SER B 1 444 ? 0.009 8.035 32.960 1.00 29.01 441 SER B C 1
ATOM 7390 O O . SER B 1 444 ? 1.003 7.575 33.522 1.00 33.54 441 SER B O 1
ATOM 7393 N N . ALA B 1 445 ? -0.035 9.303 32.582 1.00 29.77 442 ALA B N 1
ATOM 7394 C CA . ALA B 1 445 ? 1.120 10.167 32.824 1.00 24.11 442 ALA B CA 1
ATOM 7395 C C . ALA B 1 445 ? 0.691 11.360 33.648 1.00 21.85 442 ALA B C 1
ATOM 7396 O O . ALA B 1 445 ? -0.507 11.705 33.656 1.00 24.72 442 ALA B O 1
ATOM 7398 N N . PRO B 1 446 ? 1.634 11.989 34.348 1.00 25.58 443 PRO B N 1
ATOM 7399 C CA . PRO B 1 446 ? 1.263 13.192 35.085 1.00 27.22 443 PRO B CA 1
ATOM 7400 C C . PRO B 1 446 ? 0.864 14.276 34.118 1.00 25.29 443 PRO B C 1
ATOM 7401 O O . PRO B 1 446 ? 1.358 14.341 32.981 1.00 28.05 443 PRO B O 1
ATOM 7405 N N . PHE B 1 447 ? -0.019 15.147 34.572 1.00 23.56 444 PHE B N 1
ATOM 7406 C CA . PHE B 1 447 ? -0.470 16.211 33.708 1.00 30.50 444 PHE B CA 1
ATOM 7407 C C . PHE B 1 447 ? -0.445 17.483 34.517 1.00 28.61 444 PHE B C 1
ATOM 7408 O O . PHE B 1 447 ? -1.331 17.732 35.317 1.00 29.08 444 PHE B O 1
ATOM 7416 N N . GLY B 1 448 ? 0.592 18.288 34.341 1.00 27.95 445 GLY B N 1
ATOM 7417 C CA . GLY B 1 448 ? 0.587 19.557 35.036 1.00 31.34 445 GLY B CA 1
ATOM 7418 C C . GLY B 1 448 ? 1.384 20.606 34.317 1.00 28.24 445 GLY B C 1
ATOM 7419 O O . GLY B 1 448 ? 2.468 20.322 33.839 1.00 28.79 445 GLY B O 1
ATOM 7420 N N . GLY B 1 449 ? 0.856 21.817 34.234 1.00 23.90 446 GLY B N 1
ATOM 7421 C CA . GLY B 1 449 ? 1.650 22.894 33.635 1.00 22.55 446 GLY B CA 1
ATOM 7422 C C . GLY B 1 449 ? 2.536 23.634 34.617 1.00 25.84 446 GLY B C 1
ATOM 7423 O O . GLY B 1 449 ? 2.299 23.627 35.849 1.00 24.67 446 GLY B O 1
ATOM 7424 N N . ILE B 1 450 ? 3.585 24.273 34.092 1.00 23.40 447 ILE B N 1
ATOM 7425 C CA . ILE B 1 450 ? 4.417 25.083 34.950 1.00 25.59 447 ILE B CA 1
ATOM 7426 C C . ILE B 1 450 ? 4.142 26.553 34.674 1.00 28.74 447 ILE B C 1
ATOM 7427 O O . ILE B 1 450 ? 3.188 26.883 33.964 1.00 24.81 447 ILE B O 1
ATOM 7432 N N . GLY B 1 451 ? 4.959 27.428 35.244 1.00 24.48 448 GLY B N 1
ATOM 7433 C CA . GLY B 1 451 ? 4.710 28.849 35.160 1.00 24.99 448 GLY B CA 1
ATOM 7434 C C . GLY B 1 451 ? 3.302 29.147 35.666 1.00 24.04 448 GLY B C 1
ATOM 7435 O O . GLY B 1 451 ? 2.843 28.565 36.655 1.00 25.64 448 GLY B O 1
ATOM 7436 N N . ALA B 1 452 ? 2.625 30.057 34.979 1.00 25.27 449 ALA B N 1
ATOM 7437 C CA . ALA B 1 452 ? 1.263 30.473 35.342 1.00 24.14 449 ALA B CA 1
ATOM 7438 C C . ALA B 1 452 ? 0.209 29.381 35.136 1.00 24.08 449 ALA B C 1
ATOM 7439 O O . ALA B 1 452 ? -0.937 29.570 35.486 1.00 23.28 449 ALA B O 1
ATOM 7441 N N . SER B 1 453 ? 0.597 28.245 34.573 1.00 24.42 450 SER B N 1
ATOM 7442 C CA . SER B 1 453 ? -0.347 27.176 34.257 1.00 21.92 450 SER B CA 1
ATOM 7443 C C . SER B 1 453 ? -0.606 26.213 35.414 1.00 22.17 450 SER B C 1
ATOM 7444 O O . SER B 1 453 ? -1.453 25.323 35.303 1.00 24.49 450 SER B O 1
ATOM 7447 N N . GLY B 1 454 ? 0.111 26.365 36.519 1.00 22.14 451 GLY B N 1
ATOM 7448 C CA . GLY B 1 454 ? -0.086 25.444 37.624 1.00 17.56 451 GLY B CA 1
ATOM 7449 C C . GLY B 1 454 ? 0.491 25.964 38.907 1.00 21.52 451 GLY B C 1
ATOM 7450 O O . GLY B 1 454 ? 1.018 27.075 38.934 1.00 22.83 451 GLY B O 1
ATOM 7451 N N . ASN B 1 455 ? 0.381 25.172 39.972 1.00 21.42 452 ASN B N 1
ATOM 7452 C CA . ASN B 1 455 ? 1.095 25.467 41.218 1.00 24.74 452 ASN B CA 1
ATOM 7453 C C . ASN B 1 455 ? 1.883 24.238 41.696 1.00 20.22 452 ASN B C 1
ATOM 7454 O O . ASN B 1 455 ? 1.925 23.929 42.891 1.00 20.02 452 ASN B O 1
ATOM 7459 N N A HIS B 1 456 ? 2.565 23.586 40.761 0.56 19.21 453 HIS B N 1
ATOM 7460 N N B HIS B 1 456 ? 2.665 23.586 40.761 0.44 19.12 453 HIS B N 1
ATOM 7461 C CA A HIS B 1 456 ? 3.399 22.420 41.094 0.56 20.06 453 HIS B CA 1
ATOM 7462 C CA B HIS B 1 456 ? 3.499 22.420 41.094 0.44 21.00 453 HIS B CA 1
ATOM 7463 C C A HIS B 1 456 ? 2.705 21.300 41.828 0.56 19.14 453 HIS B C 1
ATOM 7464 C C B HIS B 1 456 ? 2.805 21.300 41.828 0.44 19.50 453 HIS B C 1
ATOM 7465 O O A HIS B 1 456 ? 3.294 20.625 42.697 0.56 20.75 453 HIS B O 1
ATOM 7466 O O B HIS B 1 456 ? 3.394 20.625 42.697 0.44 22.12 453 HIS B O 1
ATOM 7479 N N . ARG B 1 457 ? 1.435 21.106 41.480 1.00 19.59 454 ARG B N 1
ATOM 7480 C CA . ARG B 1 457 ? 0.638 19.953 41.944 1.00 16.66 454 ARG B CA 1
ATOM 7481 C C . ARG B 1 457 ? 0.007 19.246 40.708 1.00 20.65 454 ARG B C 1
ATOM 7482 O O . ARG B 1 457 ? -1.209 19.325 40.472 1.00 21.74 454 ARG B O 1
ATOM 7490 N N . PRO B 1 458 ? 0.846 18.589 39.904 1.00 22.44 455 PRO B N 1
ATOM 7491 C CA . PRO B 1 458 ? 0.377 18.036 38.626 1.00 23.34 455 PRO B CA 1
ATOM 7492 C C . PRO B 1 458 ? -0.732 17.017 38.921 1.00 24.72 455 PRO B C 1
ATOM 7493 O O . PRO B 1 458 ? -0.692 16.353 39.976 1.00 24.77 455 PRO B O 1
ATOM 7497 N N . SER B 1 459 ? -1.708 16.937 38.029 1.00 23.61 456 SER B N 1
ATOM 7498 C CA . SER B 1 459 ? -2.846 16.031 38.173 1.00 22.96 456 SER B CA 1
ATOM 7499 C C . SER B 1 459 ? -2.667 14.775 37.275 1.00 24.70 456 SER B C 1
ATOM 7500 O O . SER B 1 459 ? -1.533 14.376 36.977 1.00 24.72 456 SER B O 1
ATOM 7503 N N . ALA B 1 460 ? -3.765 14.142 36.880 1.00 24.74 457 ALA B N 1
ATOM 7504 C CA . ALA B 1 460 ? -3.690 12.865 36.166 1.00 25.78 457 ALA B CA 1
ATOM 7505 C C . ALA B 1 460 ? -2.899 11.888 37.020 1.00 22.93 457 ALA B C 1
ATOM 7506 O O . ALA B 1 460 ? -3.222 11.720 38.205 1.00 21.89 457 ALA B O 1
ATOM 7508 N N . TYR B 1 461 ? -1.859 11.256 36.477 1.00 23.53 458 TYR B N 1
ATOM 7509 C CA . TYR B 1 461 ? -1.204 10.177 37.236 1.00 24.05 458 TYR B CA 1
ATOM 7510 C C . TYR B 1 461 ? -0.723 10.629 38.611 1.00 20.97 458 TYR B C 1
ATOM 7511 O O . TYR B 1 461 ? -0.752 9.855 39.586 1.00 24.31 458 TYR B O 1
ATOM 7520 N N . TYR B 1 462 ? -0.286 11.884 38.711 1.00 24.48 459 TYR B N 1
ATOM 7521 C CA . TYR B 1 462 ? 0.231 12.410 39.976 1.00 23.58 459 TYR B CA 1
ATOM 7522 C C . TYR B 1 462 ? -0.829 13.017 40.896 1.00 21.04 459 TYR B C 1
ATOM 7523 O O . TYR B 1 462 ? -0.471 13.491 41.975 1.00 22.26 459 TYR B O 1
ATOM 7532 N N . ALA B 1 463 ? -2.121 12.956 40.519 1.00 21.80 460 ALA B N 1
ATOM 7533 C CA . ALA B 1 463 ? -3.177 13.472 41.391 1.00 20.40 460 ALA B CA 1
ATOM 7534 C C . ALA B 1 463 ? -3.072 12.793 42.745 1.00 20.55 460 ALA B C 1
ATOM 7535 O O . ALA B 1 463 ? -3.369 13.398 43.763 1.00 19.22 460 ALA B O 1
ATOM 7537 N N . ALA B 1 464 ? -2.623 11.538 42.762 1.00 21.31 461 ALA B N 1
ATOM 7538 C CA . ALA B 1 464 ? -2.504 10.834 44.063 1.00 21.87 461 ALA B CA 1
ATOM 7539 C C . ALA B 1 464 ? -1.716 11.645 45.105 1.00 21.37 461 ALA B C 1
ATOM 7540 O O . ALA B 1 464 ? -2.036 11.616 46.315 1.00 19.43 461 ALA B O 1
ATOM 7542 N N . ASP B 1 465 ? -0.663 12.326 44.633 1.00 19.31 462 ASP B N 1
ATOM 7543 C CA . ASP B 1 465 ? 0.262 13.050 45.510 1.00 21.10 462 ASP B CA 1
ATOM 7544 C C . ASP B 1 465 ? -0.443 14.124 46.298 1.00 23.85 462 ASP B C 1
ATOM 7545 O O . ASP B 1 465 ? -0.037 14.433 47.410 1.00 21.58 462 ASP B O 1
ATOM 7550 N N . TYR B 1 466 ? -1.472 14.746 45.722 1.00 20.20 463 TYR B N 1
ATOM 7551 C CA . TYR B 1 466 ? -2.157 15.808 46.461 1.00 19.94 463 TYR B CA 1
ATOM 7552 C C . TYR B 1 466 ? -3.437 15.319 47.135 1.00 20.85 463 TYR B C 1
ATOM 7553 O O . TYR B 1 466 ? -4.074 16.065 47.850 1.00 22.79 463 TYR B O 1
ATOM 7562 N N . CYS B 1 467 ? -3.768 14.047 46.953 1.00 18.48 464 CYS B N 1
ATOM 7563 C CA . CYS B 1 467 ? -4.941 13.484 47.631 1.00 19.56 464 CYS B CA 1
ATOM 7564 C C . CYS B 1 467 ? -4.641 12.798 48.965 1.00 20.90 464 CYS B C 1
ATOM 7565 O O . CYS B 1 467 ? -5.558 12.483 49.708 1.00 20.04 464 CYS B O 1
ATOM 7568 N N . ALA B 1 468 ? -3.363 12.563 49.268 1.00 19.29 465 ALA B N 1
ATOM 7569 C CA . ALA B 1 468 ? -2.996 11.923 50.534 1.00 17.71 465 ALA B CA 1
ATOM 7570 C C . ALA B 1 468 ? -1.649 12.451 50.986 1.00 20.47 465 ALA B C 1
ATOM 7571 O O . ALA B 1 468 ? -0.819 12.866 50.133 1.00 21.63 465 ALA B O 1
ATOM 7573 N N . TYR B 1 469 ? -1.406 12.414 52.299 1.00 16.91 466 TYR B N 1
ATOM 7574 C CA . TYR B 1 469 ? -0.104 12.823 52.839 1.00 20.79 466 TYR B CA 1
ATOM 7575 C C . TYR B 1 469 ? 0.619 11.592 53.427 1.00 18.64 466 TYR B C 1
ATOM 7576 O O . TYR B 1 469 ? -0.037 10.648 53.877 1.00 19.74 466 TYR B O 1
ATOM 7585 N N . PRO B 1 470 ? 1.960 11.555 53.341 1.00 20.50 467 PRO B N 1
ATOM 7586 C CA . PRO B 1 470 ? 2.686 10.392 53.859 1.00 19.80 467 PRO B CA 1
ATOM 7587 C C . PRO B 1 470 ? 2.735 10.453 55.388 1.00 21.07 467 PRO B C 1
ATOM 7588 O O . PRO B 1 470 ? 2.817 11.551 55.963 1.00 18.62 467 PRO B O 1
ATOM 7592 N N . VAL B 1 471 ? 2.666 9.284 56.020 1.00 17.54 468 VAL B N 1
ATOM 7593 C CA . VAL B 1 471 ? 2.890 9.143 57.473 1.00 14.16 468 VAL B CA 1
ATOM 7594 C C . VAL B 1 471 ? 3.976 8.121 57.649 1.00 20.27 468 VAL B C 1
ATOM 7595 O O . VAL B 1 471 ? 3.810 6.950 57.301 1.00 19.24 468 VAL B O 1
ATOM 7599 N N . ALA B 1 472 ? 5.096 8.569 58.191 1.00 19.33 469 ALA B N 1
ATOM 7600 C CA . ALA B 1 472 ? 6.229 7.689 58.405 1.00 20.41 469 ALA B CA 1
ATOM 7601 C C . ALA B 1 472 ? 6.173 7.220 59.851 1.00 21.71 469 ALA B C 1
ATOM 7602 O O . ALA B 1 472 ? 6.004 8.038 60.761 1.00 21.57 469 ALA B O 1
ATOM 7604 N N . SER B 1 473 ? 6.265 5.908 60.074 1.00 20.40 470 SER B N 1
ATOM 7605 C CA . SER B 1 473 ? 6.138 5.363 61.431 1.00 21.05 470 SER B CA 1
ATOM 7606 C C . SER B 1 473 ? 7.311 4.449 61.724 1.00 28.95 470 SER B C 1
ATOM 7607 O O . SER B 1 473 ? 7.709 3.653 60.873 1.00 27.98 470 SER B O 1
ATOM 7610 N N A LEU B 1 474 ? 7.898 4.595 62.907 0.49 22.94 471 LEU B N 1
ATOM 7611 N N B LEU B 1 474 ? 7.876 4.576 62.917 0.51 22.97 471 LEU B N 1
ATOM 7612 C CA A LEU B 1 474 ? 8.798 3.580 63.434 0.49 24.58 471 LEU B CA 1
ATOM 7613 C CA B LEU B 1 474 ? 8.814 3.585 63.410 0.51 24.63 471 LEU B CA 1
ATOM 7614 C C A LEU B 1 474 ? 8.005 2.847 64.486 0.49 25.87 471 LEU B C 1
ATOM 7615 C C B LEU B 1 474 ? 8.078 2.850 64.520 0.51 25.95 471 LEU B C 1
ATOM 7616 O O A LEU B 1 474 ? 7.364 3.477 65.339 0.49 25.01 471 LEU B O 1
ATOM 7617 O O B LEU B 1 474 ? 7.533 3.483 65.436 0.51 25.15 471 LEU B O 1
ATOM 7626 N N . GLU B 1 475 ? 8.040 1.522 64.443 1.00 23.42 472 GLU B N 1
ATOM 7627 C CA . GLU B 1 475 ? 7.173 0.741 65.310 1.00 22.36 472 GLU B CA 1
ATOM 7628 C C . GLU B 1 475 ? 7.942 -0.398 65.973 1.00 29.31 472 GLU B C 1
ATOM 7629 O O . GLU B 1 475 ? 8.794 -1.045 65.365 1.00 26.09 472 GLU B O 1
ATOM 7635 N N . SER B 1 476 ? 7.641 -0.635 67.238 1.00 23.75 473 SER B N 1
ATOM 7636 C CA . SER B 1 476 ? 8.207 -1.777 67.939 1.00 23.79 473 SER B CA 1
ATOM 7637 C C . SER B 1 476 ? 7.153 -2.179 68.945 1.00 27.40 473 SER B C 1
ATOM 7638 O O . SER B 1 476 ? 6.397 -1.322 69.415 1.00 23.40 473 SER B O 1
ATOM 7641 N N . PRO B 1 477 ? 7.063 -3.482 69.260 1.00 26.35 474 PRO B N 1
ATOM 7642 C CA . PRO B 1 477 ? 5.910 -3.931 70.043 1.00 28.54 474 PRO B CA 1
ATOM 7643 C C . PRO B 1 477 ? 6.044 -3.530 71.521 1.00 32.71 474 PRO B C 1
ATOM 7644 O O . PRO B 1 477 ? 5.063 -3.639 72.243 1.00 28.24 474 PRO B O 1
ATOM 7648 N N . SER B 1 478 ? 7.237 -3.115 71.959 1.00 25.96 475 SER B N 1
ATOM 7649 C CA . SER B 1 478 ? 7.430 -2.662 73.334 1.00 28.73 475 SER B CA 1
ATOM 7650 C C . SER B 1 478 ? 8.507 -1.601 73.359 1.00 31.77 475 SER B C 1
ATOM 7651 O O . SER B 1 478 ? 9.440 -1.635 72.539 1.00 30.11 475 SER B O 1
ATOM 7654 N N . VAL B 1 479 ? 8.410 -0.659 74.298 1.00 29.03 476 VAL B N 1
ATOM 7655 C CA . VAL B 1 479 ? 9.551 0.226 74.528 1.00 25.29 476 VAL B CA 1
ATOM 7656 C C . VAL B 1 479 ? 10.697 -0.614 75.028 1.00 31.28 476 VAL B C 1
ATOM 7657 O O . VAL B 1 479 ? 10.484 -1.663 75.639 1.00 29.44 476 VAL B O 1
ATOM 7661 N N . SER B 1 480 ? 11.921 -0.161 74.783 1.00 27.38 477 SER B N 1
ATOM 7662 C CA . SER B 1 480 ? 13.064 -0.899 75.279 1.00 32.47 477 SER B CA 1
ATOM 7663 C C . SER B 1 480 ? 14.272 0.030 75.350 1.00 36.30 477 SER B C 1
ATOM 7664 O O . SER B 1 480 ? 14.301 1.083 74.711 1.00 36.17 477 SER B O 1
ATOM 7667 N N . LEU B 1 481 ? 15.249 -0.377 76.148 1.00 30.25 478 LEU B N 1
ATOM 7668 C CA . LEU B 1 481 ? 16.508 0.334 76.278 1.00 32.99 478 LEU B CA 1
ATOM 7669 C C . LEU B 1 481 ? 17.466 -0.151 75.197 1.00 41.73 478 LEU B C 1
ATOM 7670 O O . LEU B 1 481 ? 17.518 -1.347 74.928 1.00 40.94 478 LEU B O 1
ATOM 7675 N N . PRO B 1 482 ? 18.236 0.766 74.588 1.00 42.12 479 PRO B N 1
ATOM 7676 C CA . PRO B 1 482 ? 19.252 0.353 73.607 1.00 40.11 479 PRO B CA 1
ATOM 7677 C C . PRO B 1 482 ? 20.409 -0.307 74.322 1.00 40.51 479 PRO B C 1
ATOM 7678 O O . PRO B 1 482 ? 20.563 -0.108 75.534 1.00 39.45 479 PRO B O 1
ATOM 7682 N N . ALA B 1 483 ? 21.221 -1.072 73.596 1.00 47.74 480 ALA B N 1
ATOM 7683 C CA . ALA B 1 483 ? 22.359 -1.772 74.201 1.00 50.74 480 ALA B CA 1
ATOM 7684 C C . ALA B 1 483 ? 23.337 -0.790 74.840 1.00 45.43 480 ALA B C 1
ATOM 7685 O O . ALA B 1 483 ? 23.910 -1.055 75.908 1.00 43.73 480 ALA B O 1
ATOM 7687 N N . THR B 1 484 ? 23.515 0.348 74.170 1.00 44.83 481 THR B N 1
ATOM 7688 C CA . THR B 1 484 ? 24.334 1.445 74.678 1.00 46.19 481 THR B CA 1
ATOM 7689 C C . THR B 1 484 ? 23.498 2.726 74.763 1.00 36.20 481 THR B C 1
ATOM 7690 O O . THR B 1 484 ? 22.958 3.168 73.755 1.00 40.20 481 THR B O 1
ATOM 7694 N N . LEU B 1 485 ? 23.397 3.309 75.954 1.00 36.87 482 LEU B N 1
ATOM 7695 C CA . LEU B 1 485 ? 22.685 4.580 76.108 1.00 40.04 482 LEU B CA 1
ATOM 7696 C C . LEU B 1 485 ? 23.477 5.760 75.534 1.00 40.94 482 LEU B C 1
ATOM 7697 O O . LEU B 1 485 ? 24.701 5.726 75.482 1.00 37.28 482 LEU B O 1
ATOM 7702 N N . THR B 1 486 ? 22.772 6.819 75.154 1.00 34.90 483 THR B N 1
ATOM 7703 C CA . THR B 1 486 ? 23.410 8.091 74.852 1.00 30.67 483 THR B CA 1
ATOM 7704 C C . THR B 1 486 ? 24.233 8.544 76.070 1.00 26.35 483 THR B C 1
ATOM 7705 O O . THR B 1 486 ? 23.894 8.265 77.227 1.00 33.51 483 THR B O 1
ATOM 7709 N N . PRO B 1 487 ? 25.353 9.238 75.826 1.00 30.84 484 PRO B N 1
ATOM 7710 C CA . PRO B 1 487 ? 26.189 9.786 76.907 1.00 35.85 484 PRO B CA 1
ATOM 7711 C C . PRO B 1 487 ? 25.394 10.723 77.819 1.00 34.39 484 PRO B C 1
ATOM 7712 O O . PRO B 1 487 ? 24.353 11.223 77.392 1.00 39.43 484 PRO B O 1
ATOM 7716 N N . GLY B 1 488 ? 25.866 10.944 79.045 1.00 32.93 485 GLY B N 1
ATOM 7717 C CA . GLY B 1 488 ? 25.268 11.941 79.934 1.00 33.97 485 GLY B CA 1
ATOM 7718 C C . GLY B 1 488 ? 24.054 11.501 80.737 1.00 32.66 485 GLY B C 1
ATOM 7719 O O . GLY B 1 488 ? 23.455 12.299 81.476 1.00 32.25 485 GLY B O 1
ATOM 7720 N N . ILE B 1 489 ? 23.706 10.221 80.624 1.00 36.63 486 ILE B N 1
ATOM 7721 C CA . ILE B 1 489 ? 22.547 9.676 81.320 1.00 39.43 486 ILE B CA 1
ATOM 7722 C C . ILE B 1 489 ? 22.973 8.630 82.356 1.00 54.69 486 ILE B C 1
ATOM 7723 O O . ILE B 1 489 ? 23.531 7.592 81.987 1.00 61.38 486 ILE B O 1
#

Organism: Pseudomonas aeruginosa (strain ATCC 15692 / DSM 22644 / CIP 104116 / JCM 14847 / LMG 12228 / 1C / PRS 101 / PAO1) (NCBI:txid208964)

Foldseek 3Di:
DAKAAQRDDDAAPAQKFFAAQQFPRHTLDIGHFHALVSLVRLLVLQQVCQVVLQPPPLVVLLLLLLLLLVLLVVCLQVLLVLLCRLFQAASVVSSVLSVLSVLSVLLVVLCCVPANKDWADDPPWIKIKHWAFQEEEEEEEDSLSQPNPSCLLLNNLSSRRYAYEYEYASSRRVSVVVSVVSSVVSPDHGSRYIYTYDHPSSVVSNLPDPSAQEYEYEDDLVVVVVSVVVCVVPVSRYYWYFAAQEEEEEEQDDPLVLVLVLLCCQQQQSQQQDRLRHQEYEFADDDSSVVSLLVNQVVLQPFAEDGNHDPVTGSYFGNHPVLLVVLLVVQVVLVVQPKAWSDDDDPDPPHRTDRATEIENQPRDDDDLDDNRGRHHYYHHAHDLVRVLVVSAPHQKAFEYEYEDPDPVSLVVCVVSHRHPYYYYSHHSDDDDLNDWGHTDGSRIDPQTTRSSSSVSSIGMDIDIRDPDDDDDPDDDPPD/DQKAAQHRDDAADAQKFFAAQQFPRDTLDIGHFHALVNLVRLLVLQQVCQPVLQPDDLVVLLQLLLLLLVLLVVCLQVLLVLLQRQFQAASVVSSVLSVLSVLSVLLVVLCCVPFNKDWDDDVPFIKIKHWAFQEEEEEEEDSLSQQNPSCLQLNLLSSRRYAYEYEYASRRSVSVVVSVVSSVVSPPHGSRYIYTYDHDNSVVSNLPDPSAQEYEYEDDLVVVVVSVVVCVVPVSHYYWYFAAAEEEEEDQDPPLVLVLVLLCCQQQQSQRQDSQHHAEYEFADDDSSVVSLLVSQVVLQVFAEDGNHDPVTGSYFGNHPVLLVVLLVVQVVLVVQPKAWSPDDDPDPSHRIDRATEIANQPRDDDDLDDNRGRHHYYHYDHDLVRVLVVSPPHQKAFEYEYEDPDPVSLVVSVVSHQHPYYYYSHHRDDDRLSDWGHTDGSRIDPQTTRSSSSVSRIGMDIDIDDPDDDDDPDDDPPD

Sequence (960 aa):
STHYIAGQWLLAGQGETLESLDPVGQGVVWSGRGADATTQVDDAAVCCAAREEAFPAWARRRPLEQRIEELLERFAATLKSSRADELARRVIGEETGKKPLWESATEVTSVNKVAISVQAFRRERTGEKSGPLADATAVLRHKPHGVVAVFGPYNFPGHLPNGHIVPALLAGNCVVFKPSEELTPKVAELLTLKAWIQQAGLPAGVLNLVQGGRRETGVALAAHRGLDGLFFTGSSSRTGNLLLHSSQFGGQPQKKILLALEGGNNPLVVEEVADLDAAVYTIIQSAFISAGQRCTCARRRLLLVPQGAWGDALLARRLVAVSATLRRVGRRFDEQPAPFGAVISLSAAEEHLLKAQEHHLIGKGAQPLLATQPIDGAALLTPGILLDVSAVAEERPDEEFFGPLLQVIRYSDFAAAIRREANATQYGLLAAGLLSDSRERFEEQFLLVESSRAGIVNWNKQLLTGAASSAPFGGIGASGNHHRPSAYYAADYCAYPVASLLESPSVSLPATLTPGISTHYIAGQWLAGQQGETLESLDPVGQGVVWSGRGADATQVDDAAVCCAAREEAFPAWARRPLEEQRIELLLERFAATLKSRADELARVIGEETGKPLWWESATEVTSVNKVAIISVQAFRERTGEKSGPLADATAVLRHKPHGVVAVFGPYNFPGHLPNGHIVPALLAGNCVVFKPSELTPKVAELTLKAWIQAGLPAGVLNLVQGGRETGVALAAHRGLDGLFFTGSSRRTGNLLHSQFGGQPQKKILLALEGGNNPLVVEEVADLDAAVYTIIQSAFISAGQRCTCARRRLLLVPQQGAWGDALLARLVAVSATLRVGRRFDEQPAPFGAVISLSAAEEHLLKAQEHLIGKGAQPLLATQPIDGAALLTPGILDVSAVAERPDEEFFGPLLQVIRYSDFAAAIREANATQYGLAAGLLSDSRERFEEQFLVESRAGIVNWNKQLTGAASSAPFGGIGASGNHHRPSAYYAADYCAYPVASLLESPSVSLPATLTPGI